Protein AF-A0A4R2N7U7-F1 (afdb_monomer)

InterPro domains:
  IPR000326 Phosphatidic acid phosphatase type 2/haloperoxidase [PF01569] (145-238)
  IPR004899 Pertactin, central region [PF03212] (525-628)
  IPR005546 Autotransporter beta-domain [PF03797] (685-901)
  IPR005546 Autotransporter beta-domain [PS51208] (665-931)
  IPR005546 Autotransporter beta-domain [SM00869] (669-920)
  IPR006315 Outer membrane autotransporter barrel domain [TIGR01414] (529-931)
  IPR011050 Pectin lyase fold/virulence factor [SSF51126] (402-629)
  IPR036709 Autotransporter beta-domain superfamily [G3DSA:2.40.128.130] (641-931)
  IPR036709 Autotransporter beta-domain superfamily [SSF103515] (636-931)
  IPR036938 Phosphatidic acid phosphatase type 2/haloperoxidase superfamily [SSF48317] (144-238)
  IPR051551 Bacterial autotransporter adhesion [PTHR35037] (349-911)

Nearest PDB structures (foldseek):
  3qq2-assembly2_B  TM=9.091E-01  e=1.862E-16  Bordetella pertussis
  3qq2-assembly1_A-2  TM=9.123E-01  e=6.201E-16  Bordetella pertussis
  3qq2-assembly2_C  TM=9.106E-01  e=7.306E-16  Bordetella pertussis
  3aeh-assembly2_B  TM=8.609E-01  e=1.325E-14  Escherichia coli
  3qrc-assembly2_B  TM=4.854E-01  e=2.015E-02  Yersinia pestis

Mean predicted aligned error: 13.62 Å

Sequence (931 aa):
MKLSTLSCALTIVLYPFSNLNADVGNIDQKVRANAATWFNQLDQNVITAYPAKGTLDAELDRQVVLTYKQNASSQRLALANNDKIQNVDHVRNEFRQSALSGLGESKISYYDFAGLTSRLEGVVNTASRAADTNQHNRLRSYDFILKDRYLRGRPYQVMDSNTGEYLPNYDEATTDSRGRKFSSYPSGHTSNGFGQAVSLALAFPERGQELFSRALQYGESRVVLGAHFPTDTIASRMARYYYMAQLLNDDEIATALSQMARTTRFPFEELCGKSLSHCLSDLPTPVFDTHQKDHFQIGYYGQLRTETPVSITPEQLPSTSPALLRLRFPYLNEAARKQILASTAYPANSLAQRGDLTKPDNNWGLINLPLAYMGPRYLFEDLQTSAIPEHKLDIAHYSKQDTWSQNITGSGKLIINHAGKLHLSGNNQFAGVEVNAGELTLSGHNHFSGDSQLNQQAVLNLSGQLHSPIKLHQQAKLNIRPSNKGMNIYAQAIDLADRTTTLNISTAAHNITELSGKGSVNLTVEDNYSPLNVDTLSGELTFNQQVDLSKKIATIINTQTANGRHRLYLDIKESGTVPEKFALTLVDTQKNGATFSLVDEQGIALSQIDVGDIGYQLKKAGQRWQLSNQLNSLEYHASGIIQALLANATTPQLLFHHTTPKLTEAGKGAIVWADTNIQQYHLHSGNIHFSLNAKHITLGSSKTWQHHSGWGTLSLQAEMNKANLTHPLGGRSQVKGYGVGIYAKYHAHSNVAIEGAMNYSYFQHHLHIKNTRGESVGQFSQPIWGTMLKLSYTHKLGNLNIRPALSTHYMNSHNKSFALSDHIKTKIQSQAVLYSGIGVNMEYVLTAGNIEIRPHLEVEKRYSLSKHPTNIISRNGLSWQGVSVAKQQGLTAGINTKIGKVLALDTTFEYAKQENTQQKKAIKLQIQYEF

Foldseek 3Di:
DDDDPDDDPPDPDDPDPVVLPPPLPVLLVVLLVCLAVLLVCCVPQFFDADDDPPDPLVVVLLVLLVCLQVPPDPVLLVVLVQLVDPPLLSLLVVLCCLLAVCQCPVPQPSVNLCVLLVSLLSSLQSSQWFQQPVPVRDIDGSQLNVQVVQLAAFQVR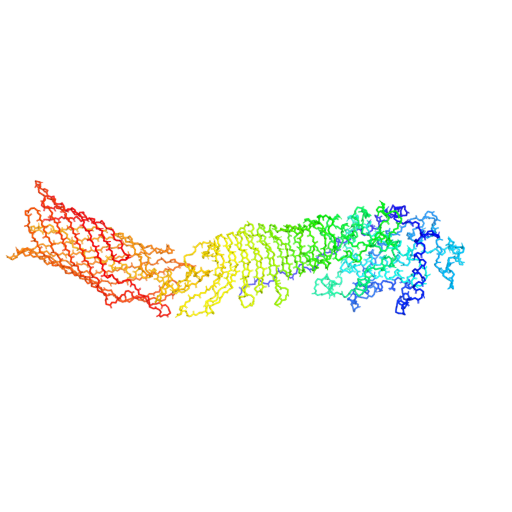QADPPPSDGDPCRRHQDADPVRHGLGQAAPPSLLSLLSSLLSSCLLRVLSSLLSVLVSLSSLVSCSSVSGHTLLNNLSSLRSSLSSSLVQLVDPVSLLSSNSSSLSSCVVSCVRPVDGSLVSSNPRDRVSSVVCVVVVVCSLQVVAFPDPDFAADDLLLADQSNLSLCCLLQQQFDSSLSSQLQRQSWGGCRGSLQADDSNRNSSNSSRGPSSNSSLPGAEDAAATETHLDGPVSSHSSCVLAEDERAYEHAYAYEYEYNYQHEYEYQHAYEYQEYEYAHHEYEYQEHYDHPYEYEYEACYEYEYQHEANHEYEYYHLYEYEDDHPDAQDEYEHEEYEDAEQNYEYEYEDDHYEYAYYYYAYEYEYDDPDDLHEAEYAEAYYEYEYEKEDEQVVLDIHEHEYAYYAEEYEYEYNYDDDDDDDDWHKHFRYAYNHDRYDYFYAYPVRHTDQFADDFQFTWGFDDDPRTTITTQDPDPPDGATFLVNQLVLQQLCVCVVVDDDDDDPDDPADQFKKKKKKKKWKWKAWDDRNHGKIKTKIKIKIKIKGKDADPFWIKMKMKMKMWMWMWMATPQGWIKIKIKIKIKMKMKTQTPQQKIKIKMKMKMKMKIWGWTAGSVGIKTWIDMKIKIKMKIKIWGWDDDPQKTKIKMKMKMKMKIQKDWTAIPVRKIKIWHIWIKMKIKIKMKMWGWDDDPQKIKIKMKMKMKMAIDIPAFTWMQTDNRDIDGHDGQGIKIKIKTWMWMGGHNFKIKIWMWMWMDGPPTMTMTMIMIMIMTTD

pLDDT: mean 87.64, std 13.29, range [25.02, 98.75]

Organism: NCBI:txid271160

Secondary structure (DSSP, 8-state):
------SSSSSSS---GGG--S-HHHHHHHHHHHHHHHHHHIIIIISPPPPPTTSHHHHHHHHHHHHHHHH--HHHHHHHHHHT---HHHHHHHHHHHHHTTTTTTTS-HHHHHHHHHHHHHHHHHHTEEEEGGGTTEEEEHHHHHHHHH-PPPHHHHB-TTT-PBPTTTT-PPBPTTS-B---SS-HHHHHHHHHHHHHHHH-GGGHHHHHHHHHHHHHHHHHTTSS-HHHHHHHHHHHHHHHHHHHHSHHHHHHHHHHHHHHHHHHHHHHSS-HHHHHHTS--HHHHHHHHTTTGGGTTT-BSSSS-----GGGS-TTGGGGGTTT-TTB-HHHHHHHHHHHPPPTTBTT--S-TTSGGGGGGG--HHHHTT--SEESS-EEB-SS--TTT-TT-TTTEEEE-S--EESPEEEE-SSSEEEE-S-BBSSEEEESSSEEEE-SEE--SS-EEE-TT-EEEE-SEEEEEEEE-TT-EEEE--SSTTPPEEEEEEEE-STT-EEEEESS-EEEEEEEESSEEEEE-SSTTPPEEEEEE-SS-EEEEEEETTTTEE--EEEEEEEEEEEEEEEEE--S---S--EEEEEEEEEEEEEEEEE-TT--EES-EEETTEEEEEEEETTEEEEE-BSSSS-BPBPHHHHHHHHHHHHHHHH-------PPP--S-EEEEEEEEEEEEEEEETTEEEEEEEEEEEEEEEEEEEETTEEEEEEEEEEEEEEEEE-TTS-EEEEEEEEEEEEEEEEETTSEEEEEEEEEEEEEEEEEEEETTEEEEEEEEEEEEEEEEEEEE-EEETTEEEEEEEEEEEEEE--EEEEBTT--EEEEPPEEEEEEEEEEEEEE-EEETTEEEEEEEEEEEEEEEEEE--EEE-TTSPEEE-----EEEEEEEEEEEEETTTEEEEEEEEEEEESSSEEEEEEEEEEEEE-

Structure (mmCIF, N/CA/C/O backbone):
data_AF-A0A4R2N7U7-F1
#
_entry.id   AF-A0A4R2N7U7-F1
#
loop_
_atom_site.group_PDB
_atom_site.id
_atom_site.type_symbol
_atom_site.label_atom_id
_atom_site.label_alt_id
_atom_site.label_comp_id
_atom_site.label_asym_id
_atom_site.label_entity_id
_atom_site.label_seq_id
_atom_site.pdbx_PDB_ins_code
_atom_site.Cartn_x
_atom_site.Cartn_y
_atom_site.Cartn_z
_atom_site.occupancy
_atom_site.B_iso_or_equiv
_atom_site.auth_seq_id
_atom_site.auth_comp_id
_atom_site.auth_asym_id
_atom_site.auth_atom_id
_atom_site.pdbx_PDB_model_num
ATOM 1 N N . MET A 1 1 ? 30.862 4.998 37.206 1.00 31.81 1 MET A N 1
ATOM 2 C CA . MET A 1 1 ? 31.965 4.063 36.899 1.00 31.81 1 MET A CA 1
ATOM 3 C C . MET A 1 1 ? 31.387 2.736 36.414 1.00 31.81 1 MET A C 1
ATOM 5 O O . MET A 1 1 ? 31.001 1.921 37.237 1.00 31.81 1 MET A O 1
ATOM 9 N N . LYS A 1 2 ? 31.256 2.573 35.091 1.00 25.83 2 LYS A N 1
ATOM 10 C CA . LYS A 1 2 ? 31.454 1.336 34.307 1.00 25.83 2 LYS A CA 1
ATOM 11 C C . LYS A 1 2 ? 31.040 1.625 32.860 1.00 25.83 2 LYS A C 1
ATOM 13 O O . LYS A 1 2 ? 29.903 1.996 32.593 1.00 25.83 2 LYS A O 1
ATOM 18 N N . LEU A 1 3 ? 32.037 1.539 31.982 1.00 25.02 3 LEU A N 1
ATOM 19 C CA . LEU A 1 3 ? 31.982 1.752 30.542 1.00 25.02 3 LEU A CA 1
ATOM 20 C C . LEU A 1 3 ? 31.054 0.730 29.867 1.00 25.02 3 LEU A C 1
ATOM 22 O O . LEU A 1 3 ? 31.186 -0.462 30.127 1.00 25.02 3 LEU A O 1
ATOM 26 N N . SER A 1 4 ? 30.195 1.181 28.951 1.00 25.05 4 SER A N 1
ATOM 27 C CA . SER A 1 4 ? 29.680 0.357 27.841 1.00 25.05 4 SER A CA 1
ATOM 28 C C . SER A 1 4 ? 29.096 1.235 26.724 1.00 25.05 4 SER A C 1
ATOM 30 O O . SER A 1 4 ? 27.933 1.143 26.359 1.00 25.05 4 SER A O 1
ATOM 32 N N . THR A 1 5 ? 29.925 2.112 26.163 1.00 29.30 5 THR A N 1
ATOM 33 C CA . THR A 1 5 ? 29.637 2.821 24.907 1.00 29.30 5 THR A CA 1
ATOM 34 C C . THR A 1 5 ? 30.939 2.929 24.122 1.00 29.30 5 THR A C 1
ATOM 36 O O . THR A 1 5 ? 31.636 3.923 24.269 1.00 29.30 5 THR A O 1
ATOM 39 N N . LEU A 1 6 ? 31.319 1.876 23.387 1.00 26.86 6 LEU A N 1
ATOM 40 C CA . LEU A 1 6 ? 32.236 1.905 22.230 1.00 26.86 6 LEU A CA 1
ATOM 41 C C . LEU A 1 6 ? 32.440 0.464 21.706 1.00 26.86 6 LEU A C 1
ATOM 43 O O . LEU A 1 6 ? 33.390 -0.215 22.078 1.00 26.86 6 LEU A O 1
ATOM 47 N N . SER A 1 7 ? 31.527 -0.044 20.872 1.00 25.86 7 SER A N 1
ATOM 48 C CA . SER A 1 7 ? 31.813 -1.211 20.011 1.00 25.86 7 SER A CA 1
ATOM 49 C C . SER A 1 7 ? 30.829 -1.316 18.835 1.00 25.86 7 SER A C 1
ATOM 51 O O . SER A 1 7 ? 30.176 -2.331 18.626 1.00 25.86 7 SER A O 1
ATOM 53 N N . CYS A 1 8 ? 30.658 -0.226 18.080 1.00 26.72 8 CYS A N 1
ATOM 54 C CA . CYS A 1 8 ? 29.903 -0.278 16.817 1.00 26.72 8 CYS A CA 1
ATOM 55 C C . CYS A 1 8 ? 30.413 0.692 15.738 1.00 26.72 8 CYS A C 1
ATOM 57 O O . CYS A 1 8 ? 29.692 1.033 14.810 1.00 26.72 8 CYS A O 1
ATOM 59 N N . ALA A 1 9 ? 31.663 1.145 15.840 1.00 28.41 9 ALA A N 1
ATOM 60 C CA . ALA A 1 9 ? 32.239 2.086 14.882 1.00 28.41 9 ALA A CA 1
ATOM 61 C C . ALA A 1 9 ? 33.706 1.752 14.591 1.00 28.41 9 ALA A C 1
ATOM 63 O O . ALA A 1 9 ? 34.569 2.597 14.772 1.00 28.41 9 ALA A O 1
ATOM 64 N N . LEU A 1 10 ? 34.001 0.502 14.212 1.00 25.23 10 LEU A N 1
ATOM 65 C CA . LEU A 1 10 ? 35.264 0.139 13.549 1.00 25.23 10 LEU A CA 1
ATOM 66 C C . LEU A 1 10 ? 35.192 -1.281 12.952 1.00 25.23 10 LEU A C 1
ATOM 68 O O . LEU A 1 10 ? 35.906 -2.193 13.357 1.00 25.23 10 LEU A O 1
ATOM 72 N N . THR A 1 11 ? 34.264 -1.517 12.022 1.00 26.97 11 THR A N 1
ATOM 73 C CA . THR A 1 11 ? 34.259 -2.756 11.207 1.00 26.97 11 THR A CA 1
ATOM 74 C C . THR A 1 11 ? 33.692 -2.527 9.801 1.00 26.97 11 THR A C 1
ATOM 76 O O . THR A 1 11 ? 33.154 -3.434 9.177 1.00 26.97 11 THR A O 1
ATOM 79 N N . ILE A 1 12 ? 33.814 -1.294 9.294 1.00 30.89 12 ILE A N 1
ATOM 80 C CA . ILE A 1 12 ? 33.508 -0.917 7.903 1.00 30.89 12 ILE A CA 1
ATOM 81 C C . ILE A 1 12 ? 34.667 -0.071 7.362 1.00 30.89 12 ILE A C 1
ATOM 83 O O . ILE A 1 12 ? 34.493 1.040 6.892 1.00 30.89 12 ILE A O 1
ATOM 87 N N . VAL A 1 13 ? 35.891 -0.568 7.503 1.00 32.69 13 VAL A N 1
ATOM 88 C CA . VAL A 1 13 ? 37.037 -0.188 6.671 1.00 32.69 13 VAL A CA 1
ATOM 89 C C . VAL A 1 13 ? 37.877 -1.460 6.621 1.00 32.69 13 VAL A C 1
ATOM 91 O O . VAL A 1 13 ? 38.205 -1.992 7.676 1.00 32.69 13 VAL A O 1
ATOM 94 N N . LEU A 1 14 ? 38.186 -1.961 5.421 1.00 28.77 14 LEU A N 1
ATOM 95 C CA . LEU A 1 14 ? 38.918 -3.214 5.156 1.00 28.77 14 LEU A CA 1
ATOM 96 C C . LEU A 1 14 ? 38.082 -4.515 5.162 1.00 28.77 14 LEU A C 1
ATOM 98 O O . LEU A 1 14 ? 38.491 -5.519 5.735 1.00 28.77 14 LEU A O 1
ATOM 102 N N . TYR A 1 15 ? 36.967 -4.556 4.422 1.00 26.72 15 TYR A N 1
ATOM 103 C CA . TYR A 1 15 ? 36.732 -5.761 3.612 1.00 26.72 15 TYR A CA 1
ATOM 104 C C . TYR A 1 15 ? 37.602 -5.611 2.364 1.00 26.72 15 TYR A C 1
ATOM 106 O O . TYR A 1 15 ? 37.543 -4.562 1.715 1.00 26.72 15 TYR A O 1
ATOM 114 N N . PRO A 1 16 ? 38.470 -6.579 2.046 1.00 32.25 16 PRO A N 1
ATOM 115 C CA . PRO A 1 16 ? 39.444 -6.367 1.006 1.00 32.25 16 PRO A CA 1
ATOM 116 C C . PRO A 1 16 ? 38.714 -6.363 -0.339 1.00 32.25 16 PRO A C 1
ATOM 118 O O . PRO A 1 16 ? 37.943 -7.268 -0.660 1.00 32.25 16 PRO A O 1
ATOM 121 N N . PHE A 1 17 ? 39.033 -5.371 -1.166 1.00 35.62 17 PHE A N 1
ATOM 122 C CA . PHE A 1 17 ? 38.780 -5.319 -2.610 1.00 35.62 17 PHE A CA 1
ATOM 123 C C . PHE A 1 17 ? 39.374 -6.527 -3.384 1.00 35.62 17 PHE A C 1
ATOM 125 O O . PHE A 1 17 ? 39.464 -6.504 -4.607 1.00 35.62 17 PHE A O 1
ATOM 132 N N . SER A 1 18 ? 39.797 -7.598 -2.705 1.00 30.34 18 SER A N 1
ATOM 133 C CA . SER A 1 18 ? 40.557 -8.714 -3.265 1.00 30.34 18 SER A CA 1
ATOM 134 C C . SER A 1 18 ? 39.705 -9.855 -3.827 1.00 30.34 18 SER A C 1
ATOM 136 O O . SER A 1 18 ? 40.266 -10.720 -4.485 1.00 30.34 18 SER A O 1
ATOM 138 N N . ASN A 1 19 ? 38.376 -9.851 -3.648 1.00 31.27 19 ASN A N 1
ATOM 139 C CA . ASN A 1 19 ? 37.465 -10.821 -4.291 1.00 31.27 19 ASN A CA 1
ATOM 140 C C . ASN A 1 19 ? 36.576 -10.206 -5.395 1.00 31.27 19 ASN A C 1
ATOM 142 O O . ASN A 1 19 ? 35.705 -10.880 -5.935 1.00 31.27 19 ASN A O 1
ATOM 146 N N . LEU A 1 20 ? 36.804 -8.938 -5.762 1.00 41.03 20 LEU A N 1
ATOM 147 C CA . LEU A 1 20 ? 36.078 -8.215 -6.824 1.00 41.03 20 LEU A CA 1
ATOM 148 C C . LEU A 1 20 ? 36.750 -8.312 -8.209 1.00 41.03 20 LEU A C 1
ATOM 150 O O . LEU A 1 20 ? 36.259 -7.741 -9.177 1.00 41.03 20 LEU A O 1
ATOM 154 N N . ASN A 1 21 ? 37.841 -9.075 -8.313 1.00 38.69 21 ASN A N 1
ATOM 155 C CA . ASN A 1 21 ? 38.512 -9.435 -9.566 1.00 38.69 21 ASN A CA 1
ATOM 156 C C . ASN A 1 21 ? 38.026 -10.789 -10.115 1.00 38.69 21 ASN A C 1
ATOM 158 O O . ASN A 1 21 ? 38.803 -11.518 -10.730 1.00 38.69 21 ASN A O 1
ATOM 162 N N . ALA A 1 22 ? 36.756 -11.144 -9.899 1.00 40.69 22 ALA A N 1
ATOM 163 C CA . ALA A 1 22 ? 36.137 -12.254 -10.615 1.00 40.69 22 ALA A CA 1
ATOM 164 C C . ALA A 1 22 ? 35.981 -11.872 -12.104 1.00 40.69 22 ALA A C 1
ATOM 166 O O . ALA A 1 22 ? 34.973 -11.338 -12.546 1.00 40.69 22 ALA A O 1
ATOM 167 N N . ASP A 1 23 ? 37.069 -12.096 -12.836 1.00 55.12 23 ASP A N 1
ATOM 168 C CA . ASP A 1 23 ? 37.128 -12.553 -14.221 1.00 55.12 23 ASP A CA 1
ATOM 169 C C . ASP A 1 23 ? 36.578 -11.648 -15.344 1.00 55.12 23 ASP A C 1
ATOM 171 O O . ASP A 1 23 ? 35.919 -12.091 -16.284 1.00 55.12 23 ASP A O 1
ATOM 175 N N . VAL A 1 24 ? 36.930 -10.356 -15.316 1.00 54.44 24 VAL A N 1
ATOM 176 C CA . VAL A 1 24 ? 36.688 -9.423 -16.444 1.00 54.44 24 VAL A CA 1
ATOM 177 C C . VAL A 1 24 ? 37.260 -9.959 -17.771 1.00 54.44 24 VAL A C 1
ATOM 179 O O . VAL A 1 24 ? 36.672 -9.731 -18.828 1.00 54.44 24 VAL A O 1
ATOM 182 N N . GLY A 1 25 ? 38.382 -10.691 -17.726 1.00 60.69 25 GLY A N 1
ATOM 183 C CA . GLY A 1 25 ? 38.989 -11.319 -18.904 1.00 60.69 25 GLY A CA 1
ATOM 184 C C . GLY A 1 25 ? 38.133 -12.443 -19.498 1.00 60.69 25 GLY A C 1
ATOM 185 O O . GLY A 1 25 ? 37.944 -12.491 -20.713 1.00 60.69 25 GLY A O 1
ATOM 186 N N . ASN A 1 26 ? 37.556 -13.298 -18.653 1.00 77.06 26 ASN A N 1
ATOM 187 C CA . ASN A 1 26 ? 36.693 -14.400 -19.079 1.00 77.06 26 ASN A CA 1
ATOM 188 C C . ASN A 1 26 ? 35.346 -13.914 -19.638 1.00 77.06 26 ASN A C 1
ATOM 190 O O . ASN A 1 26 ? 34.869 -14.447 -20.638 1.00 77.06 26 ASN A O 1
ATOM 194 N N . ILE A 1 27 ? 34.774 -12.824 -19.107 1.00 88.00 27 ILE A N 1
ATOM 195 C CA . ILE A 1 27 ? 33.543 -12.238 -19.673 1.00 88.00 27 ILE A CA 1
ATOM 196 C C . ILE A 1 27 ? 33.775 -11.656 -21.072 1.00 88.00 27 ILE A C 1
ATOM 198 O O . ILE A 1 27 ? 32.971 -11.906 -21.970 1.00 88.00 27 ILE A O 1
ATOM 202 N N . ASP A 1 28 ? 34.871 -10.923 -21.302 1.00 85.12 28 ASP A N 1
ATOM 203 C CA . ASP A 1 28 ? 35.197 -10.427 -22.648 1.00 85.12 28 ASP A CA 1
ATOM 204 C C . ASP A 1 28 ? 35.438 -11.593 -23.624 1.00 85.12 28 ASP A C 1
ATOM 206 O O . ASP A 1 28 ? 34.957 -11.554 -24.757 1.00 85.12 28 ASP A O 1
ATOM 210 N N . GLN A 1 29 ? 36.082 -12.678 -23.176 1.00 87.44 29 GLN A N 1
ATOM 211 C CA . GLN A 1 29 ? 36.236 -13.902 -23.968 1.00 87.44 29 GLN A CA 1
ATOM 212 C C . GLN A 1 29 ? 34.885 -14.556 -24.302 1.00 87.44 29 GLN A C 1
ATOM 214 O O . GLN A 1 29 ? 34.660 -14.916 -25.459 1.00 87.44 29 GLN A O 1
ATOM 219 N N . LYS A 1 30 ? 33.968 -14.667 -23.334 1.00 92.69 30 LYS A N 1
ATOM 220 C CA . LYS A 1 30 ? 32.617 -15.211 -23.543 1.00 92.69 30 LYS A CA 1
ATOM 221 C C . LYS A 1 30 ? 31.819 -14.372 -24.544 1.00 92.69 30 LYS A C 1
ATOM 223 O O . LYS A 1 30 ? 31.212 -14.909 -25.469 1.00 92.69 30 LYS A O 1
ATOM 228 N N . VAL A 1 31 ? 31.874 -13.046 -24.415 1.00 94.00 31 VAL A N 1
ATOM 229 C CA . VAL A 1 31 ? 31.233 -12.113 -25.355 1.00 94.00 31 VAL A CA 1
ATOM 230 C C . VAL A 1 31 ? 31.829 -12.272 -26.756 1.00 94.00 31 VAL A C 1
ATOM 232 O O . VAL A 1 31 ? 31.074 -12.384 -27.719 1.00 94.00 31 VAL A O 1
ATOM 235 N N . ARG A 1 32 ? 33.162 -12.362 -26.894 1.00 89.94 32 ARG A N 1
ATOM 236 C CA . ARG A 1 32 ? 33.826 -12.622 -28.189 1.00 89.94 32 ARG A CA 1
ATOM 237 C C . ARG A 1 32 ? 33.409 -13.952 -28.806 1.00 89.94 32 ARG A C 1
ATOM 239 O O . ARG A 1 32 ? 33.189 -13.997 -30.014 1.00 89.94 32 ARG A O 1
ATOM 246 N N . ALA A 1 33 ? 33.294 -15.007 -28.000 1.00 90.81 33 ALA A N 1
ATOM 247 C CA . ALA A 1 33 ? 32.882 -16.330 -28.462 1.00 90.81 33 ALA A CA 1
ATOM 248 C C . ALA A 1 33 ? 31.459 -16.317 -29.048 1.00 90.81 33 ALA A C 1
ATOM 250 O O . ALA A 1 33 ? 31.197 -16.987 -30.044 1.00 90.81 33 ALA A O 1
ATOM 251 N N . ASN A 1 34 ? 30.564 -15.499 -28.486 1.00 94.25 34 ASN A N 1
ATOM 252 C CA . ASN A 1 34 ? 29.185 -15.368 -28.960 1.00 94.25 34 ASN A CA 1
ATOM 253 C C . ASN A 1 34 ? 29.001 -14.338 -30.087 1.00 94.25 34 ASN A C 1
ATOM 255 O O . ASN A 1 34 ? 28.020 -14.411 -30.831 1.00 94.25 34 ASN A O 1
ATOM 259 N N . ALA A 1 35 ? 29.927 -13.387 -30.242 1.00 91.19 35 AL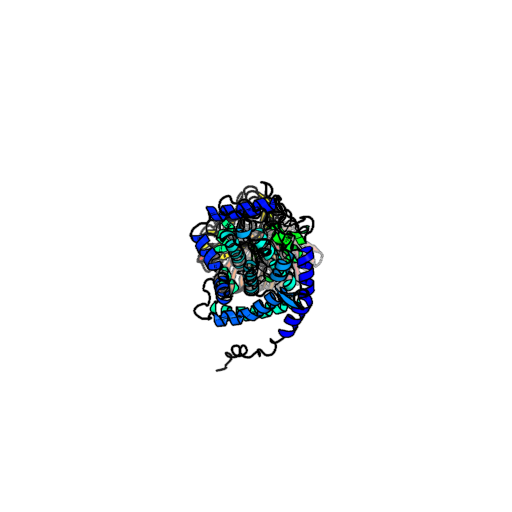A A N 1
ATOM 260 C CA . ALA A 1 35 ? 29.752 -12.228 -31.116 1.00 91.19 35 ALA A CA 1
ATOM 261 C C . ALA A 1 35 ? 29.519 -12.592 -32.596 1.00 91.19 35 ALA A C 1
ATOM 263 O O . ALA A 1 35 ? 28.709 -11.952 -33.268 1.00 91.19 35 ALA A O 1
ATOM 264 N N . ALA A 1 36 ? 30.166 -13.652 -33.096 1.00 90.06 36 ALA A N 1
ATOM 265 C CA . ALA A 1 36 ? 29.950 -14.143 -34.460 1.00 90.06 36 ALA A CA 1
ATOM 266 C C . ALA A 1 36 ? 28.521 -14.679 -34.662 1.00 90.06 36 ALA A C 1
ATOM 268 O O . ALA A 1 36 ? 27.855 -14.327 -35.635 1.00 90.06 36 ALA A O 1
ATOM 269 N N . THR A 1 37 ? 28.019 -15.476 -33.714 1.00 95.19 37 THR A N 1
ATOM 270 C CA . THR A 1 37 ? 26.649 -16.009 -33.741 1.00 95.19 37 THR A CA 1
ATOM 271 C C . THR A 1 37 ? 25.618 -14.887 -33.668 1.00 95.19 37 THR A C 1
ATOM 273 O O . THR A 1 37 ? 24.668 -14.876 -34.450 1.00 95.19 37 THR A O 1
ATOM 276 N N . TRP A 1 38 ? 25.823 -13.911 -32.779 1.00 96.88 38 TRP A N 1
ATOM 277 C CA . TRP A 1 38 ? 24.938 -12.751 -32.666 1.00 96.88 38 TRP A CA 1
ATOM 278 C C . TRP A 1 38 ? 24.929 -11.903 -33.937 1.00 96.88 38 TRP A C 1
ATOM 280 O O . TRP A 1 38 ? 23.873 -11.455 -34.370 1.00 96.88 38 TRP A O 1
ATOM 290 N N . PHE A 1 39 ? 26.082 -11.699 -34.577 1.00 96.94 39 PHE A N 1
ATOM 291 C CA . PHE A 1 39 ? 26.133 -10.995 -35.857 1.00 96.94 39 PHE A CA 1
ATOM 292 C C . PHE A 1 39 ? 25.389 -11.746 -36.967 1.00 96.94 39 PHE A C 1
ATOM 294 O O . PHE A 1 39 ? 24.611 -11.124 -37.683 1.00 96.94 39 PHE A O 1
ATOM 301 N N . ASN A 1 40 ? 25.559 -13.066 -37.079 1.00 95.31 40 ASN A N 1
ATOM 302 C CA . ASN A 1 40 ? 24.840 -13.858 -38.080 1.00 95.31 40 ASN A CA 1
ATOM 303 C C . ASN A 1 40 ? 23.317 -13.772 -37.888 1.00 95.31 40 ASN A C 1
ATOM 305 O O . ASN A 1 40 ? 22.583 -13.601 -38.857 1.00 95.31 40 ASN A O 1
ATOM 309 N N . GLN A 1 41 ? 22.838 -13.834 -36.643 1.00 96.50 41 GLN A N 1
ATOM 310 C CA . GLN A 1 41 ? 21.417 -13.651 -36.328 1.00 96.50 41 GLN A CA 1
ATOM 311 C C . GLN A 1 41 ? 20.929 -12.236 -36.658 1.00 96.50 41 GLN A C 1
ATOM 313 O O . GLN A 1 41 ? 19.863 -12.080 -37.254 1.00 96.50 41 GLN A O 1
ATOM 318 N N . LEU A 1 42 ? 21.711 -11.210 -36.306 1.00 97.38 42 LEU A N 1
ATOM 319 C CA . LEU A 1 42 ? 21.407 -9.820 -36.638 1.00 97.38 42 LEU A CA 1
ATOM 320 C C . LEU A 1 42 ? 21.245 -9.638 -38.156 1.00 97.38 42 LEU A C 1
ATOM 322 O O . LEU A 1 42 ? 20.265 -9.054 -38.611 1.00 97.38 42 LEU A O 1
ATOM 326 N N . ASP A 1 43 ? 22.214 -10.127 -38.922 1.00 94.81 43 ASP A N 1
ATOM 327 C CA . ASP A 1 43 ? 22.297 -9.974 -40.374 1.00 94.81 43 ASP A CA 1
ATOM 328 C C . ASP A 1 43 ? 21.206 -10.755 -41.125 1.00 94.81 43 ASP A C 1
ATOM 330 O O . ASP A 1 43 ? 20.721 -10.297 -42.156 1.00 94.81 43 ASP A O 1
ATOM 334 N N . GLN A 1 44 ? 20.790 -11.914 -40.607 1.00 93.00 44 GLN A N 1
ATOM 335 C CA . GLN A 1 44 ? 19.779 -12.759 -41.253 1.00 93.00 44 GLN A CA 1
ATOM 336 C C . GLN A 1 44 ? 18.340 -12.400 -40.869 1.00 93.00 44 GLN A C 1
ATOM 338 O O . GLN A 1 44 ? 17.451 -12.509 -41.714 1.00 93.00 44 GLN A O 1
ATOM 343 N N . ASN A 1 45 ? 18.101 -11.998 -39.614 1.00 94.19 45 ASN A N 1
ATOM 344 C CA . ASN A 1 45 ? 16.746 -11.943 -39.051 1.00 94.19 45 ASN A CA 1
ATOM 345 C C . ASN A 1 45 ? 16.327 -10.563 -38.530 1.00 94.19 45 ASN A C 1
ATOM 347 O O . ASN A 1 45 ? 15.131 -10.319 -38.415 1.00 94.19 45 ASN A O 1
ATOM 351 N N . VAL A 1 46 ? 17.272 -9.674 -38.201 1.00 96.50 46 VAL A N 1
ATOM 352 C CA . VAL A 1 46 ? 16.965 -8.375 -37.570 1.00 96.50 46 VAL A CA 1
ATOM 353 C C . VAL A 1 46 ? 17.102 -7.217 -38.550 1.00 96.50 46 VAL A C 1
ATOM 355 O O . VAL A 1 46 ? 16.211 -6.376 -38.660 1.00 96.50 46 VAL A O 1
ATOM 358 N N . ILE A 1 47 ? 18.233 -7.128 -39.253 1.00 96.12 47 ILE A N 1
ATOM 359 C CA . ILE A 1 47 ? 18.493 -6.045 -40.202 1.00 96.12 47 ILE A CA 1
ATOM 360 C C . ILE A 1 47 ? 18.016 -6.464 -41.584 1.00 96.12 47 ILE A C 1
ATOM 362 O O . ILE A 1 47 ? 18.617 -7.305 -42.244 1.00 96.12 47 ILE A O 1
ATOM 366 N N . THR A 1 48 ? 16.936 -5.833 -42.028 1.00 92.81 48 THR A N 1
ATOM 367 C CA . THR A 1 48 ? 16.354 -6.045 -43.355 1.00 92.81 48 THR A CA 1
ATOM 368 C C . THR A 1 48 ? 17.041 -5.182 -44.415 1.00 92.81 48 THR A C 1
ATOM 370 O O . THR A 1 48 ? 17.777 -4.249 -44.100 1.00 92.81 48 THR A O 1
ATOM 373 N N . ALA A 1 49 ? 16.793 -5.462 -45.697 1.00 90.69 49 ALA A N 1
ATOM 374 C CA . ALA A 1 49 ? 17.251 -4.585 -46.772 1.00 90.69 49 ALA A CA 1
ATOM 375 C C . ALA A 1 49 ? 16.678 -3.164 -46.612 1.00 90.69 49 ALA A C 1
ATOM 377 O O . ALA A 1 49 ? 15.559 -2.976 -46.117 1.00 90.69 49 ALA A O 1
ATOM 378 N N . TYR A 1 50 ? 17.446 -2.151 -47.021 1.00 91.88 50 TYR A N 1
ATOM 379 C CA . TYR A 1 50 ? 16.942 -0.778 -47.097 1.00 91.88 50 TYR A CA 1
ATOM 380 C C . TYR A 1 50 ? 15.800 -0.666 -48.124 1.00 91.88 50 TYR A C 1
ATOM 382 O O . TYR A 1 50 ? 15.711 -1.508 -49.021 1.00 91.88 50 TYR A O 1
ATOM 390 N N . PRO A 1 51 ? 14.915 0.342 -48.006 1.00 92.50 51 PRO A N 1
ATOM 391 C CA . PRO A 1 51 ? 13.806 0.505 -48.940 1.00 92.50 51 PRO A CA 1
ATOM 392 C C . PRO A 1 51 ? 14.279 0.615 -50.392 1.00 92.50 51 PRO A C 1
ATOM 394 O O . PRO A 1 51 ? 15.115 1.458 -50.710 1.00 92.50 51 PRO A O 1
ATOM 397 N N . ALA A 1 52 ? 13.736 -0.227 -51.272 1.00 88.69 52 ALA A N 1
ATOM 398 C CA . ALA A 1 52 ? 14.046 -0.185 -52.698 1.00 88.69 52 ALA A CA 1
ATOM 399 C C . ALA A 1 52 ? 13.389 1.033 -53.368 1.00 88.69 52 ALA A C 1
ATOM 401 O O . ALA A 1 52 ? 12.306 1.470 -52.958 1.00 88.69 52 ALA A O 1
ATOM 402 N N . LYS A 1 53 ? 14.011 1.565 -54.429 1.00 85.44 53 LYS A N 1
ATOM 403 C CA . LYS A 1 53 ? 13.460 2.690 -55.201 1.00 85.44 53 LYS A CA 1
ATOM 404 C C . LYS A 1 53 ? 12.029 2.390 -55.658 1.00 85.44 53 LYS A C 1
ATOM 406 O O . LYS A 1 53 ? 11.742 1.298 -56.138 1.00 85.44 53 LYS A O 1
ATOM 411 N N . GLY A 1 54 ? 11.136 3.369 -55.520 1.00 87.31 54 GLY A N 1
ATOM 412 C CA . GLY A 1 54 ? 9.728 3.245 -55.917 1.00 87.31 54 GLY A CA 1
ATOM 413 C C . GLY A 1 54 ? 8.825 2.552 -54.892 1.00 87.31 54 GLY A C 1
ATOM 414 O O . GLY A 1 54 ? 7.615 2.507 -55.091 1.00 87.31 54 GLY A O 1
ATOM 415 N N . THR A 1 55 ? 9.373 2.045 -53.783 1.00 93.25 55 THR A N 1
ATOM 416 C CA . THR A 1 55 ? 8.554 1.599 -52.646 1.00 93.25 55 THR A CA 1
ATOM 417 C C . THR A 1 55 ? 8.043 2.791 -51.838 1.00 93.25 55 THR A C 1
ATOM 419 O O . THR A 1 55 ? 8.683 3.844 -51.796 1.00 93.25 55 THR A O 1
ATOM 422 N N . LEU A 1 56 ? 6.916 2.609 -51.142 1.00 94.38 56 LEU A N 1
ATOM 423 C CA . LEU A 1 56 ? 6.374 3.626 -50.235 1.00 94.38 56 LEU A CA 1
ATOM 424 C C . LEU A 1 56 ? 7.400 4.039 -49.168 1.00 94.38 56 LEU A C 1
ATOM 426 O O . LEU A 1 56 ? 7.591 5.224 -48.936 1.00 94.38 56 LEU A O 1
ATOM 430 N N . ASP A 1 57 ? 8.111 3.083 -48.566 1.00 93.75 57 ASP A N 1
ATOM 431 C CA . ASP A 1 57 ? 9.116 3.373 -47.535 1.00 93.75 57 ASP A CA 1
ATOM 432 C C . ASP A 1 57 ? 10.292 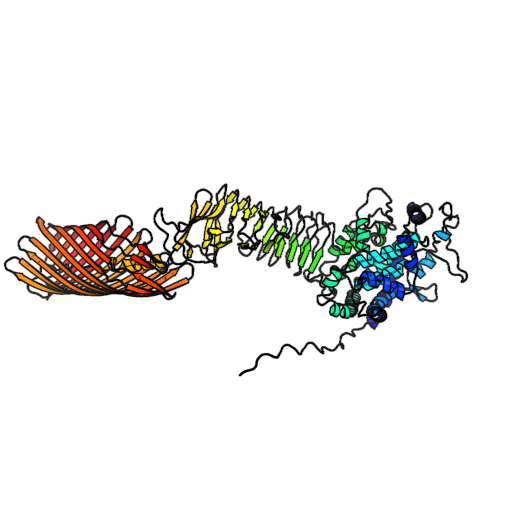4.206 -48.068 1.00 93.75 57 ASP A C 1
ATOM 434 O O . ASP A 1 57 ? 10.820 5.045 -47.340 1.00 93.75 57 ASP A O 1
ATOM 438 N N . ALA A 1 58 ? 10.694 4.007 -49.331 1.00 93.62 58 ALA A N 1
ATOM 439 C CA . ALA A 1 58 ? 11.710 4.846 -49.965 1.00 93.62 58 ALA A CA 1
ATOM 440 C C . ALA A 1 58 ? 11.191 6.274 -50.174 1.00 93.62 58 ALA A C 1
ATOM 442 O O . ALA A 1 58 ? 11.916 7.235 -49.933 1.00 93.62 58 ALA A O 1
ATOM 443 N N . GLU A 1 59 ? 9.924 6.427 -50.561 1.00 95.12 59 GLU A N 1
ATOM 444 C CA . GLU A 1 59 ? 9.315 7.750 -50.689 1.00 95.12 59 GLU A CA 1
ATOM 445 C C . GLU A 1 59 ? 9.191 8.461 -49.331 1.00 95.12 59 GLU A C 1
ATOM 447 O O . GLU A 1 59 ? 9.553 9.631 -49.224 1.00 95.12 59 GLU A O 1
ATOM 452 N N . LEU A 1 60 ? 8.796 7.753 -48.267 1.00 95.38 60 LEU A N 1
ATOM 453 C CA . LEU A 1 60 ? 8.768 8.299 -46.903 1.00 95.38 60 LEU A CA 1
ATOM 454 C C . LEU A 1 60 ? 10.172 8.720 -46.430 1.00 95.38 60 LEU A C 1
ATOM 456 O O . LEU A 1 60 ? 10.348 9.812 -45.887 1.00 95.38 60 LEU A O 1
ATOM 460 N N . ASP A 1 61 ? 11.195 7.897 -46.686 1.00 94.88 61 ASP A N 1
ATOM 461 C CA . ASP A 1 61 ? 12.601 8.237 -46.431 1.00 94.88 61 ASP A CA 1
ATOM 462 C C . ASP A 1 61 ? 13.004 9.552 -47.125 1.00 94.88 61 ASP A C 1
ATOM 464 O O . ASP A 1 61 ? 13.635 10.421 -46.514 1.00 94.88 61 ASP A O 1
ATOM 468 N N . ARG A 1 62 ? 12.643 9.695 -48.408 1.00 94.44 62 ARG A N 1
ATOM 469 C CA . ARG A 1 62 ? 12.933 10.873 -49.236 1.00 94.44 62 ARG A CA 1
ATOM 470 C C . ARG A 1 62 ? 12.259 12.123 -48.681 1.00 94.44 62 ARG A C 1
ATOM 472 O O . ARG A 1 62 ? 12.920 13.146 -48.494 1.00 94.44 62 ARG A O 1
ATOM 479 N N . GLN A 1 63 ? 10.965 12.031 -48.386 1.00 94.75 63 GLN A N 1
ATOM 480 C CA . GLN A 1 63 ? 10.152 13.145 -47.900 1.00 94.75 63 GLN A CA 1
ATOM 481 C C . GLN A 1 63 ? 10.676 13.704 -46.579 1.00 94.75 63 GLN A C 1
ATOM 483 O O . GLN A 1 63 ? 10.762 14.923 -46.419 1.00 94.75 63 GLN A O 1
ATOM 488 N N . VAL A 1 64 ? 11.107 12.843 -45.654 1.00 96.69 64 VAL A N 1
ATOM 489 C CA . VAL A 1 64 ? 11.693 13.288 -44.381 1.00 96.69 64 VAL A CA 1
ATOM 490 C C . VAL A 1 64 ? 12.992 14.068 -44.603 1.00 96.69 64 VAL A C 1
ATOM 492 O O . VAL A 1 64 ? 13.183 15.126 -44.001 1.00 96.69 64 VAL A O 1
ATOM 495 N N . VAL A 1 65 ? 13.880 13.594 -45.485 1.00 95.69 65 VAL A N 1
ATOM 496 C CA . VAL A 1 65 ? 15.133 14.306 -45.804 1.00 95.69 65 VAL A CA 1
ATOM 497 C C . VAL A 1 65 ? 14.842 15.687 -46.402 1.00 95.69 65 VAL A C 1
ATOM 499 O O . VAL A 1 65 ? 15.457 16.673 -45.991 1.00 95.69 65 VAL A O 1
ATOM 502 N N . LEU A 1 66 ? 13.890 15.779 -47.337 1.00 94.25 66 LEU A N 1
ATOM 503 C CA . LEU A 1 66 ? 13.481 17.056 -47.935 1.00 94.25 66 LEU A CA 1
ATOM 504 C C . LEU A 1 66 ? 12.864 17.998 -46.901 1.00 94.25 66 LEU A C 1
ATOM 506 O O . LEU A 1 66 ? 13.219 19.177 -46.861 1.00 94.25 66 LEU A O 1
ATOM 510 N N . THR A 1 67 ? 12.015 17.463 -46.025 1.00 94.75 67 THR A N 1
ATOM 511 C CA . THR A 1 67 ? 11.373 18.226 -44.952 1.00 94.75 67 THR A CA 1
ATOM 512 C C . THR A 1 67 ? 12.413 18.840 -44.024 1.00 94.75 67 THR A C 1
ATOM 514 O O . THR A 1 67 ? 12.366 20.041 -43.778 1.00 94.75 67 THR A O 1
ATOM 517 N N . TYR A 1 68 ? 13.404 18.077 -43.552 1.00 94.56 68 TYR A N 1
ATOM 518 C CA . TYR A 1 68 ? 14.450 18.658 -42.706 1.00 94.56 68 TYR A CA 1
ATOM 519 C C . TYR A 1 68 ? 15.329 19.663 -43.451 1.00 94.56 68 TYR A C 1
ATOM 521 O O . TYR A 1 68 ? 15.703 20.678 -42.869 1.00 94.56 68 TYR A O 1
ATOM 529 N N . LYS A 1 69 ? 15.636 19.427 -44.733 1.00 88.62 69 LYS A N 1
ATOM 530 C CA . LYS A 1 69 ? 16.418 20.376 -45.539 1.00 88.62 69 LYS A CA 1
ATOM 531 C C . LYS A 1 69 ? 15.726 21.739 -45.661 1.00 88.62 69 LYS A C 1
ATOM 533 O O . LYS A 1 69 ? 16.414 22.754 -45.710 1.00 88.62 69 LYS A O 1
ATOM 538 N N . GLN A 1 70 ? 14.395 21.758 -45.719 1.00 88.00 70 GLN A N 1
ATOM 539 C CA . GLN A 1 70 ? 13.601 22.982 -45.863 1.00 88.00 70 GLN A CA 1
ATOM 540 C C . GLN A 1 70 ? 13.233 23.618 -44.514 1.00 88.00 70 GLN A C 1
ATOM 542 O O . GLN A 1 70 ? 13.258 24.840 -44.395 1.00 88.00 70 GLN A O 1
ATOM 547 N N . ASN A 1 71 ? 12.923 22.802 -43.501 1.00 91.81 71 ASN A N 1
ATOM 548 C CA . ASN A 1 71 ? 12.197 23.246 -42.306 1.00 91.81 71 ASN A CA 1
ATOM 549 C C . ASN A 1 71 ? 12.959 23.050 -40.983 1.00 91.81 71 ASN A C 1
ATOM 551 O O . ASN A 1 71 ? 12.413 23.357 -39.922 1.00 91.81 71 ASN A O 1
ATOM 555 N N . ALA A 1 72 ? 14.195 22.532 -40.986 1.00 91.25 72 ALA A N 1
ATOM 556 C CA . ALA A 1 72 ? 14.953 22.385 -39.742 1.00 91.25 72 ALA A CA 1
ATOM 557 C C . ALA A 1 72 ? 15.239 23.754 -39.100 1.00 91.25 72 ALA A C 1
ATOM 559 O O . ALA A 1 72 ? 15.810 24.648 -39.725 1.00 91.25 72 ALA A O 1
ATOM 560 N N . SER A 1 73 ? 14.884 23.904 -37.821 1.00 93.81 73 SER A N 1
ATOM 561 C CA . SER A 1 73 ? 15.165 25.132 -37.074 1.00 93.81 73 SER A CA 1
ATOM 562 C C . SER A 1 73 ? 16.673 25.379 -36.945 1.00 93.81 73 SER A C 1
ATOM 564 O O . SER A 1 73 ? 17.479 24.443 -36.924 1.00 93.81 73 SER A O 1
ATOM 566 N N . SER A 1 74 ? 17.072 26.645 -36.794 1.00 94.12 74 SER A N 1
ATOM 567 C CA . SER A 1 74 ? 18.481 27.026 -36.606 1.00 94.12 74 SER A CA 1
ATOM 568 C C . SER A 1 74 ? 19.119 26.326 -35.401 1.00 94.12 74 SER A C 1
ATOM 570 O O . SER A 1 74 ? 20.250 25.851 -35.483 1.00 94.12 74 SER A O 1
ATOM 572 N N . GLN A 1 75 ? 18.366 26.186 -34.308 1.00 94.44 75 GLN A N 1
ATOM 573 C CA . GLN A 1 75 ? 18.774 25.453 -33.108 1.00 94.44 75 GLN A CA 1
ATOM 574 C C . GLN A 1 75 ? 18.987 23.963 -33.401 1.00 94.44 75 GLN A C 1
ATOM 576 O O . GLN A 1 75 ? 20.012 23.395 -33.019 1.00 94.44 75 GLN A O 1
ATOM 581 N N . ARG A 1 76 ? 18.059 23.327 -34.132 1.00 94.81 76 ARG A N 1
ATOM 582 C CA . ARG A 1 76 ? 18.176 21.911 -34.491 1.00 94.81 76 ARG A CA 1
ATOM 583 C C . ARG A 1 76 ? 19.367 21.656 -35.408 1.00 94.81 76 ARG A C 1
ATOM 585 O O . ARG A 1 76 ? 20.069 20.660 -35.211 1.00 94.81 76 ARG A O 1
ATOM 592 N N . LEU A 1 77 ? 19.613 22.548 -36.369 1.00 96.44 77 LEU A N 1
ATOM 593 C CA . LEU A 1 77 ? 20.754 22.483 -37.281 1.00 96.44 77 LEU A CA 1
ATOM 594 C C . LEU A 1 77 ? 22.087 22.707 -36.551 1.00 96.44 77 LEU A C 1
ATOM 596 O O . LEU A 1 77 ? 23.061 22.011 -36.838 1.00 96.44 77 LEU A O 1
ATOM 600 N N . ALA A 1 78 ? 22.145 23.631 -35.587 1.00 97.06 78 ALA A N 1
ATOM 601 C CA . ALA A 1 78 ? 23.328 23.844 -34.753 1.00 97.06 78 ALA A CA 1
ATOM 602 C C . ALA A 1 78 ? 23.679 22.583 -33.947 1.00 97.06 78 ALA A C 1
ATOM 604 O O . ALA A 1 78 ? 24.819 22.118 -34.000 1.00 97.06 78 ALA A O 1
ATOM 605 N N . LEU A 1 79 ? 22.683 21.964 -33.300 1.00 95.81 79 LEU A N 1
ATOM 606 C CA . LEU A 1 79 ? 22.864 20.681 -32.616 1.00 95.81 79 LEU A CA 1
ATOM 607 C C . LEU A 1 79 ? 23.311 19.581 -33.587 1.00 95.81 79 LEU A C 1
ATOM 609 O O . LEU A 1 79 ? 24.236 18.833 -33.288 1.00 95.81 79 LEU A O 1
ATOM 613 N N . ALA A 1 80 ? 22.703 19.502 -34.775 1.00 97.44 80 ALA A N 1
ATOM 614 C CA . ALA A 1 80 ? 23.067 18.489 -35.759 1.00 97.44 80 ALA A CA 1
ATOM 615 C C . ALA A 1 80 ? 24.525 18.626 -36.231 1.00 97.44 80 ALA A C 1
ATOM 617 O O . ALA A 1 80 ? 25.221 17.622 -36.403 1.00 97.44 80 ALA A O 1
ATOM 618 N N . ASN A 1 81 ? 25.007 19.861 -36.393 1.00 96.88 81 ASN A N 1
ATOM 619 C CA . ASN A 1 81 ? 26.405 20.145 -36.703 1.00 96.88 81 ASN A CA 1
ATOM 620 C C . ASN A 1 81 ? 27.353 19.781 -35.552 1.00 96.88 81 ASN A C 1
ATOM 622 O O . ASN A 1 81 ? 28.419 19.233 -35.826 1.00 96.88 81 ASN A O 1
ATOM 626 N N . ASN A 1 82 ? 26.969 20.012 -34.293 1.00 95.88 82 ASN A N 1
ATOM 627 C CA . ASN A 1 82 ? 27.739 19.544 -33.134 1.00 95.88 82 ASN A CA 1
ATOM 628 C C . ASN A 1 82 ? 27.813 18.004 -33.096 1.00 95.88 82 ASN A C 1
ATOM 630 O O . ASN A 1 82 ? 28.887 17.423 -32.950 1.00 95.88 82 ASN A O 1
ATOM 634 N N . ASP A 1 83 ? 26.689 17.332 -33.353 1.00 96.69 83 ASP A N 1
ATOM 635 C CA . ASP A 1 83 ? 26.575 15.866 -33.383 1.00 96.69 83 ASP A CA 1
ATOM 636 C C . ASP A 1 83 ? 27.351 15.205 -34.534 1.00 96.69 83 ASP A C 1
ATOM 638 O O . ASP A 1 83 ? 27.583 13.995 -34.534 1.00 96.69 83 ASP A O 1
ATOM 642 N N . LYS A 1 84 ? 27.785 15.978 -35.538 1.00 94.06 84 LYS A N 1
ATOM 643 C CA . LYS A 1 84 ? 28.667 15.493 -36.611 1.00 94.06 84 LYS A CA 1
ATOM 644 C C . LYS A 1 84 ? 30.062 15.123 -36.088 1.00 94.06 84 LYS A C 1
ATOM 646 O O . LYS A 1 84 ? 30.764 14.353 -36.749 1.00 94.06 84 LYS A O 1
ATOM 651 N N . ILE A 1 85 ? 30.486 15.671 -34.948 1.00 93.12 85 ILE A N 1
ATOM 652 C CA . ILE A 1 85 ? 31.798 15.403 -34.354 1.00 93.12 85 ILE A CA 1
ATOM 653 C C . ILE A 1 85 ? 31.823 13.962 -33.819 1.00 93.12 85 ILE A C 1
ATOM 655 O O . ILE A 1 85 ? 31.041 13.585 -32.953 1.00 93.12 85 ILE A O 1
ATOM 659 N N . GLN A 1 86 ? 32.747 13.150 -34.343 1.00 83.38 86 GLN A N 1
ATOM 660 C CA . GLN A 1 86 ? 32.895 11.723 -34.002 1.00 83.38 86 GLN A CA 1
ATOM 661 C C . GLN A 1 86 ? 34.027 11.433 -33.009 1.00 83.38 86 GLN A C 1
ATOM 663 O O . GLN A 1 86 ? 34.329 10.268 -32.746 1.00 83.38 86 GLN A O 1
ATOM 668 N N . ASN A 1 87 ? 34.702 12.466 -32.498 1.00 91.81 87 ASN A N 1
ATOM 669 C CA . ASN A 1 87 ? 35.733 12.280 -31.485 1.00 91.81 87 ASN A CA 1
ATOM 670 C C . ASN A 1 87 ? 35.115 11.571 -30.265 1.00 91.81 87 ASN A C 1
ATOM 672 O O . ASN A 1 87 ? 34.068 11.988 -29.775 1.00 91.81 87 ASN A O 1
ATOM 676 N N . VAL A 1 88 ? 35.745 10.484 -29.809 1.00 87.38 88 VAL A N 1
ATOM 677 C CA . VAL A 1 88 ? 35.202 9.636 -28.734 1.00 87.38 88 VAL A CA 1
ATOM 678 C C . VAL A 1 88 ? 34.979 10.441 -27.458 1.00 87.38 88 VAL A C 1
ATOM 680 O O . VAL A 1 88 ? 33.970 10.236 -26.789 1.00 87.38 88 VAL A O 1
ATOM 683 N N . ASP A 1 89 ? 35.869 11.388 -27.162 1.00 90.06 89 ASP A N 1
ATOM 684 C CA . ASP A 1 89 ? 35.761 12.211 -25.967 1.00 90.06 89 ASP A CA 1
ATOM 685 C C . ASP A 1 89 ? 34.611 13.205 -26.043 1.00 90.06 89 ASP A C 1
ATOM 687 O O . ASP A 1 89 ? 33.857 13.352 -25.082 1.00 90.06 89 ASP A O 1
ATOM 691 N N . HIS A 1 90 ? 34.414 13.809 -27.217 1.00 91.94 90 HIS A N 1
ATOM 692 C CA . HIS A 1 90 ? 33.266 14.672 -27.484 1.00 91.94 90 HIS A CA 1
ATOM 693 C C . HIS A 1 90 ? 31.946 13.924 -27.285 1.00 91.94 90 HIS A C 1
ATOM 695 O O . HIS A 1 90 ? 31.104 14.348 -26.497 1.00 91.94 90 HIS A O 1
ATOM 701 N N . VAL A 1 91 ? 31.778 12.771 -27.943 1.00 92.50 91 VAL A N 1
ATOM 702 C CA . VAL A 1 91 ? 30.529 11.996 -27.855 1.00 92.50 91 VAL A CA 1
ATOM 703 C C . VAL A 1 91 ? 30.295 11.498 -26.426 1.00 92.50 91 VAL A C 1
ATOM 705 O O . VAL A 1 91 ? 29.179 11.599 -25.920 1.00 92.50 91 VAL A O 1
ATOM 708 N N . ARG A 1 92 ? 31.335 11.007 -25.739 1.00 93.00 92 ARG A N 1
ATOM 709 C CA . ARG A 1 92 ? 31.219 10.575 -24.339 1.00 93.00 92 ARG A CA 1
ATOM 710 C C . ARG A 1 92 ? 30.793 11.730 -23.433 1.00 93.00 92 ARG A C 1
ATOM 712 O O . ARG A 1 92 ? 29.941 11.539 -22.568 1.00 93.00 92 ARG A O 1
ATOM 719 N N . ASN A 1 93 ? 31.348 12.924 -23.634 1.00 91.69 93 ASN A N 1
ATOM 720 C CA . ASN A 1 93 ? 30.989 14.101 -22.850 1.00 91.69 93 ASN A CA 1
ATOM 721 C C . ASN A 1 93 ? 29.536 14.549 -23.093 1.00 91.69 93 ASN A C 1
ATOM 723 O O . ASN A 1 93 ? 28.827 14.850 -22.139 1.00 91.69 93 ASN A O 1
ATOM 727 N N . GLU A 1 94 ? 29.057 14.521 -24.336 1.00 92.44 94 GLU A N 1
ATOM 728 C CA . GLU A 1 94 ? 27.655 14.820 -24.669 1.00 92.44 94 GLU A CA 1
ATOM 729 C C . GLU A 1 94 ? 26.679 13.872 -23.952 1.00 92.44 94 GLU A C 1
ATOM 731 O O . GLU A 1 94 ? 25.700 14.306 -23.347 1.00 92.44 94 GLU A O 1
ATOM 736 N N . PHE A 1 95 ? 26.965 12.568 -23.956 1.00 96.44 95 PHE A N 1
ATOM 737 C CA . PHE A 1 95 ? 26.124 11.582 -23.271 1.00 96.44 95 PHE A CA 1
ATOM 738 C C . PHE A 1 95 ? 26.279 11.614 -21.743 1.00 96.44 95 PHE A C 1
ATOM 740 O O . PHE A 1 95 ? 25.319 11.310 -21.034 1.00 96.44 95 PHE A O 1
ATOM 747 N N . ARG A 1 96 ? 27.435 12.047 -21.218 1.00 95.62 96 ARG A N 1
ATOM 748 C CA . ARG A 1 96 ? 27.620 12.339 -19.787 1.00 95.62 96 ARG A CA 1
ATOM 749 C C . ARG A 1 96 ? 26.631 13.406 -19.314 1.00 95.62 96 ARG A C 1
ATOM 751 O O . ARG A 1 96 ? 26.034 13.224 -18.256 1.00 95.62 96 ARG A O 1
ATOM 758 N N . GLN A 1 97 ? 26.408 14.464 -20.100 1.00 94.12 97 GLN A N 1
ATOM 759 C CA . GLN A 1 97 ? 25.423 15.502 -19.763 1.00 94.12 97 GLN A CA 1
ATOM 760 C C . GLN A 1 97 ? 24.013 14.920 -19.644 1.00 94.12 97 GLN A C 1
ATOM 762 O O . GLN A 1 97 ? 23.332 15.151 -18.648 1.00 94.12 97 GLN A O 1
ATOM 767 N N . SER A 1 98 ? 23.595 14.079 -20.592 1.00 95.31 98 SER A N 1
ATOM 768 C CA . SER A 1 98 ? 22.303 13.385 -20.507 1.00 95.31 98 SER A CA 1
ATOM 769 C C . SER A 1 98 ? 22.230 12.402 -19.331 1.00 95.31 98 SER A C 1
ATOM 771 O O . SER A 1 98 ? 21.190 12.300 -18.691 1.00 95.31 98 SER A O 1
ATOM 773 N N . ALA A 1 99 ? 23.323 11.706 -18.997 1.00 95.44 99 ALA A N 1
ATOM 774 C CA . ALA A 1 99 ? 23.365 10.761 -17.877 1.00 95.44 99 ALA A CA 1
ATOM 775 C C . ALA A 1 99 ? 23.379 11.435 -16.501 1.00 95.44 99 ALA A C 1
ATOM 777 O O . ALA A 1 99 ? 22.885 10.855 -15.541 1.00 95.44 99 ALA A O 1
ATOM 778 N N . LEU A 1 100 ? 23.959 12.629 -16.362 1.00 94.94 100 LEU A N 1
ATOM 779 C CA . LEU A 1 100 ? 24.296 13.177 -15.043 1.00 94.94 100 LEU A CA 1
ATOM 780 C C . LEU A 1 100 ? 23.881 14.635 -14.840 1.00 94.94 100 LEU A C 1
ATOM 782 O O . LEU A 1 100 ? 23.842 15.077 -13.700 1.00 94.94 100 LEU A O 1
ATOM 786 N N . SER A 1 101 ? 23.522 15.377 -15.891 1.00 93.38 101 SER A N 1
ATOM 787 C CA . SER A 1 101 ? 23.072 16.777 -15.811 1.00 93.38 101 SER A CA 1
ATOM 788 C C . SER A 1 101 ? 23.976 17.655 -14.925 1.00 93.38 101 SER A C 1
ATOM 790 O O . SER A 1 101 ? 23.490 18.401 -14.074 1.00 93.38 101 SER A O 1
ATOM 792 N N . GLY A 1 102 ? 25.299 17.522 -15.065 1.00 90.38 102 GLY A N 1
ATOM 793 C CA . GLY A 1 102 ? 26.275 18.235 -14.234 1.00 90.38 102 GLY A CA 1
ATOM 794 C C . GLY A 1 102 ? 26.685 17.540 -12.928 1.00 90.38 102 GLY A C 1
ATOM 795 O O . GLY A 1 102 ? 27.665 17.949 -12.297 1.00 90.38 102 GLY A O 1
ATOM 796 N N . LEU A 1 103 ? 25.990 16.477 -12.501 1.00 90.38 103 LEU A N 1
ATOM 797 C CA . LEU A 1 103 ? 26.295 15.767 -11.256 1.00 90.38 103 LEU A CA 1
ATOM 798 C C . LEU A 1 103 ? 27.736 15.237 -11.268 1.00 90.38 103 LEU A C 1
ATOM 800 O O . LEU A 1 103 ? 28.136 14.442 -12.119 1.00 90.38 103 LEU A O 1
ATOM 804 N N . GLY A 1 104 ? 28.520 15.688 -10.289 1.00 87.81 104 GLY A N 1
ATOM 805 C CA . GLY A 1 104 ? 29.910 15.284 -10.099 1.00 87.81 104 GLY A CA 1
ATOM 806 C C . GLY A 1 104 ? 30.925 15.932 -11.042 1.00 87.81 104 GLY A C 1
ATOM 807 O O . GLY A 1 104 ? 32.099 15.600 -10.946 1.00 87.81 104 GLY A O 1
ATOM 808 N N . GLU A 1 105 ? 30.553 16.881 -11.906 1.00 89.00 105 GLU A N 1
ATOM 809 C CA . GLU A 1 105 ? 31.509 17.545 -12.817 1.00 89.00 105 GLU A CA 1
ATOM 810 C C . GLU A 1 105 ? 32.633 18.306 -12.129 1.00 89.00 105 GLU A C 1
ATOM 812 O O . GLU A 1 105 ? 33.762 18.303 -12.612 1.00 89.00 105 GLU A O 1
ATOM 817 N N . SER A 1 106 ? 32.363 18.893 -10.965 1.00 88.31 106 SER A N 1
ATOM 818 C CA . SER A 1 106 ? 33.378 19.602 -10.184 1.00 88.31 106 SER A CA 1
ATOM 819 C C . SER A 1 106 ? 34.330 18.678 -9.414 1.00 88.31 106 SER A C 1
ATOM 821 O O . SER A 1 106 ? 35.308 19.160 -8.843 1.00 88.31 106 SER A O 1
ATOM 823 N N . LYS A 1 107 ? 34.042 17.369 -9.349 1.00 92.06 107 LYS A N 1
ATOM 824 C CA . LYS A 1 107 ? 34.763 16.395 -8.505 1.00 92.06 107 LYS A CA 1
ATOM 825 C C . LYS A 1 107 ? 35.321 15.198 -9.268 1.00 92.06 107 LYS A C 1
ATOM 827 O O . LYS A 1 107 ? 36.324 14.640 -8.846 1.00 92.06 107 LYS A O 1
ATOM 832 N N . ILE A 1 108 ? 34.693 14.819 -10.375 1.00 91.94 108 ILE A N 1
ATOM 833 C CA . ILE A 1 108 ? 35.083 13.706 -11.236 1.00 91.94 108 ILE A CA 1
ATOM 834 C C . ILE A 1 108 ? 35.446 14.306 -12.586 1.00 91.94 108 ILE A C 1
ATOM 836 O O . ILE A 1 108 ? 34.568 14.762 -13.334 1.00 91.94 108 ILE A O 1
ATOM 840 N N . SER A 1 109 ? 36.744 14.310 -12.898 1.00 92.62 109 SER A N 1
ATOM 841 C CA . SER A 1 109 ? 37.231 14.853 -14.161 1.00 92.62 109 SER A CA 1
ATOM 842 C C . SER A 1 109 ? 36.653 14.081 -15.351 1.00 92.62 109 SER A C 1
ATOM 844 O O . SER A 1 109 ? 36.085 12.991 -15.221 1.00 92.62 109 SER A O 1
ATOM 846 N N . TYR A 1 110 ? 36.776 14.646 -16.549 1.00 91.25 110 TYR A N 1
ATOM 847 C CA . TYR A 1 110 ? 36.407 13.934 -17.769 1.00 91.25 110 TYR A CA 1
ATOM 848 C C . TYR A 1 110 ? 37.155 12.592 -17.903 1.00 91.25 110 TYR A C 1
ATOM 850 O O . TYR A 1 110 ? 36.533 11.568 -18.187 1.00 91.25 110 TYR A O 1
ATOM 858 N N . TYR A 1 111 ? 38.467 12.581 -17.644 1.00 91.62 111 TYR A N 1
ATOM 859 C CA . TYR A 1 111 ? 39.300 11.385 -17.788 1.00 91.62 111 TYR A CA 1
ATOM 860 C C . TYR A 1 111 ? 38.969 10.311 -16.750 1.00 91.62 111 TYR A C 1
ATOM 862 O O . TYR A 1 111 ? 38.947 9.131 -17.095 1.00 91.62 111 TYR A O 1
ATOM 870 N N . ASP A 1 112 ? 38.632 10.704 -15.520 1.00 93.00 112 ASP A N 1
ATOM 871 C CA . ASP A 1 112 ? 38.185 9.755 -14.494 1.00 93.00 112 ASP A CA 1
ATOM 872 C C . ASP A 1 112 ? 36.851 9.120 -14.890 1.00 93.00 112 ASP A C 1
ATOM 874 O O . ASP A 1 112 ? 36.698 7.902 -14.830 1.00 93.00 112 ASP A O 1
ATOM 878 N N . PHE A 1 113 ? 35.902 9.924 -15.383 1.00 93.19 113 PHE A N 1
ATOM 879 C CA . PHE A 1 113 ? 34.630 9.413 -15.897 1.00 93.19 113 PHE A CA 1
ATOM 880 C C . PHE A 1 113 ? 34.824 8.446 -17.073 1.00 93.19 113 PHE A C 1
ATOM 882 O O . PHE A 1 113 ? 34.215 7.374 -17.106 1.00 93.19 113 PHE A O 1
ATOM 889 N N . ALA A 1 114 ? 35.700 8.792 -18.020 1.00 93.38 114 ALA A N 1
ATOM 890 C CA . ALA A 1 114 ? 36.068 7.913 -19.125 1.00 93.38 114 ALA A CA 1
ATOM 891 C C . ALA A 1 114 ? 36.699 6.603 -18.620 1.00 93.38 114 ALA A C 1
ATOM 893 O O . ALA A 1 114 ? 36.355 5.526 -19.103 1.00 93.38 114 ALA A O 1
ATOM 894 N N . GLY A 1 115 ? 37.561 6.669 -17.602 1.00 93.56 115 GLY A N 1
ATOM 895 C CA . GLY A 1 115 ? 38.131 5.494 -16.945 1.00 93.56 115 GLY A CA 1
ATOM 896 C C . GLY A 1 115 ? 37.064 4.594 -16.314 1.00 93.56 115 GLY A C 1
ATOM 897 O O . GLY A 1 115 ? 37.053 3.388 -16.568 1.00 93.56 115 GLY A O 1
ATOM 898 N N . LEU A 1 116 ? 36.125 5.180 -15.567 1.00 92.50 116 LEU A N 1
ATOM 899 C CA . LEU A 1 116 ? 35.033 4.474 -14.881 1.00 92.50 116 LEU A CA 1
ATOM 900 C C . LEU A 1 116 ? 34.068 3.764 -15.842 1.00 92.50 116 LEU A C 1
ATOM 902 O O . LEU A 1 116 ? 33.528 2.713 -15.500 1.00 92.50 116 LEU A O 1
ATOM 906 N N . THR A 1 117 ? 33.839 4.326 -17.028 1.00 93.50 117 THR A N 1
ATOM 907 C CA . THR A 1 117 ? 32.888 3.809 -18.032 1.00 93.50 117 THR A CA 1
ATOM 908 C C . THR A 1 117 ? 33.541 2.886 -19.065 1.00 93.50 117 THR A C 1
ATOM 910 O O . THR A 1 117 ? 32.866 2.029 -19.638 1.00 93.50 117 THR A O 1
ATOM 913 N N . SER A 1 118 ? 34.864 2.983 -19.248 1.00 92.44 118 SER A N 1
ATOM 914 C CA . SER A 1 118 ? 35.629 2.263 -20.278 1.00 92.44 118 SER A CA 1
ATOM 915 C C . SER A 1 118 ? 35.397 0.748 -20.323 1.00 92.44 118 SER A C 1
ATOM 917 O O . SER A 1 118 ? 35.351 0.168 -21.407 1.00 92.44 118 SER A O 1
ATOM 919 N N . ARG A 1 119 ? 35.232 0.088 -19.167 1.00 90.31 119 ARG A N 1
ATOM 920 C CA . ARG A 1 119 ? 35.014 -1.368 -19.099 1.00 90.31 119 ARG A CA 1
ATOM 921 C C . ARG A 1 119 ? 33.655 -1.772 -19.672 1.00 90.31 119 ARG A C 1
ATOM 923 O O . ARG A 1 119 ? 33.595 -2.694 -20.483 1.00 90.31 119 ARG A O 1
ATOM 930 N N . LEU A 1 120 ? 32.592 -1.054 -19.299 1.00 92.88 120 LEU A N 1
ATOM 931 C CA . LEU A 1 120 ? 31.247 -1.262 -19.845 1.00 92.88 120 LEU A CA 1
ATOM 932 C C . LEU A 1 120 ? 31.230 -0.989 -21.350 1.00 92.88 120 LEU A C 1
ATOM 934 O O . LEU A 1 120 ? 30.771 -1.827 -22.125 1.00 92.88 120 LEU A O 1
ATOM 938 N N . GLU A 1 121 ? 31.800 0.145 -21.766 1.00 94.00 121 GLU A N 1
ATOM 939 C CA . GLU A 1 121 ? 31.927 0.497 -23.182 1.00 94.00 121 GLU A CA 1
ATOM 940 C C . GLU A 1 121 ? 32.708 -0.569 -23.962 1.00 94.00 121 GLU A C 1
ATOM 942 O O . GLU A 1 121 ? 32.352 -0.894 -25.094 1.00 94.00 121 GLU A O 1
ATOM 947 N N . GLY A 1 122 ? 33.760 -1.137 -23.367 1.00 93.25 122 GLY A N 1
ATOM 948 C CA . GLY A 1 122 ? 34.556 -2.217 -23.944 1.00 93.25 122 GLY A CA 1
ATOM 949 C C . GLY A 1 122 ? 33.709 -3.442 -24.274 1.00 93.25 122 GLY A C 1
ATOM 950 O O . GLY A 1 122 ? 33.692 -3.870 -25.427 1.00 93.25 122 GLY A O 1
ATOM 951 N N . VAL A 1 123 ? 32.942 -3.949 -23.303 1.00 94.44 123 VAL A N 1
ATOM 952 C CA . VAL A 1 123 ? 32.064 -5.117 -23.490 1.00 94.44 123 VAL A CA 1
ATOM 953 C C . VAL A 1 123 ? 30.964 -4.837 -24.522 1.00 94.44 123 VAL A C 1
ATOM 955 O O . VAL A 1 123 ? 30.763 -5.635 -25.441 1.00 94.44 123 VAL A O 1
ATOM 958 N N . VAL A 1 124 ? 30.300 -3.678 -24.435 1.00 95.25 124 VAL A N 1
ATOM 959 C CA . VAL A 1 124 ? 29.264 -3.250 -25.397 1.00 95.25 124 VAL A CA 1
ATOM 960 C C . VAL A 1 124 ? 29.832 -3.143 -26.817 1.00 95.25 124 VAL A C 1
ATOM 962 O O . VAL A 1 124 ? 29.184 -3.532 -27.794 1.00 95.25 124 VAL A O 1
ATOM 965 N N . ASN A 1 125 ? 31.063 -2.649 -26.956 1.00 93.75 125 ASN A N 1
ATOM 966 C CA . ASN A 1 125 ? 31.744 -2.569 -28.241 1.00 93.75 125 ASN A CA 1
ATOM 967 C C . ASN A 1 125 ? 32.151 -3.950 -28.764 1.00 93.75 125 ASN A C 1
ATOM 969 O O . ASN A 1 125 ? 31.921 -4.212 -29.947 1.00 93.75 125 ASN A O 1
ATOM 973 N N . THR A 1 126 ? 32.707 -4.825 -27.919 1.00 94.19 126 THR A N 1
ATOM 974 C CA . THR A 1 126 ? 33.076 -6.205 -28.276 1.00 94.19 126 THR A CA 1
ATOM 975 C C . THR A 1 126 ? 31.864 -6.981 -28.795 1.00 94.19 126 THR A C 1
ATOM 977 O O . THR A 1 126 ? 31.965 -7.597 -29.853 1.00 94.19 126 THR A O 1
ATOM 980 N N . ALA A 1 127 ? 30.707 -6.880 -28.130 1.00 95.31 127 ALA A N 1
ATOM 981 C CA . ALA A 1 127 ? 29.473 -7.560 -28.538 1.00 95.31 127 ALA A CA 1
ATOM 982 C C . ALA A 1 127 ? 29.013 -7.189 -29.957 1.00 95.31 127 ALA A C 1
ATOM 984 O O . ALA A 1 127 ? 28.456 -8.013 -30.673 1.00 95.31 127 ALA A O 1
ATOM 985 N N . SER A 1 128 ? 29.274 -5.947 -30.373 1.00 95.19 128 SER A N 1
ATOM 986 C CA . SER A 1 128 ? 28.850 -5.393 -31.664 1.00 95.19 128 SER A CA 1
ATOM 987 C C . SER A 1 128 ? 29.855 -5.584 -32.808 1.00 95.19 128 SER A C 1
ATOM 989 O O . SER A 1 128 ? 29.776 -4.890 -33.829 1.00 95.19 128 SER A O 1
ATOM 991 N N . ARG A 1 129 ? 30.844 -6.468 -32.634 1.00 94.56 129 ARG A N 1
ATOM 992 C CA . ARG A 1 129 ? 31.896 -6.740 -33.617 1.00 94.56 129 ARG A CA 1
ATOM 993 C C . ARG A 1 129 ? 31.883 -8.195 -34.063 1.00 94.56 129 ARG A C 1
ATOM 995 O O . ARG A 1 129 ? 31.655 -9.082 -33.257 1.00 94.56 129 ARG A O 1
ATOM 1002 N N . ALA A 1 130 ? 32.218 -8.439 -35.323 1.00 93.00 130 ALA A N 1
ATOM 1003 C CA . ALA A 1 130 ? 32.360 -9.783 -35.873 1.00 93.00 130 ALA A CA 1
ATOM 1004 C C . ALA A 1 130 ? 33.606 -9.890 -36.757 1.00 93.00 130 ALA A C 1
ATOM 1006 O O . ALA A 1 130 ? 34.139 -8.879 -37.230 1.00 93.00 130 ALA A O 1
ATOM 1007 N N . ALA A 1 131 ? 34.112 -11.114 -36.910 1.00 88.31 131 ALA A N 1
ATOM 1008 C CA . ALA A 1 131 ? 35.204 -11.401 -37.829 1.00 88.31 131 ALA A CA 1
ATOM 1009 C C . ALA A 1 131 ? 34.681 -11.285 -39.264 1.00 88.31 131 ALA A C 1
ATOM 1011 O O . ALA A 1 131 ? 33.740 -11.977 -39.644 1.00 88.31 131 ALA A O 1
ATOM 1012 N N . ASP A 1 132 ? 35.281 -10.393 -40.044 1.00 85.88 132 ASP A N 1
ATOM 1013 C CA . ASP A 1 132 ? 34.896 -10.170 -41.431 1.00 85.88 132 ASP A CA 1
ATOM 1014 C C . ASP A 1 132 ? 35.725 -11.059 -42.363 1.00 85.88 132 ASP A C 1
ATOM 1016 O O . ASP A 1 132 ? 36.907 -10.793 -42.618 1.00 85.88 132 ASP A O 1
ATOM 1020 N N . THR A 1 133 ? 35.103 -12.117 -42.885 1.00 80.19 133 THR A N 1
ATOM 1021 C CA . THR A 1 133 ? 35.742 -13.069 -43.805 1.00 80.19 133 THR A CA 1
ATOM 1022 C C . THR A 1 133 ? 36.195 -12.412 -45.108 1.00 80.19 133 THR A C 1
ATOM 1024 O O . THR A 1 133 ? 37.162 -12.869 -45.713 1.00 80.19 133 THR A O 1
ATOM 1027 N N . ASN A 1 134 ? 35.570 -11.301 -45.511 1.00 80.12 134 ASN A N 1
ATOM 1028 C CA . ASN A 1 134 ? 35.927 -10.553 -46.718 1.00 80.12 134 ASN A CA 1
ATOM 1029 C C . ASN A 1 134 ? 37.110 -9.594 -46.495 1.00 80.12 134 ASN A C 1
ATOM 1031 O O . ASN A 1 134 ? 37.596 -8.979 -47.442 1.00 80.12 134 ASN A O 1
ATOM 1035 N N . GLN A 1 135 ? 37.581 -9.450 -45.252 1.00 81.38 135 GLN A N 1
ATOM 1036 C CA . GLN A 1 135 ? 38.691 -8.577 -44.859 1.00 81.38 135 GLN A CA 1
ATOM 1037 C C . GLN A 1 135 ? 39.711 -9.337 -43.999 1.00 81.38 135 GLN A C 1
ATOM 1039 O O . GLN A 1 135 ? 40.115 -8.868 -42.934 1.00 81.38 135 GLN A O 1
ATOM 1044 N N . HIS A 1 136 ? 40.123 -10.527 -44.446 1.00 83.75 136 HIS A N 1
ATOM 1045 C CA . HIS A 1 136 ? 41.131 -11.360 -43.772 1.00 83.75 136 HIS A CA 1
ATOM 1046 C C . HIS A 1 136 ? 40.787 -11.691 -42.306 1.00 83.75 136 HIS A C 1
ATOM 1048 O O . HIS A 1 136 ? 41.661 -11.678 -41.440 1.00 83.75 136 HIS A O 1
ATOM 1054 N N . ASN A 1 137 ? 39.509 -11.956 -42.009 1.00 83.75 137 ASN A N 1
ATOM 1055 C CA . ASN A 1 137 ? 38.995 -12.218 -40.657 1.00 83.75 137 ASN A CA 1
ATOM 1056 C C . ASN A 1 137 ? 39.258 -11.081 -39.655 1.00 83.75 137 ASN A C 1
ATOM 1058 O O . ASN A 1 137 ? 39.276 -11.295 -38.440 1.00 83.75 137 ASN A O 1
ATOM 1062 N N . ARG A 1 138 ? 39.441 -9.845 -40.138 1.00 87.44 138 ARG A N 1
ATOM 1063 C CA . ARG A 1 138 ? 39.591 -8.675 -39.274 1.00 87.44 138 ARG A CA 1
ATOM 1064 C C . ARG A 1 138 ? 38.315 -8.459 -38.465 1.00 87.44 138 ARG A C 1
ATOM 1066 O O . ARG A 1 138 ? 37.220 -8.386 -39.017 1.00 87.44 138 ARG A O 1
ATOM 1073 N N . LEU A 1 139 ? 38.468 -8.257 -37.159 1.00 88.69 139 LEU A N 1
ATOM 1074 C CA . LEU A 1 139 ? 37.359 -7.895 -36.282 1.00 88.69 139 LEU A CA 1
ATOM 1075 C C . LEU A 1 139 ? 36.888 -6.459 -36.588 1.00 88.69 139 LEU A C 1
ATOM 1077 O O . LEU A 1 139 ? 37.614 -5.491 -36.331 1.00 88.69 139 LEU A O 1
ATOM 1081 N N . ARG A 1 140 ? 35.677 -6.313 -37.131 1.00 92.50 140 ARG A N 1
ATOM 1082 C CA . ARG A 1 140 ? 35.054 -5.026 -37.496 1.00 92.50 140 ARG A CA 1
ATOM 1083 C C . ARG A 1 140 ? 33.706 -4.873 -36.797 1.00 92.50 140 ARG A C 1
ATOM 1085 O O . ARG A 1 140 ? 33.101 -5.865 -36.404 1.00 92.50 140 ARG A O 1
ATOM 1092 N N . SER A 1 141 ? 33.240 -3.637 -36.604 1.00 93.06 141 SER A N 1
ATOM 1093 C CA . SER A 1 141 ? 31.875 -3.418 -36.110 1.00 93.06 141 SER A CA 1
ATOM 1094 C C . SER A 1 141 ? 30.852 -3.849 -37.157 1.00 93.06 141 SER A C 1
ATOM 1096 O O . SER A 1 141 ? 31.107 -3.738 -38.359 1.00 93.06 141 SER A O 1
ATOM 1098 N N . TYR A 1 142 ? 29.694 -4.317 -36.691 1.00 95.56 142 TYR A N 1
ATOM 1099 C CA . TYR A 1 142 ? 28.626 -4.829 -37.550 1.00 95.56 142 TYR A CA 1
ATOM 1100 C C . TYR A 1 142 ? 28.252 -3.843 -38.669 1.00 95.56 142 TYR A C 1
ATOM 1102 O O . TYR A 1 142 ? 28.066 -4.248 -39.810 1.00 95.56 142 TYR A O 1
ATOM 1110 N N . ASP A 1 143 ? 28.204 -2.537 -38.379 1.00 93.94 143 ASP A N 1
ATOM 1111 C CA . ASP A 1 143 ? 27.775 -1.526 -39.344 1.00 93.94 143 ASP A CA 1
ATOM 1112 C C . ASP A 1 143 ? 28.747 -1.396 -40.519 1.00 93.94 143 ASP A C 1
ATOM 1114 O O . ASP A 1 143 ? 28.319 -1.116 -41.632 1.00 93.94 143 ASP A O 1
ATOM 1118 N N . PHE A 1 144 ? 30.044 -1.626 -40.300 1.00 91.12 144 PHE A N 1
ATOM 1119 C CA . PHE A 1 144 ? 31.031 -1.627 -41.374 1.00 91.12 144 PHE A CA 1
ATOM 1120 C C . PHE A 1 144 ? 30.900 -2.861 -42.268 1.00 91.12 144 PHE A C 1
ATOM 1122 O O . PHE A 1 144 ? 31.006 -2.724 -43.482 1.00 91.12 144 PHE A O 1
ATOM 1129 N N . ILE A 1 145 ? 30.632 -4.032 -41.683 1.00 92.25 145 ILE A N 1
ATOM 1130 C CA . ILE A 1 145 ? 30.424 -5.276 -42.438 1.00 92.25 145 ILE A CA 1
ATOM 1131 C C . ILE A 1 145 ? 29.143 -5.162 -43.280 1.00 92.25 145 ILE A C 1
ATOM 1133 O O . ILE A 1 145 ? 29.153 -5.423 -44.480 1.00 92.25 145 ILE A O 1
ATOM 1137 N N . LEU A 1 146 ? 28.050 -4.683 -42.678 1.00 92.62 146 LEU A N 1
ATOM 1138 C CA . LEU A 1 146 ? 26.771 -4.505 -43.370 1.00 92.62 146 LEU A CA 1
ATOM 1139 C C . LEU A 1 146 ? 26.827 -3.415 -44.445 1.00 92.62 146 LEU A C 1
ATOM 1141 O O . LEU A 1 146 ? 26.204 -3.563 -45.493 1.00 92.62 146 LEU A O 1
ATOM 1145 N N . LYS A 1 147 ? 27.596 -2.341 -44.238 1.00 89.75 147 LYS A N 1
ATOM 1146 C CA . LYS A 1 147 ? 27.788 -1.305 -45.263 1.00 89.75 147 LYS A CA 1
ATOM 1147 C C . LYS A 1 147 ? 28.400 -1.859 -46.536 1.00 89.75 147 LYS A C 1
ATOM 1149 O O . LYS A 1 147 ? 27.924 -1.487 -47.605 1.00 89.75 147 LYS A O 1
ATOM 1154 N N . ASP A 1 148 ? 29.401 -2.727 -46.410 1.00 87.06 148 ASP A N 1
ATOM 1155 C CA . ASP A 1 148 ? 30.086 -3.345 -47.547 1.00 87.06 148 ASP A CA 1
ATOM 1156 C C . ASP A 1 148 ? 29.179 -4.343 -48.289 1.00 87.06 148 ASP A C 1
ATOM 1158 O O . ASP A 1 148 ? 29.367 -4.568 -49.483 1.00 87.06 148 ASP A O 1
ATOM 1162 N N . ARG A 1 149 ? 28.156 -4.878 -47.606 1.00 86.12 149 ARG A N 1
ATOM 1163 C CA . ARG A 1 149 ? 27.101 -5.713 -48.195 1.00 86.12 149 ARG A CA 1
ATOM 1164 C C . ARG A 1 149 ? 26.024 -4.893 -48.911 1.00 86.12 149 ARG A C 1
ATOM 1166 O O . ARG A 1 149 ? 25.690 -5.198 -50.050 1.00 86.12 149 ARG A O 1
ATOM 1173 N N . TYR A 1 150 ? 25.446 -3.898 -48.238 1.00 89.12 150 TYR A N 1
ATOM 1174 C CA . TYR A 1 150 ? 24.251 -3.197 -48.722 1.00 89.12 150 TYR A CA 1
ATOM 1175 C C . TYR A 1 150 ? 24.555 -2.072 -49.712 1.00 89.12 150 TYR A C 1
ATOM 1177 O O . TYR A 1 150 ? 23.751 -1.823 -50.601 1.00 89.12 150 TYR A O 1
ATOM 1185 N N . LEU A 1 151 ? 25.697 -1.390 -49.570 1.00 88.44 151 LEU A N 1
ATOM 1186 C CA . LEU A 1 151 ? 26.179 -0.392 -50.535 1.00 88.44 151 LEU A CA 1
ATOM 1187 C C . LEU A 1 151 ? 25.174 0.717 -50.921 1.00 88.44 151 LEU A C 1
ATOM 1189 O O . LEU A 1 151 ? 25.276 1.280 -52.007 1.00 88.44 151 LEU A O 1
ATOM 1193 N N . ARG A 1 152 ? 24.245 1.076 -50.024 1.00 89.94 152 ARG A N 1
ATOM 1194 C CA . ARG A 1 152 ? 23.252 2.138 -50.255 1.00 89.94 152 ARG A CA 1
ATOM 1195 C C . ARG A 1 152 ? 23.933 3.499 -50.410 1.00 89.94 152 ARG A C 1
ATOM 1197 O O . ARG A 1 152 ? 24.692 3.896 -49.524 1.00 89.94 152 ARG A O 1
ATOM 1204 N N . GLY A 1 153 ? 23.635 4.241 -51.473 1.00 89.06 153 GLY A N 1
ATOM 1205 C CA . GLY A 1 153 ? 24.098 5.623 -51.612 1.00 89.06 153 GLY A CA 1
ATOM 1206 C C . GLY A 1 153 ? 23.440 6.569 -50.594 1.00 89.06 153 GLY A C 1
ATOM 1207 O O . GLY A 1 153 ? 22.281 6.411 -50.217 1.00 89.06 153 GLY A O 1
ATOM 1208 N N . ARG A 1 154 ? 24.186 7.565 -50.113 1.00 91.06 154 ARG A N 1
ATOM 1209 C CA . ARG A 1 154 ? 23.698 8.591 -49.174 1.00 91.06 154 ARG A CA 1
ATOM 1210 C C . ARG A 1 154 ? 22.750 9.566 -49.871 1.00 91.06 154 ARG A C 1
ATOM 1212 O O . ARG A 1 154 ? 22.924 9.788 -51.066 1.00 91.06 154 ARG A O 1
ATOM 1219 N N . PRO A 1 155 ? 21.848 10.253 -49.142 1.00 92.31 155 PRO A N 1
ATOM 1220 C CA . PRO A 1 155 ? 20.895 11.179 -49.754 1.00 92.31 155 PRO A CA 1
ATOM 1221 C C . PRO A 1 155 ? 21.544 12.205 -50.691 1.00 92.31 155 PRO A C 1
ATOM 1223 O O . PRO A 1 155 ? 21.116 12.343 -51.828 1.00 92.31 155 PRO A O 1
ATOM 1226 N N . TYR A 1 156 ? 22.649 12.841 -50.286 1.00 89.56 156 TYR A N 1
ATOM 1227 C CA . TYR A 1 156 ? 23.360 13.805 -51.142 1.00 89.56 156 TYR A CA 1
ATOM 1228 C C . TYR A 1 156 ? 24.048 13.198 -52.383 1.00 89.56 156 TYR A C 1
ATOM 1230 O O . TYR A 1 156 ? 24.500 13.948 -53.242 1.00 89.56 156 TYR A O 1
ATOM 1238 N N . GLN A 1 157 ? 24.197 11.871 -52.461 1.00 88.38 157 GLN A N 1
ATOM 1239 C CA . GLN A 1 157 ? 24.794 11.160 -53.604 1.00 88.38 157 GLN A CA 1
ATOM 1240 C C . GLN A 1 157 ? 23.738 10.689 -54.607 1.00 88.38 157 GLN A C 1
ATOM 1242 O O . GLN A 1 157 ? 24.059 10.489 -55.775 1.00 88.38 157 GLN A O 1
ATOM 1247 N N . VAL A 1 158 ? 22.508 10.464 -54.134 1.00 89.31 158 VAL A N 1
ATOM 1248 C CA . VAL A 1 158 ? 21.451 9.777 -54.892 1.00 89.31 158 VAL A CA 1
ATOM 1249 C C . VAL A 1 158 ? 20.194 10.615 -55.084 1.00 89.31 158 VAL A C 1
ATOM 1251 O O . VAL A 1 158 ? 19.267 10.168 -55.753 1.00 89.31 158 VAL A O 1
ATOM 1254 N N . MET A 1 159 ? 20.136 11.812 -54.503 1.00 90.19 159 MET A N 1
ATOM 1255 C CA . MET A 1 159 ? 19.058 12.775 -54.706 1.00 90.19 159 MET A CA 1
ATOM 1256 C C . MET A 1 159 ? 19.604 14.039 -55.353 1.00 90.19 159 MET A C 1
ATOM 1258 O O . MET A 1 159 ? 20.648 14.557 -54.950 1.00 90.19 159 MET A O 1
ATOM 1262 N N . ASP A 1 160 ? 18.867 14.560 -56.326 1.00 89.62 160 ASP A N 1
ATOM 1263 C CA . ASP A 1 160 ? 19.176 15.839 -56.945 1.00 89.62 160 ASP A CA 1
ATOM 1264 C C . ASP A 1 160 ? 19.012 16.981 -55.928 1.00 89.62 160 ASP A C 1
ATOM 1266 O O . ASP A 1 160 ? 18.023 17.069 -55.192 1.00 89.62 160 ASP A O 1
ATOM 1270 N N . SER A 1 161 ? 20.000 17.875 -55.865 1.00 84.88 161 SER A N 1
ATOM 1271 C CA . SER A 1 161 ? 20.040 18.921 -54.842 1.00 84.88 161 SER A CA 1
ATOM 1272 C C . SER A 1 161 ? 18.968 19.997 -55.018 1.00 84.88 161 SER A C 1
ATOM 1274 O O . SER A 1 161 ? 18.692 20.704 -54.046 1.00 84.88 161 SER A O 1
ATOM 1276 N N . ASN A 1 162 ? 18.385 20.135 -56.210 1.00 85.19 162 ASN A N 1
ATOM 1277 C CA . ASN A 1 162 ? 17.427 21.190 -56.538 1.00 85.19 162 ASN A CA 1
ATOM 1278 C C . ASN A 1 162 ? 15.987 20.672 -56.490 1.00 85.19 162 ASN A C 1
ATOM 1280 O O . ASN A 1 162 ? 15.130 21.287 -55.865 1.00 85.19 162 ASN A O 1
ATOM 1284 N N . THR A 1 163 ? 15.736 19.530 -57.127 1.00 87.88 163 THR A N 1
ATOM 1285 C CA . THR A 1 163 ? 14.409 18.916 -57.266 1.00 87.88 163 THR A CA 1
ATOM 1286 C C . THR A 1 163 ? 14.071 17.975 -56.115 1.00 87.88 163 THR A C 1
ATOM 1288 O O . THR A 1 163 ? 12.900 17.780 -55.812 1.00 87.88 163 THR A O 1
ATOM 1291 N N . GLY A 1 164 ? 15.078 17.394 -55.452 1.00 87.75 164 GLY A N 1
ATOM 1292 C CA . GLY A 1 164 ? 14.860 16.381 -54.423 1.00 87.75 164 GLY A CA 1
ATOM 1293 C C . GLY A 1 164 ? 14.440 15.014 -54.967 1.00 87.75 164 GLY A C 1
ATOM 1294 O O . GLY A 1 164 ? 14.094 14.130 -54.184 1.00 87.75 164 GLY A O 1
ATOM 1295 N N . GLU A 1 165 ? 14.452 14.823 -56.286 1.00 90.19 165 GLU A N 1
ATOM 1296 C CA . GLU A 1 165 ? 14.141 13.550 -56.934 1.00 90.19 165 GLU A CA 1
ATOM 1297 C C . GLU A 1 165 ? 15.329 12.585 -56.894 1.00 90.19 165 GLU A C 1
ATOM 1299 O O . GLU A 1 165 ? 16.491 12.996 -56.830 1.00 90.19 165 GLU A O 1
ATOM 1304 N N . TYR A 1 166 ? 15.043 11.281 -56.937 1.00 89.12 166 TYR A N 1
ATOM 1305 C CA . TYR A 1 166 ? 16.088 10.261 -56.976 1.00 89.12 166 TYR A CA 1
ATOM 1306 C C . TYR A 1 166 ? 16.787 10.215 -58.334 1.00 89.12 166 TYR A C 1
ATOM 1308 O O . TYR A 1 166 ? 16.163 9.948 -59.364 1.00 89.12 166 TYR A O 1
ATOM 1316 N N . LEU A 1 167 ? 18.110 10.349 -58.312 1.00 86.62 167 LEU A N 1
ATOM 1317 C CA . LEU A 1 167 ? 18.963 10.185 -59.480 1.00 86.62 167 LEU A CA 1
ATOM 1318 C C . LEU A 1 167 ? 18.896 8.735 -60.022 1.00 86.62 167 LEU A C 1
ATOM 1320 O O . LEU A 1 167 ? 18.478 7.805 -59.312 1.00 86.62 167 LEU A O 1
ATOM 1324 N N . PRO A 1 168 ? 19.282 8.501 -61.291 1.00 80.38 168 PRO A N 1
ATOM 1325 C CA . PRO A 1 168 ? 19.326 7.155 -61.868 1.00 80.38 168 PRO A CA 1
ATOM 1326 C C . PRO A 1 168 ? 20.238 6.176 -61.107 1.00 80.38 168 PRO A C 1
ATOM 1328 O O . PRO A 1 168 ? 19.934 4.992 -61.053 1.00 80.38 168 PRO A O 1
ATOM 1331 N N . ASN A 1 169 ? 21.297 6.667 -60.457 1.00 71.56 169 ASN A N 1
ATOM 1332 C CA . ASN A 1 169 ? 22.292 5.900 -59.693 1.00 71.56 169 ASN A CA 1
ATOM 1333 C C . ASN A 1 169 ? 21.893 5.647 -58.221 1.00 71.56 169 ASN A C 1
ATOM 1335 O O . ASN A 1 169 ? 22.750 5.627 -57.339 1.00 71.56 169 ASN A O 1
ATOM 1339 N N . TYR A 1 170 ? 20.597 5.485 -57.938 1.00 69.94 170 TYR A N 1
ATOM 1340 C CA . TYR A 1 170 ? 20.063 5.360 -56.573 1.00 69.94 170 TYR A CA 1
ATOM 1341 C C . TYR A 1 170 ? 20.707 4.237 -55.739 1.00 69.94 170 TYR A C 1
ATOM 1343 O O . TYR A 1 170 ? 20.946 4.413 -54.544 1.00 69.94 170 TYR A O 1
ATOM 1351 N N . ASP A 1 171 ? 21.029 3.113 -56.376 1.00 66.56 171 ASP A N 1
ATOM 1352 C CA . ASP A 1 171 ? 21.554 1.920 -55.705 1.00 66.56 171 ASP A CA 1
ATOM 1353 C C . ASP A 1 171 ? 23.094 1.902 -55.593 1.00 66.56 171 ASP A C 1
ATOM 1355 O O . ASP A 1 171 ? 23.668 0.963 -55.043 1.00 66.56 171 ASP A O 1
ATOM 1359 N N . GLU A 1 172 ? 23.795 2.928 -56.091 1.00 67.31 172 GLU A N 1
ATOM 1360 C CA . GLU A 1 172 ? 25.258 2.918 -56.188 1.00 67.31 172 GLU A CA 1
ATOM 1361 C C . GLU A 1 172 ? 25.930 3.848 -55.166 1.00 67.31 172 GLU A C 1
ATOM 1363 O O . GLU A 1 172 ? 26.050 5.061 -55.362 1.00 67.31 172 GLU A O 1
ATOM 1368 N N . ALA A 1 173 ? 26.457 3.279 -54.074 1.00 71.38 173 ALA A N 1
ATOM 1369 C CA . ALA A 1 173 ? 27.403 3.997 -53.219 1.00 71.38 173 ALA A CA 1
ATOM 1370 C C . ALA A 1 173 ? 28.672 4.375 -54.002 1.00 71.38 173 ALA A C 1
ATOM 1372 O O . ALA A 1 173 ? 29.404 3.508 -54.488 1.00 71.38 173 ALA A O 1
ATOM 1373 N N . THR A 1 174 ? 28.981 5.673 -54.054 1.00 68.38 174 THR A N 1
ATOM 1374 C CA . THR A 1 174 ? 30.197 6.163 -54.715 1.00 68.38 174 THR A CA 1
ATOM 1375 C C . THR A 1 174 ? 31.448 5.803 -53.916 1.00 68.38 174 THR A C 1
ATOM 1377 O O . THR A 1 174 ? 31.428 5.721 -52.684 1.00 68.38 174 THR A O 1
ATOM 1380 N N . THR A 1 175 ? 32.566 5.626 -54.610 1.00 67.06 175 THR A N 1
ATOM 1381 C CA . THR A 1 175 ? 33.857 5.284 -54.005 1.00 67.06 175 THR A CA 1
ATOM 1382 C C . THR A 1 175 ? 34.631 6.545 -53.605 1.00 67.06 175 THR A C 1
ATOM 1384 O O . THR A 1 175 ? 34.628 7.537 -54.331 1.00 67.06 175 THR A O 1
ATOM 1387 N N . ASP A 1 176 ? 35.284 6.531 -52.443 1.00 60.84 176 ASP A N 1
ATOM 1388 C CA . ASP A 1 176 ? 36.194 7.591 -52.007 1.00 60.84 176 ASP A CA 1
ATOM 1389 C C . ASP A 1 176 ? 37.543 7.545 -52.746 1.00 60.84 176 ASP A C 1
ATOM 1391 O O . ASP A 1 176 ? 37.865 6.581 -53.439 1.00 60.84 176 ASP A O 1
ATOM 1395 N N . SER A 1 177 ? 38.379 8.573 -52.564 1.00 56.03 177 SER A N 1
ATOM 1396 C CA . SER A 1 177 ? 39.719 8.649 -53.173 1.00 56.03 177 SER A CA 1
ATOM 1397 C C . SER A 1 177 ? 40.692 7.546 -52.721 1.00 56.03 177 SER A C 1
ATOM 1399 O O . SER A 1 177 ? 41.806 7.470 -53.230 1.00 56.03 177 SER A O 1
ATOM 1401 N N . ARG A 1 178 ? 40.290 6.690 -51.771 1.00 54.94 178 ARG A N 1
ATOM 1402 C CA . ARG A 1 178 ? 41.038 5.534 -51.255 1.00 54.94 178 ARG A CA 1
ATOM 1403 C C . ARG A 1 178 ? 40.383 4.198 -51.631 1.00 54.94 178 ARG A C 1
ATOM 1405 O O . ARG A 1 178 ? 40.752 3.175 -51.060 1.00 54.94 178 ARG A O 1
ATOM 1412 N N . GLY A 1 179 ? 39.414 4.186 -52.548 1.00 58.97 179 GLY A N 1
ATOM 1413 C CA . GLY A 1 179 ? 38.778 2.952 -53.013 1.00 58.97 179 GLY A CA 1
ATOM 1414 C C . GLY A 1 179 ? 37.651 2.417 -52.115 1.00 58.97 179 GLY A C 1
ATOM 1415 O O . GLY A 1 179 ? 37.182 1.305 -52.344 1.00 58.97 179 GLY A O 1
ATOM 1416 N N . ARG A 1 180 ? 37.186 3.166 -51.103 1.00 63.12 180 ARG A N 1
ATOM 1417 C CA . ARG A 1 180 ? 36.140 2.716 -50.159 1.00 63.12 180 ARG A CA 1
ATOM 1418 C C . ARG A 1 180 ? 34.753 3.191 -50.591 1.00 63.12 180 ARG A C 1
ATOM 1420 O O . ARG A 1 180 ? 34.562 4.384 -50.808 1.00 63.12 180 ARG A O 1
ATOM 1427 N N . LYS A 1 181 ? 33.764 2.296 -50.656 1.00 67.94 181 LYS A N 1
ATOM 1428 C CA . LYS A 1 181 ? 32.372 2.662 -50.978 1.00 67.94 181 LYS A CA 1
ATOM 1429 C C . LYS A 1 181 ? 31.723 3.438 -49.818 1.00 67.94 181 LYS A C 1
ATOM 1431 O O . LYS A 1 181 ? 31.692 2.970 -48.680 1.00 67.94 181 LYS A O 1
ATOM 1436 N N . PHE A 1 182 ? 31.188 4.630 -50.087 1.00 72.81 182 PHE A N 1
ATOM 1437 C CA . PHE A 1 182 ? 30.503 5.484 -49.109 1.00 72.81 182 PHE A CA 1
ATOM 1438 C C . PHE A 1 182 ? 29.047 5.049 -48.890 1.00 72.81 182 PHE A C 1
ATOM 1440 O O . PHE A 1 182 ? 28.114 5.761 -49.247 1.00 72.81 182 PHE A O 1
ATOM 1447 N N . SER A 1 183 ? 28.849 3.894 -48.258 1.00 86.81 183 SER A N 1
ATOM 1448 C CA . SER A 1 183 ? 27.505 3.404 -47.935 1.00 86.81 183 SER A CA 1
ATOM 1449 C C . SER A 1 183 ? 26.844 4.192 -46.788 1.00 86.81 183 SER A C 1
ATOM 1451 O O . SER A 1 183 ? 27.511 4.608 -45.824 1.00 86.81 183 SER A O 1
ATOM 1453 N N . SER A 1 184 ? 25.528 4.401 -46.882 1.00 90.38 184 SER A N 1
ATOM 1454 C CA . SER A 1 184 ? 24.696 5.032 -45.854 1.00 90.38 184 SER A CA 1
ATOM 1455 C C . SER A 1 184 ? 24.066 4.024 -44.879 1.00 90.38 184 SER A C 1
ATOM 1457 O O . SER A 1 184 ? 23.839 4.379 -43.721 1.00 90.38 184 SER A O 1
ATOM 1459 N N . TYR A 1 185 ? 23.838 2.773 -45.297 1.00 92.81 185 TYR A N 1
ATOM 1460 C CA . TYR A 1 185 ? 23.044 1.793 -44.546 1.00 92.81 185 TYR A CA 1
ATOM 1461 C C . TYR A 1 185 ? 23.903 0.672 -43.928 1.00 92.81 185 TYR A C 1
ATOM 1463 O O . TYR A 1 185 ? 24.617 -0.009 -44.667 1.00 92.81 185 TYR A O 1
ATOM 1471 N N . PRO A 1 186 ? 23.819 0.418 -42.606 1.00 95.94 186 PRO A N 1
ATOM 1472 C CA . PRO A 1 186 ? 23.178 1.239 -41.570 1.00 95.94 186 PRO A CA 1
ATOM 1473 C C . PRO A 1 186 ? 24.077 2.416 -41.115 1.00 95.94 186 PRO A C 1
ATOM 1475 O O . PRO A 1 186 ? 25.267 2.482 -41.430 1.00 95.94 186 PRO A O 1
ATOM 1478 N N . SER A 1 187 ? 23.546 3.365 -40.337 1.00 96.44 187 SER A N 1
ATOM 1479 C CA . SER A 1 187 ? 24.296 4.560 -39.912 1.00 96.44 187 SER A CA 1
ATOM 1480 C C . SER A 1 187 ? 25.312 4.299 -38.786 1.00 96.44 187 SER A C 1
ATOM 1482 O O . SER A 1 187 ? 24.995 4.248 -37.599 1.00 96.44 187 SER A O 1
ATOM 1484 N N . GLY A 1 188 ? 26.601 4.258 -39.135 1.00 94.62 188 GLY A N 1
ATOM 1485 C CA . GLY A 1 188 ? 27.681 4.081 -38.144 1.00 94.62 188 GLY A CA 1
ATOM 1486 C C . GLY A 1 188 ? 27.755 5.170 -37.059 1.00 94.62 188 GLY A C 1
ATOM 1487 O O . GLY A 1 188 ? 28.068 4.866 -35.912 1.00 94.62 188 GLY A O 1
ATOM 1488 N N . HIS A 1 189 ? 27.412 6.427 -37.381 1.00 94.56 189 HIS A N 1
ATOM 1489 C CA . HIS A 1 189 ? 27.358 7.498 -36.370 1.00 94.56 189 HIS A CA 1
ATOM 1490 C C . HIS A 1 189 ? 26.236 7.232 -35.365 1.00 94.56 189 HIS A C 1
ATOM 1492 O O . HIS A 1 189 ? 26.464 7.269 -34.160 1.00 94.56 189 HIS A O 1
ATOM 1498 N N . THR A 1 190 ? 25.041 6.892 -35.856 1.00 97.25 190 THR A N 1
ATOM 1499 C CA . THR A 1 190 ? 23.910 6.519 -35.002 1.00 97.25 190 THR A CA 1
ATOM 1500 C C . THR A 1 190 ? 24.269 5.326 -34.116 1.00 97.25 190 THR A C 1
ATOM 1502 O O . THR A 1 190 ? 24.007 5.349 -32.918 1.00 97.25 190 THR A O 1
ATOM 1505 N N . SER A 1 191 ? 24.950 4.319 -34.673 1.00 96.81 191 SER A N 1
ATOM 1506 C CA . SER A 1 191 ? 25.451 3.169 -33.914 1.00 96.81 191 SER A CA 1
ATOM 1507 C C . SER A 1 191 ? 26.387 3.567 -32.764 1.00 96.81 191 SER A C 1
ATOM 1509 O O . SER A 1 191 ? 26.314 2.954 -31.701 1.00 96.81 191 SER A O 1
ATOM 1511 N N . ASN A 1 192 ? 27.248 4.576 -32.941 1.00 95.62 192 ASN A N 1
ATOM 1512 C CA . ASN A 1 192 ? 28.116 5.086 -31.873 1.00 95.62 192 ASN A CA 1
ATOM 1513 C C . ASN A 1 192 ? 27.293 5.742 -30.749 1.00 95.62 192 ASN A C 1
ATOM 1515 O O . ASN A 1 192 ? 27.409 5.334 -29.596 1.00 95.62 192 ASN A O 1
ATOM 1519 N N . GLY A 1 193 ? 26.382 6.663 -31.090 1.00 96.88 193 GLY A N 1
ATOM 1520 C CA . GLY A 1 193 ? 25.520 7.325 -30.101 1.00 96.88 193 GLY A CA 1
ATOM 1521 C C . GLY A 1 193 ? 24.670 6.340 -29.289 1.00 96.88 193 GLY A C 1
ATOM 1522 O O . GLY A 1 193 ? 24.623 6.417 -28.065 1.00 96.88 193 GLY A O 1
ATOM 1523 N N . PHE A 1 194 ? 24.069 5.338 -29.939 1.00 98.06 194 PHE A N 1
ATOM 1524 C CA . PHE A 1 194 ? 23.350 4.278 -29.223 1.00 98.06 194 PHE A CA 1
ATOM 1525 C C . PHE A 1 194 ? 24.275 3.387 -28.380 1.00 98.06 194 PHE A C 1
ATOM 1527 O O . PHE A 1 194 ? 23.866 2.947 -27.313 1.00 98.06 194 PHE A O 1
ATOM 1534 N N . GLY A 1 195 ? 25.516 3.133 -28.809 1.00 97.06 195 GLY A N 1
ATOM 1535 C CA . GLY A 1 195 ? 26.501 2.407 -27.996 1.00 97.06 195 GLY A CA 1
ATOM 1536 C C . GLY A 1 195 ? 26.853 3.140 -26.696 1.00 97.06 195 GLY A C 1
ATOM 1537 O O . GLY A 1 195 ? 26.943 2.510 -25.640 1.00 97.06 195 GLY A O 1
ATOM 1538 N N . GLN A 1 196 ? 26.977 4.469 -26.759 1.00 97.19 196 GLN A N 1
ATOM 1539 C CA . GLN A 1 196 ? 27.174 5.323 -25.582 1.00 97.19 196 GLN A CA 1
ATOM 1540 C C . GLN A 1 196 ? 25.947 5.307 -24.665 1.00 97.19 196 GLN A C 1
ATOM 1542 O O . GLN A 1 196 ? 26.079 5.070 -23.465 1.00 97.19 196 GLN A O 1
ATOM 1547 N N . ALA A 1 197 ? 24.743 5.447 -25.230 1.00 98.19 197 ALA A N 1
ATOM 1548 C CA . ALA A 1 197 ? 23.500 5.357 -24.466 1.00 98.19 197 ALA A CA 1
ATOM 1549 C C . ALA A 1 197 ? 23.335 4.009 -23.754 1.00 98.19 197 ALA A C 1
ATOM 1551 O O . ALA A 1 197 ? 23.006 3.998 -22.575 1.00 98.19 197 ALA A O 1
ATOM 1552 N N . VAL A 1 198 ? 23.609 2.885 -24.430 1.00 98.44 198 VAL A N 1
ATOM 1553 C CA . VAL A 1 198 ? 23.570 1.546 -23.816 1.00 98.44 198 VAL A CA 1
ATOM 1554 C C . VAL A 1 198 ? 24.557 1.461 -22.654 1.00 98.44 198 VAL A C 1
ATOM 1556 O O . VAL A 1 198 ? 24.171 1.072 -21.557 1.00 98.44 198 VAL A O 1
ATOM 1559 N N . SER A 1 199 ? 25.812 1.865 -22.865 1.00 97.25 199 SER A N 1
ATOM 1560 C CA . SER A 1 199 ? 26.859 1.776 -21.837 1.00 97.25 199 SER A CA 1
ATOM 1561 C C . SER A 1 199 ? 26.492 2.575 -20.583 1.00 97.25 199 SER A C 1
ATOM 1563 O O . SER A 1 199 ? 26.599 2.068 -19.465 1.00 97.25 199 SER A O 1
ATOM 1565 N N . LEU A 1 200 ? 25.988 3.799 -20.762 1.00 97.75 200 LEU A N 1
ATOM 1566 C CA . LEU A 1 200 ? 25.562 4.641 -19.647 1.00 97.75 200 LEU A CA 1
ATOM 1567 C C . LEU A 1 200 ? 24.218 4.222 -19.055 1.00 97.75 200 LEU A C 1
ATOM 1569 O O . LEU A 1 200 ? 24.037 4.413 -17.865 1.00 97.75 200 LEU A O 1
ATOM 1573 N N . ALA A 1 201 ? 23.297 3.622 -19.812 1.00 97.69 201 ALA A N 1
ATOM 1574 C CA . ALA A 1 201 ? 22.033 3.115 -19.272 1.00 97.69 201 ALA A CA 1
ATOM 1575 C C . ALA A 1 201 ? 22.231 1.828 -18.455 1.00 97.69 201 ALA A C 1
ATOM 1577 O O . ALA A 1 201 ? 21.469 1.574 -17.526 1.00 97.69 201 ALA A O 1
ATOM 1578 N N . LEU A 1 202 ? 23.270 1.038 -18.756 1.00 97.06 202 LEU A N 1
ATOM 1579 C CA . LEU A 1 202 ? 23.710 -0.067 -17.899 1.00 97.06 202 LEU A CA 1
ATOM 1580 C C . LEU A 1 202 ? 24.291 0.447 -16.575 1.00 97.06 202 LEU A C 1
ATOM 1582 O O . LEU A 1 202 ? 24.054 -0.157 -15.535 1.00 97.06 202 LEU A O 1
ATOM 1586 N N . ALA A 1 203 ? 25.030 1.562 -16.605 1.00 96.38 203 ALA A N 1
ATOM 1587 C CA . ALA A 1 203 ? 25.575 2.198 -15.406 1.00 96.38 203 ALA A CA 1
ATOM 1588 C C . ALA A 1 203 ? 24.529 3.011 -14.629 1.00 96.38 203 ALA A C 1
ATOM 1590 O O . ALA A 1 203 ? 24.548 3.028 -13.408 1.00 96.38 203 ALA A O 1
ATOM 1591 N N . PHE A 1 204 ? 23.607 3.680 -15.308 1.00 97.12 204 PHE A N 1
ATOM 1592 C CA . PHE A 1 204 ? 22.641 4.629 -14.755 1.00 97.12 204 PHE A CA 1
ATOM 1593 C C . PHE A 1 204 ? 21.237 4.335 -15.304 1.00 97.12 204 PHE A C 1
ATOM 1595 O O . PHE A 1 204 ? 20.688 5.141 -16.060 1.00 97.12 204 PHE A O 1
ATOM 1602 N N . PRO A 1 205 ? 20.634 3.179 -14.962 1.00 96.69 205 PRO A N 1
ATOM 1603 C CA . PRO A 1 205 ? 19.322 2.799 -15.481 1.00 96.69 205 PRO A CA 1
ATOM 1604 C C . PRO A 1 205 ? 18.205 3.772 -15.073 1.00 96.69 205 PRO A C 1
ATOM 1606 O O . PRO A 1 205 ? 17.179 3.816 -15.738 1.00 96.69 205 PRO A O 1
ATOM 1609 N N . GLU A 1 206 ? 18.387 4.601 -14.043 1.00 96.25 206 GLU A N 1
ATOM 1610 C CA . GLU A 1 206 ? 17.491 5.722 -13.694 1.00 96.25 206 GLU A CA 1
ATOM 1611 C C . GLU A 1 206 ? 17.401 6.807 -14.772 1.00 96.25 206 GLU A C 1
ATOM 1613 O O . GLU A 1 206 ? 16.468 7.608 -14.779 1.00 96.25 206 GLU A O 1
ATOM 1618 N N . ARG A 1 207 ? 18.370 6.843 -15.691 1.00 97.19 207 ARG A N 1
ATOM 1619 C CA . ARG A 1 207 ? 18.494 7.858 -16.743 1.00 97.19 207 ARG A CA 1
ATOM 1620 C C . ARG A 1 207 ? 18.323 7.283 -18.143 1.00 97.19 207 ARG A C 1
ATOM 1622 O O . ARG A 1 207 ? 18.536 7.995 -19.123 1.00 97.19 207 ARG A O 1
ATOM 1629 N N . GLY A 1 208 ? 17.937 6.011 -18.269 1.00 97.25 208 GLY A N 1
ATOM 1630 C CA . GLY A 1 208 ? 17.811 5.358 -19.573 1.00 97.25 208 GLY A CA 1
ATOM 1631 C C . GLY A 1 208 ? 16.818 6.060 -20.504 1.00 97.25 208 GLY A C 1
ATOM 1632 O O . GLY A 1 208 ? 17.102 6.194 -21.693 1.00 97.25 208 GLY A O 1
ATOM 1633 N N . GLN A 1 209 ? 15.718 6.602 -19.972 1.00 97.25 209 GLN A N 1
ATOM 1634 C CA . GLN A 1 209 ? 14.741 7.376 -20.742 1.00 97.25 209 GLN A CA 1
ATOM 1635 C C . GLN A 1 209 ? 15.360 8.605 -21.422 1.00 97.25 209 GLN A C 1
ATOM 1637 O O . GLN A 1 209 ? 15.127 8.836 -22.609 1.00 97.25 209 GLN A O 1
ATOM 1642 N N . GLU A 1 210 ? 16.215 9.345 -20.714 1.00 98.25 210 GLU A N 1
ATOM 1643 C CA . GLU A 1 210 ? 16.920 10.515 -21.249 1.00 98.25 210 GLU A CA 1
ATOM 1644 C C . GLU A 1 210 ? 18.039 10.093 -22.212 1.00 98.25 210 GLU A C 1
ATOM 1646 O O . GLU A 1 210 ? 18.180 10.647 -23.301 1.00 98.25 210 GLU A O 1
ATOM 1651 N N . LEU A 1 211 ? 18.797 9.051 -21.862 1.00 98.56 211 LEU A N 1
ATOM 1652 C CA . LEU A 1 211 ? 19.916 8.550 -22.664 1.00 98.56 211 LEU A CA 1
ATOM 1653 C C . LEU A 1 211 ? 19.481 8.018 -24.031 1.00 98.56 211 LEU A C 1
ATOM 1655 O O . LEU A 1 211 ? 20.077 8.363 -25.055 1.00 98.56 211 LEU A O 1
ATOM 1659 N N . PHE A 1 212 ? 18.428 7.201 -24.079 1.00 98.69 212 PHE A N 1
ATOM 1660 C CA . PHE A 1 212 ? 17.907 6.698 -25.348 1.00 98.69 212 PHE A CA 1
ATOM 1661 C C . PHE A 1 212 ? 17.184 7.793 -26.145 1.00 98.69 212 PHE A C 1
ATOM 1663 O O . PHE A 1 212 ? 17.243 7.776 -27.375 1.00 98.69 212 PHE A O 1
ATOM 1670 N N . SER A 1 213 ? 16.592 8.791 -25.478 1.00 98.69 213 SER A N 1
ATOM 1671 C CA . SER A 1 213 ? 16.053 9.996 -26.129 1.00 98.69 213 SER A CA 1
ATOM 1672 C C . SER A 1 213 ? 17.149 10.818 -26.810 1.00 98.69 213 SER A C 1
ATOM 1674 O O . SER A 1 213 ? 17.004 11.222 -27.970 1.00 98.69 213 SER A O 1
ATOM 1676 N N . ARG A 1 214 ? 18.296 10.991 -26.142 1.00 98.38 214 ARG A N 1
ATOM 1677 C CA . ARG A 1 214 ? 19.482 11.628 -26.723 1.00 98.38 214 ARG A CA 1
ATOM 1678 C C . ARG A 1 214 ? 20.059 10.821 -27.882 1.00 98.38 214 ARG A C 1
ATOM 1680 O O . ARG A 1 214 ? 20.445 11.418 -28.884 1.00 98.38 214 ARG A O 1
ATOM 1687 N N . ALA A 1 215 ? 20.075 9.489 -27.802 1.00 98.50 215 ALA A N 1
ATOM 1688 C CA . ALA A 1 215 ? 20.534 8.629 -28.898 1.00 98.50 215 ALA A CA 1
ATOM 1689 C C . ALA A 1 215 ? 19.657 8.732 -30.153 1.00 98.50 215 ALA A C 1
ATOM 1691 O O . ALA A 1 215 ? 20.188 8.793 -31.265 1.00 98.50 215 ALA A O 1
ATOM 1692 N N . LEU A 1 216 ? 18.331 8.814 -29.985 1.00 98.56 216 LEU A N 1
ATOM 1693 C CA . LEU A 1 216 ? 17.399 9.091 -31.083 1.00 98.56 216 LEU A CA 1
ATOM 1694 C C . LEU A 1 216 ? 17.705 10.448 -31.729 1.00 98.56 216 LEU A C 1
ATOM 1696 O O . LEU A 1 216 ? 17.878 10.515 -32.944 1.00 98.56 216 LEU A O 1
ATOM 1700 N N . GLN A 1 217 ? 17.874 11.499 -30.921 1.00 97.88 217 GLN A N 1
ATOM 1701 C CA . GLN A 1 217 ? 18.219 12.845 -31.394 1.00 97.88 217 GLN A CA 1
ATOM 1702 C C . GLN A 1 217 ? 19.588 12.896 -32.097 1.00 97.88 217 GLN A C 1
ATOM 1704 O O . GLN A 1 217 ? 19.721 13.515 -33.153 1.00 97.88 217 GLN A O 1
ATOM 1709 N N . TYR A 1 218 ? 20.590 12.187 -31.568 1.00 98.19 218 TYR A N 1
ATOM 1710 C CA . TYR A 1 218 ? 21.919 12.057 -32.174 1.00 98.19 218 TYR A CA 1
ATOM 1711 C C . TYR A 1 218 ? 21.858 11.343 -33.533 1.00 98.19 218 TYR A C 1
ATOM 1713 O O . TYR A 1 218 ? 22.534 11.726 -34.489 1.00 98.19 218 TYR A O 1
ATOM 1721 N N . GLY A 1 219 ? 21.012 10.315 -33.653 1.00 97.56 219 GLY A N 1
ATOM 1722 C CA . GLY A 1 219 ? 20.752 9.639 -34.921 1.00 97.56 219 GLY A CA 1
ATOM 1723 C C . GLY A 1 219 ? 20.028 10.535 -35.926 1.00 97.56 219 GLY A C 1
ATOM 1724 O O . GLY A 1 219 ? 20.471 10.658 -37.066 1.00 97.56 219 GLY A O 1
ATOM 1725 N N . GLU A 1 220 ? 18.960 11.205 -35.496 1.00 97.62 220 GLU A N 1
ATOM 1726 C CA . GLU A 1 220 ? 18.187 12.158 -36.299 1.00 97.62 220 GLU A CA 1
ATOM 1727 C C . GLU A 1 220 ? 19.065 13.291 -36.852 1.00 97.62 220 GLU A C 1
ATOM 1729 O O . GLU A 1 220 ? 18.913 13.668 -38.013 1.00 97.62 220 GLU A O 1
ATOM 1734 N N . SER A 1 221 ? 20.073 13.749 -36.098 1.00 98.12 221 SER A N 1
ATOM 1735 C CA . SER A 1 221 ? 21.040 14.762 -36.551 1.00 98.12 221 SER A CA 1
ATOM 1736 C C . SER A 1 221 ? 21.725 14.372 -37.870 1.00 98.12 221 SER A C 1
ATOM 1738 O O . SER A 1 221 ? 22.104 15.231 -38.664 1.00 98.12 221 SER A O 1
ATOM 1740 N N . ARG A 1 222 ? 21.861 13.069 -38.155 1.00 97.06 222 ARG A N 1
ATOM 1741 C CA . ARG A 1 222 ? 22.438 12.568 -39.413 1.00 97.06 222 ARG A CA 1
ATOM 1742 C C . ARG A 1 222 ? 21.480 12.662 -40.602 1.00 97.06 222 ARG A C 1
ATOM 1744 O O . ARG A 1 222 ? 21.958 12.766 -41.732 1.00 97.06 222 ARG A O 1
ATOM 1751 N N . VAL A 1 223 ? 20.174 12.655 -40.345 1.00 97.75 223 VAL A N 1
ATOM 1752 C CA . VAL A 1 223 ? 19.124 12.879 -41.349 1.00 97.75 223 VAL A CA 1
ATOM 1753 C C . VAL A 1 223 ? 18.959 14.373 -41.610 1.00 97.75 223 VAL A C 1
ATOM 1755 O O . VAL A 1 223 ? 18.943 14.781 -42.766 1.00 97.75 223 VAL A O 1
ATOM 1758 N N . VAL A 1 224 ? 18.972 15.198 -40.555 1.00 97.19 224 VAL A N 1
ATOM 1759 C CA . VAL A 1 224 ? 18.941 16.671 -40.661 1.00 97.19 224 VAL A CA 1
ATOM 1760 C C . VAL A 1 224 ? 20.081 17.199 -41.538 1.00 97.19 224 VAL A C 1
ATOM 1762 O O . VAL A 1 224 ? 19.879 18.090 -42.354 1.00 97.19 224 VAL A O 1
ATOM 1765 N N . LEU A 1 225 ? 21.279 16.615 -41.423 1.00 95.69 225 LEU A N 1
ATOM 1766 C CA . LEU A 1 225 ? 22.436 16.973 -42.254 1.00 95.69 225 LEU A CA 1
ATOM 1767 C C . LEU A 1 225 ? 22.440 16.328 -43.655 1.00 95.69 225 LEU A C 1
ATOM 1769 O O . LEU A 1 225 ? 23.448 16.420 -44.356 1.00 95.69 225 LEU A O 1
ATOM 1773 N N . GLY A 1 226 ? 21.378 15.618 -44.050 1.00 92.81 226 GLY A N 1
ATOM 1774 C CA . GLY A 1 226 ? 21.272 14.945 -45.350 1.00 92.81 226 GLY A CA 1
ATOM 1775 C C . GLY A 1 226 ? 22.291 13.820 -45.571 1.00 92.81 226 GLY A C 1
ATOM 1776 O O . GLY A 1 226 ? 22.546 13.420 -46.706 1.00 92.81 226 GLY A O 1
ATOM 1777 N N . ALA A 1 227 ? 22.919 13.312 -44.506 1.00 93.31 227 ALA A N 1
ATOM 1778 C CA . ALA A 1 227 ? 23.983 12.315 -44.605 1.00 93.31 227 ALA A CA 1
ATOM 1779 C C . ALA A 1 227 ? 23.460 10.872 -44.629 1.00 93.31 227 ALA A C 1
ATOM 1781 O O . ALA A 1 227 ? 24.197 9.981 -45.059 1.00 93.31 227 ALA A O 1
ATOM 1782 N N . HIS A 1 228 ? 22.243 10.654 -44.129 1.00 96.25 228 HIS A N 1
ATOM 1783 C CA . HIS A 1 228 ? 21.586 9.360 -43.972 1.00 96.25 228 HIS A CA 1
ATOM 1784 C C . HIS A 1 228 ? 20.076 9.498 -44.184 1.00 96.25 228 HIS A C 1
ATOM 1786 O O . HIS A 1 228 ? 19.506 10.543 -43.872 1.00 96.25 228 HIS A O 1
ATOM 1792 N N . PHE A 1 229 ? 19.439 8.438 -44.674 1.00 96.75 229 PHE A N 1
ATOM 1793 C CA . PHE A 1 229 ? 17.983 8.319 -44.677 1.00 96.75 229 PHE A CA 1
ATOM 1794 C C . PHE A 1 229 ? 17.466 7.914 -43.283 1.00 96.75 229 PHE A C 1
ATOM 1796 O O . PHE A 1 229 ? 18.211 7.284 -42.522 1.00 96.75 229 PHE A O 1
ATOM 1803 N N . PRO A 1 230 ? 16.204 8.225 -42.936 1.00 97.94 230 PRO A N 1
ATOM 1804 C CA . PRO A 1 230 ? 15.559 7.771 -41.699 1.00 97.94 230 PRO A CA 1
ATOM 1805 C C . PRO A 1 230 ? 15.750 6.282 -41.400 1.00 97.94 230 PRO A C 1
ATOM 1807 O O . PRO A 1 230 ? 16.149 5.894 -40.302 1.00 97.94 230 PRO A O 1
ATOM 1810 N N . THR A 1 231 ? 15.543 5.420 -42.392 1.00 97.56 231 THR A N 1
ATOM 1811 C CA . THR A 1 231 ? 15.697 3.974 -42.206 1.00 97.56 231 THR A CA 1
ATOM 1812 C C . THR A 1 231 ? 17.132 3.527 -41.900 1.00 97.56 231 THR A C 1
ATOM 1814 O O . THR A 1 231 ? 17.302 2.473 -41.277 1.00 97.56 231 THR A O 1
ATOM 1817 N N . ASP A 1 232 ? 18.159 4.310 -42.261 1.00 97.75 232 ASP A N 1
ATOM 1818 C CA . ASP A 1 232 ? 19.565 4.026 -41.929 1.00 97.75 232 ASP A CA 1
ATOM 1819 C C . ASP A 1 232 ? 19.824 4.144 -40.420 1.00 97.75 232 ASP A C 1
ATOM 1821 O O . ASP A 1 232 ? 20.619 3.386 -39.855 1.00 97.75 232 ASP A O 1
ATOM 1825 N N . THR A 1 233 ? 19.178 5.110 -39.762 1.00 98.38 233 THR A N 1
ATOM 1826 C CA . THR A 1 233 ? 19.335 5.365 -38.323 1.00 98.38 233 THR A CA 1
ATOM 1827 C C . THR A 1 233 ? 18.495 4.382 -37.505 1.00 98.38 233 THR A C 1
ATOM 1829 O O . THR A 1 233 ? 18.982 3.859 -36.500 1.00 98.38 233 THR A O 1
ATOM 1832 N N . ILE A 1 234 ? 17.284 4.054 -37.979 1.00 98.56 234 ILE A N 1
ATOM 1833 C CA . ILE A 1 234 ? 16.403 3.038 -37.387 1.00 98.56 234 ILE A CA 1
ATOM 1834 C C . ILE A 1 234 ? 17.111 1.681 -37.372 1.00 98.56 234 ILE A C 1
ATOM 1836 O O . ILE A 1 234 ? 17.128 1.019 -36.338 1.00 98.56 234 ILE A O 1
ATOM 1840 N N . ALA A 1 235 ? 17.779 1.297 -38.463 1.00 98.31 235 ALA A N 1
ATOM 1841 C CA . ALA A 1 235 ? 18.541 0.049 -38.523 1.00 98.31 235 ALA A CA 1
ATOM 1842 C C . ALA A 1 235 ? 19.673 -0.009 -37.480 1.00 98.31 235 ALA A C 1
ATOM 1844 O O . ALA A 1 235 ? 19.885 -1.034 -36.834 1.00 98.31 235 ALA A O 1
ATOM 1845 N N . SER A 1 236 ? 20.376 1.102 -37.241 1.00 98.19 236 SER A N 1
ATOM 1846 C CA . SER A 1 236 ? 21.392 1.160 -36.182 1.00 98.19 236 SER A CA 1
ATOM 1847 C C . SER A 1 236 ? 20.807 1.118 -34.772 1.00 98.19 236 SER A C 1
ATOM 1849 O O . SER A 1 236 ? 21.423 0.514 -33.892 1.00 98.19 236 SER A O 1
ATOM 1851 N N . ARG A 1 237 ? 19.622 1.707 -34.549 1.00 98.38 237 ARG A N 1
ATOM 1852 C CA . ARG A 1 237 ? 18.870 1.534 -33.295 1.00 98.38 237 ARG A CA 1
ATOM 1853 C C . ARG A 1 237 ? 18.513 0.065 -33.082 1.00 98.38 237 ARG A C 1
ATOM 1855 O O . ARG A 1 237 ? 18.820 -0.470 -32.021 1.00 98.38 237 ARG A O 1
ATOM 1862 N N . MET A 1 238 ? 17.927 -0.583 -34.093 1.00 98.50 238 MET A N 1
ATOM 1863 C CA . MET A 1 238 ? 17.549 -2.002 -34.059 1.00 98.50 238 MET A CA 1
ATOM 1864 C C . MET A 1 238 ? 18.730 -2.878 -33.652 1.00 98.50 238 MET A C 1
ATOM 1866 O O . MET A 1 238 ? 18.632 -3.631 -32.689 1.00 98.50 238 MET A O 1
ATOM 1870 N N . ALA A 1 239 ? 19.875 -2.716 -34.323 1.00 98.56 239 ALA A N 1
ATOM 1871 C CA . ALA A 1 239 ? 21.069 -3.494 -34.017 1.00 98.56 239 ALA A CA 1
ATOM 1872 C C . ALA A 1 239 ? 21.589 -3.262 -32.594 1.00 98.56 239 ALA A C 1
ATOM 1874 O O . ALA A 1 239 ? 22.003 -4.204 -31.922 1.00 98.56 239 ALA A O 1
ATOM 1875 N N . ARG A 1 240 ? 21.573 -2.017 -32.103 1.00 98.19 240 ARG A N 1
ATOM 1876 C CA . ARG A 1 240 ? 22.059 -1.709 -30.750 1.00 98.19 240 ARG A CA 1
ATOM 1877 C C . ARG A 1 240 ? 21.119 -2.197 -29.653 1.00 98.19 240 ARG A C 1
ATOM 1879 O O . ARG A 1 240 ? 21.616 -2.665 -28.633 1.00 98.19 240 ARG A O 1
ATOM 1886 N N . TYR A 1 241 ? 19.806 -2.158 -29.870 1.00 98.69 241 TYR A N 1
ATOM 1887 C CA . TYR A 1 241 ? 18.844 -2.809 -28.979 1.00 98.69 241 TYR A CA 1
ATOM 1888 C C . TYR A 1 241 ? 19.009 -4.327 -28.996 1.00 98.69 241 TYR A C 1
ATOM 1890 O O . TYR A 1 241 ? 19.099 -4.927 -27.930 1.00 98.69 241 TYR A O 1
ATOM 1898 N N . TYR A 1 242 ? 19.163 -4.933 -30.174 1.00 98.75 242 TYR A N 1
ATOM 1899 C CA . TYR A 1 242 ? 19.445 -6.360 -30.292 1.00 98.75 242 TYR A CA 1
ATOM 1900 C C . TYR A 1 242 ? 20.694 -6.756 -29.487 1.00 98.75 242 TYR A C 1
ATOM 1902 O O . TYR A 1 242 ? 20.603 -7.589 -28.593 1.00 98.75 242 TYR A O 1
ATOM 1910 N N . TYR A 1 243 ? 21.846 -6.111 -29.702 1.00 98.62 243 TYR A N 1
ATOM 1911 C CA . TYR A 1 243 ? 23.070 -6.456 -28.964 1.00 98.62 243 TYR A CA 1
ATOM 1912 C C . TYR A 1 243 ? 22.961 -6.223 -27.453 1.00 98.62 243 TYR A C 1
ATOM 1914 O O . TYR A 1 243 ? 23.479 -7.025 -26.677 1.00 98.62 243 TYR A O 1
ATOM 1922 N N . MET A 1 244 ? 22.285 -5.152 -27.020 1.00 98.31 244 MET A N 1
ATOM 1923 C CA . MET A 1 244 ? 22.013 -4.926 -25.597 1.00 98.31 244 MET A CA 1
ATOM 1924 C C . MET A 1 244 ? 21.164 -6.060 -25.016 1.00 98.31 244 MET A C 1
ATOM 1926 O O . MET A 1 244 ? 21.479 -6.564 -23.941 1.00 98.31 244 MET A O 1
ATOM 1930 N N . ALA A 1 245 ? 20.122 -6.486 -25.729 1.00 98.56 245 ALA A N 1
ATOM 1931 C CA . ALA A 1 245 ? 19.290 -7.600 -25.311 1.00 98.56 245 ALA A CA 1
ATOM 1932 C C . ALA A 1 245 ? 20.092 -8.903 -25.218 1.00 98.56 245 ALA A C 1
ATOM 1934 O O . ALA A 1 245 ? 19.993 -9.579 -24.204 1.00 98.56 245 ALA A O 1
ATOM 1935 N N . GLN A 1 246 ? 20.954 -9.214 -26.193 1.00 98.12 246 GLN A N 1
ATOM 1936 C CA . GLN A 1 246 ? 21.800 -10.415 -26.142 1.00 98.12 246 GLN A CA 1
ATOM 1937 C C . GLN A 1 246 ? 22.740 -10.421 -24.927 1.00 98.12 246 GLN A C 1
ATOM 1939 O O . GLN A 1 246 ? 22.859 -11.440 -24.250 1.00 98.12 246 GLN A O 1
ATOM 1944 N N . LEU A 1 247 ? 23.366 -9.279 -24.620 1.00 97.75 247 LEU A N 1
ATOM 1945 C CA . LEU A 1 247 ? 24.209 -9.117 -23.431 1.00 97.75 247 LEU A CA 1
ATOM 1946 C C . LEU A 1 247 ? 23.423 -9.323 -22.133 1.00 97.75 247 LEU A C 1
ATOM 1948 O O . LEU A 1 247 ? 23.925 -9.937 -21.197 1.00 97.75 247 LEU A O 1
ATOM 1952 N N . LEU A 1 248 ? 22.201 -8.795 -22.077 1.00 97.62 248 LEU A N 1
ATOM 1953 C CA . LEU A 1 248 ? 21.349 -8.871 -20.898 1.00 97.62 248 LEU A CA 1
ATOM 1954 C C . LEU A 1 248 ? 20.571 -10.179 -20.791 1.00 97.62 248 LEU A C 1
ATOM 1956 O O . LEU A 1 248 ? 20.037 -10.444 -19.725 1.00 97.62 248 LEU A O 1
ATOM 1960 N N . ASN A 1 249 ? 20.484 -10.992 -21.841 1.00 96.62 249 ASN A N 1
ATOM 1961 C CA . ASN A 1 249 ? 19.787 -12.279 -21.817 1.00 96.62 249 ASN A CA 1
ATOM 1962 C C . ASN A 1 249 ? 20.656 -13.410 -21.237 1.00 96.62 249 ASN A C 1
ATOM 1964 O O . ASN A 1 249 ? 20.125 -14.415 -20.780 1.00 96.62 249 ASN A O 1
ATOM 1968 N N . ASP A 1 250 ? 21.982 -13.250 -21.231 1.00 95.62 250 ASP A N 1
ATOM 1969 C CA . ASP A 1 250 ? 22.918 -14.173 -20.580 1.00 95.62 250 ASP A CA 1
ATOM 1970 C C . ASP A 1 250 ? 23.162 -13.737 -19.126 1.00 95.62 250 ASP A C 1
ATOM 1972 O O . ASP A 1 250 ? 23.718 -12.669 -18.876 1.00 95.62 250 ASP A O 1
ATOM 1976 N N . ASP A 1 251 ? 22.749 -14.555 -18.156 1.00 94.00 251 ASP A N 1
ATOM 1977 C CA . ASP A 1 251 ? 22.794 -14.205 -16.727 1.00 94.00 251 ASP A CA 1
ATOM 1978 C C . ASP A 1 251 ? 24.205 -13.944 -16.188 1.00 94.00 251 ASP A C 1
ATOM 1980 O O . ASP A 1 251 ? 24.382 -13.125 -15.279 1.00 94.00 251 ASP A O 1
ATOM 1984 N N . GLU A 1 252 ? 25.217 -14.624 -16.729 1.00 93.50 252 GLU A N 1
ATOM 1985 C CA . GLU A 1 252 ? 26.608 -14.448 -16.312 1.00 93.50 252 GLU A CA 1
ATOM 1986 C C . GLU A 1 252 ? 27.143 -13.107 -16.820 1.00 93.50 252 GLU A C 1
ATOM 1988 O O . GLU A 1 252 ? 27.697 -12.323 -16.045 1.00 93.50 252 GLU A O 1
ATOM 1993 N N . ILE A 1 253 ? 26.887 -12.801 -18.097 1.00 95.31 253 ILE A N 1
ATOM 1994 C CA . ILE A 1 253 ? 27.249 -11.516 -18.702 1.00 95.31 253 ILE A CA 1
ATOM 1995 C C . ILE A 1 253 ? 26.484 -10.377 -18.015 1.00 95.31 253 ILE A C 1
ATOM 1997 O O . ILE A 1 253 ? 27.101 -9.394 -17.607 1.00 95.31 253 ILE A O 1
ATOM 2001 N N . ALA A 1 254 ? 25.170 -10.511 -17.819 1.00 96.00 254 ALA A N 1
ATOM 2002 C CA . ALA A 1 254 ? 24.343 -9.509 -17.149 1.00 96.00 254 ALA A CA 1
ATOM 2003 C C . ALA A 1 254 ? 24.821 -9.245 -15.712 1.00 96.00 254 ALA A C 1
ATOM 2005 O O . ALA A 1 254 ? 24.961 -8.090 -15.309 1.00 96.00 254 ALA A O 1
ATOM 2006 N N . THR A 1 255 ? 25.151 -10.298 -14.954 1.00 94.12 255 THR A N 1
ATOM 2007 C CA . THR A 1 255 ? 25.697 -10.162 -13.595 1.00 94.12 255 THR A CA 1
ATOM 2008 C C . THR A 1 255 ? 27.030 -9.413 -13.600 1.00 94.12 255 THR A C 1
ATOM 2010 O O . THR A 1 255 ? 27.223 -8.508 -12.783 1.00 94.12 255 THR A O 1
ATOM 2013 N N . ALA A 1 256 ? 27.935 -9.745 -14.524 1.00 93.31 256 ALA A N 1
ATOM 2014 C CA . ALA A 1 256 ? 29.217 -9.062 -14.657 1.00 93.31 256 ALA A CA 1
ATOM 2015 C C . ALA A 1 256 ? 29.046 -7.586 -15.052 1.00 93.31 256 ALA A C 1
ATOM 2017 O O . ALA A 1 256 ? 29.673 -6.709 -14.457 1.00 93.31 256 ALA A O 1
ATOM 2018 N N . LEU A 1 257 ? 28.141 -7.283 -15.988 1.00 95.06 257 LEU A N 1
ATOM 2019 C CA . LEU A 1 257 ? 27.796 -5.909 -16.360 1.00 95.06 257 LEU A CA 1
ATOM 2020 C C . LEU A 1 257 ? 27.238 -5.129 -15.166 1.00 95.06 257 LEU A C 1
ATOM 2022 O O . LEU A 1 257 ? 27.658 -4.000 -14.929 1.00 95.06 257 LEU A O 1
ATOM 2026 N N . SER A 1 258 ? 26.360 -5.728 -14.358 1.00 95.06 258 SER A N 1
ATOM 2027 C CA . SER A 1 258 ? 25.857 -5.096 -13.134 1.00 95.06 258 SER A CA 1
ATOM 2028 C C . SER A 1 258 ? 26.948 -4.878 -12.081 1.00 95.06 258 SER A C 1
ATOM 2030 O O . SER A 1 258 ? 26.872 -3.922 -11.313 1.00 95.06 258 SER A O 1
ATOM 2032 N N . GLN A 1 259 ? 27.975 -5.727 -12.008 1.00 92.31 259 GLN A N 1
ATOM 2033 C CA . GLN A 1 259 ? 29.138 -5.486 -11.143 1.00 92.31 259 GLN A CA 1
ATOM 2034 C C . GLN A 1 259 ? 29.985 -4.316 -11.653 1.00 92.31 259 GLN A C 1
ATOM 2036 O O . GLN A 1 259 ? 30.306 -3.421 -10.873 1.00 92.31 259 GLN A O 1
ATOM 2041 N N . MET A 1 260 ? 30.277 -4.273 -12.957 1.00 93.38 260 MET A N 1
ATOM 2042 C CA . MET A 1 260 ? 30.980 -3.146 -13.579 1.00 93.38 260 MET A CA 1
ATOM 2043 C C . MET A 1 260 ? 30.211 -1.837 -13.371 1.00 93.38 260 MET A C 1
ATOM 2045 O O . MET A 1 260 ? 30.800 -0.843 -12.957 1.00 93.38 260 MET A O 1
ATOM 2049 N N . ALA A 1 261 ? 28.889 -1.860 -13.560 1.00 95.38 261 ALA A N 1
ATOM 2050 C CA . ALA A 1 261 ? 28.007 -0.728 -13.311 1.00 95.38 261 ALA A CA 1
ATOM 2051 C C . ALA A 1 261 ? 28.081 -0.237 -11.860 1.00 95.38 261 ALA A C 1
ATOM 2053 O O . ALA A 1 261 ? 28.207 0.963 -11.641 1.00 95.38 261 ALA A O 1
ATOM 2054 N N . ARG A 1 262 ? 28.085 -1.132 -10.862 1.00 93.12 262 ARG A N 1
ATOM 2055 C CA . ARG A 1 262 ? 28.288 -0.740 -9.453 1.00 93.12 262 ARG A CA 1
ATOM 2056 C C . ARG A 1 262 ? 29.619 -0.013 -9.250 1.00 93.12 262 ARG A C 1
ATOM 2058 O O . ARG A 1 262 ? 29.644 1.019 -8.589 1.00 93.12 262 ARG A O 1
ATOM 2065 N N . THR A 1 263 ? 30.707 -0.489 -9.859 1.00 90.75 263 THR A N 1
ATOM 2066 C CA . THR A 1 263 ? 32.007 0.204 -9.803 1.00 90.75 263 THR A CA 1
ATOM 2067 C C . THR A 1 263 ? 31.955 1.580 -10.470 1.00 90.75 263 THR A C 1
ATOM 2069 O O . THR A 1 263 ? 32.477 2.540 -9.912 1.00 90.75 263 THR A O 1
ATOM 2072 N N . THR A 1 264 ? 31.300 1.703 -11.628 1.00 92.94 264 THR A N 1
ATOM 2073 C CA . THR A 1 264 ? 31.118 2.989 -12.323 1.00 92.94 264 THR A CA 1
ATOM 2074 C C . THR A 1 264 ? 30.307 3.984 -11.487 1.00 92.94 264 THR A C 1
ATOM 2076 O O . THR A 1 264 ? 30.592 5.180 -11.506 1.00 92.94 264 THR A O 1
ATOM 2079 N N . ARG A 1 265 ? 29.303 3.500 -10.748 1.00 92.81 265 ARG A N 1
ATOM 2080 C CA . ARG A 1 265 ? 28.386 4.315 -9.937 1.00 92.81 265 ARG A CA 1
ATOM 2081 C C . ARG A 1 265 ? 28.965 4.747 -8.595 1.00 92.81 265 ARG A C 1
ATOM 2083 O O . ARG A 1 265 ? 28.596 5.817 -8.123 1.00 92.81 265 ARG A O 1
ATOM 2090 N N . PHE A 1 266 ? 29.856 3.952 -7.999 1.00 90.88 266 PHE A N 1
ATOM 2091 C CA . PHE A 1 266 ? 30.344 4.150 -6.628 1.00 90.88 266 PHE A CA 1
ATOM 2092 C C . PHE A 1 266 ? 30.813 5.592 -6.323 1.00 90.88 266 PHE A C 1
ATOM 2094 O O . PHE A 1 266 ? 30.333 6.161 -5.343 1.00 90.88 266 PHE A O 1
ATOM 2101 N N . PRO A 1 267 ? 31.622 6.266 -7.170 1.00 92.25 267 PRO A N 1
ATOM 2102 C CA . PRO A 1 267 ? 32.020 7.654 -6.903 1.00 92.25 267 PRO A CA 1
ATOM 2103 C C . PRO A 1 267 ? 30.848 8.651 -6.898 1.00 92.25 267 PRO A C 1
ATOM 2105 O O . PRO A 1 267 ? 30.902 9.674 -6.224 1.00 92.25 267 PRO A O 1
ATOM 2108 N N . PHE A 1 268 ? 29.774 8.373 -7.641 1.00 92.56 268 PHE A N 1
ATOM 2109 C CA . PHE A 1 268 ? 28.572 9.212 -7.666 1.00 92.56 268 PHE A CA 1
ATOM 2110 C C . PHE A 1 268 ? 27.672 8.975 -6.449 1.00 92.56 268 PHE A C 1
ATOM 2112 O O . PHE A 1 268 ? 26.988 9.901 -6.011 1.00 92.56 268 PHE A O 1
ATOM 2119 N N . GLU A 1 269 ? 27.692 7.767 -5.879 1.00 90.06 269 GLU A N 1
ATOM 2120 C CA . GLU A 1 269 ? 27.004 7.456 -4.619 1.00 90.06 269 GLU A CA 1
ATOM 2121 C C . GLU A 1 269 ? 27.572 8.293 -3.465 1.00 90.06 269 GLU A C 1
ATOM 2123 O O . GLU A 1 269 ? 26.801 8.889 -2.712 1.00 90.06 269 GLU A O 1
ATOM 2128 N N . GLU A 1 270 ? 28.900 8.436 -3.386 1.00 87.12 270 GLU A N 1
ATOM 2129 C CA . GLU A 1 270 ? 29.564 9.266 -2.368 1.00 87.12 270 GLU A CA 1
ATOM 2130 C C . GLU A 1 270 ? 29.214 10.760 -2.490 1.00 87.12 270 GLU A C 1
ATOM 2132 O O . GLU A 1 270 ? 29.128 11.468 -1.485 1.00 87.12 270 GLU A O 1
ATOM 2137 N N . LEU A 1 271 ? 28.964 11.248 -3.710 1.00 88.12 271 LEU A N 1
ATOM 2138 C CA . LEU A 1 271 ? 28.643 12.656 -3.971 1.00 88.12 271 LEU A CA 1
ATOM 2139 C C . LEU A 1 271 ? 27.183 13.027 -3.670 1.00 88.12 271 LEU A C 1
ATOM 2141 O O . LEU A 1 271 ? 26.899 14.189 -3.384 1.00 88.12 271 LEU A O 1
ATOM 2145 N N . CYS A 1 272 ? 26.253 12.074 -3.756 1.00 84.19 272 CYS A N 1
ATOM 2146 C CA . CYS A 1 272 ? 24.813 12.340 -3.687 1.00 84.19 272 CYS A CA 1
ATOM 2147 C C . CYS A 1 272 ? 24.319 12.688 -2.265 1.00 84.19 272 CYS A C 1
ATOM 2149 O O . CYS A 1 272 ? 23.261 13.297 -2.112 1.00 84.19 272 CYS A O 1
ATOM 2151 N N . GLY A 1 273 ? 25.040 12.303 -1.201 1.00 75.81 273 GLY A N 1
ATOM 2152 C CA . GLY A 1 273 ? 24.634 12.532 0.202 1.00 75.81 273 GLY A CA 1
ATOM 2153 C C . GLY A 1 273 ? 23.324 11.834 0.633 1.00 75.81 273 GLY A C 1
ATOM 2154 O O . GLY A 1 273 ? 22.960 11.862 1.806 1.00 75.81 273 GLY A O 1
ATOM 2155 N N . LYS A 1 274 ? 22.630 11.194 -0.315 1.00 84.12 274 LYS A N 1
ATOM 2156 C CA . LYS A 1 274 ? 21.456 10.315 -0.217 1.00 84.12 274 LYS A CA 1
ATOM 2157 C C . LYS A 1 274 ? 21.701 9.097 -1.127 1.00 84.12 274 LYS A C 1
ATOM 2159 O O . LYS A 1 274 ? 22.781 8.948 -1.692 1.00 84.12 274 LYS A O 1
ATOM 2164 N N . SER A 1 275 ? 20.704 8.229 -1.323 1.00 87.50 275 SER A N 1
ATOM 2165 C CA . SER A 1 275 ? 20.802 7.167 -2.335 1.00 87.50 275 SER A CA 1
ATOM 2166 C C . SER A 1 275 ? 20.931 7.761 -3.741 1.00 87.50 275 SER A C 1
ATOM 2168 O O . SER A 1 275 ? 20.085 8.572 -4.125 1.00 87.50 275 SER A O 1
ATOM 2170 N N . LEU A 1 276 ? 21.908 7.303 -4.530 1.00 92.00 276 LEU A N 1
ATOM 2171 C CA . LEU A 1 276 ? 22.140 7.783 -5.899 1.00 92.00 276 LEU A CA 1
ATOM 2172 C C . LEU A 1 276 ? 20.881 7.724 -6.774 1.00 92.00 276 LEU A C 1
ATOM 2174 O O . LEU A 1 276 ? 20.622 8.661 -7.521 1.00 92.00 276 LEU A O 1
ATOM 2178 N N . SER A 1 277 ? 20.053 6.690 -6.625 1.00 89.62 277 SER A N 1
ATOM 2179 C CA . SER A 1 277 ? 18.795 6.552 -7.370 1.00 89.62 277 SER A CA 1
ATOM 2180 C C . SER A 1 277 ? 17.819 7.709 -7.144 1.00 89.62 277 SER A C 1
ATOM 2182 O O . SER A 1 277 ? 17.139 8.117 -8.080 1.00 89.62 277 SER A O 1
ATOM 2184 N N . HIS A 1 278 ? 17.798 8.295 -5.941 1.00 87.75 278 HIS A N 1
ATOM 2185 C CA . HIS A 1 278 ? 17.020 9.504 -5.649 1.00 87.75 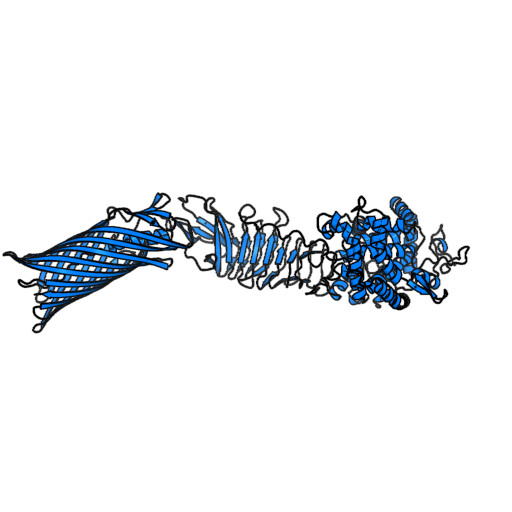278 HIS A CA 1
ATOM 2186 C C . HIS A 1 278 ? 17.611 10.715 -6.378 1.00 87.75 278 HIS A C 1
ATOM 2188 O O . HIS A 1 278 ? 16.894 11.380 -7.112 1.00 87.75 278 HIS A O 1
ATOM 2194 N N . CYS A 1 279 ? 18.928 10.944 -6.264 1.00 91.38 279 CYS A N 1
ATOM 2195 C CA . CYS A 1 279 ? 19.579 12.051 -6.972 1.00 91.38 279 CYS A CA 1
ATOM 2196 C C . CYS A 1 279 ? 19.364 11.978 -8.482 1.00 91.38 279 CYS A C 1
ATOM 2198 O O . CYS A 1 279 ? 19.040 12.990 -9.084 1.00 91.38 279 CYS A O 1
ATOM 2200 N N . LEU A 1 280 ? 19.544 10.801 -9.089 1.00 94.06 280 LEU A N 1
ATOM 2201 C CA . LEU A 1 280 ? 19.414 10.629 -10.535 1.00 94.06 280 LEU A CA 1
ATOM 2202 C C . LEU A 1 280 ? 17.970 10.785 -11.017 1.00 94.06 280 LEU A C 1
ATOM 2204 O O . LEU A 1 280 ? 17.767 11.338 -12.093 1.00 94.06 280 LEU A O 1
ATOM 2208 N N . SER A 1 281 ? 16.985 10.323 -10.242 1.00 87.38 281 SER A N 1
ATOM 2209 C CA . SER A 1 281 ? 15.567 10.460 -10.606 1.00 87.38 281 SER A CA 1
ATOM 2210 C C . SER A 1 281 ? 15.074 11.909 -10.533 1.00 87.38 281 SER A C 1
ATOM 2212 O O . SER A 1 281 ? 14.156 12.263 -11.265 1.00 87.38 281 SER A O 1
ATOM 2214 N N . ASP A 1 282 ? 15.697 12.744 -9.695 1.00 88.81 282 ASP A N 1
ATOM 2215 C CA . ASP A 1 282 ? 15.380 14.174 -9.565 1.00 88.81 282 ASP A CA 1
ATOM 2216 C C . ASP A 1 282 ? 16.040 15.045 -10.654 1.00 88.81 282 ASP A C 1
ATOM 2218 O O . ASP A 1 282 ? 15.737 16.236 -10.771 1.00 88.81 282 ASP A O 1
ATOM 2222 N N . LEU A 1 283 ? 16.966 14.490 -11.448 1.00 93.81 283 LEU A N 1
ATOM 2223 C CA . LEU A 1 283 ? 17.627 15.244 -12.513 1.00 93.81 283 LEU A CA 1
ATOM 2224 C C . LEU A 1 283 ? 16.651 15.552 -13.658 1.00 93.81 283 LEU A C 1
ATOM 2226 O O . LEU A 1 283 ? 15.853 14.691 -14.033 1.00 93.81 283 LEU A O 1
ATOM 2230 N N . PRO A 1 284 ? 16.758 16.736 -14.289 1.00 95.69 284 PRO A N 1
ATOM 2231 C CA . PRO A 1 284 ? 15.902 17.089 -15.412 1.00 95.69 284 PRO A CA 1
ATOM 2232 C C . PRO A 1 284 ? 16.118 16.138 -16.600 1.00 95.69 284 PRO A C 1
ATOM 2234 O O . PRO A 1 284 ? 17.228 15.654 -16.853 1.00 95.69 284 PRO A O 1
ATOM 2237 N N . THR A 1 285 ? 15.051 15.902 -17.363 1.00 96.38 285 THR A N 1
ATOM 2238 C CA . THR A 1 285 ? 15.042 15.036 -18.551 1.00 96.38 285 THR A CA 1
ATOM 2239 C C . THR A 1 285 ? 14.608 15.804 -19.805 1.00 96.38 285 THR A C 1
ATOM 2241 O O . THR A 1 285 ? 13.641 15.428 -20.461 1.00 96.38 285 THR A O 1
ATOM 2244 N N . PRO A 1 286 ? 15.279 16.918 -20.159 1.00 96.69 286 PRO A N 1
ATOM 2245 C CA . PRO A 1 286 ? 14.770 17.859 -21.156 1.00 96.69 286 PRO A CA 1
ATOM 2246 C C . PRO A 1 286 ? 14.634 17.253 -22.559 1.00 96.69 286 PRO A C 1
ATOM 2248 O O . PRO A 1 286 ? 13.734 17.648 -23.307 1.00 96.69 286 PRO A O 1
ATOM 2251 N N . VAL A 1 287 ? 15.502 16.306 -22.941 1.00 97.31 287 VAL A N 1
ATOM 2252 C CA . VAL A 1 287 ? 15.413 15.661 -24.259 1.00 97.31 287 VAL A CA 1
ATOM 2253 C C . VAL A 1 287 ? 14.244 14.680 -24.282 1.00 97.31 287 VAL A C 1
ATOM 2255 O O . VAL A 1 287 ? 13.462 14.687 -25.231 1.00 97.31 287 VAL A O 1
ATOM 2258 N N . PHE A 1 288 ? 14.081 13.876 -23.231 1.00 97.69 288 PHE A N 1
ATOM 2259 C CA . PHE A 1 288 ? 12.919 13.007 -23.071 1.00 97.69 288 PHE A CA 1
ATOM 2260 C C . PHE A 1 288 ? 11.610 13.804 -23.023 1.00 97.69 288 PHE A C 1
ATOM 2262 O O . PHE A 1 288 ? 10.677 13.459 -23.743 1.00 97.69 288 PHE A O 1
ATOM 2269 N N . ASP A 1 289 ? 11.548 14.891 -22.250 1.00 97.50 289 ASP A N 1
ATOM 2270 C CA . ASP A 1 289 ? 10.356 15.736 -22.104 1.00 97.50 289 ASP A CA 1
ATOM 2271 C C . ASP A 1 289 ? 9.946 16.361 -23.444 1.00 97.50 289 ASP A C 1
ATOM 2273 O O . ASP A 1 289 ? 8.759 16.482 -23.750 1.00 97.50 289 ASP A O 1
ATOM 2277 N N . THR A 1 290 ? 10.931 16.743 -24.265 1.00 96.88 290 THR A N 1
ATOM 2278 C CA . THR A 1 290 ? 10.698 17.240 -25.629 1.00 96.88 290 THR A CA 1
ATOM 2279 C C . THR A 1 290 ? 10.075 16.148 -26.493 1.00 96.88 290 THR A C 1
ATOM 2281 O O . THR A 1 290 ? 9.008 16.349 -27.068 1.00 96.88 290 THR A O 1
ATOM 2284 N N . HIS A 1 291 ? 10.670 14.953 -26.513 1.00 97.25 291 HIS A N 1
ATOM 2285 C CA . HIS A 1 291 ? 10.129 13.844 -27.302 1.00 97.25 291 HIS A CA 1
ATOM 2286 C C . HIS A 1 291 ? 8.770 13.375 -26.793 1.00 97.25 291 HIS A C 1
ATOM 2288 O O . HIS A 1 291 ? 7.940 12.957 -27.593 1.00 97.25 291 HIS A O 1
ATOM 2294 N N . GLN A 1 292 ? 8.507 13.460 -25.490 1.00 96.12 292 GLN A N 1
ATOM 2295 C CA . GLN A 1 292 ? 7.209 13.128 -24.916 1.00 96.12 292 GLN A CA 1
ATOM 2296 C C . GLN A 1 292 ? 6.114 14.085 -25.405 1.00 96.12 292 GLN A C 1
ATOM 2298 O O . GLN A 1 292 ? 5.025 13.617 -25.748 1.00 96.12 292 GLN A O 1
ATOM 2303 N N . LYS A 1 293 ? 6.402 15.394 -25.482 1.00 96.94 293 LYS A N 1
ATOM 2304 C CA . LYS A 1 293 ? 5.486 16.398 -26.055 1.00 96.94 293 LYS A CA 1
ATOM 2305 C C . LYS A 1 293 ? 5.192 16.125 -27.529 1.00 96.94 293 LYS A C 1
ATOM 2307 O O . LYS A 1 293 ? 4.043 16.233 -27.938 1.00 96.94 293 LYS A O 1
ATOM 2312 N N . ASP A 1 294 ? 6.193 15.666 -28.274 1.00 95.19 294 ASP A N 1
ATOM 2313 C CA . ASP A 1 294 ? 6.066 15.308 -29.691 1.00 95.19 294 ASP A CA 1
ATOM 2314 C C . ASP A 1 294 ? 5.641 13.840 -29.905 1.00 95.19 294 ASP A C 1
ATOM 2316 O O . ASP A 1 294 ? 5.884 13.251 -30.961 1.00 95.19 294 ASP A O 1
ATOM 2320 N N . HIS A 1 295 ? 5.030 13.204 -28.896 1.00 95.50 295 HIS A N 1
ATOM 2321 C CA . HIS A 1 295 ? 4.518 11.827 -28.949 1.00 95.50 295 HIS A CA 1
ATOM 2322 C C . HIS A 1 295 ? 5.535 10.785 -29.461 1.00 95.50 295 HIS A C 1
ATOM 2324 O O . HIS A 1 295 ? 5.182 9.809 -30.125 1.00 95.50 295 HIS A O 1
ATOM 2330 N N . PHE A 1 296 ? 6.815 10.999 -29.156 1.00 97.06 296 PHE A N 1
ATOM 2331 C CA . PHE A 1 296 ? 7.970 10.215 -29.591 1.00 97.06 296 PHE A CA 1
ATOM 2332 C C . PHE A 1 296 ? 8.036 9.981 -31.110 1.00 97.06 296 PHE A C 1
ATOM 2334 O O . PHE A 1 296 ? 8.604 8.980 -31.558 1.00 97.06 296 PHE A O 1
ATOM 2341 N N . GLN A 1 297 ? 7.510 10.913 -31.916 1.00 96.75 297 GLN A N 1
ATOM 2342 C CA . GLN A 1 297 ? 7.536 10.831 -33.381 1.00 96.75 297 GLN A CA 1
ATOM 2343 C C . GLN A 1 297 ? 8.943 10.631 -33.945 1.00 96.75 297 GLN A C 1
ATOM 2345 O O . GLN A 1 297 ? 9.096 9.919 -34.935 1.00 96.75 297 GLN A O 1
ATOM 2350 N N . ILE A 1 298 ? 9.977 11.160 -33.281 1.00 97.25 298 ILE A N 1
ATOM 2351 C CA . ILE A 1 298 ? 11.390 10.981 -33.651 1.00 97.25 298 ILE A CA 1
ATOM 2352 C C . ILE A 1 298 ? 11.792 9.510 -33.853 1.00 97.25 298 ILE A C 1
ATOM 2354 O O . ILE A 1 298 ? 12.690 9.200 -34.632 1.00 97.25 298 ILE A O 1
ATOM 2358 N N . GLY A 1 299 ? 11.112 8.573 -33.188 1.00 97.00 299 GLY A N 1
ATOM 2359 C CA . GLY A 1 299 ? 11.377 7.147 -33.327 1.00 97.00 299 GLY A CA 1
ATOM 2360 C C . GLY A 1 299 ? 11.039 6.559 -34.697 1.00 97.00 299 GLY A C 1
ATOM 2361 O O . GLY A 1 299 ? 11.630 5.551 -35.090 1.00 97.00 299 GLY A O 1
ATOM 2362 N N . TYR A 1 300 ? 10.121 7.187 -35.423 1.00 97.44 300 TYR A N 1
ATOM 2363 C CA . TYR A 1 300 ? 9.649 6.768 -36.744 1.00 97.44 300 TYR A CA 1
ATOM 2364 C C . TYR A 1 300 ? 9.520 7.954 -37.714 1.00 97.44 300 TYR A C 1
ATOM 2366 O O . TYR A 1 300 ? 8.891 7.839 -38.762 1.00 97.44 300 TYR A O 1
ATOM 2374 N N . TYR A 1 301 ? 10.126 9.091 -37.360 1.00 97.56 301 TYR A N 1
ATOM 2375 C CA . TYR A 1 301 ? 10.132 10.344 -38.116 1.00 97.56 301 TYR A CA 1
ATOM 2376 C C . TYR A 1 301 ? 8.739 10.907 -38.442 1.00 97.56 301 TYR A C 1
ATOM 2378 O O . TYR A 1 301 ? 8.554 11.575 -39.459 1.00 97.56 301 TYR A O 1
ATOM 2386 N N . GLY A 1 302 ? 7.741 10.601 -37.605 1.00 95.69 302 GLY A N 1
ATOM 2387 C CA . GLY A 1 302 ? 6.346 10.984 -37.842 1.00 95.69 302 GLY A CA 1
ATOM 2388 C C . GLY A 1 302 ? 5.696 10.300 -39.055 1.00 95.69 302 GLY A C 1
ATOM 2389 O O . GLY A 1 302 ? 4.581 10.657 -39.417 1.00 95.69 302 GLY A O 1
ATOM 2390 N N . GLN A 1 303 ? 6.362 9.324 -39.686 1.00 96.56 303 GLN A N 1
ATOM 2391 C CA . GLN A 1 303 ? 5.904 8.694 -40.926 1.00 96.56 303 GLN A CA 1
ATOM 2392 C C . GLN A 1 303 ? 5.078 7.428 -40.668 1.00 96.56 303 GLN A C 1
ATOM 2394 O O . GLN A 1 303 ? 5.582 6.437 -40.123 1.00 96.56 303 GLN A O 1
ATOM 2399 N N . LEU A 1 304 ? 3.822 7.442 -41.115 1.00 95.62 304 LEU A N 1
ATOM 2400 C CA . LEU A 1 304 ? 2.907 6.299 -41.094 1.00 95.62 304 LEU A CA 1
ATOM 2401 C C . LEU A 1 304 ? 2.557 5.864 -42.520 1.00 95.62 304 LEU A C 1
ATOM 2403 O O . LEU A 1 304 ? 2.390 6.696 -43.406 1.00 95.62 304 LEU A O 1
ATOM 2407 N N . ARG A 1 305 ? 2.398 4.554 -42.735 1.00 93.38 305 ARG A N 1
ATOM 2408 C CA . ARG A 1 305 ? 1.935 3.993 -44.018 1.00 93.38 305 ARG A CA 1
ATOM 2409 C C . ARG A 1 305 ? 0.429 4.164 -44.228 1.00 93.38 305 ARG A C 1
ATOM 2411 O O . ARG A 1 305 ? -0.039 4.116 -45.359 1.00 93.38 305 ARG A O 1
ATOM 2418 N N . THR A 1 306 ? -0.325 4.346 -43.145 1.00 91.00 306 THR A N 1
ATOM 2419 C CA . THR A 1 306 ? -1.763 4.651 -43.141 1.00 91.00 306 THR A CA 1
ATOM 2420 C C . THR A 1 306 ? -2.067 5.646 -42.021 1.00 91.00 306 THR A C 1
ATOM 2422 O O . THR A 1 306 ? -1.346 5.689 -41.029 1.00 91.00 306 THR A O 1
ATOM 2425 N N . GLU A 1 307 ? -3.130 6.444 -42.155 1.00 85.31 307 GLU A N 1
ATOM 2426 C CA . GLU A 1 307 ? -3.410 7.554 -41.224 1.00 85.31 307 GLU A CA 1
ATOM 2427 C C . GLU A 1 307 ? -3.660 7.108 -39.774 1.00 85.31 307 GLU A C 1
ATOM 2429 O O . GLU A 1 307 ? -3.322 7.825 -38.837 1.00 85.31 307 GLU A O 1
ATOM 2434 N N . THR A 1 308 ? -4.241 5.923 -39.566 1.00 90.94 308 THR A N 1
ATOM 2435 C CA . THR A 1 308 ? -4.576 5.421 -38.225 1.00 90.94 308 THR A CA 1
ATOM 2436 C C . THR A 1 308 ? -3.409 4.625 -37.631 1.00 90.94 308 THR A C 1
ATOM 2438 O O . THR A 1 308 ? -3.025 3.613 -38.220 1.00 90.94 308 THR A O 1
ATOM 2441 N N . PRO A 1 309 ? -2.851 5.014 -36.468 1.00 92.12 309 PRO A N 1
ATOM 2442 C CA . PRO A 1 309 ? -1.819 4.237 -35.785 1.00 92.12 309 PRO A CA 1
ATOM 2443 C C . PRO A 1 309 ? -2.303 2.830 -35.412 1.00 92.12 309 PRO A C 1
ATOM 2445 O O . PRO A 1 309 ? -3.380 2.669 -34.843 1.00 92.12 309 PRO A O 1
ATOM 2448 N N . VAL A 1 310 ? -1.486 1.814 -35.691 1.00 94.38 310 VAL A N 1
ATOM 2449 C CA . VAL A 1 310 ? -1.785 0.411 -35.360 1.00 94.38 310 VAL A CA 1
ATOM 2450 C C . VAL A 1 310 ? -0.950 -0.034 -34.161 1.00 94.38 310 VAL A C 1
ATOM 2452 O O . VAL A 1 310 ? 0.273 0.079 -34.187 1.00 94.38 310 VAL A O 1
ATOM 2455 N N . SER A 1 311 ? -1.590 -0.548 -33.111 1.00 94.19 311 SER A N 1
ATOM 2456 C CA . SER A 1 311 ? -0.898 -1.135 -31.956 1.00 94.19 311 SER A CA 1
ATOM 2457 C C . SER A 1 311 ? -0.358 -2.535 -32.259 1.00 94.19 311 SER A C 1
ATOM 2459 O O . SER A 1 311 ? -0.855 -3.233 -33.139 1.00 94.19 311 SER A O 1
ATOM 2461 N N . ILE A 1 312 ? 0.652 -2.943 -31.496 1.00 96.12 312 ILE A N 1
ATOM 2462 C CA . ILE A 1 312 ? 1.326 -4.242 -31.588 1.00 96.12 312 ILE A CA 1
ATOM 2463 C C . ILE A 1 312 ? 1.046 -5.046 -30.309 1.00 96.12 312 ILE A C 1
ATOM 2465 O O . ILE A 1 312 ? 0.855 -4.460 -29.242 1.00 96.12 312 ILE A O 1
ATOM 2469 N N . THR A 1 313 ? 1.036 -6.377 -30.406 1.00 96.38 313 THR A N 1
ATOM 2470 C CA . THR A 1 313 ? 0.904 -7.289 -29.257 1.00 96.38 313 THR A CA 1
ATOM 2471 C C . THR A 1 313 ? 2.257 -7.863 -28.796 1.00 96.38 313 THR A C 1
ATOM 2473 O O . THR A 1 313 ? 3.232 -7.858 -29.556 1.00 96.38 313 THR A O 1
ATOM 2476 N N . PRO A 1 314 ? 2.363 -8.388 -27.558 1.00 97.25 314 PRO A N 1
ATOM 2477 C CA . PRO A 1 314 ? 3.602 -8.989 -27.051 1.00 97.25 314 PRO A CA 1
ATOM 2478 C C . PRO A 1 314 ? 4.173 -10.119 -27.926 1.00 97.25 314 PRO A C 1
ATOM 2480 O O . PRO A 1 314 ? 5.392 -10.287 -27.997 1.00 97.25 314 PRO A O 1
ATOM 2483 N N . GLU A 1 315 ? 3.336 -10.885 -28.625 1.00 96.31 315 GLU A N 1
ATOM 2484 C CA . GLU A 1 315 ? 3.745 -12.012 -29.481 1.00 96.31 315 GLU A CA 1
ATOM 2485 C C . GLU A 1 315 ? 4.520 -11.538 -30.715 1.00 96.31 315 GLU A C 1
ATOM 2487 O O . GLU A 1 315 ? 5.407 -12.241 -31.196 1.00 96.31 315 GLU A O 1
ATOM 2492 N N . GLN A 1 316 ? 4.234 -10.324 -31.191 1.00 97.38 316 GLN A N 1
ATOM 2493 C CA . GLN A 1 316 ? 4.893 -9.722 -32.350 1.00 97.38 316 GLN A CA 1
ATOM 2494 C C . GLN A 1 316 ? 6.264 -9.122 -32.009 1.00 97.38 316 GLN A C 1
ATOM 2496 O O . GLN A 1 316 ? 6.997 -8.734 -32.915 1.00 97.38 316 GLN A O 1
ATOM 2501 N N . LEU A 1 317 ? 6.641 -9.027 -30.730 1.00 98.00 317 LEU A N 1
ATOM 2502 C CA . LEU A 1 317 ? 7.966 -8.548 -30.333 1.00 98.00 317 LEU A CA 1
ATOM 2503 C C . LEU A 1 317 ? 9.016 -9.672 -30.321 1.00 98.00 317 LEU A C 1
ATOM 2505 O O . LEU A 1 317 ? 8.687 -10.804 -29.939 1.00 98.00 317 LEU A O 1
ATOM 2509 N N . PRO A 1 318 ? 10.291 -9.364 -30.644 1.00 97.44 318 PRO A N 1
ATOM 2510 C CA . PRO A 1 318 ? 11.392 -10.325 -30.568 1.00 97.44 318 PRO A CA 1
ATOM 2511 C C . PRO A 1 318 ? 11.451 -11.025 -29.207 1.00 97.44 318 PRO A C 1
ATOM 2513 O O . PRO A 1 318 ? 11.223 -10.391 -28.170 1.00 97.44 318 PRO A O 1
ATOM 2516 N N . SER A 1 319 ? 11.788 -12.316 -29.186 1.00 96.06 319 SER A N 1
ATOM 2517 C CA . SER A 1 319 ? 11.802 -13.117 -27.952 1.00 96.06 319 SER A CA 1
ATOM 2518 C C . SER A 1 319 ? 12.810 -12.610 -26.920 1.00 96.06 319 SER A C 1
ATOM 2520 O O . SER A 1 319 ? 12.477 -12.552 -25.747 1.00 96.06 319 SER A O 1
ATOM 2522 N N . THR A 1 320 ? 13.993 -12.147 -27.337 1.00 97.12 320 THR A N 1
ATOM 2523 C CA . THR A 1 320 ? 15.016 -11.629 -26.408 1.00 97.12 320 THR A CA 1
ATOM 2524 C C . THR A 1 320 ? 14.808 -10.163 -26.018 1.00 97.12 320 THR A C 1
ATOM 2526 O O . THR A 1 320 ? 15.464 -9.672 -25.100 1.00 97.12 320 THR A O 1
ATOM 2529 N N . SER A 1 321 ? 13.872 -9.443 -26.650 1.00 98.38 321 SER A N 1
ATOM 2530 C CA . SER A 1 321 ? 13.631 -8.017 -26.370 1.00 98.38 321 SER A CA 1
ATOM 2531 C C . SER A 1 321 ? 13.321 -7.665 -24.903 1.00 98.38 321 SER A C 1
ATOM 2533 O O . SER A 1 321 ? 13.791 -6.610 -24.466 1.00 98.38 321 SER A O 1
ATOM 2535 N N . PRO A 1 322 ? 12.645 -8.504 -24.086 1.00 98.25 322 PRO A N 1
ATOM 2536 C CA . PRO A 1 322 ? 12.392 -8.196 -22.675 1.00 98.25 322 PRO A CA 1
ATOM 2537 C C . PRO A 1 322 ? 13.669 -7.999 -21.847 1.00 98.25 322 PRO A C 1
ATOM 2539 O O . PRO A 1 322 ? 13.629 -7.328 -20.812 1.00 98.25 322 PRO A O 1
ATOM 2542 N N . ALA A 1 323 ? 14.809 -8.533 -22.308 1.00 98.25 323 ALA A N 1
ATOM 2543 C CA . ALA A 1 323 ? 16.107 -8.350 -21.669 1.00 98.25 323 ALA A CA 1
ATOM 2544 C C . ALA A 1 323 ? 16.521 -6.869 -21.579 1.00 98.25 323 ALA A C 1
ATOM 2546 O O . ALA A 1 323 ? 17.171 -6.480 -20.609 1.00 98.25 323 ALA A O 1
ATOM 2547 N N . LEU A 1 324 ? 16.067 -6.021 -22.516 1.00 98.69 324 LEU A N 1
ATOM 2548 C CA . LEU A 1 324 ? 16.307 -4.568 -22.518 1.00 98.69 324 LEU A CA 1
ATOM 2549 C C . LEU A 1 324 ? 15.873 -3.876 -21.222 1.00 98.69 324 LEU A C 1
ATOM 2551 O O . LEU A 1 324 ? 16.427 -2.842 -20.856 1.00 98.69 324 LEU A O 1
ATOM 2555 N N . LEU A 1 325 ? 14.878 -4.438 -20.535 1.00 98.38 325 LEU A N 1
ATOM 2556 C CA . LEU A 1 325 ? 14.287 -3.862 -19.336 1.00 98.38 325 LEU A CA 1
ATOM 2557 C C . LEU A 1 325 ? 14.727 -4.561 -18.042 1.00 98.38 325 LEU A C 1
ATOM 2559 O O . LEU A 1 325 ? 14.257 -4.173 -16.977 1.00 98.38 325 LEU A O 1
ATOM 2563 N N . ARG A 1 326 ? 15.629 -5.556 -18.079 1.00 96.38 326 ARG A N 1
ATOM 2564 C CA . ARG A 1 326 ? 16.034 -6.320 -16.876 1.00 96.38 326 ARG A CA 1
ATOM 2565 C C . ARG A 1 326 ? 16.608 -5.447 -15.760 1.00 96.38 326 ARG A C 1
ATOM 2567 O O . ARG A 1 326 ? 16.240 -5.632 -14.607 1.00 96.38 326 ARG A O 1
ATOM 2574 N N . LEU A 1 327 ? 17.461 -4.472 -16.088 1.00 96.44 327 LEU A N 1
ATOM 2575 C CA . LEU A 1 327 ? 18.040 -3.560 -15.088 1.00 96.44 327 LEU A CA 1
ATOM 2576 C C . LEU A 1 327 ? 17.059 -2.466 -14.642 1.00 96.44 327 LEU A C 1
ATOM 2578 O O . LEU A 1 327 ? 17.223 -1.910 -13.559 1.00 96.44 327 LEU A O 1
ATOM 2582 N N . ARG A 1 328 ? 16.051 -2.145 -15.465 1.00 96.06 328 ARG A N 1
ATOM 2583 C CA . ARG A 1 328 ? 15.022 -1.145 -15.145 1.00 96.06 328 ARG A CA 1
ATOM 2584 C C . ARG A 1 328 ? 13.892 -1.738 -14.300 1.00 96.06 328 ARG A C 1
ATOM 2586 O O . ARG A 1 328 ? 13.418 -1.072 -13.390 1.00 96.06 328 ARG A O 1
ATOM 2593 N N . PHE A 1 329 ? 13.488 -2.976 -14.574 1.00 97.50 329 PHE A N 1
ATOM 2594 C CA . PHE A 1 329 ? 12.423 -3.696 -13.873 1.00 97.50 329 PHE A CA 1
ATOM 2595 C C . PHE A 1 329 ? 12.898 -5.095 -13.425 1.00 97.50 329 PHE A C 1
ATOM 2597 O O . PHE A 1 329 ? 12.390 -6.116 -13.905 1.00 97.50 329 PHE A O 1
ATOM 2604 N N . PRO A 1 330 ? 13.868 -5.175 -12.492 1.00 96.75 330 PRO A N 1
ATOM 2605 C CA . PRO A 1 330 ? 14.438 -6.446 -12.027 1.00 96.75 330 PRO A CA 1
ATOM 2606 C C . PRO A 1 330 ? 13.460 -7.277 -11.180 1.00 96.75 330 PRO A C 1
ATOM 2608 O O . PRO A 1 330 ? 13.736 -8.430 -10.861 1.00 96.75 330 PRO A O 1
ATOM 2611 N N . TYR A 1 331 ? 12.324 -6.696 -10.788 1.00 96.81 331 TYR A N 1
ATOM 2612 C CA . TYR A 1 331 ? 11.248 -7.360 -10.050 1.00 96.81 331 TYR A CA 1
ATOM 2613 C C . TYR A 1 331 ? 10.113 -7.865 -10.960 1.00 96.81 331 TYR A C 1
ATOM 2615 O O . TYR A 1 331 ? 9.158 -8.454 -10.460 1.00 96.81 331 TYR A O 1
ATOM 2623 N N . LEU A 1 332 ? 10.182 -7.643 -12.276 1.00 96.69 332 LEU A N 1
ATOM 2624 C CA . LEU A 1 332 ? 9.219 -8.172 -13.250 1.00 96.69 332 LEU A CA 1
ATOM 2625 C C . LEU A 1 332 ? 9.766 -9.430 -13.925 1.00 96.69 332 LEU A C 1
ATOM 2627 O O . LEU A 1 332 ? 10.973 -9.561 -14.096 1.00 96.69 332 LEU A O 1
ATOM 2631 N N . ASN A 1 333 ? 8.886 -10.342 -14.337 1.00 92.06 333 ASN A N 1
ATOM 2632 C CA . ASN A 1 333 ? 9.280 -11.484 -15.162 1.00 92.06 333 ASN A CA 1
ATOM 2633 C C . ASN A 1 333 ? 9.405 -11.089 -16.652 1.00 92.06 333 ASN A C 1
ATOM 2635 O O . ASN A 1 333 ? 9.131 -9.953 -17.049 1.00 92.06 333 ASN A O 1
ATOM 2639 N N . GLU A 1 334 ? 9.854 -12.027 -17.489 1.00 93.75 334 GLU A N 1
ATOM 2640 C CA . GLU A 1 334 ? 10.046 -11.796 -18.925 1.00 93.75 334 GLU A CA 1
ATOM 2641 C C . GLU A 1 334 ? 8.753 -11.369 -19.639 1.00 93.75 334 GLU A C 1
ATOM 2643 O O . GLU A 1 334 ? 8.767 -10.379 -20.372 1.00 93.75 334 GLU A O 1
ATOM 2648 N N . ALA A 1 335 ? 7.634 -12.050 -19.370 1.00 95.31 335 ALA A N 1
ATOM 2649 C CA . ALA A 1 335 ? 6.335 -11.747 -19.971 1.00 95.31 335 ALA A CA 1
ATOM 2650 C C . ALA A 1 335 ? 5.869 -10.319 -19.637 1.00 95.31 335 ALA A C 1
ATOM 2652 O O . ALA A 1 335 ? 5.538 -9.548 -20.537 1.00 95.31 335 ALA A O 1
ATOM 2653 N N . ALA A 1 336 ? 5.957 -9.916 -18.366 1.00 97.06 336 ALA A N 1
ATOM 2654 C CA . ALA A 1 336 ? 5.620 -8.569 -17.910 1.00 97.06 336 ALA A CA 1
ATOM 2655 C C . ALA A 1 336 ? 6.486 -7.494 -18.591 1.00 97.06 336 ALA A C 1
ATOM 2657 O O . ALA A 1 336 ? 5.974 -6.472 -19.051 1.00 97.06 336 ALA A O 1
ATOM 2658 N N . ARG A 1 337 ? 7.799 -7.730 -18.727 1.00 98.00 337 ARG A N 1
ATOM 2659 C CA . ARG A 1 337 ? 8.695 -6.819 -19.462 1.00 98.00 337 ARG A CA 1
ATOM 2660 C C . ARG A 1 337 ? 8.340 -6.746 -20.951 1.00 98.00 337 ARG A C 1
ATOM 2662 O O . ARG A 1 337 ? 8.363 -5.655 -21.520 1.00 98.00 337 ARG A O 1
ATOM 2669 N N . LYS A 1 338 ? 7.958 -7.864 -21.578 1.00 97.81 338 LYS A N 1
ATOM 2670 C CA . LYS A 1 338 ? 7.506 -7.898 -22.980 1.00 97.81 338 LYS A CA 1
ATOM 2671 C C . LYS A 1 338 ? 6.216 -7.103 -23.186 1.00 97.81 338 LYS A C 1
ATOM 2673 O O . LYS A 1 338 ? 6.116 -6.346 -24.149 1.00 97.81 338 LYS A O 1
ATOM 2678 N N . GLN A 1 339 ? 5.269 -7.208 -22.253 1.00 97.81 339 GLN A N 1
ATOM 2679 C CA . GLN A 1 339 ? 4.042 -6.410 -22.263 1.00 97.81 339 GLN A CA 1
ATOM 2680 C C . GLN A 1 339 ? 4.328 -4.906 -22.159 1.00 97.81 339 GLN A C 1
ATOM 2682 O O . GLN A 1 339 ? 3.734 -4.123 -22.902 1.00 97.81 339 GLN A O 1
ATOM 2687 N N . ILE A 1 340 ? 5.281 -4.483 -21.315 1.00 98.38 340 ILE A N 1
ATOM 2688 C CA . ILE A 1 340 ? 5.693 -3.070 -21.238 1.00 98.38 340 ILE A CA 1
ATOM 2689 C C . ILE A 1 340 ? 6.207 -2.588 -22.597 1.00 98.38 340 ILE A C 1
ATOM 2691 O O . ILE A 1 340 ? 5.745 -1.553 -23.086 1.00 98.38 340 ILE A O 1
ATOM 2695 N N . LEU A 1 341 ? 7.106 -3.348 -23.231 1.00 98.69 341 LEU A N 1
ATOM 2696 C CA . LEU A 1 341 ? 7.644 -3.008 -24.551 1.00 98.69 341 LEU A CA 1
ATOM 2697 C C . LEU A 1 341 ? 6.538 -2.903 -25.609 1.00 98.69 341 LEU A C 1
ATOM 2699 O O . LEU A 1 341 ? 6.536 -1.946 -26.377 1.00 98.69 341 LEU A O 1
ATOM 2703 N N . ALA A 1 342 ? 5.577 -3.832 -25.626 1.00 98.38 342 ALA A N 1
ATOM 2704 C CA . ALA A 1 342 ? 4.470 -3.807 -26.584 1.00 98.38 342 ALA A CA 1
ATOM 2705 C C . ALA A 1 342 ? 3.532 -2.617 -26.337 1.00 98.38 342 ALA A C 1
ATOM 2707 O O . ALA A 1 342 ? 3.184 -1.896 -27.268 1.00 98.38 342 ALA A O 1
ATOM 2708 N N . SER A 1 343 ? 3.187 -2.349 -25.073 1.00 97.94 343 SER A N 1
ATOM 2709 C CA . SER A 1 343 ? 2.266 -1.265 -24.699 1.00 97.94 343 SER A CA 1
ATOM 2710 C C . SER A 1 343 ? 2.818 0.139 -24.960 1.00 97.94 343 SER A C 1
ATOM 2712 O O . SER A 1 343 ? 2.065 1.112 -24.987 1.00 97.94 343 SER A O 1
ATOM 2714 N N . THR A 1 344 ? 4.136 0.257 -25.128 1.00 98.06 344 THR A N 1
ATOM 2715 C CA . THR A 1 344 ? 4.834 1.527 -25.362 1.00 98.06 344 THR A CA 1
ATOM 2716 C C . THR A 1 344 ? 5.402 1.652 -26.773 1.00 98.06 344 THR A C 1
ATOM 2718 O O . THR A 1 344 ? 5.915 2.718 -27.111 1.00 98.06 344 THR A O 1
ATOM 2721 N N . ALA A 1 345 ? 5.299 0.605 -27.596 1.00 98.38 345 ALA A N 1
ATOM 2722 C CA . ALA A 1 345 ? 5.874 0.540 -28.932 1.00 98.38 345 ALA A CA 1
ATOM 2723 C C . ALA A 1 345 ? 5.376 1.658 -29.866 1.00 98.38 345 ALA A C 1
ATOM 2725 O O . ALA A 1 345 ? 4.264 2.175 -29.740 1.00 98.38 345 ALA A O 1
ATOM 2726 N N . TYR A 1 346 ? 6.212 2.008 -30.845 1.00 98.31 346 TYR A N 1
ATOM 2727 C CA . TYR A 1 346 ? 5.798 2.829 -31.979 1.00 98.31 346 TYR A CA 1
ATOM 2728 C C . TYR A 1 346 ? 4.697 2.122 -32.786 1.00 98.31 346 TYR A C 1
ATOM 2730 O O . TYR A 1 346 ? 4.616 0.891 -32.754 1.00 98.31 346 TYR A O 1
ATOM 2738 N N . PRO A 1 347 ? 3.873 2.864 -33.549 1.00 97.69 347 PRO A N 1
ATOM 2739 C CA . PRO A 1 347 ? 2.820 2.255 -34.354 1.00 97.69 347 PRO A CA 1
ATOM 2740 C C . PRO A 1 347 ? 3.377 1.207 -35.329 1.00 97.69 347 PRO A C 1
ATOM 2742 O O . PRO A 1 347 ? 4.359 1.464 -36.027 1.00 97.69 347 PRO A O 1
ATOM 2745 N N . ALA A 1 348 ? 2.741 0.040 -35.417 1.00 97.19 348 ALA A N 1
ATOM 2746 C CA . ALA A 1 348 ? 3.159 -1.077 -36.266 1.00 97.19 348 ALA A CA 1
ATOM 2747 C C . ALA A 1 348 ? 3.125 -0.738 -37.767 1.00 97.19 348 ALA A C 1
ATOM 2749 O O . ALA A 1 348 ? 3.858 -1.319 -38.558 1.00 97.19 348 ALA A O 1
ATOM 2750 N N . ASN A 1 349 ? 2.308 0.237 -38.165 1.00 96.50 349 ASN A N 1
ATOM 2751 C CA . ASN A 1 349 ? 2.247 0.773 -39.523 1.00 96.50 349 ASN A CA 1
ATOM 2752 C C . ASN A 1 349 ? 3.205 1.957 -39.761 1.00 96.50 349 ASN A C 1
ATOM 2754 O O . ASN A 1 349 ? 3.142 2.577 -40.820 1.00 96.50 349 ASN A O 1
ATOM 2758 N N . SER A 1 350 ? 4.089 2.285 -38.814 1.00 97.25 350 SER A N 1
ATOM 2759 C CA . SER A 1 350 ? 5.078 3.362 -38.960 1.00 97.25 350 SER A CA 1
ATOM 2760 C C . SER A 1 350 ? 6.352 2.918 -39.679 1.00 97.25 350 SER A C 1
ATOM 2762 O O . SER A 1 350 ? 6.663 1.726 -39.742 1.00 97.25 350 SER A O 1
ATOM 2764 N N . LEU A 1 351 ? 7.154 3.883 -40.138 1.00 96.12 351 LEU A N 1
ATOM 2765 C CA . LEU A 1 351 ? 8.470 3.642 -40.753 1.00 96.12 351 LEU A CA 1
ATOM 2766 C C . LEU A 1 351 ? 9.461 2.894 -39.829 1.00 96.12 351 LEU A C 1
ATOM 2768 O O . LEU A 1 351 ? 10.474 2.365 -40.288 1.00 96.12 351 LEU A O 1
ATOM 2772 N N . ALA A 1 352 ? 9.175 2.821 -38.524 1.00 97.06 352 ALA A N 1
ATOM 2773 C CA . ALA A 1 352 ? 9.949 2.033 -37.570 1.00 97.06 352 ALA A CA 1
ATOM 2774 C C . ALA A 1 352 ? 9.736 0.514 -37.700 1.00 97.06 352 ALA A C 1
ATOM 2776 O O . ALA A 1 352 ? 10.624 -0.243 -37.308 1.00 97.06 352 ALA A O 1
ATOM 2777 N N . GLN A 1 353 ? 8.613 0.053 -38.257 1.00 95.88 353 GLN A N 1
ATOM 2778 C CA . GLN A 1 353 ? 8.441 -1.352 -38.631 1.00 95.88 353 GLN A CA 1
ATOM 2779 C C . GLN A 1 353 ? 9.251 -1.633 -39.897 1.00 95.88 353 GLN A C 1
ATOM 2781 O O . GLN A 1 353 ? 9.146 -0.893 -40.880 1.00 95.88 353 GLN A O 1
ATOM 2786 N N . ARG A 1 354 ? 10.067 -2.690 -39.875 1.00 93.44 354 ARG A N 1
ATOM 2787 C CA . ARG A 1 354 ? 10.972 -3.033 -40.973 1.00 93.44 354 ARG A CA 1
ATOM 2788 C C . ARG A 1 354 ? 10.794 -4.480 -41.390 1.00 93.44 354 ARG A C 1
ATOM 2790 O O . ARG A 1 354 ? 11.072 -5.364 -40.605 1.00 93.44 354 ARG A O 1
ATOM 2797 N N . GLY A 1 355 ? 10.429 -4.730 -42.643 1.00 91.00 355 GLY A N 1
ATOM 2798 C CA . GLY A 1 355 ? 10.246 -6.087 -43.163 1.00 91.00 355 GLY A CA 1
ATOM 2799 C C . GLY A 1 355 ? 8.858 -6.644 -42.862 1.00 91.00 355 GLY A C 1
ATOM 2800 O O . GLY A 1 355 ? 7.864 -5.934 -42.939 1.00 91.00 355 GLY A O 1
ATOM 2801 N N . ASP A 1 356 ? 8.781 -7.925 -42.532 1.00 92.00 356 ASP A N 1
ATOM 2802 C CA . ASP A 1 356 ? 7.524 -8.637 -42.288 1.00 92.00 356 ASP A CA 1
ATOM 2803 C C . ASP A 1 356 ? 7.120 -8.554 -40.810 1.00 92.00 356 ASP A C 1
ATOM 2805 O O . ASP A 1 356 ? 7.826 -9.095 -39.959 1.00 92.00 356 ASP A O 1
ATOM 2809 N N . LEU A 1 357 ? 5.984 -7.905 -40.520 1.00 93.00 357 LEU A N 1
ATOM 2810 C CA . LEU A 1 357 ? 5.433 -7.730 -39.168 1.00 93.00 357 LEU A CA 1
ATOM 2811 C C . LEU A 1 357 ? 5.144 -9.070 -38.473 1.00 93.00 357 LEU A C 1
ATOM 2813 O O . LEU A 1 357 ? 5.198 -9.138 -37.246 1.00 93.00 357 LEU A O 1
ATOM 2817 N N . THR A 1 358 ? 4.860 -10.132 -39.234 1.00 93.56 358 THR A N 1
ATOM 2818 C CA . THR A 1 358 ? 4.579 -11.470 -38.688 1.00 93.56 358 THR A CA 1
ATOM 2819 C C . THR A 1 358 ? 5.832 -12.184 -38.183 1.00 93.56 358 THR A C 1
ATOM 2821 O O . THR A 1 358 ? 5.719 -13.163 -37.448 1.00 93.56 358 THR A O 1
ATOM 2824 N N . LYS A 1 359 ? 7.027 -11.688 -38.530 1.00 95.62 359 LYS A N 1
ATOM 2825 C CA . LYS A 1 359 ? 8.310 -12.195 -38.035 1.00 95.62 359 LYS A CA 1
ATOM 2826 C C . LYS A 1 359 ? 8.777 -11.311 -36.877 1.00 95.62 359 LYS A C 1
ATOM 2828 O O . LYS A 1 359 ? 9.208 -10.191 -37.131 1.00 95.62 359 LYS A O 1
ATOM 2833 N N . PRO A 1 360 ? 8.753 -11.773 -35.617 1.00 96.38 360 PRO A N 1
ATOM 2834 C CA . PRO A 1 360 ? 9.025 -10.894 -34.482 1.00 96.38 360 PRO A CA 1
ATOM 2835 C C . PRO A 1 360 ? 10.390 -10.193 -34.520 1.00 96.38 360 PRO A C 1
ATOM 2837 O O . PRO A 1 360 ? 10.484 -9.024 -34.155 1.00 96.38 360 PRO A O 1
ATOM 2840 N N . ASP A 1 361 ? 11.432 -10.849 -35.041 1.00 96.56 361 ASP A N 1
ATOM 2841 C CA . ASP A 1 361 ? 12.779 -10.267 -35.173 1.00 96.56 361 ASP A CA 1
ATOM 2842 C C . ASP A 1 361 ? 12.857 -9.081 -36.151 1.00 96.56 361 ASP A C 1
ATOM 2844 O O . ASP A 1 361 ? 13.779 -8.278 -36.077 1.00 96.56 361 ASP A O 1
ATOM 2848 N N . ASN A 1 362 ? 11.859 -8.868 -37.003 1.00 95.88 362 ASN A N 1
ATOM 2849 C CA . ASN A 1 362 ? 11.773 -7.674 -37.846 1.00 95.88 362 ASN A CA 1
ATOM 2850 C C . ASN A 1 362 ? 11.287 -6.430 -37.071 1.00 95.88 362 ASN A C 1
ATOM 2852 O O . ASN A 1 362 ? 11.424 -5.290 -37.526 1.00 95.88 362 ASN A O 1
ATOM 2856 N N . ASN A 1 363 ? 10.745 -6.623 -35.865 1.00 97.56 363 ASN A N 1
ATOM 2857 C CA . ASN A 1 363 ? 10.025 -5.592 -35.122 1.00 97.56 363 ASN A CA 1
ATOM 2858 C C . ASN A 1 363 ? 10.872 -4.883 -34.050 1.00 97.56 363 ASN A C 1
ATOM 2860 O O . ASN A 1 363 ? 10.341 -4.061 -33.304 1.00 97.56 363 ASN A O 1
ATOM 2864 N N . TRP A 1 364 ? 12.198 -5.093 -33.998 1.00 98.25 364 TRP A N 1
ATOM 2865 C CA . TRP A 1 364 ? 13.100 -4.333 -33.104 1.00 98.25 364 TRP A CA 1
ATOM 2866 C C . TRP A 1 364 ? 12.982 -2.817 -33.279 1.00 98.25 364 TRP A C 1
ATOM 2868 O O . TRP A 1 364 ? 13.212 -2.056 -32.339 1.00 98.25 364 TRP A O 1
ATOM 2878 N N . GLY A 1 365 ? 12.634 -2.363 -34.486 1.00 97.38 365 GLY A N 1
ATOM 2879 C CA . GLY A 1 365 ? 12.495 -0.945 -34.780 1.00 97.38 365 GLY A CA 1
ATOM 2880 C C . GLY A 1 365 ? 11.298 -0.326 -34.062 1.00 97.38 365 GLY A C 1
ATOM 2881 O O . GLY A 1 365 ? 11.371 0.846 -33.707 1.00 97.38 365 GLY A O 1
ATOM 2882 N N . LEU A 1 366 ? 10.257 -1.106 -33.757 1.00 98.50 366 LEU A N 1
ATOM 2883 C CA . LEU A 1 366 ? 9.051 -0.642 -33.068 1.00 98.50 366 LEU A CA 1
ATOM 2884 C C . LEU A 1 366 ? 9.260 -0.380 -31.572 1.00 98.50 366 LEU A C 1
ATOM 2886 O O . LEU A 1 366 ? 8.433 0.281 -30.953 1.00 98.50 366 LEU A O 1
ATOM 2890 N N . ILE A 1 367 ? 10.360 -0.846 -30.979 1.00 98.75 367 ILE A N 1
ATOM 2891 C CA . ILE A 1 367 ? 10.621 -0.660 -29.551 1.00 98.75 367 ILE A CA 1
ATOM 2892 C C . ILE A 1 367 ? 10.902 0.819 -29.247 1.00 98.75 367 ILE A C 1
ATOM 2894 O O . ILE A 1 367 ? 11.920 1.377 -29.660 1.00 98.75 367 ILE A O 1
ATOM 2898 N N . ASN A 1 368 ? 10.023 1.436 -28.459 1.00 98.56 368 ASN A N 1
ATOM 2899 C CA . ASN A 1 368 ? 10.208 2.773 -27.898 1.00 98.56 368 ASN A CA 1
ATOM 2900 C C . ASN A 1 368 ? 10.787 2.661 -26.482 1.00 98.56 368 ASN A C 1
ATOM 2902 O O . ASN A 1 368 ? 10.086 2.799 -25.477 1.00 98.56 368 ASN A O 1
ATOM 2906 N N . LEU A 1 369 ? 12.086 2.372 -26.402 1.00 98.12 369 LEU A N 1
ATOM 2907 C CA . LEU A 1 369 ? 12.751 2.156 -25.120 1.00 98.12 369 LEU A CA 1
ATOM 2908 C C . LEU A 1 369 ? 12.685 3.373 -24.174 1.00 98.12 369 LEU A C 1
ATOM 2910 O O . LEU A 1 369 ? 12.462 3.145 -22.986 1.00 98.12 369 LEU A O 1
ATOM 2914 N N . PRO A 1 370 ? 12.799 4.640 -24.640 1.00 97.94 370 PRO A N 1
ATOM 2915 C CA . PRO A 1 370 ? 12.610 5.793 -23.763 1.00 97.94 370 PRO A CA 1
ATOM 2916 C C . PRO A 1 370 ? 11.283 5.774 -23.003 1.00 97.94 370 PRO A C 1
ATOM 2918 O O . PRO A 1 370 ? 11.266 5.966 -21.791 1.00 97.94 370 PRO A O 1
ATOM 2921 N N . LEU A 1 371 ? 10.176 5.506 -23.701 1.00 97.56 371 LEU A N 1
ATOM 2922 C CA . LEU A 1 371 ? 8.850 5.472 -23.089 1.00 97.56 371 LEU A CA 1
ATOM 2923 C C . LEU A 1 371 ? 8.644 4.224 -22.220 1.00 97.56 371 LEU A C 1
ATOM 2925 O O . LEU A 1 371 ? 8.020 4.315 -21.165 1.00 97.56 371 LEU A O 1
ATOM 2929 N N . ALA A 1 372 ? 9.208 3.079 -22.614 1.00 98.12 372 ALA A N 1
ATOM 2930 C CA . ALA A 1 372 ? 9.148 1.833 -21.846 1.00 98.12 372 ALA A CA 1
ATOM 2931 C C . ALA A 1 372 ? 9.756 1.960 -20.435 1.00 98.12 372 ALA A C 1
ATOM 2933 O O . ALA A 1 372 ? 9.285 1.317 -19.498 1.00 98.12 372 ALA A O 1
ATOM 2934 N N . TYR A 1 373 ? 10.760 2.826 -20.250 1.00 96.81 373 TYR A N 1
ATOM 2935 C CA . TYR A 1 373 ? 11.372 3.090 -18.939 1.00 96.81 373 TYR A CA 1
ATOM 2936 C C . TYR A 1 373 ? 10.411 3.739 -17.925 1.00 96.81 373 TYR A C 1
ATOM 2938 O O . TYR A 1 373 ? 10.710 3.752 -16.730 1.00 96.81 373 TYR A O 1
ATOM 2946 N N . MET A 1 374 ? 9.251 4.238 -18.366 1.00 95.38 374 MET A N 1
ATOM 2947 C CA . MET A 1 374 ? 8.232 4.834 -17.493 1.00 95.38 374 MET A CA 1
ATOM 2948 C C . MET A 1 374 ? 7.184 3.838 -16.978 1.00 95.38 374 MET A C 1
ATOM 2950 O O . MET A 1 374 ? 6.302 4.226 -16.211 1.00 95.38 374 MET A O 1
ATOM 2954 N N . GLY A 1 375 ? 7.281 2.565 -17.371 1.00 96.19 375 GLY A N 1
ATOM 2955 C CA . GLY A 1 375 ? 6.324 1.512 -17.024 1.00 96.19 375 GLY A CA 1
ATOM 2956 C C . GLY A 1 375 ? 5.324 1.233 -18.155 1.00 96.19 375 GLY A C 1
ATOM 2957 O O . GLY A 1 375 ? 5.468 1.779 -19.249 1.00 96.19 375 GLY A O 1
ATOM 2958 N N . PRO A 1 376 ? 4.325 0.364 -17.937 1.00 97.31 376 PRO A N 1
ATOM 2959 C CA . PRO A 1 376 ? 3.333 0.006 -18.953 1.00 97.31 376 PRO A CA 1
ATOM 2960 C C . PRO A 1 376 ? 2.357 1.156 -19.257 1.00 97.31 376 PRO A C 1
ATOM 2962 O O . PRO A 1 376 ? 2.140 2.033 -18.427 1.00 97.31 376 PRO A O 1
ATOM 2965 N N . ARG A 1 377 ? 1.711 1.113 -20.430 1.00 96.75 377 ARG A N 1
ATOM 2966 C CA . ARG A 1 377 ? 0.508 1.924 -20.758 1.00 96.75 377 ARG A CA 1
ATOM 2967 C C . ARG A 1 377 ? -0.756 1.084 -20.923 1.00 96.75 377 ARG A C 1
ATOM 2969 O O . ARG A 1 377 ? -1.870 1.604 -20.866 1.00 96.75 377 ARG A O 1
ATOM 2976 N N . TYR A 1 378 ? -0.571 -0.208 -21.163 1.00 97.75 378 TYR A N 1
ATOM 2977 C CA . TYR A 1 378 ? -1.629 -1.163 -21.439 1.00 97.75 378 TYR A CA 1
ATOM 2978 C C . TYR A 1 378 ? -1.260 -2.522 -20.838 1.00 97.75 378 TYR A C 1
ATOM 2980 O O . TYR A 1 378 ? -0.137 -2.984 -21.043 1.00 97.75 378 TYR A O 1
ATOM 2988 N N . LEU A 1 379 ? -2.184 -3.148 -20.109 1.00 97.62 379 LEU A N 1
ATOM 2989 C CA . LEU A 1 379 ? -2.061 -4.521 -19.613 1.00 97.62 379 LEU A CA 1
ATOM 2990 C C . LEU A 1 379 ? -2.860 -5.447 -20.535 1.00 97.62 379 LEU A C 1
ATOM 2992 O O . LEU A 1 379 ? -4.093 -5.449 -20.496 1.00 97.62 379 LEU A O 1
ATOM 2996 N N . PHE A 1 380 ? -2.155 -6.190 -21.391 1.00 96.69 380 PHE A N 1
ATOM 2997 C CA . PHE A 1 380 ? -2.769 -7.120 -22.349 1.00 96.69 380 PHE A CA 1
ATOM 2998 C C . PHE A 1 380 ? -3.375 -8.331 -21.635 1.00 96.69 380 PHE A C 1
ATOM 3000 O O . PHE A 1 380 ? -4.471 -8.780 -21.961 1.00 96.69 380 PHE A O 1
ATOM 3007 N N . GLU A 1 381 ? -2.672 -8.799 -20.614 1.00 96.19 381 GLU A N 1
ATOM 3008 C CA . GLU A 1 381 ? -3.023 -9.898 -19.722 1.00 96.19 381 GLU A CA 1
ATOM 3009 C C . GLU A 1 381 ? -2.555 -9.531 -18.305 1.00 96.19 381 GLU A C 1
ATOM 3011 O O . GLU A 1 381 ? -2.026 -8.436 -18.082 1.00 96.19 381 GLU A O 1
ATOM 3016 N N . ASP A 1 382 ? -2.740 -10.426 -17.338 1.00 97.25 382 ASP A N 1
ATOM 3017 C CA . ASP A 1 382 ? -2.279 -10.185 -15.972 1.00 97.25 382 ASP A CA 1
ATOM 3018 C C . ASP A 1 382 ? -0.760 -9.964 -15.935 1.00 97.25 382 ASP A C 1
ATOM 3020 O O . ASP A 1 382 ? 0.042 -10.828 -16.297 1.00 97.25 382 ASP A O 1
ATOM 3024 N N . LEU A 1 383 ? -0.353 -8.787 -15.466 1.00 96.94 383 LEU A N 1
ATOM 3025 C CA . LEU A 1 383 ? 1.042 -8.414 -15.298 1.00 96.94 383 LEU A CA 1
ATOM 3026 C C . LEU A 1 383 ? 1.458 -8.720 -13.865 1.00 96.94 383 LEU A C 1
ATOM 3028 O O . LEU A 1 383 ? 0.932 -8.139 -12.915 1.00 96.94 383 LEU A O 1
ATOM 3032 N N . GLN A 1 384 ? 2.434 -9.613 -13.708 1.00 95.38 384 GLN A N 1
ATOM 3033 C CA . GLN A 1 384 ? 2.856 -10.101 -12.397 1.00 95.38 384 GLN A CA 1
ATOM 3034 C C . GLN A 1 384 ? 4.304 -9.723 -12.075 1.00 95.38 384 GLN A C 1
ATOM 3036 O O . GLN A 1 384 ? 5.202 -9.854 -12.912 1.00 95.38 384 GLN A O 1
ATOM 3041 N N . THR A 1 385 ? 4.554 -9.310 -10.831 1.00 95.44 385 THR A N 1
ATOM 3042 C CA . THR A 1 385 ? 5.920 -9.182 -10.309 1.00 95.44 385 THR A CA 1
ATOM 3043 C C . THR A 1 385 ? 6.439 -10.547 -9.850 1.00 95.44 385 THR A C 1
ATOM 3045 O O . THR A 1 385 ? 5.693 -11.345 -9.278 1.00 95.44 385 THR A O 1
ATOM 3048 N N . SER A 1 386 ? 7.733 -10.801 -10.017 1.00 92.62 386 SER A N 1
ATOM 3049 C CA . SER A 1 386 ? 8.416 -11.981 -9.483 1.00 92.62 386 SER A CA 1
ATOM 3050 C C . SER A 1 386 ? 8.451 -11.936 -7.955 1.00 92.62 386 SER A C 1
ATOM 3052 O O . SER A 1 386 ? 8.797 -10.906 -7.386 1.00 92.62 386 SER A O 1
ATOM 3054 N N . ALA A 1 387 ? 8.148 -13.048 -7.277 1.00 90.25 387 ALA A N 1
ATOM 3055 C CA . ALA A 1 387 ? 8.223 -13.119 -5.811 1.00 90.25 387 ALA A CA 1
ATOM 3056 C C . ALA A 1 387 ? 9.651 -12.891 -5.279 1.00 90.25 387 ALA A C 1
ATOM 3058 O O . ALA A 1 387 ? 9.841 -12.302 -4.217 1.00 90.25 387 ALA A O 1
ATOM 3059 N N . ILE A 1 388 ? 10.656 -13.327 -6.047 1.00 90.50 388 ILE A N 1
ATOM 3060 C CA . ILE A 1 388 ? 12.078 -13.098 -5.779 1.00 90.50 388 ILE A CA 1
ATOM 3061 C C . ILE A 1 388 ? 12.633 -12.224 -6.911 1.00 90.50 388 ILE A C 1
ATOM 3063 O O . ILE A 1 388 ? 12.791 -12.717 -8.031 1.00 90.50 388 ILE A O 1
ATOM 3067 N N . PRO A 1 389 ? 12.905 -10.934 -6.656 1.00 92.38 389 PRO A N 1
ATOM 3068 C CA . PRO A 1 389 ? 13.535 -10.052 -7.631 1.00 92.38 389 PRO A CA 1
ATOM 3069 C C . PRO A 1 389 ? 14.957 -10.491 -8.008 1.00 92.38 389 PRO A C 1
ATOM 3071 O O . PRO A 1 389 ? 15.672 -11.126 -7.229 1.00 92.38 389 PRO A O 1
ATOM 3074 N N . GLU A 1 390 ? 15.421 -10.069 -9.183 1.00 93.19 390 GLU A N 1
ATOM 3075 C CA . GLU A 1 390 ? 16.781 -10.305 -9.675 1.00 93.19 390 GLU A CA 1
ATOM 3076 C C . GLU A 1 390 ? 17.806 -9.397 -8.952 1.00 93.19 390 GLU A C 1
ATOM 3078 O O . GLU A 1 390 ? 18.409 -8.503 -9.544 1.00 93.19 390 GLU A O 1
ATOM 3083 N N . HIS A 1 391 ? 18.032 -9.606 -7.648 1.00 90.31 391 HIS A N 1
ATOM 3084 C CA . HIS A 1 391 ? 18.846 -8.717 -6.795 1.00 90.31 391 HIS A CA 1
ATOM 3085 C C . HIS A 1 391 ? 20.274 -8.456 -7.310 1.00 90.31 391 HIS A C 1
ATOM 3087 O O . HIS A 1 391 ? 20.849 -7.397 -7.054 1.00 90.31 391 HIS A O 1
ATOM 3093 N N . LYS A 1 392 ? 20.861 -9.401 -8.056 1.00 91.50 392 LYS A N 1
ATOM 3094 C CA . LYS A 1 392 ? 22.182 -9.221 -8.684 1.00 91.50 392 LYS A CA 1
ATOM 3095 C C . LYS A 1 392 ? 22.173 -8.142 -9.768 1.00 91.50 392 LYS A C 1
ATOM 3097 O O . LYS A 1 392 ? 23.205 -7.490 -9.944 1.00 91.50 392 LYS A O 1
ATOM 3102 N N . LEU A 1 393 ? 21.037 -7.920 -10.426 1.00 94.44 393 LEU A N 1
ATOM 3103 C CA . LEU A 1 393 ? 20.862 -6.919 -11.480 1.00 94.44 393 LEU A CA 1
ATOM 3104 C C . LEU A 1 393 ? 20.244 -5.610 -10.972 1.00 94.44 393 LEU A C 1
ATOM 3106 O O . LEU A 1 393 ? 20.377 -4.581 -11.629 1.00 94.44 393 LEU A O 1
ATOM 3110 N N . ASP A 1 394 ? 19.622 -5.622 -9.789 1.00 95.00 394 ASP A N 1
ATOM 3111 C CA . ASP A 1 394 ? 18.999 -4.441 -9.185 1.00 95.00 394 ASP A CA 1
ATOM 3112 C C . ASP A 1 394 ? 20.019 -3.467 -8.562 1.00 95.00 394 ASP A C 1
ATOM 3114 O O . ASP A 1 394 ? 20.148 -3.329 -7.343 1.00 95.00 394 ASP A O 1
ATOM 3118 N N . ILE A 1 395 ? 20.784 -2.797 -9.424 1.00 93.50 395 ILE A N 1
ATOM 3119 C CA . ILE A 1 395 ? 21.804 -1.804 -9.048 1.00 93.50 395 ILE A CA 1
ATOM 3120 C C . ILE A 1 395 ? 21.218 -0.440 -8.647 1.00 93.50 395 ILE A C 1
ATOM 3122 O O . ILE A 1 395 ? 21.933 0.386 -8.088 1.00 93.50 395 ILE A O 1
ATOM 3126 N N . ALA A 1 396 ? 19.939 -0.206 -8.951 1.00 93.69 396 ALA A N 1
ATOM 3127 C CA . ALA A 1 396 ? 19.219 1.047 -8.712 1.00 93.69 396 ALA A CA 1
ATOM 3128 C C . ALA A 1 396 ? 18.107 0.910 -7.656 1.00 93.69 396 ALA A C 1
ATOM 3130 O O . ALA A 1 396 ? 17.337 1.836 -7.429 1.00 93.69 396 ALA A O 1
ATOM 3131 N N . HIS A 1 397 ? 18.025 -0.246 -6.991 1.00 93.94 397 HIS A N 1
ATOM 3132 C CA . HIS A 1 397 ? 17.056 -0.531 -5.931 1.00 93.94 397 HIS A CA 1
ATOM 3133 C C . HIS A 1 397 ? 15.579 -0.410 -6.347 1.00 93.94 397 HIS A C 1
ATOM 3135 O O . HIS A 1 397 ? 14.717 -0.170 -5.499 1.00 93.94 397 HIS A O 1
ATOM 3141 N N . TYR A 1 398 ? 15.267 -0.662 -7.619 1.00 95.50 398 TYR A N 1
ATOM 3142 C CA . TYR A 1 398 ? 13.899 -0.668 -8.135 1.00 95.50 398 TYR A CA 1
ATOM 3143 C C . TYR A 1 398 ? 13.025 -1.735 -7.471 1.00 95.50 398 TYR A C 1
ATOM 3145 O O . TYR A 1 398 ? 11.828 -1.532 -7.307 1.00 95.50 398 TYR A O 1
ATOM 3153 N N . SER A 1 399 ? 13.603 -2.860 -7.030 1.00 94.94 399 SER A N 1
ATOM 3154 C CA . SER A 1 399 ? 12.849 -3.874 -6.274 1.00 94.94 399 SER A CA 1
ATOM 3155 C C . SER A 1 399 ? 12.476 -3.430 -4.856 1.00 94.94 399 SER A C 1
ATOM 3157 O O . SER A 1 399 ? 11.651 -4.076 -4.214 1.00 94.94 399 SER A O 1
ATOM 3159 N N . LYS A 1 400 ? 13.079 -2.344 -4.350 1.00 94.88 400 LYS A N 1
ATOM 3160 C CA . LYS A 1 400 ? 12.705 -1.729 -3.070 1.00 94.88 400 LYS A CA 1
ATOM 3161 C C . LYS A 1 400 ? 11.664 -0.638 -3.265 1.00 94.88 400 LYS A C 1
ATOM 3163 O O . LYS A 1 400 ? 10.721 -0.575 -2.480 1.00 94.88 400 LYS A O 1
ATOM 3168 N N . GLN A 1 401 ? 11.850 0.221 -4.264 1.00 95.19 401 GLN A N 1
ATOM 3169 C CA . GLN A 1 401 ? 10.930 1.306 -4.572 1.00 95.19 401 GLN A CA 1
ATOM 3170 C C . GLN A 1 401 ? 10.977 1.658 -6.060 1.00 95.19 401 GLN A C 1
ATOM 3172 O O . GLN A 1 401 ? 12.049 1.921 -6.598 1.00 95.19 401 GLN A O 1
ATOM 3177 N N . ASP A 1 402 ? 9.811 1.730 -6.694 1.00 95.94 402 ASP A N 1
ATOM 3178 C CA . ASP A 1 402 ? 9.666 2.165 -8.082 1.00 95.94 402 ASP A CA 1
ATOM 3179 C C . ASP A 1 402 ? 8.383 2.981 -8.281 1.00 95.94 402 ASP A C 1
ATOM 3181 O O . ASP A 1 402 ? 7.424 2.871 -7.511 1.00 95.94 402 ASP A O 1
ATOM 3185 N N . THR A 1 403 ? 8.368 3.790 -9.337 1.00 95.44 403 THR A N 1
ATOM 3186 C CA . THR A 1 403 ? 7.226 4.602 -9.750 1.00 95.44 403 THR A CA 1
ATOM 3187 C C . THR A 1 403 ? 6.921 4.358 -11.222 1.00 95.44 403 THR A C 1
ATOM 3189 O O . THR A 1 403 ? 7.787 4.525 -12.082 1.00 95.44 403 THR A O 1
ATOM 3192 N N . TRP A 1 404 ? 5.667 4.026 -11.521 1.00 96.62 404 TRP A N 1
ATOM 3193 C CA . TRP A 1 404 ? 5.116 4.049 -12.873 1.00 96.62 404 TRP A CA 1
ATOM 3194 C C . TRP A 1 404 ? 4.269 5.307 -13.031 1.00 96.62 404 TRP A C 1
ATOM 3196 O O . TRP A 1 404 ? 3.269 5.502 -12.336 1.00 96.62 404 TRP A O 1
ATOM 3206 N N . SER A 1 405 ? 4.702 6.178 -13.938 1.00 90.25 405 SER A N 1
ATOM 3207 C CA . SER A 1 405 ? 4.133 7.517 -14.112 1.00 90.25 405 SER A CA 1
ATOM 3208 C C . SER A 1 405 ? 3.110 7.620 -15.239 1.00 90.25 405 SER A C 1
ATOM 3210 O O . SER A 1 405 ? 2.502 8.671 -15.430 1.00 90.25 405 SER A O 1
ATOM 3212 N N . GLN A 1 406 ? 2.917 6.546 -16.002 1.00 94.00 406 GLN A N 1
ATOM 3213 C CA . GLN A 1 406 ? 1.997 6.538 -17.133 1.00 94.00 406 GLN A CA 1
ATOM 3214 C C . GLN A 1 406 ? 0.559 6.250 -16.701 1.00 94.00 406 GLN A C 1
ATOM 3216 O O . GLN A 1 406 ? 0.312 5.586 -15.697 1.00 94.00 406 GLN A O 1
ATOM 3221 N N . ASN A 1 407 ? -0.395 6.712 -17.511 1.00 97.06 407 ASN A N 1
ATOM 3222 C CA . ASN A 1 407 ? -1.772 6.236 -17.442 1.00 97.06 407 ASN A CA 1
ATOM 3223 C C . ASN A 1 407 ? -1.814 4.797 -17.963 1.00 97.06 407 ASN A C 1
ATOM 3225 O O . ASN A 1 407 ? -1.394 4.549 -19.098 1.00 97.06 407 ASN A O 1
ATOM 3229 N N . ILE A 1 408 ? -2.320 3.870 -17.152 1.00 98.19 408 ILE A N 1
ATOM 3230 C CA . ILE A 1 408 ? -2.373 2.446 -17.492 1.00 98.19 408 ILE A CA 1
ATOM 3231 C C . ILE A 1 408 ? -3.813 2.064 -17.809 1.00 98.19 408 ILE A C 1
ATOM 3233 O O . ILE A 1 408 ? -4.716 2.323 -17.021 1.00 98.19 408 ILE A O 1
ATOM 3237 N N . THR A 1 409 ? -4.030 1.414 -18.944 1.00 98.06 409 THR A N 1
ATOM 3238 C CA . THR A 1 409 ? -5.334 0.872 -19.353 1.00 98.06 409 THR A CA 1
ATOM 3239 C C . THR A 1 409 ? -5.240 -0.640 -19.585 1.00 98.06 409 THR A C 1
ATOM 3241 O O . THR A 1 409 ? -4.153 -1.204 -19.480 1.00 98.06 409 THR A O 1
ATOM 3244 N N . GLY A 1 410 ? -6.345 -1.323 -19.882 1.00 97.00 410 GLY A N 1
ATOM 3245 C CA . GLY A 1 410 ? -6.314 -2.691 -20.419 1.00 97.00 410 GLY A CA 1
ATOM 3246 C C . GLY A 1 410 ? -7.184 -3.702 -19.681 1.00 97.00 410 GLY A C 1
ATOM 3247 O O . GLY A 1 410 ? -7.930 -3.364 -18.769 1.00 97.00 410 GLY A O 1
ATOM 3248 N N . SER A 1 411 ? -7.121 -4.954 -20.119 1.00 96.06 411 SER A N 1
ATOM 3249 C CA . SER A 1 411 ? -7.944 -6.052 -19.594 1.00 96.06 411 SER A CA 1
ATOM 3250 C C . SER A 1 411 ? -7.254 -6.884 -18.517 1.00 96.06 411 SER A C 1
ATOM 3252 O O . SER A 1 411 ? -7.917 -7.690 -17.874 1.00 96.06 411 SER A O 1
ATOM 3254 N N . GLY A 1 412 ? -5.944 -6.718 -18.326 1.00 96.75 412 GLY A N 1
ATOM 3255 C CA . GLY A 1 412 ? -5.174 -7.443 -17.316 1.00 96.75 412 GLY A CA 1
ATOM 3256 C C . GLY A 1 412 ? -5.219 -6.822 -15.921 1.00 96.75 412 GLY A C 1
ATOM 3257 O O . GLY A 1 412 ? -5.440 -5.614 -15.765 1.00 96.75 412 GLY A O 1
ATOM 3258 N N . LYS A 1 413 ? -4.975 -7.645 -14.898 1.00 97.50 413 LYS A N 1
ATOM 3259 C CA . LYS A 1 413 ? -4.700 -7.210 -13.524 1.00 97.50 413 LYS A CA 1
ATOM 3260 C C . LYS A 1 413 ? -3.217 -6.920 -13.306 1.00 97.50 413 LYS A C 1
ATOM 3262 O O . LYS A 1 413 ? -2.353 -7.460 -13.990 1.00 97.50 413 LYS A O 1
ATOM 3267 N N . LEU A 1 414 ? -2.915 -6.107 -12.297 1.00 97.94 414 LEU A N 1
ATOM 3268 C CA . LEU A 1 414 ? -1.562 -5.965 -11.757 1.00 97.94 414 LEU A CA 1
ATOM 3269 C C . LEU A 1 414 ? -1.427 -6.814 -10.490 1.00 97.94 414 LEU A C 1
ATOM 3271 O O . LEU A 1 414 ? -2.082 -6.521 -9.491 1.00 97.94 414 LEU A O 1
ATOM 3275 N N . ILE A 1 415 ? -0.557 -7.823 -10.519 1.00 97.50 415 ILE A N 1
ATOM 3276 C CA . ILE A 1 415 ? -0.328 -8.751 -9.406 1.00 97.50 415 ILE A CA 1
ATOM 3277 C C . ILE A 1 415 ? 1.061 -8.510 -8.803 1.00 97.50 415 ILE A C 1
ATOM 3279 O O . ILE A 1 415 ? 2.088 -8.698 -9.460 1.00 97.50 415 ILE A O 1
ATOM 3283 N N . ILE A 1 416 ? 1.107 -8.101 -7.537 1.00 97.25 416 ILE A N 1
ATOM 3284 C CA . ILE A 1 416 ? 2.336 -7.753 -6.818 1.00 97.25 416 ILE A CA 1
ATOM 3285 C C . ILE A 1 416 ? 2.661 -8.845 -5.802 1.00 97.25 416 ILE A C 1
ATOM 3287 O O . ILE A 1 416 ? 1.979 -9.004 -4.795 1.00 97.25 416 ILE A O 1
ATOM 3291 N N . ASN A 1 417 ? 3.745 -9.572 -6.057 1.00 95.94 417 ASN A N 1
ATOM 3292 C CA . ASN A 1 417 ? 4.216 -10.694 -5.241 1.00 95.94 417 ASN A CA 1
ATOM 3293 C C . ASN A 1 417 ? 5.531 -10.415 -4.494 1.00 95.94 417 ASN A C 1
ATOM 3295 O O . ASN A 1 417 ? 6.003 -11.279 -3.760 1.00 95.94 417 ASN A O 1
ATOM 3299 N N . HIS A 1 418 ? 6.155 -9.252 -4.692 1.00 93.25 418 HIS A N 1
ATOM 3300 C CA . HIS A 1 418 ? 7.425 -8.896 -4.051 1.00 93.25 418 HIS A CA 1
ATOM 3301 C C . HIS A 1 418 ? 7.210 -7.920 -2.887 1.00 93.25 418 HIS A C 1
ATOM 3303 O O . HIS A 1 418 ? 6.248 -7.164 -2.868 1.00 93.25 418 HIS A O 1
ATOM 3309 N N . ALA A 1 419 ? 8.134 -7.891 -1.927 1.00 93.88 419 ALA A N 1
ATOM 3310 C CA . ALA A 1 419 ? 8.016 -7.079 -0.709 1.00 93.88 419 ALA A CA 1
ATOM 3311 C C . ALA A 1 419 ? 8.344 -5.575 -0.884 1.00 93.88 419 ALA A C 1
ATOM 3313 O O . ALA A 1 419 ? 8.469 -4.856 0.107 1.00 93.88 419 ALA A O 1
ATOM 3314 N N . GLY A 1 420 ? 8.543 -5.113 -2.120 1.00 95.88 420 GLY A N 1
ATOM 3315 C CA . GLY A 1 420 ? 8.926 -3.737 -2.444 1.00 95.88 420 GLY A CA 1
ATOM 3316 C C . GLY A 1 420 ? 7.756 -2.759 -2.429 1.00 95.88 420 GLY A C 1
ATOM 3317 O O . GLY A 1 420 ? 6.625 -3.112 -2.095 1.00 95.88 420 GLY A O 1
ATOM 3318 N N . LYS A 1 421 ? 8.040 -1.507 -2.794 1.00 97.38 421 LYS A N 1
ATOM 3319 C CA . LYS A 1 421 ? 7.053 -0.431 -2.907 1.00 97.38 421 LYS A CA 1
ATOM 3320 C C . LYS A 1 421 ? 6.864 -0.045 -4.367 1.00 97.38 421 LYS A C 1
ATOM 3322 O O . LYS A 1 421 ? 7.813 0.401 -5.006 1.00 97.38 421 LYS A O 1
ATOM 3327 N N . LEU A 1 422 ? 5.642 -0.144 -4.872 1.00 97.75 422 LEU A N 1
ATOM 3328 C CA . LEU A 1 422 ? 5.292 0.329 -6.207 1.00 97.75 422 LEU A CA 1
ATOM 3329 C C . LEU A 1 422 ? 4.338 1.516 -6.111 1.00 97.75 422 LEU A C 1
ATOM 3331 O O . LEU A 1 422 ? 3.309 1.452 -5.438 1.00 97.75 422 LEU A O 1
ATOM 3335 N N . HIS A 1 423 ? 4.667 2.605 -6.794 1.00 97.31 423 HIS A N 1
ATOM 3336 C CA . HIS A 1 423 ? 3.817 3.781 -6.895 1.00 97.31 423 HIS A CA 1
ATOM 3337 C C . HIS A 1 423 ? 3.232 3.922 -8.302 1.00 97.31 423 HIS A C 1
ATOM 3339 O O . HIS A 1 423 ? 3.980 4.044 -9.266 1.00 97.31 423 HIS A O 1
ATOM 3345 N N . LEU A 1 424 ? 1.902 3.948 -8.422 1.00 97.31 424 LEU A N 1
ATOM 3346 C CA . LEU A 1 424 ? 1.209 4.312 -9.657 1.00 97.31 424 LEU A CA 1
ATOM 3347 C C . LEU A 1 424 ? 0.693 5.745 -9.532 1.00 97.31 424 LEU A C 1
ATOM 3349 O O . LEU A 1 424 ? -0.221 6.010 -8.740 1.00 97.31 424 LEU A O 1
ATOM 3353 N N . SER A 1 425 ? 1.281 6.659 -10.305 1.00 93.81 425 SER A N 1
ATOM 3354 C CA . SER A 1 425 ? 0.906 8.078 -10.267 1.00 93.81 425 SER A CA 1
ATOM 3355 C C . SER A 1 425 ? -0.007 8.535 -11.402 1.00 93.81 425 SER A C 1
ATOM 3357 O O . SER A 1 425 ? -0.613 9.600 -11.295 1.00 93.81 425 SER A O 1
ATOM 3359 N N . GLY A 1 426 ? -0.152 7.732 -12.458 1.00 93.56 426 GLY A N 1
ATOM 3360 C CA . GLY A 1 426 ? -1.081 8.005 -13.553 1.00 93.56 426 GLY A CA 1
ATOM 3361 C C . GLY A 1 426 ? -2.548 7.730 -13.211 1.00 93.56 426 GLY A C 1
ATOM 3362 O O . GLY A 1 426 ? -2.885 7.188 -12.156 1.00 93.56 426 GLY A O 1
ATOM 3363 N N . ASN A 1 427 ? -3.429 8.082 -14.147 1.00 95.69 427 ASN A N 1
ATOM 3364 C CA . ASN A 1 427 ? -4.845 7.723 -14.121 1.00 95.69 427 ASN A CA 1
ATOM 3365 C C . ASN A 1 427 ? -5.032 6.339 -14.747 1.00 95.69 427 ASN A C 1
ATOM 3367 O O . ASN A 1 427 ? -4.658 6.122 -15.901 1.00 95.69 427 ASN A O 1
ATOM 3371 N N . ASN A 1 428 ? -5.611 5.413 -13.990 1.00 97.50 428 ASN A N 1
ATOM 3372 C CA . ASN A 1 428 ? -5.572 3.990 -14.293 1.00 97.50 428 ASN A CA 1
ATOM 3373 C C . ASN A 1 428 ? -6.967 3.422 -14.570 1.00 97.50 428 ASN A C 1
ATOM 3375 O O . ASN A 1 428 ? -7.893 3.645 -13.791 1.00 97.50 428 ASN A O 1
ATOM 3379 N N . GLN A 1 429 ? -7.096 2.667 -15.662 1.00 97.56 429 GLN A N 1
ATOM 3380 C CA . GLN A 1 429 ? -8.322 2.017 -16.130 1.00 97.56 429 GLN A CA 1
ATOM 3381 C C . GLN A 1 429 ? -8.049 0.589 -16.640 1.00 97.56 429 GLN A C 1
ATOM 3383 O O . GLN A 1 429 ? -8.176 0.307 -17.833 1.00 97.56 429 GLN A O 1
ATOM 3388 N N . PHE A 1 430 ? -7.606 -0.301 -15.749 1.00 97.50 430 PHE A N 1
ATOM 3389 C CA . PHE A 1 430 ? -7.338 -1.719 -16.047 1.00 97.50 430 PHE A CA 1
ATOM 3390 C C . PHE A 1 430 ? -8.151 -2.667 -15.147 1.00 97.50 430 PHE A C 1
ATOM 3392 O O . PHE A 1 430 ? -8.987 -2.198 -14.385 1.00 97.50 430 PHE A O 1
ATOM 3399 N N . ALA A 1 431 ? -7.967 -3.989 -15.200 1.00 97.56 431 ALA A N 1
ATOM 3400 C CA . ALA A 1 431 ? -8.901 -4.913 -14.538 1.00 97.56 431 ALA A CA 1
ATOM 3401 C C . ALA A 1 431 ? -8.883 -4.916 -13.001 1.00 97.56 431 ALA A C 1
ATOM 3403 O O . ALA A 1 431 ? -9.838 -5.389 -12.392 1.00 97.56 431 ALA A O 1
ATOM 3404 N N . GLY A 1 432 ? -7.839 -4.396 -12.360 1.00 97.44 432 GLY A N 1
ATOM 3405 C CA . GLY A 1 432 ? -7.731 -4.335 -10.900 1.00 97.44 432 GLY A CA 1
ATOM 3406 C C . GLY A 1 432 ? -6.359 -4.749 -10.392 1.00 97.44 432 GLY A C 1
ATOM 3407 O O . GLY A 1 432 ? -5.499 -5.187 -11.156 1.00 97.44 432 GLY A O 1
ATOM 3408 N N . VAL A 1 433 ? -6.146 -4.591 -9.089 1.00 98.19 433 VAL A N 1
ATOM 3409 C CA . VAL A 1 433 ? -4.865 -4.890 -8.437 1.00 98.19 433 VAL A CA 1
ATOM 3410 C C . VAL A 1 433 ? -5.005 -6.065 -7.476 1.00 98.19 433 VAL A C 1
ATOM 3412 O O . VAL A 1 433 ? -5.984 -6.152 -6.741 1.00 98.19 433 VAL A O 1
ATOM 3415 N N . GLU A 1 434 ? -4.015 -6.948 -7.452 1.00 98.19 434 GLU A N 1
ATOM 3416 C CA . GLU A 1 434 ? -3.860 -7.995 -6.443 1.00 98.19 434 GLU A CA 1
ATOM 3417 C C . GLU A 1 434 ? -2.503 -7.814 -5.763 1.00 98.19 434 GLU A C 1
ATOM 3419 O O . GLU A 1 434 ? -1.456 -7.958 -6.393 1.00 98.19 434 GLU A O 1
ATOM 3424 N N . VAL A 1 435 ? -2.500 -7.454 -4.482 1.00 98.25 435 VAL A N 1
ATOM 3425 C CA . VAL A 1 435 ? -1.261 -7.223 -3.729 1.00 98.25 435 VAL A CA 1
ATOM 3426 C C . VAL A 1 435 ? -1.093 -8.343 -2.716 1.00 98.25 435 VAL A C 1
ATOM 3428 O O . VAL A 1 435 ? -1.792 -8.388 -1.705 1.00 98.25 435 VAL A O 1
ATOM 3431 N N . ASN A 1 436 ? -0.162 -9.247 -3.003 1.00 97.06 436 ASN A N 1
ATOM 3432 C CA . ASN A 1 436 ? 0.156 -10.407 -2.173 1.00 97.06 436 ASN A CA 1
ATOM 3433 C C . ASN A 1 436 ? 1.294 -10.123 -1.187 1.00 97.06 436 ASN A C 1
ATOM 3435 O O . ASN A 1 436 ? 1.354 -10.734 -0.122 1.00 97.06 436 ASN A O 1
ATOM 3439 N N . ALA A 1 437 ? 2.181 -9.187 -1.525 1.00 94.19 437 ALA A N 1
ATOM 3440 C CA . ALA A 1 437 ? 3.256 -8.714 -0.663 1.00 94.19 437 ALA A CA 1
ATOM 3441 C C . ALA A 1 437 ? 3.624 -7.261 -0.996 1.00 94.19 437 ALA A C 1
ATOM 3443 O O . ALA A 1 437 ? 3.317 -6.764 -2.078 1.00 94.19 437 ALA A O 1
ATOM 3444 N N . GLY A 1 438 ? 4.310 -6.599 -0.062 1.00 95.69 438 GLY A N 1
ATOM 3445 C CA . GLY A 1 438 ? 4.838 -5.252 -0.266 1.00 95.69 438 GLY A CA 1
ATOM 3446 C C . GLY A 1 438 ? 3.792 -4.149 -0.134 1.00 95.69 438 GLY A C 1
ATOM 3447 O O . GLY A 1 438 ? 2.760 -4.307 0.526 1.00 95.69 438 GLY A O 1
ATOM 3448 N N . GLU A 1 439 ? 4.099 -3.001 -0.734 1.00 98.06 439 GLU A N 1
ATOM 3449 C CA . GLU A 1 439 ? 3.264 -1.806 -0.679 1.00 98.06 439 GLU A CA 1
ATOM 3450 C C . GLU A 1 439 ? 2.908 -1.304 -2.084 1.00 98.06 439 GLU A C 1
ATOM 3452 O O . GLU A 1 439 ? 3.782 -1.113 -2.929 1.00 98.06 439 GLU A O 1
ATOM 3457 N N . LEU A 1 440 ? 1.631 -1.002 -2.312 1.00 98.38 440 LEU A N 1
ATOM 3458 C CA . LEU A 1 440 ? 1.149 -0.323 -3.514 1.00 98.38 440 LEU A CA 1
ATOM 3459 C C . LEU A 1 440 ? 0.638 1.066 -3.146 1.00 98.38 440 LEU A C 1
ATOM 3461 O O . LEU A 1 440 ? -0.162 1.208 -2.229 1.00 98.38 440 LEU A O 1
ATOM 3465 N N . THR A 1 441 ? 1.059 2.102 -3.864 1.00 97.56 441 THR A N 1
ATOM 3466 C CA . THR A 1 441 ? 0.553 3.465 -3.668 1.00 97.56 441 THR A CA 1
ATOM 3467 C C . THR A 1 441 ? -0.167 3.955 -4.915 1.00 97.56 441 THR A C 1
ATOM 3469 O O . THR A 1 441 ? 0.454 4.035 -5.973 1.00 97.56 441 THR A O 1
ATOM 3472 N N . LEU A 1 442 ? -1.434 4.346 -4.776 1.00 96.19 442 LEU A N 1
ATOM 3473 C CA . LEU A 1 442 ? -2.282 4.871 -5.849 1.00 96.19 442 LEU A CA 1
ATOM 3474 C C . LEU A 1 442 ? -2.575 6.364 -5.614 1.00 96.19 442 LEU A C 1
ATOM 3476 O O . LEU A 1 442 ? -3.326 6.696 -4.692 1.00 96.19 442 LEU A O 1
ATOM 3480 N N . SER A 1 443 ? -2.008 7.262 -6.432 1.00 93.19 443 SER A N 1
ATOM 3481 C CA . SER A 1 443 ? -2.232 8.721 -6.300 1.00 93.19 443 SER A CA 1
ATOM 3482 C C . SER A 1 443 ? -3.105 9.354 -7.384 1.00 93.19 443 SER A C 1
ATOM 3484 O O . SER A 1 443 ? -3.647 10.431 -7.148 1.00 93.19 443 SER A O 1
ATOM 3486 N N . GLY A 1 444 ? -3.272 8.709 -8.542 1.00 91.69 444 GLY A N 1
ATOM 3487 C CA . GLY A 1 444 ? -4.147 9.196 -9.613 1.00 91.69 444 GLY A CA 1
ATOM 3488 C C . GLY A 1 444 ? -5.625 8.825 -9.434 1.00 91.69 444 GLY A C 1
ATOM 3489 O O . GLY A 1 444 ? -6.075 8.414 -8.360 1.00 91.69 444 GLY A O 1
ATOM 3490 N N . HIS A 1 445 ? -6.393 8.947 -10.517 1.00 93.12 445 HIS A N 1
ATOM 3491 C CA . HIS A 1 445 ? -7.767 8.450 -10.600 1.00 93.12 445 HIS A CA 1
ATOM 3492 C C . HIS A 1 445 ? -7.760 6.988 -11.044 1.00 93.12 445 HIS A C 1
ATOM 3494 O O . HIS A 1 445 ? -7.330 6.687 -12.155 1.00 93.12 445 HIS A O 1
ATOM 3500 N N . ASN A 1 446 ? -8.245 6.084 -10.197 1.00 95.25 446 ASN A N 1
ATOM 3501 C CA . ASN A 1 446 ? -8.236 4.648 -10.467 1.00 95.25 446 ASN A CA 1
ATOM 3502 C C . ASN A 1 446 ? -9.670 4.159 -10.667 1.00 95.25 446 ASN A C 1
ATOM 3504 O O . ASN A 1 446 ? -10.489 4.272 -9.757 1.00 95.25 446 ASN A O 1
ATOM 3508 N N . HIS A 1 447 ? -9.966 3.640 -11.854 1.00 95.50 447 HIS A N 1
ATOM 3509 C CA . HIS A 1 447 ? -11.255 3.068 -12.225 1.00 95.50 447 HIS A CA 1
ATOM 3510 C C . HIS A 1 447 ? -11.018 1.702 -12.861 1.00 95.50 447 HIS A C 1
ATOM 3512 O O . HIS A 1 447 ? -10.840 1.571 -14.068 1.00 95.50 447 HIS A O 1
ATOM 3518 N N . PHE A 1 448 ? -10.955 0.685 -12.020 1.00 96.56 448 PHE A N 1
ATOM 3519 C CA . PHE A 1 448 ? -10.755 -0.686 -12.438 1.00 96.56 448 PHE A CA 1
ATOM 3520 C C . PHE A 1 448 ? -12.052 -1.351 -12.900 1.00 96.56 448 PHE A C 1
ATOM 3522 O O . PHE A 1 448 ? -13.105 -1.158 -12.289 1.00 96.56 448 PHE A O 1
ATOM 3529 N N . SER A 1 449 ? -11.969 -2.157 -13.959 1.00 95.56 449 SER A N 1
ATOM 3530 C CA . SER A 1 449 ? -13.124 -2.875 -14.518 1.00 95.56 449 SER A CA 1
ATOM 3531 C C . SER A 1 449 ? -13.502 -4.145 -13.744 1.00 95.56 449 SER A C 1
ATOM 3533 O O . SER A 1 449 ? -14.556 -4.720 -14.007 1.00 95.56 449 SER A O 1
ATOM 3535 N N . GLY A 1 450 ? -12.675 -4.574 -12.787 1.00 91.75 450 GLY A N 1
ATOM 3536 C CA . GLY A 1 450 ? -12.914 -5.734 -11.931 1.00 91.75 450 GLY A CA 1
ATOM 3537 C C . GLY A 1 450 ? -12.414 -5.544 -10.496 1.00 91.75 450 GLY A C 1
ATOM 3538 O O . GLY A 1 450 ? -11.947 -4.472 -10.101 1.00 91.75 450 GLY A O 1
ATOM 3539 N N . ASP A 1 451 ? -12.533 -6.612 -9.705 1.00 88.62 451 ASP A N 1
ATOM 3540 C CA . ASP A 1 451 ? -12.248 -6.582 -8.269 1.00 88.62 451 ASP A CA 1
ATOM 3541 C C . ASP A 1 451 ? -10.749 -6.508 -7.960 1.00 88.62 451 ASP A C 1
ATOM 3543 O O . ASP A 1 451 ? -9.933 -7.255 -8.523 1.00 88.62 451 ASP A O 1
ATOM 3547 N N . SER A 1 452 ? -10.418 -5.663 -6.979 1.00 97.56 452 SER A N 1
ATOM 3548 C CA . SER A 1 452 ? -9.080 -5.551 -6.394 1.00 97.56 452 SER A CA 1
ATOM 3549 C C . SER A 1 452 ? -8.987 -6.238 -5.031 1.00 97.56 452 SER A C 1
ATOM 3551 O O . SER A 1 452 ? -9.957 -6.268 -4.270 1.00 97.56 452 SER A O 1
ATOM 3553 N N . GLN A 1 453 ? -7.816 -6.782 -4.699 1.00 97.81 453 GLN A N 1
ATOM 3554 C CA . GLN A 1 453 ? -7.595 -7.542 -3.468 1.00 97.81 453 GLN A CA 1
ATOM 3555 C C . GLN A 1 453 ? -6.236 -7.233 -2.829 1.00 97.81 453 GLN A C 1
ATOM 3557 O O . GLN A 1 453 ? -5.231 -7.080 -3.521 1.00 97.81 453 GLN A O 1
ATOM 3562 N N . LEU A 1 454 ? -6.204 -7.168 -1.497 1.00 98.25 454 LEU A N 1
ATOM 3563 C CA . LEU A 1 454 ? -4.984 -7.122 -0.688 1.00 98.25 454 LEU A CA 1
ATOM 3564 C C . LEU A 1 454 ? -4.939 -8.361 0.199 1.00 98.25 454 LEU A C 1
ATOM 3566 O O . LEU A 1 454 ? -5.902 -8.635 0.915 1.00 98.25 454 LEU A O 1
ATOM 3570 N N . ASN A 1 455 ? -3.818 -9.069 0.188 1.00 97.31 455 ASN A N 1
ATOM 3571 C CA . ASN A 1 455 ? -3.640 -10.325 0.899 1.00 97.31 455 ASN A CA 1
ATOM 3572 C C . ASN A 1 455 ? -2.471 -10.241 1.879 1.00 97.31 455 ASN A C 1
ATOM 3574 O O . ASN A 1 455 ? -1.533 -9.469 1.687 1.00 97.31 455 ASN A O 1
ATOM 3578 N N . GLN A 1 456 ? -2.496 -11.094 2.904 1.00 94.19 456 GLN A N 1
ATOM 3579 C CA . GLN A 1 456 ? -1.414 -11.192 3.884 1.00 94.19 456 GLN A CA 1
ATOM 3580 C C . GLN A 1 456 ? -1.061 -9.804 4.461 1.00 94.19 456 GLN A C 1
ATOM 3582 O O . GLN A 1 456 ? -1.917 -8.957 4.680 1.00 94.19 456 GLN A O 1
ATOM 3587 N N . GLN A 1 457 ? 0.218 -9.513 4.670 1.00 94.75 457 GLN A N 1
ATOM 3588 C CA . GLN A 1 457 ? 0.670 -8.236 5.225 1.00 94.75 457 GLN A CA 1
ATOM 3589 C C . GLN A 1 457 ? 0.764 -7.107 4.184 1.00 94.75 457 GLN A C 1
ATOM 3591 O O . GLN A 1 457 ? 1.430 -6.104 4.446 1.00 94.75 457 GLN A O 1
ATOM 3596 N N . ALA A 1 458 ? 0.129 -7.254 3.014 1.00 97.50 458 ALA A N 1
ATOM 3597 C CA . ALA A 1 458 ? 0.141 -6.237 1.972 1.00 97.50 458 ALA A CA 1
ATOM 3598 C C . ALA A 1 458 ? -0.449 -4.908 2.456 1.00 97.50 458 ALA A C 1
ATOM 3600 O O . ALA A 1 458 ? -1.420 -4.858 3.221 1.00 97.50 458 ALA A O 1
ATOM 3601 N N . VAL A 1 459 ? 0.131 -3.818 1.960 1.00 98.25 459 VAL A N 1
ATOM 3602 C CA . VAL A 1 459 ? -0.315 -2.460 2.266 1.00 98.25 459 VAL A CA 1
ATOM 3603 C C . VAL A 1 459 ? -0.689 -1.743 0.978 1.00 98.25 459 VAL A C 1
ATOM 3605 O O . VAL A 1 459 ? 0.111 -1.673 0.049 1.00 98.25 459 VAL A O 1
ATOM 3608 N N . LEU A 1 460 ? -1.876 -1.145 0.934 1.00 97.94 460 LEU A N 1
ATOM 3609 C CA . LEU A 1 460 ? -2.226 -0.175 -0.099 1.00 97.94 460 LEU A CA 1
ATOM 3610 C C . LEU A 1 460 ? -2.327 1.218 0.510 1.00 97.94 460 LEU A C 1
ATOM 3612 O O . LEU A 1 460 ? -3.061 1.430 1.470 1.00 97.94 460 LEU A O 1
ATOM 3616 N N . ASN A 1 461 ? -1.609 2.175 -0.064 1.00 96.19 461 ASN A N 1
ATOM 3617 C CA . ASN A 1 461 ? -1.711 3.590 0.260 1.00 96.19 461 ASN A CA 1
ATOM 3618 C C . ASN A 1 461 ? -2.525 4.286 -0.835 1.00 96.19 461 ASN A C 1
ATOM 3620 O O . ASN A 1 461 ? -2.060 4.457 -1.961 1.00 96.19 461 ASN A O 1
ATOM 3624 N N . LEU A 1 462 ? -3.747 4.689 -0.510 1.00 93.75 462 LEU A N 1
ATOM 3625 C CA . LEU A 1 462 ? -4.607 5.460 -1.391 1.00 93.75 462 LEU A CA 1
ATOM 3626 C C . LEU A 1 462 ? -4.456 6.942 -1.057 1.00 93.75 462 LEU A C 1
ATOM 3628 O O . LEU A 1 462 ? -4.864 7.389 0.019 1.00 93.75 462 LEU A O 1
ATOM 3632 N N . SER A 1 463 ? -3.877 7.690 -1.993 1.00 89.94 463 SER A N 1
ATOM 3633 C CA . SER A 1 463 ? -3.805 9.149 -1.926 1.00 89.94 463 SER A CA 1
ATOM 3634 C C . SER A 1 463 ? -4.578 9.858 -3.028 1.00 89.94 463 SER A C 1
ATOM 3636 O O . SER A 1 463 ? -4.783 11.058 -2.900 1.00 89.94 463 SER A O 1
ATOM 3638 N N . GLY A 1 464 ? -5.034 9.134 -4.056 1.00 89.38 464 GLY A N 1
ATOM 3639 C CA . GLY A 1 464 ? -5.939 9.603 -5.111 1.00 89.38 464 GLY A CA 1
ATOM 3640 C C . GLY A 1 464 ? -7.378 9.106 -4.939 1.00 89.38 464 GLY A C 1
ATOM 3641 O O . GLY A 1 464 ? -7.883 9.030 -3.823 1.00 89.38 464 GLY A O 1
ATOM 3642 N N . GLN A 1 465 ? -8.044 8.750 -6.043 1.00 90.44 465 GLN A N 1
ATOM 3643 C CA . GLN A 1 465 ? -9.414 8.208 -6.043 1.00 90.44 465 GLN A CA 1
ATOM 3644 C C . GLN A 1 465 ? -9.436 6.730 -6.445 1.00 90.44 465 GLN A C 1
ATOM 3646 O O . GLN A 1 465 ? -8.673 6.322 -7.322 1.00 90.44 465 GLN A O 1
ATOM 3651 N N . LEU A 1 466 ? -10.347 5.952 -5.855 1.00 93.50 466 LEU A N 1
ATOM 3652 C CA . LEU A 1 466 ? -10.594 4.549 -6.185 1.00 93.50 466 LEU A CA 1
ATOM 3653 C C . LEU A 1 466 ? -12.087 4.321 -6.471 1.00 93.50 466 LEU A C 1
ATOM 3655 O O . LEU A 1 466 ? -12.906 4.186 -5.567 1.00 93.50 466 LEU A O 1
ATOM 3659 N N . HIS A 1 467 ? -12.443 4.257 -7.750 1.00 92.50 467 HIS A N 1
ATOM 3660 C CA . HIS A 1 467 ? -13.815 4.081 -8.246 1.00 92.50 467 HIS A CA 1
ATOM 3661 C C . HIS A 1 467 ? -14.208 2.614 -8.442 1.00 92.50 467 HIS A C 1
ATOM 3663 O O . HIS A 1 467 ? -15.089 2.328 -9.248 1.00 92.50 467 HIS A O 1
ATOM 3669 N N . SER A 1 468 ? -13.538 1.705 -7.733 1.00 93.00 468 SER A N 1
ATOM 3670 C CA . SER A 1 468 ? -13.715 0.257 -7.870 1.00 93.00 468 SER A CA 1
ATOM 3671 C C . SER A 1 468 ? -13.668 -0.436 -6.511 1.00 93.00 468 SER A C 1
ATOM 3673 O O . SER A 1 468 ? -13.044 0.098 -5.584 1.00 93.00 468 SER A O 1
ATOM 3675 N N . PRO A 1 469 ? -14.279 -1.623 -6.364 1.00 95.44 469 PRO A N 1
ATOM 3676 C CA . PRO A 1 469 ? -14.253 -2.363 -5.112 1.00 95.44 469 PRO A CA 1
ATOM 3677 C C . PRO A 1 469 ? -12.852 -2.870 -4.761 1.00 95.44 469 PRO A C 1
ATOM 3679 O O . PRO A 1 469 ? -12.081 -3.292 -5.631 1.00 95.44 469 PRO A O 1
ATOM 3682 N N . ILE A 1 470 ? -12.547 -2.888 -3.464 1.00 97.38 470 ILE A N 1
ATOM 3683 C CA . ILE A 1 470 ? -11.345 -3.514 -2.921 1.00 97.38 470 ILE A CA 1
ATOM 3684 C C . ILE A 1 470 ? -11.660 -4.370 -1.698 1.00 97.38 470 ILE A C 1
ATOM 3686 O O . ILE A 1 470 ? -12.378 -3.959 -0.783 1.00 97.38 470 ILE A O 1
ATOM 3690 N N . LYS A 1 471 ? -11.075 -5.566 -1.668 1.00 98.19 471 LYS A N 1
ATOM 3691 C CA . LYS A 1 471 ? -11.211 -6.516 -0.567 1.00 98.19 471 LYS A CA 1
ATOM 3692 C C . LYS A 1 471 ? -9.879 -6.760 0.128 1.00 98.19 471 LYS A C 1
ATOM 3694 O O . LYS A 1 471 ? -8.857 -6.950 -0.519 1.00 98.19 471 LYS A O 1
ATOM 3699 N N . LEU A 1 472 ? -9.887 -6.748 1.454 1.00 98.44 472 LEU A N 1
ATOM 3700 C CA . LEU A 1 472 ? -8.709 -6.963 2.287 1.00 98.44 472 LEU A CA 1
ATOM 3701 C C . LEU A 1 472 ? -8.805 -8.316 2.983 1.00 98.44 472 LEU A C 1
ATOM 3703 O O . LEU A 1 472 ? -9.845 -8.635 3.553 1.00 98.44 472 LEU A O 1
ATOM 3707 N N . HIS A 1 473 ? -7.706 -9.062 3.006 1.00 97.50 473 HIS A N 1
ATOM 3708 C CA . HIS A 1 473 ? -7.581 -10.375 3.632 1.00 97.50 473 HIS A CA 1
ATOM 3709 C C . HIS A 1 473 ? -6.334 -10.449 4.525 1.00 97.50 473 HIS A C 1
ATOM 3711 O O . HIS A 1 473 ? -5.284 -9.923 4.177 1.00 97.50 473 HIS A O 1
ATOM 3717 N N . GLN A 1 474 ? -6.419 -11.166 5.648 1.00 94.06 474 GLN A N 1
ATOM 3718 C CA . GLN A 1 474 ? -5.285 -11.668 6.438 1.00 94.06 474 GLN A CA 1
ATOM 3719 C C . GLN A 1 474 ? -4.209 -10.632 6.817 1.00 94.06 474 GLN A C 1
ATOM 3721 O O . GLN A 1 474 ? -3.089 -10.722 6.350 1.00 94.06 474 GLN A O 1
ATOM 3726 N N . GLN A 1 475 ? -4.466 -9.719 7.750 1.00 96.19 475 GLN A N 1
ATOM 3727 C CA . GLN A 1 475 ? -3.536 -8.654 8.181 1.00 96.19 475 GLN A CA 1
ATOM 3728 C C . GLN A 1 475 ? -3.291 -7.538 7.154 1.00 96.19 475 GLN A C 1
ATOM 3730 O O . GLN A 1 475 ? -2.530 -6.612 7.458 1.00 96.19 475 GLN A O 1
ATOM 3735 N N . ALA A 1 476 ? -3.963 -7.568 5.998 1.00 98.19 476 ALA A N 1
ATOM 3736 C CA . ALA A 1 476 ? -3.815 -6.537 4.981 1.00 98.19 476 ALA A CA 1
ATOM 3737 C C . ALA A 1 476 ? -4.276 -5.174 5.496 1.00 98.19 476 ALA A C 1
ATOM 3739 O O . ALA A 1 476 ? -5.194 -5.065 6.324 1.00 98.19 476 ALA A O 1
ATOM 3740 N N . LYS A 1 477 ? -3.631 -4.122 4.986 1.00 98.12 477 LYS A N 1
ATOM 3741 C CA . LYS A 1 477 ? -3.871 -2.743 5.413 1.00 98.12 477 LYS A CA 1
ATOM 3742 C C . LYS A 1 477 ? -4.179 -1.840 4.230 1.00 98.12 477 LYS A C 1
ATOM 3744 O O . LYS A 1 477 ? -3.425 -1.800 3.264 1.00 98.12 477 LYS A O 1
ATOM 3749 N N . LEU A 1 478 ? -5.243 -1.057 4.349 1.00 97.56 478 LEU A N 1
ATOM 3750 C CA . LEU A 1 478 ? -5.550 0.042 3.440 1.00 97.56 478 LEU A CA 1
ATOM 3751 C C . LEU A 1 478 ? -5.378 1.349 4.205 1.00 97.56 478 LEU A C 1
ATOM 3753 O O . LEU A 1 478 ? -6.032 1.568 5.220 1.00 97.56 478 LEU A O 1
ATOM 3757 N N . ASN A 1 479 ? -4.491 2.210 3.727 1.00 95.12 479 ASN A N 1
ATOM 3758 C CA . ASN A 1 479 ? -4.253 3.536 4.273 1.00 95.12 479 ASN A CA 1
ATOM 3759 C C . ASN A 1 479 ? -4.853 4.566 3.320 1.00 95.12 479 ASN A C 1
ATOM 3761 O O . ASN A 1 479 ? -4.402 4.686 2.186 1.00 95.12 479 ASN A O 1
ATOM 3765 N N . ILE A 1 480 ? -5.838 5.326 3.783 1.00 91.44 480 ILE A N 1
ATOM 3766 C CA . ILE A 1 480 ? -6.443 6.431 3.044 1.00 91.44 480 ILE A CA 1
ATOM 3767 C C . ILE A 1 480 ? -5.889 7.732 3.6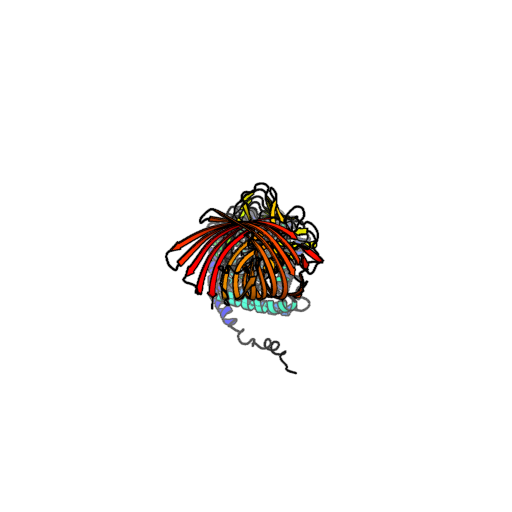16 1.00 91.44 480 ILE A C 1
ATOM 3769 O O . ILE A 1 480 ? -6.176 8.088 4.764 1.00 91.44 480 ILE A O 1
ATOM 3773 N N . ARG A 1 481 ? -5.061 8.418 2.823 1.00 85.44 481 ARG A N 1
ATOM 3774 C CA . ARG A 1 481 ? -4.420 9.683 3.201 1.00 85.44 481 ARG A CA 1
ATOM 3775 C C . ARG A 1 481 ? -4.394 10.635 2.006 1.00 85.44 481 ARG A C 1
ATOM 3777 O O . ARG A 1 481 ? -3.718 10.327 1.028 1.00 85.44 481 ARG A O 1
ATOM 3784 N N . PRO A 1 482 ? -5.083 11.784 2.058 1.00 75.62 482 PRO A N 1
ATOM 3785 C CA . PRO A 1 482 ? -5.104 12.730 0.947 1.00 75.62 482 PRO A CA 1
ATOM 3786 C C . PRO A 1 482 ? -3.700 13.271 0.682 1.00 75.62 482 PRO A C 1
ATOM 3788 O O . PRO A 1 482 ? -2.961 13.588 1.613 1.00 75.62 482 PRO A O 1
ATOM 3791 N N . SER A 1 483 ? -3.337 13.403 -0.594 1.00 70.38 483 SER A N 1
ATOM 3792 C CA . SER A 1 483 ? -2.059 14.008 -0.987 1.00 70.38 483 SER A CA 1
ATOM 3793 C C . SER A 1 483 ? -1.977 15.500 -0.640 1.00 70.38 483 SER A C 1
ATOM 3795 O O . SER A 1 483 ? -0.888 15.999 -0.378 1.00 70.38 483 SER A O 1
ATOM 3797 N N . ASN A 1 484 ? -3.121 16.198 -0.588 1.00 68.88 484 ASN A N 1
ATOM 3798 C CA . ASN A 1 484 ? -3.232 17.626 -0.286 1.00 68.88 484 ASN A CA 1
ATOM 3799 C C . ASN A 1 484 ? -4.390 17.912 0.683 1.00 68.88 484 ASN A C 1
ATOM 3801 O O . ASN A 1 484 ? -5.453 17.289 0.605 1.00 68.88 484 ASN A O 1
ATOM 3805 N N . LYS A 1 485 ? -4.221 18.909 1.566 1.00 63.41 485 LYS A N 1
ATOM 3806 C CA . LYS A 1 485 ? -5.295 19.377 2.460 1.00 63.41 485 LYS A CA 1
ATOM 3807 C C . LYS A 1 485 ? -6.508 19.835 1.636 1.00 63.41 485 LYS A C 1
ATOM 3809 O O . LYS A 1 485 ? -6.368 20.664 0.745 1.00 63.41 485 LYS A O 1
ATOM 3814 N N . GLY A 1 486 ? -7.691 19.305 1.954 1.00 60.06 486 GLY A N 1
ATOM 3815 C CA . GLY A 1 486 ? -8.955 19.648 1.285 1.00 60.06 486 GLY A CA 1
ATOM 3816 C C . GLY A 1 486 ? -9.316 18.787 0.069 1.00 60.06 486 GLY A C 1
ATOM 3817 O O . GLY A 1 486 ? -10.387 18.984 -0.498 1.00 60.06 486 GLY A O 1
ATOM 3818 N N . MET A 1 487 ? -8.474 17.826 -0.326 1.00 67.38 487 MET A N 1
ATOM 3819 C CA . MET A 1 487 ? -8.830 16.879 -1.381 1.00 67.38 487 MET A CA 1
ATOM 3820 C C . MET A 1 487 ? -9.737 15.773 -0.836 1.00 67.38 487 MET A C 1
ATOM 3822 O O . MET A 1 487 ? -9.368 15.081 0.113 1.00 67.38 487 MET A O 1
ATOM 3826 N N . ASN A 1 488 ? -10.895 15.588 -1.471 1.00 71.06 488 ASN A N 1
ATOM 3827 C CA . ASN A 1 488 ? -11.799 14.496 -1.133 1.00 71.06 488 ASN A CA 1
ATOM 3828 C C . ASN A 1 488 ? -11.312 13.190 -1.761 1.00 71.06 488 ASN A C 1
ATOM 3830 O O . ASN A 1 488 ? -11.217 13.099 -2.989 1.00 71.06 488 ASN A O 1
ATOM 3834 N N . ILE A 1 489 ? -11.057 12.174 -0.936 1.00 80.69 489 ILE A N 1
ATOM 3835 C CA . ILE A 1 489 ? -10.837 10.817 -1.442 1.00 80.69 489 ILE A CA 1
ATOM 3836 C C . ILE A 1 489 ? -12.189 10.123 -1.588 1.00 80.69 489 ILE A C 1
ATOM 3838 O O . ILE A 1 489 ? -13.012 10.109 -0.668 1.00 80.69 489 ILE A O 1
ATOM 3842 N N . TYR A 1 490 ? -12.394 9.541 -2.767 1.00 85.19 490 TYR A N 1
ATOM 3843 C CA . TYR A 1 490 ? -13.510 8.653 -3.055 1.00 85.19 490 TYR A CA 1
ATOM 3844 C C . TYR A 1 490 ? -13.019 7.207 -3.075 1.00 85.19 490 TYR A C 1
ATOM 3846 O O . TYR A 1 490 ? -12.023 6.908 -3.740 1.00 85.19 490 TYR A O 1
ATOM 3854 N N . ALA A 1 491 ? -13.729 6.331 -2.367 1.00 87.69 491 ALA A N 1
ATOM 3855 C CA . ALA A 1 491 ? -13.575 4.887 -2.462 1.00 87.69 491 ALA A CA 1
ATOM 3856 C C . ALA A 1 491 ? -14.954 4.254 -2.682 1.00 87.69 491 ALA A C 1
ATOM 3858 O O . ALA A 1 491 ? -15.865 4.483 -1.888 1.00 87.69 491 ALA A O 1
ATOM 3859 N N . GLN A 1 492 ? -15.121 3.462 -3.742 1.00 91.19 492 GLN A N 1
ATOM 3860 C CA . GLN A 1 492 ? -16.422 2.863 -4.045 1.00 91.19 492 GLN A CA 1
ATOM 3861 C C . GLN A 1 492 ? -16.842 1.855 -2.966 1.00 91.19 492 GLN A C 1
ATOM 3863 O O . GLN A 1 492 ? -17.788 2.103 -2.227 1.00 91.19 492 GLN A O 1
ATOM 3868 N N . ALA A 1 493 ? -16.139 0.731 -2.842 1.00 94.88 493 ALA A N 1
ATOM 3869 C CA . ALA A 1 493 ? -16.490 -0.313 -1.883 1.00 94.88 493 ALA A CA 1
ATOM 3870 C C . ALA A 1 493 ? -15.236 -0.893 -1.225 1.00 94.88 493 ALA A C 1
ATOM 3872 O O . ALA A 1 493 ? -14.273 -1.229 -1.911 1.00 94.88 493 ALA A O 1
ATOM 38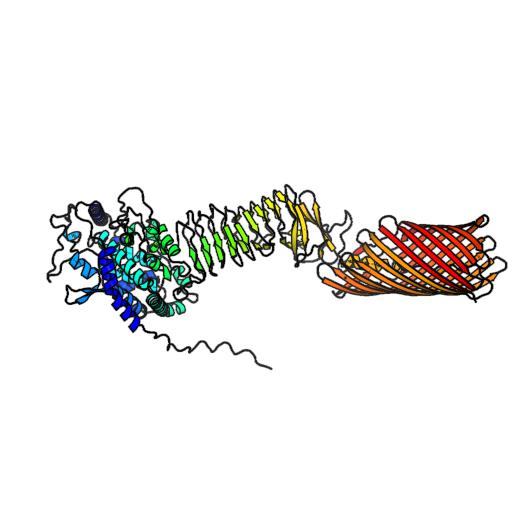73 N N . ILE A 1 494 ? -15.251 -1.009 0.103 1.00 97.44 494 ILE A N 1
ATOM 3874 C CA . ILE A 1 494 ? -14.167 -1.587 0.904 1.00 97.44 494 ILE A CA 1
ATOM 3875 C C . ILE A 1 494 ? -14.739 -2.728 1.754 1.00 97.44 494 ILE A C 1
ATOM 3877 O O . ILE A 1 494 ? -15.597 -2.503 2.611 1.00 97.44 494 ILE A O 1
ATOM 3881 N N . ASP A 1 495 ? -14.241 -3.948 1.545 1.00 98.06 495 ASP A N 1
ATOM 3882 C CA . ASP A 1 495 ? -14.578 -5.135 2.345 1.00 98.06 495 ASP A CA 1
ATOM 3883 C C . ASP A 1 495 ? -13.372 -5.584 3.182 1.00 98.06 495 ASP A C 1
ATOM 3885 O O . ASP A 1 495 ? -12.342 -6.010 2.658 1.00 98.06 495 ASP A O 1
ATOM 3889 N N . LEU A 1 496 ? -13.505 -5.489 4.504 1.00 98.38 496 LEU A N 1
ATOM 3890 C CA . LEU A 1 496 ? -12.532 -5.975 5.478 1.00 98.38 496 LEU A CA 1
ATOM 3891 C C . LEU A 1 496 ? -12.842 -7.434 5.844 1.00 98.38 496 LEU A C 1
ATOM 3893 O O . LEU A 1 496 ? -13.539 -7.691 6.829 1.00 98.38 496 LEU A O 1
ATOM 3897 N N . ALA A 1 497 ? -12.337 -8.399 5.070 1.00 97.06 497 ALA A N 1
ATOM 3898 C CA . ALA A 1 497 ? -12.838 -9.780 5.079 1.00 97.06 497 ALA A CA 1
ATOM 3899 C C . ALA A 1 497 ? -12.743 -10.490 6.446 1.00 97.06 497 ALA A C 1
ATOM 3901 O O . ALA A 1 497 ? -13.552 -11.371 6.757 1.00 97.06 497 ALA A O 1
ATOM 3902 N N . ASP A 1 498 ? -11.777 -10.110 7.287 1.00 95.94 498 ASP A N 1
ATOM 3903 C CA . ASP A 1 498 ? -11.565 -10.692 8.611 1.00 95.94 498 ASP A CA 1
ATOM 3904 C C . ASP A 1 498 ? -11.079 -9.667 9.653 1.00 95.94 498 ASP A C 1
ATOM 3906 O O . ASP A 1 498 ? -10.701 -8.541 9.333 1.00 95.94 498 ASP A O 1
ATOM 3910 N N . ARG A 1 499 ? -11.082 -10.071 10.932 1.00 95.19 499 ARG A N 1
ATOM 3911 C CA . ARG A 1 499 ? -10.768 -9.204 12.086 1.00 95.19 499 ARG A CA 1
ATOM 3912 C C . ARG A 1 499 ? -9.318 -8.710 12.144 1.00 95.19 499 ARG A C 1
ATOM 3914 O O . ARG A 1 499 ? -9.028 -7.838 12.955 1.00 95.19 499 ARG A O 1
ATOM 3921 N N . THR A 1 500 ? -8.415 -9.282 11.351 1.00 96.25 500 THR A N 1
ATOM 3922 C CA . THR A 1 500 ? -6.997 -8.891 11.326 1.00 96.25 500 THR A CA 1
ATOM 3923 C C . THR A 1 500 ? -6.713 -7.791 10.306 1.00 96.25 500 THR A C 1
ATOM 3925 O O . THR A 1 500 ? -5.682 -7.128 10.388 1.00 96.25 500 THR A O 1
ATOM 3928 N N . THR A 1 501 ? -7.633 -7.564 9.368 1.00 98.25 501 THR A N 1
ATOM 3929 C CA . THR A 1 501 ? -7.522 -6.502 8.364 1.00 98.25 501 THR A CA 1
ATOM 3930 C C . THR A 1 501 ? -7.763 -5.127 8.976 1.00 98.25 501 THR A C 1
ATOM 3932 O O . THR A 1 501 ? -8.524 -4.975 9.938 1.00 98.25 501 THR A O 1
ATOM 3935 N N . THR A 1 502 ? -7.083 -4.115 8.439 1.00 97.81 502 THR A N 1
ATOM 3936 C CA . THR A 1 502 ? -7.132 -2.753 8.981 1.00 97.81 502 THR A CA 1
ATOM 3937 C C . THR A 1 502 ? -7.337 -1.714 7.885 1.00 97.81 502 THR A C 1
ATOM 3939 O O . THR A 1 502 ? -6.593 -1.671 6.908 1.00 97.81 502 THR A O 1
ATOM 3942 N N . LEU A 1 503 ? -8.293 -0.817 8.094 1.00 97.00 503 LEU A N 1
ATOM 3943 C CA . LEU A 1 503 ? -8.465 0.412 7.330 1.00 97.00 503 LEU A CA 1
ATOM 3944 C C . LEU A 1 503 ? -7.991 1.593 8.181 1.00 97.00 503 LEU A C 1
ATOM 3946 O O . LEU A 1 503 ? -8.584 1.877 9.216 1.00 97.00 503 LEU A O 1
ATOM 3950 N N . ASN A 1 504 ? -6.935 2.285 7.765 1.00 94.12 504 ASN A N 1
ATOM 3951 C CA . ASN A 1 504 ? -6.451 3.499 8.418 1.00 94.12 504 ASN A CA 1
ATOM 3952 C C . ASN A 1 504 ? -6.891 4.723 7.619 1.00 94.12 504 ASN A C 1
ATOM 3954 O O . ASN A 1 504 ? -6.616 4.810 6.425 1.00 94.12 504 ASN A O 1
ATOM 3958 N N . ILE A 1 505 ? -7.524 5.686 8.280 1.00 88.50 505 ILE A N 1
ATOM 3959 C CA . ILE A 1 505 ? -8.016 6.914 7.654 1.00 88.50 505 ILE A CA 1
ATOM 3960 C C . ILE A 1 505 ? -7.452 8.105 8.430 1.00 88.50 505 ILE A C 1
ATOM 3962 O O . ILE A 1 505 ? -7.690 8.214 9.637 1.00 88.50 505 ILE A O 1
ATOM 3966 N N . SER A 1 506 ? -6.713 8.996 7.758 1.00 79.56 506 SER A N 1
ATOM 3967 C CA . SER A 1 506 ? -6.380 10.312 8.321 1.00 79.56 506 SER A CA 1
ATOM 3968 C C . SER A 1 506 ? -7.425 11.343 7.889 1.00 79.56 506 SER A C 1
ATOM 3970 O O . SER A 1 506 ? -7.832 11.399 6.729 1.00 79.56 506 SER A O 1
ATOM 3972 N N . THR A 1 507 ? -7.965 12.096 8.846 1.00 61.88 507 THR A N 1
ATOM 3973 C CA . THR A 1 507 ? -9.229 12.839 8.710 1.00 61.88 507 THR A CA 1
ATOM 3974 C C . THR A 1 507 ? -9.137 14.097 7.827 1.00 61.88 507 THR A C 1
ATOM 3976 O O . THR A 1 507 ? -9.038 15.213 8.337 1.00 61.88 507 THR A O 1
ATOM 3979 N N . ALA A 1 508 ? -9.269 13.927 6.509 1.00 55.28 508 ALA A N 1
ATOM 3980 C CA . ALA A 1 508 ? -9.871 14.905 5.593 1.00 55.28 508 ALA A CA 1
ATOM 3981 C C . ALA A 1 508 ? -11.244 14.384 5.128 1.00 55.28 508 ALA A C 1
ATOM 3983 O O . ALA A 1 508 ? -11.628 13.277 5.488 1.00 55.28 508 ALA A O 1
ATOM 3984 N N . ALA A 1 509 ? -12.024 15.173 4.393 1.00 58.25 509 ALA A N 1
ATOM 3985 C CA . ALA A 1 509 ? -13.332 14.729 3.917 1.00 58.25 509 ALA A CA 1
ATOM 3986 C C . ALA A 1 509 ? -13.186 13.523 2.966 1.00 58.25 509 ALA A C 1
ATOM 3988 O O . ALA A 1 509 ? -12.568 13.613 1.912 1.00 58.25 509 ALA A O 1
ATOM 3989 N N . HIS A 1 510 ? -13.762 12.386 3.353 1.00 69.81 510 HIS A N 1
ATOM 3990 C CA . HIS A 1 510 ? -13.757 11.145 2.575 1.00 69.81 510 HIS A CA 1
ATOM 3991 C C . HIS A 1 510 ? -15.190 10.721 2.305 1.00 69.81 510 HIS A C 1
ATOM 3993 O O . HIS A 1 510 ? -16.041 10.871 3.183 1.00 69.81 510 HIS A O 1
ATOM 3999 N N . ASN A 1 511 ? -15.433 10.159 1.124 1.00 81.69 511 ASN A N 1
ATOM 4000 C CA . ASN A 1 511 ? -16.698 9.518 0.792 1.00 81.69 511 ASN A CA 1
ATOM 4001 C C . ASN A 1 511 ? -16.422 8.065 0.417 1.00 81.69 511 ASN A C 1
ATOM 4003 O O . ASN A 1 511 ? -15.789 7.788 -0.604 1.00 81.69 511 ASN A O 1
ATOM 4007 N N . ILE A 1 512 ? -16.891 7.154 1.266 1.00 91.56 512 ILE A N 1
ATOM 4008 C CA . ILE A 1 512 ? -16.892 5.720 0.989 1.00 91.56 512 ILE A CA 1
ATOM 4009 C C . ILE A 1 512 ? -18.327 5.332 0.636 1.00 91.56 512 ILE A C 1
ATOM 4011 O O . ILE A 1 512 ? -19.225 5.555 1.445 1.00 91.56 512 ILE A O 1
ATOM 4015 N N . THR A 1 513 ? -18.580 4.760 -0.540 1.00 94.56 513 THR A N 1
ATOM 4016 C CA . THR A 1 513 ? -19.956 4.348 -0.872 1.00 94.56 513 THR A CA 1
ATOM 4017 C C . THR A 1 513 ? -20.359 3.109 -0.066 1.00 94.56 513 THR A C 1
ATOM 4019 O O . THR A 1 513 ? -21.419 3.097 0.554 1.00 94.56 513 THR A O 1
ATOM 4022 N N . GLU A 1 514 ? -19.496 2.099 0.039 1.00 96.31 514 GLU A N 1
ATOM 4023 C CA . GLU A 1 514 ? -19.758 0.905 0.849 1.00 96.31 514 GLU A CA 1
ATOM 4024 C C . GLU A 1 514 ? -18.566 0.539 1.737 1.00 96.31 514 GLU A C 1
ATOM 4026 O O . GLU A 1 514 ? -17.440 0.387 1.266 1.00 96.31 514 GLU A O 1
ATOM 4031 N N . LEU A 1 515 ? -18.816 0.356 3.035 1.00 97.44 515 LEU A N 1
ATOM 4032 C CA . LEU A 1 515 ? -17.838 -0.165 3.988 1.00 97.44 515 LEU A CA 1
ATOM 4033 C C . LEU A 1 515 ? -18.420 -1.388 4.693 1.00 97.44 515 LEU A C 1
ATOM 4035 O O . LEU A 1 515 ? -19.470 -1.311 5.338 1.00 97.44 515 LEU A O 1
ATOM 4039 N N . SER A 1 516 ? -17.741 -2.525 4.574 1.00 97.88 516 SER A N 1
ATOM 4040 C CA . SER A 1 516 ? -18.250 -3.810 5.052 1.00 97.88 516 SER A CA 1
ATOM 4041 C C . SER A 1 516 ? -17.167 -4.698 5.668 1.00 97.88 516 SER A C 1
ATOM 4043 O O . SER A 1 516 ? -15.978 -4.375 5.643 1.00 97.88 516 SER A O 1
ATOM 4045 N N . GLY A 1 517 ? -17.589 -5.818 6.259 1.00 97.75 517 GLY A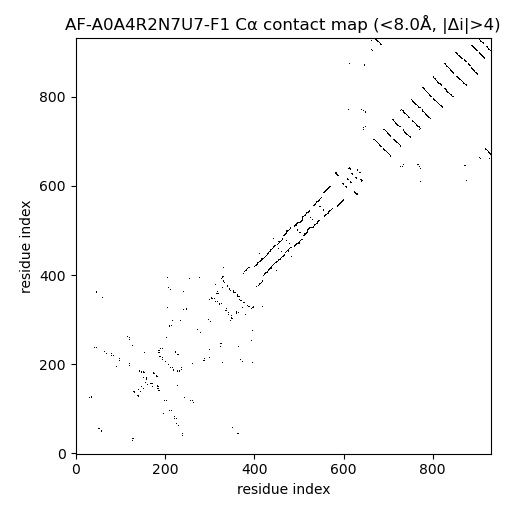 N 1
ATOM 4046 C CA . GLY A 1 517 ? -16.688 -6.859 6.752 1.00 97.75 517 GLY A CA 1
ATOM 4047 C C . GLY A 1 517 ? -16.591 -6.924 8.277 1.00 97.75 517 GLY A C 1
ATOM 4048 O O . GLY A 1 517 ? -17.566 -6.687 8.988 1.00 97.75 517 GLY A O 1
ATOM 4049 N N . LYS A 1 518 ? -15.431 -7.331 8.800 1.00 97.00 518 LYS A N 1
ATOM 4050 C CA . LYS A 1 518 ? -15.192 -7.655 10.223 1.00 97.00 518 LYS A CA 1
ATOM 4051 C C . LYS A 1 518 ? -13.925 -7.017 10.809 1.00 97.00 518 LYS A C 1
ATOM 4053 O O . LYS A 1 518 ? -13.654 -7.223 11.992 1.00 97.00 518 LYS A O 1
ATOM 4058 N N . GLY A 1 519 ? -13.137 -6.319 9.992 1.00 97.25 519 GLY A N 1
ATOM 4059 C CA . GLY A 1 519 ? -11.864 -5.715 10.388 1.00 97.25 519 GLY A CA 1
ATOM 4060 C C . GLY A 1 519 ? -11.985 -4.467 11.261 1.00 97.25 519 GLY A C 1
ATOM 4061 O O . GLY A 1 519 ? -13.065 -4.096 11.736 1.00 97.25 519 GLY A O 1
ATOM 4062 N N . SER A 1 520 ? -10.838 -3.825 11.462 1.00 96.75 520 SER A N 1
ATOM 4063 C CA . SER A 1 520 ? -10.708 -2.609 12.266 1.00 96.75 520 SER A CA 1
ATOM 4064 C C . SER A 1 520 ? -10.591 -1.370 11.383 1.00 96.75 520 SER A C 1
ATOM 4066 O O . SER A 1 520 ? -9.872 -1.374 10.386 1.00 96.75 520 SER A O 1
ATOM 4068 N N . VAL A 1 521 ? -11.264 -0.293 11.773 1.00 96.31 521 VAL A N 1
ATOM 4069 C CA . VAL A 1 521 ? -11.230 1.013 11.114 1.00 96.31 521 VAL A CA 1
ATOM 4070 C C . VAL A 1 521 ? -10.620 2.019 12.085 1.00 96.31 521 VAL A C 1
ATOM 4072 O O . VAL A 1 521 ? -11.236 2.383 13.086 1.00 96.31 521 VAL A O 1
ATOM 4075 N N . ASN A 1 522 ? -9.402 2.462 11.796 1.00 93.69 522 ASN A N 1
ATOM 4076 C CA . ASN A 1 522 ? -8.640 3.392 12.617 1.00 93.69 522 ASN A CA 1
ATOM 4077 C C . ASN A 1 522 ? -8.819 4.817 12.102 1.00 93.69 522 ASN A C 1
ATOM 4079 O O . ASN A 1 522 ? -8.366 5.147 11.003 1.00 93.69 522 ASN A O 1
ATOM 4083 N N . LEU A 1 523 ? -9.443 5.670 12.913 1.00 89.19 523 LEU A N 1
ATOM 4084 C CA . LEU A 1 523 ? -9.668 7.075 12.586 1.00 89.19 523 LEU A CA 1
ATOM 4085 C C . LEU A 1 523 ? -8.624 7.927 13.308 1.00 89.19 523 LEU A C 1
ATOM 4087 O O . LEU A 1 523 ? -8.701 8.127 14.520 1.00 89.19 523 LEU A O 1
ATOM 4091 N N . THR A 1 524 ? -7.633 8.414 12.561 1.00 79.19 524 THR A N 1
ATOM 4092 C CA . THR A 1 524 ? -6.522 9.201 13.116 1.00 79.19 524 THR A CA 1
ATOM 4093 C C . THR A 1 524 ? -6.802 10.687 12.932 1.00 79.19 524 THR A C 1
ATOM 4095 O O . THR A 1 524 ? -7.037 11.138 11.810 1.00 79.19 524 THR A O 1
ATOM 4098 N N . VAL A 1 525 ? -6.767 11.453 14.024 1.00 71.31 525 VAL A N 1
ATOM 4099 C CA . VAL A 1 525 ? -7.025 12.898 14.006 1.00 71.31 525 VAL A CA 1
ATOM 4100 C C . VAL A 1 525 ? -5.720 13.635 13.713 1.00 71.31 525 VAL A C 1
ATOM 4102 O O . VAL A 1 525 ? -4.910 13.843 14.612 1.00 71.31 525 VAL A O 1
ATOM 4105 N N . GLU A 1 526 ? -5.505 14.013 12.453 1.00 65.50 526 GLU A N 1
ATOM 4106 C CA . GLU A 1 526 ? -4.350 14.842 12.062 1.00 65.50 526 GLU A CA 1
ATOM 4107 C C . GLU A 1 526 ? -4.687 16.343 12.112 1.00 65.50 526 GLU A C 1
ATOM 4109 O O . GLU A 1 526 ? -3.854 17.119 12.559 1.00 65.50 526 GLU A O 1
ATOM 4114 N N . ASP A 1 527 ? -5.922 16.742 11.771 1.00 57.78 527 ASP A N 1
ATOM 4115 C CA . ASP A 1 527 ? -6.459 18.103 11.931 1.00 57.78 527 ASP A CA 1
ATOM 4116 C C . ASP A 1 527 ? -8.010 18.043 12.070 1.00 57.78 527 ASP A C 1
ATOM 4118 O O . ASP A 1 527 ? -8.693 17.452 11.236 1.00 57.78 527 ASP A O 1
ATOM 4122 N N . ASN A 1 528 ? -8.591 18.666 13.108 1.00 64.31 528 ASN A N 1
ATOM 4123 C CA . ASN A 1 528 ? -10.032 18.996 13.248 1.00 64.31 528 ASN A CA 1
ATOM 4124 C C . ASN A 1 528 ? -11.113 17.885 13.370 1.00 64.31 528 ASN A C 1
ATOM 4126 O O . ASN A 1 528 ? -12.288 18.207 13.209 1.00 64.31 528 ASN A O 1
ATOM 4130 N N . TYR A 1 529 ? -10.800 16.630 13.726 1.00 75.75 529 TYR A N 1
ATOM 4131 C CA . TYR A 1 529 ? -11.824 15.579 13.975 1.00 75.75 529 TYR A CA 1
ATOM 4132 C C . TYR A 1 529 ? -12.853 15.416 12.825 1.00 75.75 529 TYR A C 1
ATOM 4134 O O . TYR A 1 529 ? -14.043 15.195 13.066 1.00 75.75 529 TYR A O 1
ATOM 4142 N N . SER A 1 530 ? -12.419 15.570 11.565 1.00 79.12 530 SER A N 1
ATOM 4143 C CA . SER A 1 530 ? -13.316 15.534 10.396 1.00 79.12 530 SER A CA 1
ATOM 4144 C C . SER A 1 530 ? -14.117 14.225 10.332 1.00 79.12 530 SER A C 1
ATOM 4146 O O . SER A 1 530 ? -13.528 13.168 10.564 1.00 79.12 530 SER A O 1
ATOM 4148 N N . PRO A 1 531 ? -15.421 14.258 9.995 1.00 84.75 531 PRO A N 1
ATOM 4149 C CA . PRO A 1 531 ? -16.265 13.067 10.002 1.00 84.75 531 PRO A CA 1
ATOM 4150 C C . PRO A 1 531 ? -15.862 12.052 8.926 1.00 84.75 531 PRO A C 1
ATOM 4152 O O . PRO A 1 531 ? -15.395 12.418 7.847 1.00 84.75 531 PRO A O 1
ATOM 4155 N N . LEU A 1 532 ? -16.120 10.773 9.204 1.00 89.31 532 LEU A N 1
ATOM 4156 C CA . LEU A 1 532 ? -16.104 9.706 8.207 1.00 89.31 532 LEU A CA 1
ATOM 4157 C C . LEU A 1 532 ? -17.499 9.604 7.578 1.00 89.31 532 LEU A C 1
ATOM 4159 O O . LEU A 1 532 ? -18.449 9.288 8.291 1.00 89.31 532 LEU A O 1
ATOM 4163 N N . ASN A 1 533 ? -17.626 9.816 6.266 1.00 90.25 533 ASN A N 1
ATOM 4164 C CA . ASN A 1 533 ? -18.895 9.620 5.559 1.00 90.25 533 ASN A CA 1
ATOM 4165 C C . ASN A 1 533 ? -18.889 8.283 4.806 1.00 90.25 533 ASN A C 1
ATOM 4167 O O . ASN A 1 533 ? -18.012 8.031 3.976 1.00 90.25 533 ASN A O 1
ATOM 4171 N N . VAL A 1 534 ? -19.878 7.438 5.106 1.00 93.06 534 VAL A N 1
ATOM 4172 C CA . VAL A 1 534 ? -20.081 6.124 4.484 1.00 93.06 534 VAL A CA 1
ATOM 4173 C C . VAL A 1 534 ? -21.528 5.990 4.023 1.00 93.06 534 VAL A C 1
ATOM 4175 O O . VAL A 1 534 ? -22.417 5.980 4.869 1.00 93.06 534 VAL A O 1
ATOM 4178 N N . ASP A 1 535 ? -21.819 5.816 2.736 1.00 94.62 535 ASP A N 1
ATOM 4179 C CA . ASP A 1 535 ? -23.225 5.701 2.311 1.00 94.62 535 ASP A CA 1
ATOM 4180 C C . ASP A 1 535 ? -23.883 4.443 2.903 1.00 94.62 535 ASP A C 1
ATOM 4182 O O . ASP A 1 535 ? -24.884 4.550 3.620 1.00 94.62 535 ASP A O 1
ATOM 4186 N N . THR A 1 536 ? -23.266 3.275 2.709 1.00 95.81 536 THR A N 1
ATOM 4187 C CA . THR A 1 536 ? -23.728 1.990 3.251 1.00 95.81 536 THR A CA 1
ATOM 4188 C C . THR A 1 536 ? -22.679 1.340 4.148 1.00 95.81 536 THR A C 1
ATOM 4190 O O . THR A 1 536 ? -21.577 1.009 3.716 1.00 95.81 536 THR A O 1
ATOM 4193 N N . LEU A 1 537 ? -23.045 1.099 5.405 1.00 96.94 537 LEU A N 1
ATOM 4194 C CA . LEU A 1 537 ? -22.230 0.421 6.407 1.00 96.94 537 LEU A CA 1
ATOM 4195 C C . LEU A 1 537 ? -22.816 -0.964 6.731 1.00 96.94 537 LEU A C 1
ATOM 4197 O O . LEU A 1 537 ? -23.999 -1.075 7.065 1.00 96.94 537 LEU A O 1
ATOM 4201 N N . SER A 1 538 ? -22.003 -2.024 6.669 1.00 97.25 538 SER A N 1
ATOM 4202 C CA . SER A 1 538 ? -22.455 -3.382 7.010 1.00 97.25 538 SER A CA 1
ATOM 4203 C C . SER A 1 538 ? -21.422 -4.252 7.743 1.00 97.25 538 SER A C 1
ATOM 4205 O O . SER A 1 538 ? -20.226 -3.970 7.741 1.00 97.25 538 SER A O 1
ATOM 4207 N N . GLY A 1 539 ? -21.871 -5.329 8.398 1.00 96.88 539 GLY A N 1
ATOM 4208 C CA . GLY A 1 539 ? -20.994 -6.359 8.979 1.00 96.88 539 GLY A CA 1
ATOM 4209 C C . GLY A 1 539 ? -20.758 -6.245 10.492 1.00 96.88 539 GLY A C 1
ATOM 4210 O O . GLY A 1 539 ? -21.683 -5.976 11.256 1.00 96.88 539 GLY A O 1
ATOM 4211 N N . GLU A 1 540 ? -19.529 -6.525 10.936 1.00 97.19 540 GLU A N 1
ATOM 4212 C CA . GLU A 1 540 ? -19.101 -6.563 12.348 1.00 97.19 540 GLU A CA 1
ATOM 4213 C C . GLU A 1 540 ? -17.802 -5.776 12.616 1.00 97.19 540 GLU A C 1
ATOM 4215 O O . GLU A 1 540 ? -16.907 -6.221 13.342 1.00 97.19 540 GLU A O 1
ATOM 4220 N N . LEU A 1 541 ? -17.690 -4.603 11.992 1.00 97.81 541 LEU A N 1
ATOM 4221 C CA . LEU A 1 541 ? -16.514 -3.731 12.077 1.00 97.81 541 LEU A CA 1
ATOM 4222 C C . LEU A 1 541 ? -16.258 -3.176 13.485 1.00 97.81 541 LEU A C 1
ATOM 4224 O O . LEU A 1 541 ? -17.200 -2.869 14.223 1.00 97.81 541 LEU A O 1
ATOM 4228 N N . THR A 1 542 ? -14.981 -2.990 13.821 1.00 97.44 542 THR A N 1
ATOM 4229 C CA . THR A 1 542 ? -14.543 -2.243 15.011 1.00 97.44 542 THR A CA 1
ATOM 4230 C C . THR A 1 542 ? -14.017 -0.877 14.593 1.00 97.44 542 THR A C 1
ATOM 4232 O O . THR A 1 542 ? -13.072 -0.803 13.817 1.00 97.44 542 THR A O 1
ATOM 4235 N N . PHE A 1 543 ? -14.585 0.202 15.122 1.00 96.19 543 PHE A N 1
ATOM 4236 C CA . PHE A 1 543 ? -14.102 1.560 14.893 1.00 96.19 543 PHE A CA 1
ATOM 4237 C C . PHE A 1 543 ? -13.277 2.035 16.083 1.00 96.19 543 PHE A C 1
ATOM 4239 O O . PHE A 1 543 ? -13.770 2.048 17.210 1.00 96.19 543 PHE A O 1
ATOM 4246 N N . ASN A 1 544 ? -12.051 2.463 15.807 1.00 94.19 544 ASN A N 1
ATOM 4247 C CA . ASN A 1 544 ? -11.140 3.034 16.786 1.00 94.19 544 ASN A CA 1
ATOM 4248 C C . ASN A 1 544 ? -11.183 4.558 16.624 1.00 94.19 544 ASN A C 1
ATOM 4250 O O . ASN A 1 544 ? -10.657 5.102 15.649 1.00 94.19 544 ASN A O 1
ATOM 4254 N N . GLN A 1 545 ? -11.875 5.230 17.546 1.00 90.44 545 GLN A N 1
ATOM 4255 C CA . GLN A 1 545 ? -12.150 6.666 17.493 1.00 90.44 545 GLN A CA 1
ATOM 4256 C C . GLN A 1 545 ? -11.408 7.391 18.613 1.00 90.44 545 GLN A C 1
ATOM 4258 O O . GLN A 1 545 ? -11.487 6.991 19.771 1.00 90.44 545 GLN A O 1
ATOM 4263 N N . GLN A 1 546 ? -10.756 8.503 18.287 1.00 87.88 546 GLN A N 1
ATOM 4264 C CA . GLN A 1 546 ? -10.263 9.430 19.302 1.00 87.88 546 GLN A CA 1
ATOM 4265 C C . GLN A 1 546 ? -11.394 10.346 19.778 1.00 87.88 546 GLN A C 1
ATOM 4267 O O . GLN A 1 546 ? -12.183 10.853 18.973 1.00 87.88 546 GLN A O 1
ATOM 4272 N N . VAL A 1 547 ? -11.463 10.567 21.090 1.00 87.94 547 VAL A N 1
ATOM 4273 C CA . VAL A 1 547 ? -12.484 11.389 21.749 1.00 87.94 547 VAL A CA 1
ATOM 4274 C C . VAL A 1 547 ? -11.813 12.366 22.709 1.00 87.94 547 VAL A C 1
ATOM 4276 O O . VAL A 1 547 ? -11.081 11.959 23.609 1.00 87.94 547 VAL A O 1
ATOM 4279 N N . ASP A 1 548 ? -12.113 13.657 22.574 1.00 86.62 548 ASP A N 1
ATOM 4280 C CA . ASP A 1 548 ? -11.725 14.684 23.544 1.00 86.62 548 ASP A CA 1
ATOM 4281 C C . ASP A 1 548 ? -12.972 15.140 24.309 1.00 86.62 548 ASP A C 1
ATOM 4283 O O . ASP A 1 548 ? -13.800 15.924 23.828 1.00 86.62 548 ASP A O 1
ATOM 4287 N N . LEU A 1 549 ? -13.115 14.602 25.524 1.00 81.88 549 LEU A N 1
ATOM 4288 C CA . LEU A 1 549 ? -14.269 14.864 26.385 1.00 81.88 549 LEU A CA 1
ATOM 4289 C C . LEU A 1 549 ? -14.343 16.326 26.832 1.00 81.88 549 LEU A C 1
ATOM 4291 O O . LEU A 1 549 ? -15.444 16.845 27.009 1.00 81.88 549 LEU A O 1
ATOM 4295 N N . SER A 1 550 ? -13.200 17.002 26.984 1.00 77.88 550 SER A N 1
ATOM 4296 C CA . SER A 1 550 ? -13.153 18.399 27.434 1.00 77.88 550 SER A CA 1
ATOM 4297 C C . SER A 1 550 ? -13.730 19.353 26.394 1.00 77.88 550 SER A C 1
ATOM 4299 O O . SER A 1 550 ? -14.434 20.305 26.728 1.00 77.88 550 SER A O 1
ATOM 4301 N N . LYS A 1 551 ? -13.487 19.046 25.117 1.00 81.25 551 LYS A N 1
ATOM 4302 C CA . LYS A 1 551 ? -13.985 19.807 23.970 1.00 81.25 551 LYS A CA 1
ATOM 4303 C C . LYS A 1 551 ? -15.331 19.306 23.461 1.00 81.25 551 LYS A C 1
ATOM 4305 O O . LYS A 1 551 ? -15.887 19.919 22.555 1.00 81.25 551 LYS A O 1
ATOM 4310 N N . LYS A 1 552 ? -15.851 18.207 24.024 1.00 83.81 552 LYS A N 1
ATOM 4311 C CA . LYS A 1 552 ? -17.069 17.524 23.560 1.00 83.81 552 LYS A CA 1
ATOM 4312 C C . LYS A 1 552 ? -16.989 17.226 22.051 1.00 83.81 552 LYS A C 1
ATOM 4314 O O . LYS A 1 552 ? -17.934 17.501 21.319 1.00 83.81 552 LYS A O 1
ATOM 4319 N N . ILE A 1 553 ? -15.851 16.695 21.589 1.00 86.06 553 ILE A N 1
ATOM 4320 C CA . ILE A 1 553 ? -15.594 16.425 20.166 1.00 86.06 553 ILE A CA 1
ATOM 4321 C C . ILE A 1 553 ? -15.047 15.010 19.947 1.00 86.06 553 ILE A C 1
ATOM 4323 O O . ILE A 1 553 ? -14.283 14.481 20.756 1.00 86.06 553 ILE A O 1
ATOM 4327 N N . ALA A 1 554 ? -15.467 14.401 18.844 1.00 88.38 554 ALA A N 1
ATOM 4328 C CA . ALA A 1 554 ? -14.996 13.120 18.338 1.00 88.38 554 ALA A CA 1
ATOM 4329 C C . ALA A 1 554 ? -15.174 13.093 16.816 1.00 88.38 554 ALA A C 1
ATOM 4331 O O . ALA A 1 554 ? -15.977 13.850 16.266 1.00 88.38 554 ALA A O 1
ATOM 4332 N N . THR A 1 555 ? -14.465 12.188 16.149 1.00 87.94 555 THR A N 1
ATOM 4333 C CA . THR A 1 555 ? -14.678 11.912 14.727 1.00 87.94 555 THR A CA 1
ATOM 4334 C C . THR A 1 555 ? -16.003 11.172 14.555 1.00 87.94 555 THR A C 1
ATOM 4336 O O . THR A 1 555 ? -16.110 10.013 14.953 1.00 87.94 555 THR A O 1
ATOM 4339 N N . ILE A 1 556 ? -17.010 11.824 13.973 1.00 89.81 556 ILE A N 1
ATOM 4340 C CA . ILE A 1 556 ? -18.345 11.236 13.786 1.00 89.81 556 ILE A CA 1
ATOM 4341 C C . ILE A 1 556 ? -18.337 10.291 12.580 1.00 89.81 556 ILE A C 1
ATOM 4343 O O . ILE A 1 556 ? -17.815 10.638 11.522 1.00 89.81 556 ILE A O 1
ATOM 4347 N N . ILE A 1 557 ? -18.947 9.114 12.726 1.00 92.88 557 ILE A N 1
ATOM 4348 C CA . ILE A 1 557 ? -19.248 8.213 11.607 1.00 92.88 557 ILE A CA 1
ATOM 4349 C C . ILE A 1 557 ? -20.650 8.550 11.094 1.00 92.88 557 ILE A C 1
ATOM 4351 O O . ILE A 1 557 ? -21.643 8.257 11.759 1.00 92.88 557 ILE A O 1
ATOM 4355 N N . ASN A 1 558 ? -20.731 9.174 9.925 1.00 92.75 558 ASN A N 1
ATOM 4356 C CA . ASN A 1 558 ? -21.984 9.489 9.252 1.00 92.75 558 ASN A CA 1
ATOM 4357 C C . ASN A 1 558 ? -22.308 8.398 8.241 1.00 92.75 558 ASN A C 1
ATOM 4359 O O . ASN A 1 558 ? -21.474 8.075 7.394 1.00 92.75 558 ASN A O 1
ATOM 4363 N N . THR A 1 559 ? -23.527 7.869 8.282 1.00 93.19 559 THR A N 1
ATOM 4364 C CA . THR A 1 559 ? -23.964 6.897 7.284 1.00 93.19 559 THR A CA 1
ATOM 4365 C C . THR A 1 559 ? -25.426 7.013 6.893 1.00 93.19 559 THR A C 1
ATOM 4367 O O . THR A 1 559 ? -26.284 7.354 7.711 1.00 93.19 559 THR A O 1
ATOM 4370 N N . GLN A 1 560 ? -25.721 6.751 5.617 1.00 92.62 560 GLN A N 1
ATOM 4371 C CA . GLN A 1 560 ? -27.096 6.760 5.126 1.00 92.62 560 GLN A CA 1
ATOM 4372 C C . GLN A 1 560 ? -27.825 5.484 5.554 1.00 92.62 560 GLN A C 1
ATOM 4374 O O . GLN A 1 560 ? -28.930 5.563 6.087 1.00 92.62 560 GLN A O 1
ATOM 4379 N N . THR A 1 561 ? -27.203 4.317 5.375 1.00 93.75 561 THR A N 1
ATOM 4380 C CA . THR A 1 561 ? -27.772 3.017 5.751 1.00 93.75 561 THR A CA 1
ATOM 4381 C C . THR A 1 561 ? -26.758 2.195 6.533 1.00 93.75 561 THR A C 1
ATOM 4383 O O . THR A 1 561 ? -25.674 1.921 6.036 1.00 93.75 561 THR A O 1
ATOM 4386 N N . ALA A 1 562 ? -27.128 1.737 7.730 1.00 94.88 562 ALA A N 1
ATOM 4387 C CA . ALA A 1 562 ? -26.278 0.876 8.552 1.00 94.88 562 ALA A CA 1
ATOM 4388 C C . ALA A 1 562 ? -26.983 -0.437 8.915 1.00 94.88 562 ALA A C 1
ATOM 4390 O O . ALA A 1 562 ? -28.117 -0.400 9.396 1.00 94.88 562 ALA A O 1
ATOM 4391 N N . ASN A 1 563 ? -26.301 -1.577 8.758 1.00 95.56 563 ASN A N 1
ATOM 4392 C CA . ASN A 1 563 ? -26.773 -2.909 9.162 1.00 95.56 563 ASN A CA 1
ATOM 4393 C C . ASN A 1 563 ? -25.668 -3.721 9.858 1.00 95.56 563 ASN A C 1
ATOM 4395 O O . ASN A 1 563 ? -24.504 -3.626 9.501 1.00 95.56 563 ASN A O 1
ATOM 4399 N N . GLY A 1 564 ? -26.023 -4.600 10.797 1.00 95.88 564 GLY A N 1
ATOM 4400 C CA . GLY A 1 564 ? -25.055 -5.483 11.465 1.00 95.88 564 GLY A CA 1
ATOM 4401 C C . GLY A 1 564 ? -24.668 -5.035 12.878 1.00 95.88 564 GLY A C 1
ATOM 4402 O O . GLY A 1 564 ? -25.389 -4.272 13.523 1.00 95.88 564 GLY A O 1
ATOM 4403 N N . ARG A 1 565 ? -23.568 -5.581 13.408 1.00 96.00 565 ARG A N 1
ATOM 4404 C CA . ARG A 1 565 ? -23.172 -5.445 14.822 1.00 96.00 565 ARG A CA 1
ATOM 4405 C C . ARG A 1 565 ? -21.765 -4.875 14.942 1.00 96.00 565 ARG A C 1
ATOM 4407 O O . ARG A 1 565 ? -20.788 -5.617 14.958 1.00 96.00 565 ARG A O 1
ATOM 4414 N N . HIS A 1 566 ? -21.672 -3.560 15.056 1.00 97.19 566 HIS A N 1
ATOM 4415 C CA . HIS A 1 566 ? -20.405 -2.842 15.102 1.00 97.19 566 HIS A CA 1
ATOM 4416 C C . HIS A 1 566 ? -19.929 -2.591 16.532 1.00 97.19 566 HIS A C 1
ATOM 4418 O O . HIS A 1 566 ? -20.710 -2.545 17.486 1.00 97.19 566 HIS A O 1
ATOM 4424 N N . ARG A 1 567 ? -18.620 -2.402 16.677 1.00 97.31 567 ARG A N 1
ATOM 4425 C CA . ARG A 1 567 ? -17.952 -2.138 17.953 1.00 97.31 567 ARG A CA 1
ATOM 4426 C C . ARG A 1 567 ? -17.254 -0.785 17.902 1.00 97.31 567 ARG A C 1
ATOM 4428 O O . ARG A 1 567 ? -16.720 -0.417 16.861 1.00 97.31 567 ARG A O 1
ATOM 4435 N N . LEU A 1 568 ? -17.264 -0.059 19.013 1.00 97.06 568 LEU A N 1
ATOM 4436 C CA . LEU A 1 568 ? -16.600 1.232 19.167 1.00 97.06 568 LEU A CA 1
ATOM 4437 C C . LEU A 1 568 ? -15.553 1.118 20.277 1.00 97.06 568 LEU A C 1
ATOM 4439 O O . LEU A 1 568 ? -15.907 0.909 21.439 1.00 97.06 568 LEU A O 1
ATOM 4443 N N . TYR A 1 569 ? -14.284 1.262 19.915 1.00 94.56 569 TYR A N 1
ATOM 4444 C CA . TYR A 1 569 ? -13.196 1.500 20.854 1.00 94.56 569 TYR A CA 1
ATOM 4445 C C . TYR A 1 569 ? -12.914 3.001 20.885 1.00 94.56 569 TYR A C 1
ATOM 4447 O O . TYR A 1 569 ? -12.724 3.624 19.837 1.00 94.56 569 TYR A O 1
ATOM 4455 N N . LEU A 1 570 ? -12.915 3.586 22.082 1.00 92.00 570 LEU A N 1
ATOM 4456 C CA . LEU A 1 570 ? -12.744 5.024 22.265 1.00 92.00 570 LEU A CA 1
ATOM 4457 C C . LEU A 1 570 ? -11.411 5.306 22.953 1.00 92.00 570 LEU A C 1
ATOM 4459 O O . LEU A 1 570 ? -11.240 4.998 24.132 1.00 92.00 570 LEU A O 1
ATOM 4463 N N . ASP A 1 571 ? -10.498 5.939 22.225 1.00 88.56 571 ASP A N 1
ATOM 4464 C CA . ASP A 1 571 ? -9.271 6.503 22.774 1.00 88.56 571 ASP A CA 1
ATOM 4465 C C . ASP A 1 571 ? -9.586 7.882 23.372 1.00 88.56 571 ASP A C 1
ATOM 4467 O O . ASP A 1 571 ? -9.767 8.875 22.660 1.00 88.56 571 ASP A O 1
ATOM 4471 N N . ILE A 1 572 ? -9.767 7.919 24.694 1.00 85.06 572 ILE A N 1
ATOM 4472 C CA . ILE A 1 572 ? -10.230 9.104 25.418 1.00 85.06 572 ILE A CA 1
ATOM 4473 C C . ILE A 1 572 ? -9.039 9.947 25.868 1.00 85.06 572 ILE A C 1
ATOM 4475 O O . ILE A 1 572 ? -8.299 9.567 26.776 1.00 85.06 572 ILE A O 1
ATOM 4479 N N . LYS A 1 573 ? -8.930 11.159 25.322 1.00 81.12 573 LYS A N 1
ATOM 4480 C CA . LYS A 1 573 ? -8.000 12.178 25.807 1.00 81.12 573 LYS A CA 1
ATOM 4481 C C . LYS A 1 573 ? -8.584 12.895 27.025 1.00 81.12 573 LYS A C 1
ATOM 4483 O O . LYS A 1 573 ? -9.656 13.499 26.961 1.00 81.12 573 LYS A O 1
ATOM 4488 N N . GLU A 1 574 ? -7.865 12.842 28.143 1.00 68.69 574 GLU A N 1
ATOM 4489 C CA . GLU A 1 574 ? -8.271 13.467 29.403 1.00 68.69 574 GLU A CA 1
ATOM 4490 C C . GLU A 1 574 ? -7.739 14.891 29.552 1.00 68.69 574 GLU A C 1
ATOM 4492 O O . GLU A 1 574 ? -6.530 15.122 29.536 1.00 68.69 574 GLU A O 1
ATOM 4497 N N . SER A 1 575 ? -8.633 15.842 29.823 1.00 50.91 575 SER A N 1
ATOM 4498 C CA . SER A 1 575 ? -8.249 17.081 30.497 1.00 50.91 575 SER A CA 1
ATOM 4499 C C . SER A 1 575 ? -9.361 17.569 31.425 1.00 50.91 575 SER A C 1
ATOM 4501 O O . SER A 1 575 ? -10.359 18.126 30.975 1.00 50.91 575 SER A O 1
ATOM 4503 N N . GLY A 1 576 ? -9.155 17.411 32.732 1.00 54.97 576 GLY A N 1
ATOM 4504 C CA . GLY A 1 576 ? -9.845 18.208 33.749 1.00 54.97 576 GLY A CA 1
ATOM 4505 C C . GLY A 1 576 ? -11.322 17.893 34.017 1.00 54.97 576 GLY A C 1
ATOM 4506 O O . GLY A 1 576 ? -11.917 16.970 33.469 1.00 54.97 576 GLY A O 1
ATOM 4507 N N . THR A 1 577 ? -11.877 18.645 34.972 1.00 54.31 577 THR A N 1
ATOM 4508 C CA . THR A 1 577 ? -13.163 18.406 35.644 1.00 54.31 577 THR A CA 1
ATOM 4509 C C . THR A 1 577 ? -14.343 18.374 34.682 1.00 54.31 577 THR A C 1
ATOM 4511 O O . THR A 1 577 ? -14.559 19.335 33.948 1.00 54.31 577 THR A O 1
ATOM 4514 N N . VAL A 1 578 ? -15.172 17.331 34.772 1.00 61.19 578 VAL A N 1
ATOM 4515 C CA . VAL A 1 578 ? -16.450 17.249 34.050 1.00 61.19 578 VAL A CA 1
ATOM 4516 C C . VAL A 1 578 ? -17.615 17.404 35.031 1.00 61.19 578 VAL A C 1
ATOM 4518 O O . VAL A 1 578 ? -17.905 16.457 35.761 1.00 61.19 578 VAL A O 1
ATOM 4521 N N . PRO A 1 579 ? -18.299 18.565 35.060 1.00 54.59 579 PRO A N 1
ATOM 4522 C CA . PRO A 1 579 ? -19.540 18.701 35.813 1.00 54.59 579 PRO A CA 1
ATOM 4523 C C . PRO A 1 579 ? -20.689 19.312 34.989 1.00 54.59 579 PRO A C 1
ATOM 4525 O O . PRO A 1 579 ? -21.542 19.995 35.547 1.00 54.59 579 PRO A O 1
ATOM 4528 N N . GLU A 1 580 ? -20.747 19.060 33.676 1.00 63.88 580 GLU A N 1
ATOM 4529 C CA . GLU A 1 580 ? -21.937 19.352 32.868 1.00 63.88 580 GLU A CA 1
ATOM 4530 C C . GLU A 1 580 ? -22.525 18.088 32.232 1.00 63.88 580 GLU A C 1
ATOM 4532 O O . GLU A 1 580 ? -21.833 17.113 31.922 1.00 63.88 580 GLU A O 1
ATOM 4537 N N . LYS A 1 581 ? -23.838 18.137 31.999 1.00 67.38 581 LYS A N 1
ATOM 4538 C CA . LYS A 1 581 ? -24.584 17.187 31.173 1.00 67.38 581 LYS A CA 1
ATOM 4539 C C . LYS A 1 581 ? -23.885 16.998 29.819 1.00 67.38 581 LYS A C 1
ATOM 4541 O O . LYS A 1 581 ? -23.742 17.947 29.050 1.00 67.38 581 LYS A O 1
ATOM 4546 N N . PHE A 1 582 ? -23.475 15.765 29.533 1.00 74.69 582 PHE A N 1
ATOM 4547 C CA . PHE A 1 582 ? -22.701 15.397 28.351 1.00 74.69 582 PHE A CA 1
ATOM 4548 C C . PHE A 1 582 ? -23.497 14.424 27.475 1.00 74.69 582 PHE A C 1
ATOM 4550 O O . PHE A 1 582 ? -23.999 13.399 27.947 1.00 74.69 582 PHE A O 1
ATOM 4557 N N . ALA A 1 583 ? -23.598 14.754 26.191 1.00 84.38 583 ALA A N 1
ATOM 4558 C CA . ALA A 1 583 ? -24.063 13.866 25.136 1.00 84.38 583 ALA A CA 1
ATOM 4559 C C . ALA A 1 583 ? -23.255 14.187 23.873 1.00 84.38 583 ALA A C 1
ATOM 4561 O O . ALA A 1 583 ? -23.352 15.294 23.347 1.00 84.38 583 ALA A O 1
ATOM 4562 N N . LEU A 1 584 ? -22.440 13.237 23.417 1.00 90.00 584 LEU A N 1
ATOM 4563 C CA . LEU A 1 584 ? -21.589 13.377 22.237 1.00 90.00 584 LEU A CA 1
ATOM 4564 C C . LEU A 1 584 ? -21.963 12.318 21.208 1.00 90.00 584 LEU A C 1
ATOM 4566 O O . LEU A 1 584 ? -21.874 11.125 21.489 1.00 90.00 584 LEU A O 1
ATOM 4570 N N . THR A 1 585 ? -22.384 12.743 20.020 1.00 92.81 585 THR A N 1
ATOM 4571 C CA . THR A 1 585 ? -22.663 11.829 18.907 1.00 92.81 585 THR A CA 1
ATOM 4572 C C . THR A 1 585 ? -21.364 11.206 18.407 1.00 92.81 585 THR A C 1
ATOM 4574 O O . THR A 1 585 ? -20.430 11.925 18.070 1.00 92.81 585 THR A O 1
ATOM 4577 N N . LEU A 1 586 ? -21.322 9.875 18.346 1.00 94.38 586 LEU A N 1
ATOM 4578 C CA . LEU A 1 586 ? -20.204 9.107 17.783 1.00 94.38 586 LEU A CA 1
ATOM 4579 C C . LEU A 1 586 ? -20.549 8.530 16.408 1.00 94.38 586 LEU A C 1
ATOM 4581 O O . LEU A 1 586 ? -19.675 8.384 15.554 1.00 94.38 586 LEU A O 1
ATOM 4585 N N . VAL A 1 587 ? -21.832 8.219 16.201 1.00 94.94 587 VAL A N 1
ATOM 4586 C CA . VAL A 1 587 ? -22.372 7.680 14.949 1.00 94.94 587 VAL A CA 1
ATOM 4587 C C . VAL A 1 587 ? -23.719 8.340 14.657 1.00 94.94 587 VAL A C 1
ATOM 4589 O O . VAL A 1 587 ? -24.579 8.397 15.542 1.00 94.94 587 VAL A O 1
ATOM 4592 N N . ASP A 1 588 ? -23.917 8.800 13.425 1.00 93.56 588 ASP A N 1
ATOM 4593 C CA . ASP A 1 588 ? -25.192 9.300 12.902 1.00 93.56 588 ASP A CA 1
ATOM 4594 C C . ASP A 1 588 ? -25.640 8.421 11.721 1.00 93.56 588 ASP A C 1
ATOM 4596 O O . ASP A 1 588 ? -24.891 8.231 10.764 1.00 93.56 588 ASP A O 1
ATOM 4600 N N . THR A 1 589 ? -26.839 7.835 11.806 1.00 89.69 589 THR A N 1
ATOM 4601 C CA . THR A 1 589 ? -27.345 6.838 10.842 1.00 89.69 589 THR A CA 1
ATOM 4602 C C . THR A 1 589 ? -28.710 7.254 10.286 1.00 89.69 589 THR A C 1
ATOM 4604 O O . THR A 1 589 ? -29.686 7.240 11.023 1.00 89.69 589 THR A O 1
ATOM 4607 N N . GLN A 1 590 ? -28.860 7.584 9.000 1.00 86.12 590 GLN A N 1
ATOM 4608 C CA . GLN A 1 590 ? -30.172 8.043 8.496 1.00 86.12 590 GLN A CA 1
ATOM 4609 C C . GLN A 1 590 ? -31.239 6.929 8.501 1.00 86.12 590 GLN A C 1
ATOM 4611 O O . GLN A 1 590 ? -32.378 7.159 8.917 1.00 86.12 590 GLN A O 1
ATOM 4616 N N . LYS A 1 591 ? -30.867 5.711 8.088 1.00 83.12 591 LYS A N 1
ATOM 4617 C CA . LYS A 1 591 ? -31.656 4.470 8.161 1.00 83.12 591 LYS A CA 1
ATOM 4618 C C . LYS A 1 591 ? -30.869 3.424 8.947 1.00 83.12 591 LYS A C 1
ATOM 4620 O O . LYS A 1 591 ? -29.749 3.073 8.581 1.00 83.12 591 LYS A O 1
ATOM 4625 N N . ASN A 1 592 ? -31.449 2.925 10.036 1.00 74.94 592 ASN A N 1
ATOM 4626 C CA . ASN A 1 592 ? -30.682 2.215 11.057 1.00 74.94 592 ASN A CA 1
ATOM 4627 C C . ASN A 1 592 ? -31.228 0.814 11.369 1.00 74.94 592 ASN A C 1
ATOM 4629 O O . ASN A 1 592 ? -32.179 0.678 12.142 1.00 74.94 592 ASN A O 1
ATOM 4633 N N . GLY A 1 593 ? -30.573 -0.210 10.816 1.00 84.69 593 GLY A N 1
ATOM 4634 C CA . GLY A 1 593 ? -30.692 -1.622 11.197 1.00 84.69 593 GLY A CA 1
ATOM 4635 C C . GLY A 1 593 ? -29.468 -2.155 11.959 1.00 84.69 593 GLY A C 1
ATOM 4636 O O . GLY A 1 593 ? -29.364 -3.359 12.188 1.00 84.69 593 GLY A O 1
ATOM 4637 N N . ALA A 1 594 ? -28.528 -1.287 12.345 1.00 93.25 594 ALA A N 1
ATOM 4638 C CA . ALA A 1 594 ? -27.293 -1.665 13.022 1.00 93.25 594 ALA A CA 1
ATOM 4639 C C . ALA A 1 594 ? -27.357 -1.473 14.544 1.00 93.25 594 ALA A C 1
ATOM 4641 O O . ALA A 1 594 ? -28.068 -0.616 15.078 1.00 93.25 594 ALA A O 1
ATOM 4642 N N . THR A 1 595 ? -26.532 -2.239 15.256 1.00 94.75 595 THR A N 1
ATOM 4643 C CA . THR A 1 595 ? -26.251 -2.044 16.683 1.00 94.75 595 THR A CA 1
ATOM 4644 C C . THR A 1 595 ? -24.790 -1.686 16.892 1.00 94.75 595 THR A C 1
ATOM 4646 O O . THR A 1 595 ? -23.924 -2.283 16.254 1.00 94.75 595 THR A O 1
ATOM 4649 N N . PHE A 1 596 ? -24.522 -0.776 17.826 1.00 96.00 596 PHE A N 1
ATOM 4650 C CA . PHE A 1 596 ? -23.169 -0.396 18.223 1.00 96.00 596 PHE A CA 1
ATOM 4651 C C . PHE A 1 596 ? -22.964 -0.702 19.707 1.00 96.00 596 PHE A C 1
ATOM 4653 O O . PHE A 1 596 ? -23.857 -0.458 20.520 1.00 96.00 596 PHE A O 1
ATOM 4660 N N . SER A 1 597 ? -21.795 -1.233 20.061 1.00 96.00 597 SER A N 1
ATOM 4661 C CA . SER A 1 597 ? -21.407 -1.519 21.448 1.00 96.00 597 SER A CA 1
ATOM 4662 C C . SER A 1 597 ? -20.011 -0.989 21.754 1.00 96.00 597 SER A C 1
ATOM 4664 O O . SER A 1 597 ? -19.127 -1.068 20.902 1.00 96.00 597 SER A O 1
ATOM 4666 N N . LEU A 1 598 ? -19.795 -0.508 22.977 1.00 95.12 598 LEU A N 1
ATOM 4667 C CA . LEU A 1 598 ? -18.465 -0.120 23.448 1.00 95.12 598 LEU A CA 1
ATOM 4668 C C . LEU A 1 598 ? -17.608 -1.361 23.694 1.00 95.12 598 LEU A C 1
ATOM 4670 O O . LEU A 1 598 ? -18.125 -2.386 24.146 1.00 95.12 598 LEU A O 1
ATOM 4674 N N . VAL A 1 599 ? -16.311 -1.259 23.420 1.00 93.31 599 VAL A N 1
ATOM 4675 C CA . VAL A 1 599 ? -15.327 -2.298 23.736 1.00 93.31 599 VAL A CA 1
ATOM 4676 C C . VAL A 1 599 ? -14.048 -1.718 24.333 1.00 93.31 599 VAL A C 1
ATOM 4678 O O . VAL A 1 599 ? -13.744 -0.546 24.115 1.00 93.31 599 VAL A O 1
ATOM 4681 N N . ASP A 1 600 ? -13.312 -2.535 25.087 1.00 87.38 600 ASP A N 1
ATOM 4682 C CA . ASP A 1 600 ? -11.946 -2.221 25.519 1.00 87.38 600 ASP A CA 1
ATOM 4683 C C . ASP A 1 600 ? -10.911 -2.489 24.410 1.00 87.38 600 ASP A C 1
ATOM 4685 O O . ASP A 1 600 ? -11.253 -2.877 23.289 1.00 87.38 600 ASP A O 1
ATOM 4689 N N . GLU A 1 601 ? -9.631 -2.274 24.723 1.00 84.44 601 GLU A N 1
ATOM 4690 C CA . GLU A 1 601 ? -8.508 -2.490 23.800 1.00 84.44 601 GLU A CA 1
ATOM 4691 C C . GLU A 1 601 ? -8.397 -3.959 23.348 1.00 84.44 601 GLU A C 1
ATOM 4693 O O . GLU A 1 601 ? -7.928 -4.253 22.249 1.00 84.44 601 GLU A O 1
ATOM 4698 N N . GLN A 1 602 ? -8.885 -4.899 24.162 1.00 84.75 602 GLN A N 1
ATOM 4699 C CA . GLN A 1 602 ? -8.915 -6.330 23.861 1.00 84.75 602 GLN A CA 1
ATOM 4700 C C . GLN A 1 602 ? -10.191 -6.742 23.099 1.00 84.75 602 GLN A C 1
ATOM 4702 O O . GLN A 1 602 ? -10.350 -7.908 22.725 1.00 84.75 602 GLN A O 1
ATOM 4707 N N . GLY A 1 603 ? -11.099 -5.800 22.825 1.00 85.00 603 GLY A N 1
ATOM 4708 C CA . GLY A 1 603 ? -12.347 -6.029 22.105 1.00 85.00 603 GLY A CA 1
ATOM 4709 C C . GLY A 1 603 ? -13.468 -6.639 22.955 1.00 85.00 603 GLY A C 1
ATOM 4710 O O . GLY A 1 603 ? -14.446 -7.136 22.385 1.00 85.00 603 GLY A O 1
ATOM 4711 N N . ILE A 1 604 ? -13.341 -6.623 24.284 1.00 86.56 604 ILE A N 1
ATOM 4712 C CA . ILE A 1 604 ? -14.347 -7.108 25.234 1.00 86.56 604 ILE A CA 1
ATOM 4713 C C . ILE A 1 604 ? -15.436 -6.049 25.387 1.00 86.56 604 ILE A C 1
ATOM 4715 O O . ILE A 1 604 ? -15.152 -4.865 25.533 1.00 86.56 604 ILE A O 1
ATOM 4719 N N . ALA A 1 605 ? -16.700 -6.476 25.359 1.00 89.62 605 ALA A N 1
ATOM 4720 C CA . ALA A 1 605 ? -17.844 -5.581 25.482 1.00 89.62 605 ALA A CA 1
ATOM 4721 C C . ALA A 1 605 ? -17.865 -4.837 26.828 1.00 89.62 605 ALA A C 1
ATOM 4723 O O . ALA A 1 605 ? -17.768 -5.447 27.894 1.00 89.62 605 ALA A O 1
ATOM 4724 N N . LEU A 1 606 ? -18.080 -3.525 26.761 1.00 87.69 606 LEU A N 1
ATOM 4725 C CA . LEU A 1 606 ? -18.200 -2.633 27.907 1.00 87.69 606 LEU A CA 1
ATOM 4726 C C . LEU A 1 606 ? -19.639 -2.127 28.044 1.00 87.69 606 LEU A C 1
ATOM 4728 O O . LEU A 1 606 ? -20.263 -1.697 27.074 1.00 87.69 606 LEU A O 1
ATOM 4732 N N . SER A 1 607 ? -20.165 -2.136 29.270 1.00 85.00 607 SER A N 1
ATOM 4733 C CA . SER A 1 607 ? -21.461 -1.517 29.585 1.00 85.00 607 SER A CA 1
ATOM 4734 C C . SER A 1 607 ? -21.367 0.006 29.716 1.00 85.00 607 SER A C 1
ATOM 4736 O O . SER A 1 607 ? -22.353 0.708 29.495 1.00 85.00 607 SER A O 1
ATOM 4738 N N . GLN A 1 608 ? -20.188 0.515 30.073 1.00 86.56 608 GLN A N 1
ATOM 4739 C CA . GLN A 1 608 ? -19.863 1.932 30.197 1.00 86.56 608 GLN A CA 1
ATOM 4740 C C . GLN A 1 608 ? -18.350 2.133 30.068 1.00 86.56 608 GLN A C 1
ATOM 4742 O O . GLN A 1 608 ? -17.603 1.160 30.107 1.00 86.56 608 GLN A O 1
ATOM 4747 N N . ILE A 1 609 ? -17.905 3.383 29.966 1.00 86.94 609 ILE A N 1
ATOM 4748 C CA . ILE A 1 609 ? -16.505 3.790 30.106 1.00 86.94 609 ILE A CA 1
ATOM 4749 C C . ILE A 1 609 ? -16.380 4.688 31.334 1.00 86.94 609 ILE A C 1
ATOM 4751 O O . ILE A 1 609 ? -17.089 5.687 31.446 1.00 86.94 609 ILE A O 1
ATOM 4755 N N . ASP A 1 610 ? -15.482 4.342 32.251 1.00 82.44 610 ASP A N 1
ATOM 4756 C CA . ASP A 1 610 ? -15.242 5.102 33.473 1.00 82.44 610 ASP A CA 1
ATOM 4757 C C . ASP A 1 610 ? -14.153 6.162 33.246 1.00 82.44 610 ASP A C 1
ATOM 4759 O O . ASP A 1 610 ? -13.026 5.841 32.859 1.00 82.44 610 ASP A O 1
ATOM 4763 N N . VAL A 1 611 ? -14.472 7.429 33.531 1.00 79.62 611 VAL A N 1
ATOM 4764 C CA . VAL A 1 611 ? -13.508 8.541 33.556 1.00 79.62 611 VAL A CA 1
ATOM 4765 C C . VAL A 1 611 ? -13.640 9.270 34.890 1.00 79.62 611 VAL A C 1
ATOM 4767 O O . VAL A 1 611 ? -14.577 10.037 35.129 1.00 79.62 611 VAL A O 1
ATOM 4770 N N . GLY A 1 612 ? -12.698 8.995 35.792 1.00 78.00 612 GLY A N 1
ATOM 4771 C CA . GLY A 1 612 ? -12.761 9.459 37.176 1.00 78.00 612 GLY A CA 1
ATOM 4772 C C . GLY A 1 612 ? -14.000 8.923 37.903 1.00 78.00 612 GLY A C 1
ATOM 4773 O O . GLY A 1 612 ? -14.220 7.714 37.994 1.00 78.00 612 GLY A O 1
ATOM 4774 N N . ASP A 1 613 ? -14.818 9.833 38.426 1.00 79.06 613 ASP A N 1
ATOM 4775 C CA . ASP A 1 613 ? -16.013 9.492 39.209 1.00 79.06 613 ASP A CA 1
ATOM 4776 C C . ASP A 1 613 ? -17.251 9.207 38.335 1.00 79.06 613 ASP A C 1
ATOM 4778 O O . ASP A 1 613 ? -18.277 8.752 38.841 1.00 79.06 613 ASP A O 1
ATOM 4782 N N . ILE A 1 614 ? -17.172 9.473 37.027 1.00 81.00 614 ILE A N 1
ATOM 4783 C CA . ILE A 1 614 ? -18.313 9.453 36.105 1.00 81.00 614 ILE A CA 1
ATOM 4784 C C . ILE A 1 614 ? -18.190 8.276 35.133 1.00 81.00 614 ILE A C 1
ATOM 4786 O O . ILE A 1 614 ? -17.132 8.049 34.545 1.00 81.00 614 ILE A O 1
ATOM 4790 N N . GLY A 1 615 ? -19.291 7.548 34.950 1.00 84.56 615 GLY A N 1
ATOM 4791 C CA . GLY A 1 615 ? -19.453 6.537 33.909 1.00 84.56 615 GLY A CA 1
ATOM 4792 C C . GLY A 1 615 ? -20.141 7.121 32.673 1.00 84.56 615 GLY A C 1
ATOM 4793 O O . GLY A 1 615 ? -21.098 7.888 32.785 1.00 84.56 615 GLY A O 1
ATOM 4794 N N . TYR A 1 616 ? -19.673 6.743 31.487 1.00 87.94 616 TYR A N 1
ATOM 4795 C CA . TYR A 1 616 ? -20.240 7.140 30.200 1.00 87.94 616 TYR A CA 1
ATOM 4796 C C . TYR A 1 616 ? -20.814 5.922 29.489 1.00 87.94 616 TYR A C 1
ATOM 4798 O O . TYR A 1 616 ? -20.110 4.943 29.262 1.00 87.94 616 TYR A O 1
ATOM 4806 N N . GLN A 1 617 ? -22.084 5.982 29.111 1.00 90.25 617 GLN A N 1
ATOM 4807 C CA . GLN A 1 617 ? -22.773 4.903 28.410 1.00 90.25 617 GLN A CA 1
ATOM 4808 C C . GLN A 1 617 ? -23.081 5.299 26.974 1.00 90.25 617 GLN A C 1
ATOM 4810 O O . GLN A 1 617 ? -23.360 6.463 26.680 1.00 90.25 617 GLN A O 1
ATOM 4815 N N . LEU A 1 618 ? -23.077 4.309 26.087 1.00 93.12 618 LEU A N 1
ATOM 4816 C CA . LEU A 1 618 ? -23.553 4.484 24.726 1.00 93.12 618 LEU A CA 1
ATOM 4817 C C . LEU A 1 618 ? -25.081 4.356 24.708 1.00 93.12 618 LEU A C 1
ATOM 4819 O O . LEU A 1 618 ? -25.629 3.319 25.081 1.00 93.12 618 LEU A O 1
ATOM 4823 N N . LYS A 1 619 ? -25.774 5.411 24.281 1.00 91.44 619 LYS A N 1
ATOM 4824 C CA . LYS A 1 619 ? -27.238 5.468 24.189 1.00 91.44 619 LYS A CA 1
ATOM 4825 C C . LYS A 1 619 ? -27.669 5.749 22.757 1.00 91.44 619 LYS A C 1
ATOM 4827 O O . LYS A 1 619 ? -27.044 6.540 22.054 1.00 91.44 619 LYS A O 1
ATOM 4832 N N . LYS A 1 620 ? -28.767 5.123 22.336 1.00 90.12 620 LYS A N 1
ATOM 4833 C CA . LYS A 1 620 ? -29.413 5.416 21.054 1.00 90.12 620 LYS A CA 1
ATOM 4834 C C . LYS A 1 620 ? -30.448 6.526 21.254 1.00 90.12 620 LYS A C 1
ATOM 4836 O O . LYS A 1 620 ? -31.399 6.347 22.010 1.00 90.12 620 LYS A O 1
ATOM 4841 N N . ALA A 1 621 ? -30.259 7.658 20.585 1.00 87.94 621 ALA A N 1
ATOM 4842 C CA . ALA A 1 621 ? -31.157 8.810 20.598 1.00 87.94 621 ALA A CA 1
ATOM 4843 C C . ALA A 1 621 ? -31.692 9.041 19.178 1.00 87.94 621 ALA A C 1
ATOM 4845 O O . ALA A 1 621 ? -31.041 9.666 18.338 1.00 87.94 621 ALA A O 1
ATOM 4846 N N . GLY A 1 622 ? -32.865 8.470 18.887 1.00 87.44 622 GLY A N 1
ATOM 4847 C CA . GLY A 1 622 ? -33.394 8.396 17.526 1.00 87.44 622 GLY A CA 1
ATOM 4848 C C . GLY A 1 622 ? -32.433 7.634 16.609 1.00 87.44 622 GLY A C 1
ATOM 4849 O O . GLY A 1 622 ? -32.209 6.437 16.783 1.00 87.44 622 GLY A O 1
ATOM 4850 N N . GLN A 1 623 ? -31.843 8.364 15.668 1.00 87.69 623 GLN A N 1
ATOM 4851 C CA . GLN A 1 623 ? -30.920 7.864 14.651 1.00 87.69 623 GLN A CA 1
ATOM 4852 C C . GLN A 1 623 ? -29.433 7.995 15.005 1.00 87.69 623 GLN A C 1
ATOM 4854 O O . GLN A 1 623 ? -28.570 7.564 14.240 1.00 87.69 623 GLN A O 1
ATOM 4859 N N . ARG A 1 624 ? -29.124 8.541 16.184 1.00 92.19 624 ARG A N 1
ATOM 4860 C CA . ARG A 1 624 ? -27.755 8.780 16.647 1.00 92.19 624 ARG A CA 1
ATOM 4861 C C . ARG A 1 624 ? -27.373 7.834 17.771 1.00 92.19 624 ARG A C 1
ATOM 4863 O O . ARG A 1 624 ? -28.170 7.587 18.676 1.00 92.19 624 ARG A O 1
ATOM 4870 N N . TRP A 1 625 ? -26.130 7.372 17.753 1.00 94.56 625 TRP A N 1
ATOM 4871 C CA . TRP A 1 625 ? -25.496 6.725 18.898 1.00 94.56 625 TRP A CA 1
ATOM 4872 C C . TRP A 1 625 ? -24.616 7.744 19.611 1.00 94.56 625 TRP A C 1
ATOM 4874 O O . TRP A 1 625 ? -23.699 8.319 19.019 1.00 94.56 625 TRP A O 1
ATOM 4884 N N . GLN A 1 626 ? -24.935 8.000 20.875 1.00 93.75 626 GLN A N 1
ATOM 4885 C CA . GLN A 1 626 ? -24.336 9.063 21.667 1.00 93.75 626 GLN A CA 1
ATOM 4886 C C . GLN A 1 626 ? -23.669 8.503 22.915 1.00 93.75 626 GLN A C 1
ATOM 4888 O O . GLN A 1 626 ? -24.254 7.695 23.634 1.00 93.75 626 GLN A O 1
ATOM 4893 N N . LEU A 1 627 ? -22.461 8.975 23.199 1.00 92.56 627 LEU A N 1
ATOM 4894 C CA . LEU A 1 627 ? -21.810 8.776 24.482 1.00 92.56 627 LEU A CA 1
ATOM 4895 C C . LEU A 1 627 ? -22.389 9.780 25.483 1.00 92.56 627 LEU A C 1
ATOM 4897 O O . LEU A 1 627 ? -22.320 10.988 25.252 1.00 92.56 627 LEU A O 1
ATOM 4901 N N . SER A 1 628 ? -22.969 9.302 26.584 1.00 89.56 628 SER A N 1
ATOM 4902 C CA . SER A 1 628 ? -23.614 10.156 27.584 1.00 89.56 628 SER A CA 1
ATOM 4903 C C . SER A 1 628 ? -23.258 9.772 29.015 1.00 89.56 628 SER A C 1
ATOM 4905 O O . SER A 1 628 ? -23.177 8.593 29.349 1.00 89.56 628 SER A O 1
ATOM 4907 N N . ASN A 1 629 ? -23.110 10.782 29.874 1.00 86.38 629 ASN A N 1
ATOM 4908 C CA . ASN A 1 629 ? -22.922 10.619 31.317 1.00 86.38 629 ASN A CA 1
ATOM 4909 C C . ASN A 1 629 ? -24.223 10.748 32.132 1.00 86.38 629 ASN A C 1
ATOM 4911 O O . ASN A 1 629 ? -24.178 10.735 33.360 1.00 86.38 629 ASN A O 1
ATOM 4915 N N . GLN A 1 630 ? -25.379 10.919 31.485 1.00 82.00 630 GLN A N 1
ATOM 4916 C CA . GLN A 1 630 ? -26.646 11.187 32.170 1.00 82.00 630 GLN A CA 1
ATOM 4917 C C . GLN A 1 630 ? -27.353 9.895 32.560 1.00 82.00 630 GLN A C 1
ATOM 4919 O O . GLN A 1 630 ? -27.680 9.105 31.675 1.00 82.00 630 GLN A O 1
ATOM 4924 N N . LEU A 1 631 ? -27.661 9.711 33.844 1.00 74.62 631 LEU A N 1
ATOM 4925 C CA . LEU A 1 631 ? -28.527 8.628 34.320 1.00 74.62 631 LEU A CA 1
ATOM 4926 C C . LEU A 1 631 ? -30.003 8.974 34.093 1.00 74.62 631 LEU A C 1
ATOM 4928 O O . LEU A 1 631 ? -30.754 8.176 33.534 1.00 74.62 631 LEU A O 1
ATOM 4932 N N . ASN A 1 632 ? -30.398 10.185 34.485 1.00 71.19 632 ASN A N 1
ATOM 4933 C CA . ASN A 1 632 ? -31.725 10.759 34.268 1.00 71.19 632 ASN A CA 1
ATOM 4934 C C . ASN A 1 632 ? -31.615 12.294 34.140 1.00 71.19 632 ASN A C 1
ATOM 4936 O O . ASN A 1 632 ? -30.520 12.839 33.994 1.00 71.19 632 ASN A O 1
ATOM 4940 N N . SER A 1 633 ? -32.741 13.012 34.170 1.00 62.06 633 SER A N 1
ATOM 4941 C CA . SER A 1 633 ? -32.754 14.474 34.027 1.00 62.06 633 SER A CA 1
ATOM 4942 C C . SER A 1 633 ? -32.022 15.223 35.150 1.00 62.06 633 SER A C 1
ATOM 4944 O O . SER A 1 633 ? -31.702 16.398 34.956 1.00 62.06 633 SER A O 1
ATOM 4946 N N . LEU A 1 634 ? -31.738 14.582 36.287 1.00 62.47 634 LEU A N 1
ATOM 4947 C CA . LEU A 1 634 ? -31.168 15.197 37.490 1.00 62.47 634 LEU A CA 1
ATOM 4948 C C . LEU A 1 634 ? -29.837 14.563 37.940 1.00 62.47 634 LEU A C 1
ATOM 4950 O O . LEU A 1 634 ? -29.093 15.208 38.673 1.00 62.47 634 LEU A O 1
ATOM 4954 N N . GLU A 1 635 ? -29.512 13.344 37.498 1.00 73.19 635 GLU A N 1
ATOM 4955 C CA . GLU A 1 635 ? -28.381 12.556 38.010 1.00 73.19 635 GLU A CA 1
ATOM 4956 C C . GLU A 1 635 ? -27.410 12.082 36.915 1.00 73.19 635 GLU A C 1
ATOM 4958 O O . GLU A 1 635 ? -27.796 11.813 35.773 1.00 73.19 635 GLU A O 1
ATOM 4963 N N . TYR A 1 636 ? -26.141 11.915 37.300 1.00 77.06 636 TYR A N 1
ATOM 4964 C CA . TYR A 1 636 ? -25.081 11.332 36.474 1.00 77.06 636 TYR A CA 1
ATOM 4965 C C . TYR A 1 636 ? -24.966 9.818 36.689 1.00 77.06 636 TYR A C 1
ATOM 4967 O O . TYR A 1 636 ? -25.278 9.316 37.771 1.00 77.06 636 TYR A O 1
ATOM 4975 N N . HIS A 1 637 ? -24.466 9.096 35.686 1.00 82.25 637 HIS A N 1
ATOM 4976 C CA . HIS A 1 637 ? -24.024 7.713 35.851 1.00 82.25 637 HIS A CA 1
ATOM 4977 C C . HIS A 1 637 ? -22.716 7.677 36.653 1.00 82.25 637 HIS A C 1
ATOM 4979 O O . HIS A 1 637 ? -21.721 8.301 36.282 1.00 82.25 637 HIS A O 1
ATOM 4985 N N . ALA A 1 638 ? -22.715 6.938 37.758 1.00 82.56 638 ALA A N 1
ATOM 4986 C CA . ALA A 1 638 ? -21.540 6.715 38.590 1.00 82.56 638 ALA A CA 1
ATOM 4987 C C . ALA A 1 638 ? -20.552 5.750 37.918 1.00 82.56 638 ALA A C 1
ATOM 4989 O O . ALA A 1 638 ? -20.964 4.728 37.359 1.00 82.56 638 ALA A O 1
ATOM 4990 N N . SER A 1 639 ? -19.249 6.020 38.033 1.00 83.12 639 SER A N 1
ATOM 4991 C CA . SER A 1 639 ? -18.220 5.055 37.625 1.00 83.12 639 SER A CA 1
ATOM 4992 C C . SER A 1 639 ? -18.266 3.785 38.480 1.00 83.12 639 SER A C 1
ATOM 4994 O O . SER A 1 639 ? -18.811 3.786 39.590 1.00 83.12 639 SER A O 1
ATOM 4996 N N . GLY A 1 640 ? -17.658 2.691 38.010 1.00 82.25 640 GLY A N 1
ATOM 4997 C CA . GLY A 1 640 ? -17.608 1.432 38.760 1.00 82.25 640 GLY A CA 1
ATOM 4998 C C . GLY A 1 640 ? -17.021 1.574 40.169 1.00 82.25 640 GLY A C 1
ATOM 4999 O O . GLY A 1 640 ? -17.463 0.899 41.102 1.00 82.25 640 GLY A O 1
ATOM 5000 N N . ILE A 1 641 ? -16.085 2.514 40.348 1.00 83.31 641 ILE A N 1
ATOM 5001 C CA . ILE A 1 641 ? -15.512 2.867 41.653 1.00 83.31 641 ILE A CA 1
ATOM 5002 C C . ILE A 1 641 ? -16.584 3.429 42.584 1.00 83.31 641 ILE A C 1
ATOM 5004 O O . ILE A 1 641 ? -16.759 2.928 43.696 1.00 83.31 641 ILE A O 1
ATOM 5008 N N . ILE A 1 642 ? -17.327 4.441 42.137 1.00 83.81 642 ILE A N 1
ATOM 5009 C CA . ILE A 1 642 ? -18.365 5.078 42.950 1.00 83.81 642 ILE A CA 1
ATOM 5010 C C . ILE A 1 642 ? -19.487 4.087 43.282 1.00 83.81 642 ILE A C 1
ATOM 5012 O O . ILE A 1 642 ? -19.912 4.022 44.437 1.00 83.81 642 ILE A O 1
ATOM 5016 N N . GLN A 1 643 ? -19.910 3.257 42.323 1.00 84.94 643 GLN A N 1
ATOM 5017 C CA . GLN A 1 643 ? -20.930 2.228 42.560 1.00 84.94 643 GLN A CA 1
ATOM 5018 C C . GLN A 1 643 ? -20.493 1.235 43.655 1.00 84.94 643 GLN A C 1
ATOM 5020 O O . GLN A 1 643 ? -21.256 0.945 44.581 1.00 84.94 643 GLN A O 1
ATOM 5025 N N . ALA A 1 644 ? -19.243 0.757 43.606 1.00 86.31 644 ALA A N 1
ATOM 5026 C CA . ALA A 1 644 ? -18.699 -0.164 44.605 1.00 86.31 644 ALA A CA 1
ATOM 5027 C C . ALA A 1 644 ? -18.538 0.486 45.990 1.00 86.31 644 ALA A C 1
ATOM 5029 O O . ALA A 1 644 ? -18.780 -0.157 47.020 1.00 86.31 644 ALA A O 1
ATOM 5030 N N . LEU A 1 645 ? -18.141 1.760 46.033 1.00 85.56 645 LEU A N 1
ATOM 5031 C CA . LEU A 1 645 ? -18.024 2.528 47.269 1.00 85.56 645 LEU A CA 1
ATOM 5032 C C . LEU A 1 645 ? -19.392 2.739 47.931 1.00 85.56 645 LEU A C 1
ATOM 5034 O O . LEU A 1 645 ? -19.522 2.501 49.133 1.00 85.56 645 LEU A O 1
ATOM 5038 N N . LEU A 1 646 ? -20.418 3.107 47.155 1.00 82.88 646 LEU A N 1
ATOM 5039 C CA . LEU A 1 646 ? -21.792 3.239 47.646 1.00 82.88 646 LEU A CA 1
ATOM 5040 C C . LEU A 1 646 ? -22.316 1.905 48.195 1.00 82.88 646 LEU A C 1
ATOM 5042 O O . LEU A 1 646 ? -22.827 1.865 49.313 1.00 82.88 646 LEU A O 1
ATOM 5046 N N . ALA A 1 647 ? -22.104 0.799 47.473 1.00 84.81 647 ALA A N 1
ATOM 5047 C CA . ALA A 1 647 ? -22.496 -0.538 47.922 1.00 84.81 647 ALA A CA 1
ATOM 5048 C C . ALA A 1 647 ? -21.878 -0.908 49.285 1.00 84.81 647 ALA A C 1
ATOM 5050 O O . ALA A 1 647 ? -22.569 -1.363 50.203 1.00 84.81 647 ALA A O 1
ATOM 5051 N N . ASN A 1 648 ? -20.575 -0.662 49.456 1.00 86.50 648 ASN A N 1
ATOM 5052 C CA . ASN A 1 648 ? -19.884 -0.938 50.716 1.00 86.50 648 ASN A CA 1
ATOM 5053 C C . ASN A 1 648 ? -20.323 -0.006 51.846 1.00 86.50 648 ASN A C 1
ATOM 5055 O O . ASN A 1 648 ? -20.425 -0.460 52.981 1.00 86.50 648 ASN A O 1
ATOM 5059 N N . ALA A 1 649 ? -20.618 1.261 51.552 1.00 81.12 649 ALA A N 1
ATOM 5060 C CA . ALA A 1 649 ? -21.097 2.219 52.542 1.00 81.12 649 ALA A CA 1
ATOM 5061 C C . ALA A 1 649 ? -22.546 1.942 52.999 1.00 81.12 649 ALA A C 1
ATOM 5063 O O . ALA A 1 649 ? -22.906 2.310 54.117 1.00 81.12 649 ALA A O 1
ATOM 5064 N N . THR A 1 650 ? -23.366 1.280 52.175 1.00 79.69 650 THR A N 1
ATOM 5065 C CA . THR A 1 650 ? -24.724 0.826 52.535 1.00 79.69 650 THR A CA 1
ATOM 5066 C C . THR A 1 650 ? -24.723 -0.533 53.246 1.00 79.69 650 THR A C 1
ATOM 5068 O O . THR A 1 650 ? -25.620 -0.815 54.036 1.00 79.69 650 THR A O 1
ATOM 5071 N N . THR A 1 651 ? -23.708 -1.374 53.019 1.00 83.25 651 THR A N 1
ATOM 5072 C CA . THR A 1 651 ? -23.652 -2.750 53.554 1.00 83.25 651 THR A CA 1
ATOM 5073 C C . THR A 1 651 ? -23.885 -2.847 55.061 1.00 83.25 651 THR A C 1
ATOM 5075 O O . THR A 1 651 ? -24.680 -3.696 55.465 1.00 83.25 651 THR A O 1
ATOM 5078 N N . PRO A 1 652 ? -23.267 -2.013 55.919 1.00 80.38 652 PRO A N 1
ATOM 5079 C CA . PRO A 1 652 ? -23.463 -2.158 57.349 1.00 80.38 652 PRO A CA 1
ATOM 5080 C C . PRO A 1 652 ? -24.912 -1.934 57.777 1.00 80.38 652 PRO A C 1
ATOM 5082 O O . PRO A 1 652 ? -25.352 -2.599 58.697 1.00 80.38 652 PRO A O 1
ATOM 5085 N N . GLN A 1 653 ? -25.691 -1.097 57.081 1.00 76.31 653 GLN A N 1
ATOM 5086 C CA . GLN A 1 653 ? -27.126 -0.934 57.360 1.00 76.31 653 GLN A CA 1
ATOM 5087 C C . GLN A 1 653 ? -27.927 -2.218 57.110 1.00 76.31 653 GLN A C 1
ATOM 5089 O O . GLN A 1 653 ? -28.935 -2.455 57.765 1.00 76.31 653 GLN A O 1
ATOM 5094 N N . LEU A 1 654 ? -27.480 -3.048 56.164 1.00 78.56 654 LEU A N 1
ATOM 5095 C CA . LEU A 1 654 ? -28.118 -4.324 55.836 1.00 78.56 654 LEU A CA 1
ATOM 5096 C C . LEU A 1 654 ? -27.683 -5.455 56.771 1.00 78.56 654 LEU A C 1
ATOM 5098 O O . LEU A 1 654 ? -28.451 -6.387 57.002 1.00 78.56 654 LEU A O 1
ATOM 5102 N N . LEU A 1 655 ? -26.450 -5.384 57.282 1.00 77.44 655 LEU A N 1
ATOM 5103 C CA . LEU A 1 655 ? -25.897 -6.363 58.221 1.00 77.44 655 LEU A CA 1
ATOM 5104 C C . LEU A 1 655 ? -26.256 -6.060 59.674 1.00 77.44 655 LEU A C 1
ATOM 5106 O O . LEU A 1 655 ? -26.314 -6.976 60.488 1.00 77.44 655 LEU A O 1
ATOM 5110 N N . PHE A 1 656 ? -26.462 -4.787 60.010 1.00 71.75 656 PHE A N 1
ATOM 5111 C CA . PHE A 1 656 ? -26.746 -4.355 61.366 1.00 71.75 656 PHE A CA 1
ATOM 5112 C C . PHE A 1 656 ? -28.166 -4.775 61.747 1.00 71.75 656 PHE A C 1
ATOM 5114 O O . PHE A 1 656 ? -29.156 -4.123 61.416 1.00 71.75 656 PHE A O 1
ATOM 5121 N N . HIS A 1 657 ? -28.252 -5.916 62.422 1.00 68.25 657 HIS A N 1
ATOM 5122 C CA . HIS A 1 657 ? -29.493 -6.511 62.880 1.00 68.25 657 HIS A CA 1
ATOM 5123 C C . HIS A 1 657 ? -29.481 -6.618 64.404 1.00 68.25 657 HIS A C 1
ATOM 5125 O O . HIS A 1 657 ? -28.482 -6.993 65.012 1.00 68.25 657 HIS A O 1
ATOM 5131 N N . HIS A 1 658 ? -30.612 -6.308 65.030 1.00 66.44 658 HIS A N 1
ATOM 5132 C CA . HIS A 1 658 ? -30.805 -6.595 66.444 1.00 66.44 658 HIS A CA 1
ATOM 5133 C C . HIS A 1 658 ? -31.316 -8.024 66.575 1.00 66.44 658 HIS A C 1
ATOM 5135 O O . HIS A 1 658 ? -32.489 -8.280 66.310 1.00 66.44 658 HIS A O 1
ATOM 5141 N N . THR A 1 659 ? -30.446 -8.957 66.966 1.00 66.50 659 THR A N 1
ATOM 5142 C CA . THR A 1 659 ? -30.882 -10.315 67.298 1.00 66.50 659 THR A CA 1
ATOM 5143 C C . THR A 1 659 ? -31.820 -10.247 68.496 1.00 66.50 659 THR A C 1
ATOM 5145 O O . THR A 1 659 ? -31.394 -9.959 69.612 1.00 66.50 659 THR A O 1
ATOM 5148 N N . THR A 1 660 ? -33.106 -10.493 68.261 1.00 77.75 660 THR A N 1
ATOM 5149 C CA . THR A 1 660 ? -34.083 -10.747 69.317 1.00 77.75 660 THR A CA 1
ATOM 5150 C C . THR A 1 660 ? -34.111 -12.251 69.569 1.00 77.75 660 THR A C 1
ATOM 5152 O O . THR A 1 660 ? -34.542 -13.017 68.697 1.00 77.75 660 THR A O 1
ATOM 5155 N N . PRO A 1 661 ? -33.580 -12.730 70.704 1.00 76.69 661 PRO A N 1
ATOM 5156 C CA . PRO A 1 661 ? -33.599 -14.153 70.975 1.00 76.69 661 PRO A CA 1
ATOM 5157 C C . PRO A 1 661 ? -35.041 -14.607 71.219 1.00 76.69 661 PRO A C 1
ATOM 5159 O O . PRO A 1 661 ? -35.769 -14.004 72.014 1.00 76.69 661 PRO A O 1
ATOM 5162 N N . LYS A 1 662 ? -35.464 -15.683 70.547 1.00 75.31 662 LYS A N 1
ATOM 5163 C CA . LYS A 1 662 ? -36.765 -16.313 70.785 1.00 75.31 662 LYS A CA 1
ATOM 5164 C C . LYS A 1 662 ? -36.678 -17.238 71.983 1.00 75.31 662 LYS A C 1
ATOM 5166 O O . LYS A 1 662 ? -36.677 -18.460 71.870 1.00 75.31 662 LYS A O 1
ATOM 5171 N N . LEU A 1 663 ? -36.578 -16.603 73.139 1.00 71.81 663 LEU A N 1
ATOM 5172 C CA . LEU A 1 663 ? -36.538 -17.295 74.410 1.00 71.81 663 LEU A CA 1
ATOM 5173 C C . LEU A 1 663 ? -37.931 -17.839 74.706 1.00 71.81 663 LEU A C 1
ATOM 5175 O O . LEU A 1 663 ? -38.914 -17.092 74.723 1.00 71.81 663 LEU A O 1
ATOM 5179 N N . THR A 1 664 ? -38.017 -19.149 74.907 1.00 63.06 664 THR A N 1
ATOM 5180 C CA . THR A 1 664 ? -39.241 -19.768 75.420 1.00 63.06 664 THR A CA 1
ATOM 5181 C C . THR A 1 664 ? -39.498 -19.261 76.833 1.00 63.06 664 THR A C 1
ATOM 5183 O O . THR A 1 664 ? -38.547 -19.023 77.574 1.00 63.06 664 THR A O 1
ATOM 5186 N N . GLU A 1 665 ? -40.764 -19.129 77.222 1.00 62.34 665 GLU A N 1
ATOM 5187 C CA . GLU A 1 665 ? -41.138 -18.813 78.603 1.00 62.34 665 GLU A CA 1
ATOM 5188 C C . GLU A 1 665 ? -40.449 -19.822 79.541 1.00 62.34 665 GLU A C 1
ATOM 5190 O O . GLU A 1 665 ? -40.584 -21.043 79.374 1.00 62.34 665 GLU A O 1
ATOM 5195 N N . ALA A 1 666 ? -39.593 -19.304 80.421 1.00 52.91 666 ALA A N 1
ATOM 5196 C CA . ALA A 1 666 ? -38.573 -20.077 81.117 1.00 52.91 666 ALA A CA 1
ATOM 5197 C C . ALA A 1 666 ? -38.684 -19.891 82.627 1.00 52.91 666 ALA A C 1
ATOM 5199 O O . ALA A 1 666 ? -39.101 -18.841 83.130 1.00 52.91 666 ALA A O 1
ATOM 5200 N N . GLY A 1 667 ? -38.322 -20.954 83.339 1.00 60.00 667 GLY A N 1
ATOM 5201 C CA . GLY A 1 667 ? -38.288 -20.993 84.790 1.00 60.00 667 GLY A CA 1
ATOM 5202 C C . GLY A 1 667 ? -37.175 -20.107 85.351 1.00 60.00 667 GLY A C 1
ATOM 5203 O O . GLY A 1 667 ? -36.696 -19.169 84.718 1.00 60.00 667 GLY A O 1
ATOM 5204 N N . LYS A 1 668 ? -36.744 -20.390 86.583 1.00 59.31 668 LYS A N 1
ATOM 5205 C CA . LYS A 1 668 ? -35.729 -19.596 87.306 1.00 59.31 668 LYS A CA 1
ATOM 5206 C C . LYS A 1 668 ? -34.277 -19.797 86.792 1.00 59.31 668 LYS A C 1
ATOM 5208 O O . LYS A 1 668 ? -33.348 -19.446 87.516 1.00 59.31 668 LYS A O 1
ATOM 5213 N N . GLY A 1 669 ? -34.078 -20.389 85.609 1.00 67.88 669 GLY A N 1
ATOM 5214 C CA . GLY A 1 669 ? -32.782 -20.856 85.093 1.00 67.88 669 GLY A CA 1
ATOM 5215 C C . GLY A 1 669 ? -32.003 -19.842 84.243 1.00 67.88 669 GLY A C 1
ATOM 5216 O O . GLY A 1 669 ? -32.532 -18.826 83.787 1.00 67.88 669 GLY A O 1
ATOM 5217 N N . ALA A 1 670 ? -30.715 -20.124 84.026 1.00 82.88 670 ALA A N 1
ATOM 5218 C CA . ALA A 1 670 ? -29.876 -19.401 83.066 1.00 82.88 670 ALA A CA 1
ATOM 5219 C C . ALA A 1 670 ? -30.022 -20.032 81.672 1.00 82.88 670 ALA A C 1
ATOM 5221 O O . ALA A 1 670 ? -30.102 -21.250 81.559 1.00 82.88 670 ALA A O 1
ATOM 5222 N N . ILE A 1 671 ? -30.025 -19.227 80.607 1.00 88.25 671 ILE A N 1
ATOM 5223 C CA . ILE A 1 671 ? -30.178 -19.716 79.227 1.00 88.25 671 ILE A CA 1
ATOM 5224 C C . ILE A 1 671 ? -28.950 -19.332 78.415 1.00 88.25 671 ILE A C 1
ATOM 5226 O O . ILE A 1 671 ? -28.585 -18.157 78.359 1.00 88.25 671 ILE A O 1
ATOM 5230 N N . VAL A 1 672 ? -28.349 -20.294 77.725 1.00 91.88 672 VAL A N 1
ATOM 5231 C CA . VAL A 1 672 ? -27.367 -20.028 76.666 1.00 91.88 672 VAL A CA 1
ATOM 5232 C C . VAL A 1 672 ? -27.997 -20.300 75.315 1.00 91.88 672 VAL A C 1
ATOM 5234 O O . VAL A 1 672 ? -28.759 -21.251 75.153 1.00 91.88 672 VAL A O 1
ATOM 5237 N N . TRP A 1 673 ? -27.705 -19.455 74.335 1.00 91.75 673 TRP A N 1
ATOM 5238 C CA . TRP A 1 673 ? -28.259 -19.601 72.998 1.00 91.75 673 TRP A CA 1
ATOM 5239 C C . TRP A 1 673 ? -27.254 -19.202 71.926 1.00 91.75 673 TRP A C 1
ATOM 5241 O O . TRP A 1 673 ? -26.376 -18.362 72.133 1.00 91.75 673 TRP A O 1
ATOM 5251 N N . ALA A 1 674 ? -27.405 -19.820 70.762 1.00 93.50 674 ALA A N 1
ATOM 5252 C CA . ALA A 1 674 ? -26.655 -19.513 69.562 1.00 93.50 674 ALA A CA 1
ATOM 5253 C C . ALA A 1 674 ? -27.628 -19.324 68.402 1.00 93.50 674 ALA A C 1
ATOM 5255 O O . ALA A 1 674 ? -28.594 -20.071 68.262 1.00 93.50 674 ALA A O 1
ATOM 5256 N N . ASP A 1 675 ? -27.365 -18.323 67.577 1.00 91.50 675 ASP A N 1
ATOM 5257 C CA . ASP A 1 675 ? -28.151 -17.984 66.402 1.00 91.50 675 ASP A CA 1
ATOM 5258 C C . ASP A 1 675 ? -27.241 -17.902 65.181 1.00 91.50 675 ASP A C 1
ATOM 5260 O O . ASP A 1 675 ? -26.149 -17.333 65.250 1.00 91.50 675 ASP A O 1
ATOM 5264 N N . THR A 1 676 ? -27.685 -18.446 64.052 1.00 92.38 676 THR A N 1
ATOM 5265 C CA . THR A 1 676 ? -27.051 -18.191 62.763 1.00 92.38 676 THR A CA 1
ATOM 5266 C C . THR A 1 676 ? -28.075 -17.747 61.738 1.00 92.38 676 THR A C 1
ATOM 5268 O O . THR A 1 676 ? -29.144 -18.337 61.611 1.00 92.38 676 THR A O 1
ATOM 5271 N N . ASN A 1 677 ? -27.722 -16.713 60.981 1.00 90.00 677 ASN A N 1
ATOM 5272 C CA . ASN A 1 677 ? -28.575 -16.119 59.968 1.00 90.00 677 ASN A CA 1
ATOM 5273 C C . ASN A 1 677 ? -27.798 -15.981 58.656 1.00 90.00 677 ASN A C 1
ATOM 5275 O O . ASN A 1 677 ? -26.756 -15.320 58.600 1.00 90.00 677 ASN A O 1
ATOM 5279 N N . ILE A 1 678 ? -28.289 -16.630 57.602 1.00 91.69 678 ILE A N 1
ATOM 5280 C CA . ILE A 1 678 ? -27.722 -16.564 56.255 1.00 91.69 678 ILE A CA 1
ATOM 5281 C C . ILE A 1 678 ? -28.665 -15.731 55.401 1.00 91.69 678 ILE A C 1
ATOM 5283 O O . ILE A 1 678 ? -29.840 -16.065 55.269 1.00 91.69 678 ILE A O 1
ATOM 5287 N N . GLN A 1 679 ? -28.143 -14.657 54.814 1.00 88.62 679 GLN A N 1
ATOM 5288 C CA . GLN A 1 679 ? -28.930 -13.670 54.085 1.00 88.62 679 GLN A CA 1
ATOM 5289 C C . GLN A 1 679 ? -28.370 -13.456 52.682 1.00 88.62 679 GLN A C 1
ATOM 5291 O O . GLN A 1 679 ? -27.159 -13.324 52.495 1.00 88.62 679 GLN A O 1
ATOM 5296 N N . GLN A 1 680 ? -29.268 -13.349 51.709 1.00 90.38 680 GLN A N 1
ATOM 5297 C CA . GLN A 1 680 ? -28.956 -12.950 50.344 1.00 90.38 680 GLN A CA 1
ATOM 5298 C C . GLN A 1 680 ? -29.752 -11.697 49.986 1.00 90.38 680 GLN A C 1
ATOM 5300 O O . GLN A 1 680 ? -30.974 -11.655 50.165 1.00 90.38 680 GLN A O 1
ATOM 5305 N N . TYR A 1 681 ? -29.052 -10.697 49.451 1.00 85.31 681 TYR A N 1
ATOM 5306 C CA . TYR A 1 681 ? -29.646 -9.476 48.923 1.00 85.31 681 TYR A CA 1
ATOM 5307 C C . TYR A 1 681 ? -29.244 -9.251 47.471 1.00 85.31 681 TYR A C 1
ATOM 5309 O O . TYR A 1 681 ? -28.076 -9.394 47.105 1.00 85.31 681 TYR A O 1
ATOM 5317 N N . HIS A 1 682 ? -30.212 -8.807 46.678 1.00 84.94 682 HIS A N 1
ATOM 5318 C CA . HIS A 1 682 ? -29.978 -8.188 45.379 1.00 84.94 682 HIS A CA 1
ATOM 5319 C C . HIS A 1 682 ? -30.529 -6.770 45.427 1.00 84.94 682 HIS A C 1
ATOM 5321 O O . HIS A 1 682 ? -31.722 -6.593 45.699 1.00 84.94 682 HIS A O 1
ATOM 5327 N N . LEU A 1 683 ? -29.656 -5.785 45.203 1.00 77.31 683 LEU A N 1
ATOM 5328 C CA . LEU A 1 683 ? -30.013 -4.374 45.240 1.00 77.31 683 LEU A CA 1
ATOM 5329 C C . LEU A 1 683 ? -29.734 -3.715 43.888 1.00 77.31 683 LEU A C 1
ATOM 5331 O O . LEU A 1 683 ? -28.634 -3.844 43.351 1.00 77.31 683 LEU A O 1
ATOM 5335 N N . HIS A 1 684 ? -30.740 -3.032 43.340 1.00 76.75 684 HIS A N 1
ATOM 5336 C CA . HIS A 1 684 ? -30.654 -2.326 42.060 1.00 76.75 684 HIS A CA 1
ATOM 5337 C C . HIS A 1 684 ? -31.432 -1.006 42.146 1.00 76.75 684 HIS A C 1
ATOM 5339 O O . HIS A 1 684 ? -32.648 -1.010 42.001 1.00 76.75 684 HIS A O 1
ATOM 5345 N N . SER A 1 685 ? -30.744 0.106 42.424 1.00 72.75 685 SER A N 1
ATOM 5346 C CA . SER A 1 685 ? -31.338 1.427 42.677 1.00 72.75 685 SER A CA 1
ATOM 5347 C C . SER A 1 685 ? -30.430 2.566 42.225 1.00 72.75 685 SER A C 1
ATOM 5349 O O . SER A 1 685 ? -29.406 2.803 42.864 1.00 72.75 685 SER A O 1
ATOM 5351 N N . GLY A 1 686 ? -30.826 3.349 41.219 1.00 73.75 686 GLY A N 1
ATOM 5352 C CA . GLY A 1 686 ? -30.055 4.527 40.797 1.00 73.75 686 GLY A CA 1
ATOM 5353 C C . GLY A 1 686 ? -28.610 4.159 40.447 1.00 73.75 686 GLY A C 1
ATOM 5354 O O . GLY A 1 686 ? -28.398 3.356 39.555 1.00 73.75 686 GLY A O 1
ATOM 5355 N N . ASN A 1 687 ? -27.632 4.699 41.180 1.00 77.75 687 ASN A N 1
ATOM 5356 C CA . ASN A 1 687 ? -26.202 4.378 41.042 1.00 77.75 687 ASN A CA 1
ATOM 5357 C C . ASN A 1 687 ? -25.712 3.234 41.959 1.00 77.75 687 ASN A C 1
ATOM 5359 O O . ASN A 1 687 ? -24.508 3.045 42.128 1.00 77.75 687 ASN A O 1
ATOM 5363 N N . ILE A 1 688 ? -26.613 2.485 42.598 1.00 75.62 688 ILE A N 1
ATOM 5364 C CA . ILE A 1 688 ? -26.263 1.400 43.520 1.00 75.62 688 ILE A CA 1
ATOM 5365 C C . ILE A 1 688 ? -26.774 0.077 42.975 1.00 75.62 688 ILE A C 1
ATOM 5367 O O . ILE A 1 688 ? -27.974 -0.205 42.974 1.00 75.62 688 ILE A O 1
ATOM 5371 N N . HIS A 1 689 ? -25.829 -0.769 42.583 1.00 79.81 689 HIS A N 1
ATOM 5372 C CA . HIS A 1 689 ? -26.102 -2.102 42.075 1.00 79.81 689 HIS A CA 1
ATOM 5373 C C . HIS A 1 689 ? -25.111 -3.089 42.683 1.00 79.81 689 HIS A C 1
ATOM 5375 O O . HIS A 1 689 ? -23.913 -2.983 42.441 1.00 79.81 689 HIS A O 1
ATOM 5381 N N . PHE A 1 690 ? -25.584 -4.045 43.481 1.00 86.38 690 PHE A N 1
ATOM 5382 C CA . PHE A 1 690 ? -24.732 -5.119 43.995 1.00 86.38 690 PHE A CA 1
ATOM 5383 C C . PHE A 1 690 ? -25.547 -6.322 44.463 1.00 86.38 690 PHE A C 1
ATOM 5385 O O . PHE A 1 690 ? -26.741 -6.234 44.760 1.00 86.38 690 PHE A O 1
ATOM 5392 N N . SER A 1 691 ? -24.862 -7.458 44.554 1.00 89.94 691 SER A N 1
ATOM 5393 C CA . SER A 1 691 ? -25.365 -8.645 45.248 1.00 89.94 691 SER A CA 1
ATOM 5394 C C . SER A 1 691 ? -24.554 -8.877 46.518 1.00 89.94 691 SER A C 1
ATOM 5396 O O . SER A 1 691 ? -23.327 -8.775 46.488 1.00 89.94 691 SER A O 1
ATOM 5398 N N . LEU A 1 692 ? -25.228 -9.190 47.623 1.00 89.94 692 LEU A N 1
ATOM 5399 C CA . LEU A 1 692 ? -24.626 -9.405 48.940 1.00 89.94 692 LEU A CA 1
ATOM 5400 C C . LEU A 1 692 ? -25.025 -10.781 49.462 1.00 89.94 692 LEU A C 1
ATOM 5402 O O . LEU A 1 692 ? -26.212 -11.078 49.572 1.00 89.94 692 LEU A O 1
ATOM 5406 N N . ASN A 1 693 ? -24.032 -11.579 49.844 1.00 93.06 693 ASN A N 1
ATOM 5407 C CA . ASN A 1 693 ? -24.234 -12.809 50.603 1.00 93.06 693 ASN A CA 1
ATOM 5408 C C . ASN A 1 693 ? -23.616 -12.629 51.983 1.00 93.06 693 ASN A C 1
ATOM 5410 O O . ASN A 1 693 ? -22.408 -12.403 52.087 1.00 93.06 693 ASN A O 1
ATOM 5414 N N . ALA A 1 694 ? -24.434 -12.722 53.023 1.00 91.88 694 ALA A N 1
ATOM 5415 C CA . ALA A 1 694 ? -24.037 -12.469 54.396 1.00 91.88 694 ALA A CA 1
ATOM 5416 C C . ALA A 1 694 ? -24.315 -13.671 55.297 1.00 91.88 694 ALA A C 1
ATOM 5418 O O . ALA A 1 694 ? -25.316 -14.368 55.146 1.00 91.88 694 ALA A O 1
ATOM 5419 N N . LYS A 1 695 ? -23.422 -13.883 56.260 1.00 92.75 695 LYS A N 1
ATOM 5420 C CA . LYS A 1 695 ? -23.582 -14.814 57.369 1.00 92.75 695 LYS A CA 1
ATOM 5421 C C . LYS A 1 695 ? -23.370 -14.056 58.670 1.00 92.75 695 LYS A C 1
ATOM 5423 O O . LYS A 1 695 ? -22.331 -13.419 58.854 1.00 92.75 695 LYS A O 1
ATOM 5428 N N . HIS A 1 696 ? -24.335 -14.176 59.564 1.00 91.44 696 HIS A N 1
ATOM 5429 C CA . HIS A 1 696 ? -24.293 -13.645 60.917 1.00 91.44 696 HIS A CA 1
ATOM 5430 C C . HIS A 1 696 ? -24.367 -14.802 61.907 1.00 91.44 696 HIS A C 1
ATOM 5432 O O . HIS A 1 696 ? -25.067 -15.792 61.675 1.00 91.44 696 HIS A O 1
ATOM 5438 N N . ILE A 1 697 ? -23.571 -14.709 62.963 1.00 92.50 697 ILE A N 1
ATOM 5439 C CA . ILE A 1 697 ? -23.573 -15.636 64.089 1.00 92.50 697 ILE A CA 1
ATOM 5440 C C . ILE A 1 697 ? -23.676 -14.786 65.346 1.00 92.50 697 ILE A C 1
ATOM 5442 O O . ILE A 1 697 ? -22.854 -13.892 65.540 1.00 92.50 697 ILE A O 1
ATOM 5446 N N . THR A 1 698 ? -24.653 -15.080 66.196 1.00 92.38 698 THR A N 1
ATOM 5447 C CA . THR A 1 698 ? -24.785 -14.459 67.515 1.00 92.38 698 THR A CA 1
ATOM 5448 C C . THR A 1 698 ? -24.706 -15.537 68.585 1.00 92.38 698 THR A C 1
ATOM 5450 O O . THR A 1 698 ? -25.337 -16.583 68.461 1.00 92.38 698 THR A O 1
ATOM 5453 N N . LEU A 1 699 ? -23.945 -15.278 69.640 1.00 94.19 699 LEU A N 1
ATOM 5454 C CA . LEU A 1 699 ? -23.910 -16.092 70.849 1.00 94.19 699 LEU A CA 1
ATOM 5455 C C . LEU A 1 699 ? -24.400 -15.234 72.005 1.00 94.19 699 LEU A C 1
ATOM 5457 O O . LEU A 1 699 ? -23.971 -14.088 72.140 1.00 94.19 699 LEU A O 1
ATOM 5461 N N . GLY A 1 700 ? -25.276 -15.778 72.841 1.00 93.06 700 GLY A N 1
ATOM 5462 C CA . GLY A 1 700 ? -25.819 -15.037 73.965 1.00 93.06 700 GLY A CA 1
ATOM 5463 C C . GLY A 1 700 ? -26.007 -15.878 75.213 1.00 93.06 700 GLY A C 1
ATOM 5464 O O . GLY A 1 700 ? -26.211 -17.090 75.169 1.00 93.06 700 GLY A O 1
ATOM 5465 N N . SER A 1 701 ? -25.954 -15.188 76.346 1.00 92.69 701 SER A N 1
ATOM 5466 C CA . SER A 1 701 ? -26.331 -15.716 77.653 1.00 92.69 701 SER A CA 1
ATOM 5467 C C . SER A 1 701 ? -27.428 -14.833 78.223 1.00 92.69 701 SER A C 1
ATOM 5469 O O . SER A 1 701 ? -27.377 -13.611 78.085 1.00 92.69 701 SER A O 1
ATOM 5471 N N . SER A 1 702 ? -28.449 -15.445 78.806 1.00 91.56 702 SER A N 1
ATOM 5472 C CA . SER A 1 702 ? -29.645 -14.758 79.281 1.00 91.56 702 SER A CA 1
ATOM 5473 C C . SER A 1 702 ? -29.992 -15.202 80.690 1.00 91.56 702 SER A C 1
ATOM 5475 O O . SER A 1 702 ? -29.871 -16.379 81.026 1.00 91.56 702 SER A O 1
ATOM 5477 N N . LYS A 1 703 ? -30.464 -14.260 81.503 1.00 88.62 703 LYS A N 1
ATOM 5478 C CA . LYS A 1 703 ? -30.998 -14.516 82.838 1.00 88.62 703 LYS A CA 1
ATOM 5479 C C . LYS A 1 703 ? -32.437 -14.038 82.905 1.00 88.62 703 LYS A C 1
ATOM 5481 O O . LYS A 1 703 ? -32.730 -12.907 82.512 1.00 88.62 703 LYS A O 1
ATOM 5486 N N . THR A 1 704 ? -33.315 -14.889 83.415 1.00 85.94 704 THR A N 1
ATOM 5487 C CA . THR A 1 704 ? -34.719 -14.560 83.647 1.00 85.94 704 THR A CA 1
ATOM 5488 C C . THR A 1 704 ? -34.938 -14.113 85.091 1.00 85.94 704 THR A C 1
ATOM 5490 O O . THR A 1 704 ? -34.207 -14.496 86.009 1.00 85.94 704 THR A O 1
ATOM 5493 N N . TRP A 1 705 ? -35.945 -13.273 85.312 1.00 85.62 705 TRP A N 1
ATOM 5494 C CA . TRP A 1 705 ? -36.434 -12.944 86.648 1.00 85.62 705 TRP A CA 1
ATOM 5495 C C . TRP A 1 705 ? -37.956 -12.883 86.660 1.00 85.62 705 TRP A C 1
ATOM 5497 O O . TRP A 1 705 ? -38.600 -12.612 85.648 1.00 85.62 705 TRP A O 1
ATOM 5507 N N . GLN A 1 706 ? -38.519 -13.123 87.837 1.00 84.19 706 GLN A N 1
ATOM 5508 C CA . GLN A 1 706 ? -39.950 -13.045 88.105 1.00 84.19 706 GLN A CA 1
ATOM 5509 C C . GLN A 1 706 ? -40.218 -11.836 89.007 1.00 84.19 706 GLN A C 1
ATOM 5511 O O . GLN A 1 706 ? -39.427 -11.533 89.900 1.00 84.19 706 GLN A O 1
ATOM 5516 N N . HIS A 1 707 ? -41.327 -11.148 88.771 1.00 82.12 707 HIS A N 1
ATOM 5517 C CA . HIS A 1 707 ? -41.808 -10.000 89.534 1.00 82.12 707 HIS A CA 1
ATOM 5518 C C . HIS A 1 707 ? -43.313 -10.163 89.791 1.00 82.12 707 HIS A C 1
ATOM 5520 O O . HIS A 1 707 ? -44.002 -10.864 89.054 1.00 82.12 707 HIS A O 1
ATOM 5526 N N . HIS A 1 708 ? -43.871 -9.487 90.798 1.00 82.25 708 HIS A N 1
ATOM 5527 C CA . HIS A 1 708 ? -45.301 -9.619 91.122 1.00 82.25 708 HIS A CA 1
ATOM 5528 C C . HIS A 1 708 ? -46.235 -9.212 89.957 1.00 82.25 708 HIS A C 1
ATOM 5530 O O . HIS A 1 708 ? -47.384 -9.639 89.891 1.00 82.25 708 HIS A O 1
ATOM 5536 N N . SER A 1 709 ? -45.749 -8.394 89.019 1.00 85.75 709 SER A N 1
ATOM 5537 C CA . SER A 1 709 ? -46.501 -7.878 87.865 1.00 85.75 709 SER A CA 1
ATOM 5538 C C . SER A 1 709 ? -46.115 -8.498 86.512 1.00 85.75 709 SER A C 1
ATOM 5540 O O . SER A 1 709 ? -46.693 -8.114 85.494 1.00 85.75 709 SER A O 1
ATOM 5542 N N . GLY A 1 710 ? -45.174 -9.448 86.474 1.00 87.38 710 GLY A N 1
ATOM 5543 C CA . GLY A 1 710 ? -44.756 -10.122 85.241 1.00 87.38 710 GLY A CA 1
ATOM 5544 C C . GLY A 1 710 ? -43.376 -10.763 85.348 1.00 87.38 710 GLY A C 1
ATOM 5545 O O . GLY A 1 710 ? -42.823 -10.893 86.436 1.00 87.38 710 GLY A O 1
ATOM 5546 N N . TRP A 1 711 ? -42.772 -11.095 84.214 1.00 88.19 711 TRP A N 1
ATOM 5547 C CA . TRP A 1 711 ? -41.426 -11.662 84.149 1.00 88.19 711 TRP A CA 1
ATOM 5548 C C . TRP A 1 711 ? -40.551 -10.903 83.161 1.00 88.19 711 TRP A C 1
ATOM 5550 O O . TRP A 1 711 ? -41.042 -10.214 82.269 1.00 88.19 711 TRP A O 1
ATOM 5560 N N . GLY A 1 712 ? -39.236 -11.005 83.320 1.00 88.50 712 GLY A N 1
ATOM 5561 C CA . GLY A 1 712 ? -38.301 -10.370 82.406 1.00 88.50 712 GLY A CA 1
ATOM 5562 C C . GLY A 1 712 ? -37.082 -11.216 82.100 1.00 88.50 712 GLY A C 1
ATOM 5563 O O . GLY A 1 712 ? -36.829 -12.250 82.720 1.00 88.50 712 GLY A O 1
ATOM 5564 N N . THR A 1 713 ? -36.350 -10.796 81.080 1.00 89.38 713 THR A N 1
ATOM 5565 C CA . THR A 1 713 ? -35.118 -11.427 80.628 1.00 89.38 713 THR A CA 1
ATOM 5566 C C . THR A 1 713 ? -34.104 -10.374 80.234 1.00 89.38 713 THR A C 1
ATOM 5568 O O . THR A 1 713 ? -34.457 -9.372 79.618 1.00 89.38 713 THR A O 1
ATOM 5571 N N . LEU A 1 714 ? -32.847 -10.610 80.595 1.00 91.62 714 LEU A N 1
ATOM 5572 C CA . LEU A 1 714 ? -31.707 -9.763 80.277 1.00 91.62 714 LEU A CA 1
ATOM 5573 C C . LEU A 1 714 ? -30.648 -10.661 79.663 1.00 91.62 714 LEU A C 1
ATOM 5575 O O . LEU A 1 714 ? -30.295 -11.686 80.249 1.00 91.62 714 LEU A O 1
ATOM 5579 N N . SER A 1 715 ? -30.150 -10.262 78.502 1.00 91.62 715 SER A N 1
ATOM 5580 C CA . SER A 1 715 ? -29.193 -11.021 77.717 1.00 91.62 715 SER A CA 1
ATOM 5581 C C . SER A 1 715 ? -27.968 -10.181 77.395 1.00 91.62 715 SER A C 1
ATOM 5583 O O . SER A 1 715 ? -28.081 -9.026 76.981 1.00 91.62 715 SER A O 1
ATOM 5585 N N . LEU A 1 716 ? -26.801 -10.801 77.538 1.00 94.62 716 LEU A N 1
ATOM 5586 C CA . LEU A 1 716 ? -25.541 -10.335 76.969 1.00 94.62 716 LEU A CA 1
ATOM 5587 C C . LEU A 1 716 ? -25.274 -11.138 75.701 1.00 94.62 716 LEU A C 1
ATOM 5589 O O . LEU A 1 716 ? -25.387 -12.366 75.727 1.00 94.62 716 LEU A O 1
ATOM 5593 N N . GLN A 1 717 ? -24.917 -10.460 74.611 1.00 93.00 717 GLN A N 1
ATOM 5594 C CA . GLN A 1 717 ? -24.675 -11.097 73.319 1.00 93.00 717 GLN A CA 1
ATOM 5595 C C . GLN A 1 717 ? -23.387 -10.610 72.654 1.00 93.00 717 GLN A C 1
ATOM 5597 O O . GLN A 1 717 ? -23.012 -9.444 72.769 1.00 93.00 717 GLN A O 1
ATOM 5602 N N . ALA A 1 718 ? -22.731 -11.517 71.939 1.00 94.25 718 ALA A N 1
ATOM 5603 C CA . ALA A 1 718 ? -21.599 -11.248 71.066 1.00 94.25 718 ALA A CA 1
ATOM 5604 C C . ALA A 1 718 ? -21.939 -11.709 69.647 1.00 94.25 718 ALA A C 1
ATOM 5606 O O . ALA A 1 718 ? -22.570 -12.752 69.461 1.00 94.25 718 ALA A O 1
ATOM 5607 N N . GLU A 1 719 ? -21.518 -10.944 68.645 1.00 91.56 719 GLU A N 1
ATOM 5608 C CA . GLU A 1 719 ? -21.873 -11.190 67.251 1.00 91.56 719 GLU A CA 1
ATOM 5609 C C . GLU A 1 719 ? -20.673 -11.159 66.305 1.00 91.56 719 GLU A C 1
ATOM 5611 O O . GLU A 1 719 ? -19.733 -10.377 66.461 1.00 91.56 719 GLU A O 1
ATOM 5616 N N . MET A 1 720 ? -20.743 -12.007 65.282 1.00 93.50 720 MET A N 1
ATOM 5617 C CA . MET A 1 720 ? -19.805 -12.068 64.171 1.00 93.50 720 MET A CA 1
ATOM 5618 C C . MET A 1 720 ? -20.564 -11.984 62.852 1.00 93.50 720 MET A C 1
ATOM 5620 O O . MET A 1 720 ? -21.505 -12.736 62.602 1.00 93.50 720 MET A O 1
ATOM 5624 N N . ASN A 1 721 ? -20.101 -11.103 61.974 1.00 91.00 721 ASN A N 1
ATOM 5625 C CA . ASN A 1 721 ? -20.661 -10.859 60.655 1.00 91.00 721 ASN A CA 1
ATOM 5626 C C . ASN A 1 721 ? -19.605 -11.119 59.586 1.00 91.00 721 ASN A C 1
ATOM 5628 O O . ASN A 1 721 ? -18.471 -10.650 59.688 1.00 91.00 721 ASN A O 1
ATOM 5632 N N . LYS A 1 722 ? -19.984 -11.809 58.514 1.00 94.19 722 LYS A N 1
ATOM 5633 C CA . LYS A 1 722 ? -19.177 -11.909 57.298 1.00 94.19 722 LYS A CA 1
ATOM 5634 C C . LYS A 1 722 ? -20.073 -11.738 56.092 1.00 94.19 722 LYS A C 1
ATOM 5636 O O . LYS A 1 722 ? -21.022 -12.498 55.927 1.00 94.19 722 LYS A O 1
ATOM 5641 N N . ALA A 1 723 ? -19.739 -10.796 55.224 1.00 93.19 723 ALA A N 1
ATOM 5642 C CA . ALA A 1 723 ? -20.466 -10.582 53.991 1.00 93.19 723 ALA A CA 1
ATOM 5643 C C . ALA A 1 723 ? -19.531 -10.417 52.798 1.00 93.19 723 ALA A C 1
ATOM 5645 O O . ALA A 1 723 ? -18.470 -9.804 52.902 1.00 93.19 723 ALA A O 1
ATOM 5646 N N . ASN A 1 724 ? -19.939 -10.974 51.663 1.00 95.31 724 ASN A N 1
ATOM 5647 C CA . ASN A 1 724 ? -19.250 -10.830 50.390 1.00 95.31 724 ASN A CA 1
ATOM 5648 C C . ASN A 1 724 ? -20.162 -10.074 49.423 1.00 95.31 724 ASN A C 1
ATOM 5650 O O . ASN A 1 724 ? -21.326 -10.445 49.247 1.00 95.31 724 ASN A O 1
ATOM 5654 N N . LEU A 1 725 ? -19.616 -9.037 48.799 1.00 92.94 725 LEU A N 1
ATOM 5655 C CA . LEU A 1 725 ? -20.276 -8.205 47.805 1.00 92.94 725 LEU A CA 1
ATOM 5656 C C . LEU A 1 725 ? -19.759 -8.540 46.416 1.00 92.94 725 LEU A C 1
ATOM 5658 O O . LEU A 1 725 ? -18.559 -8.720 46.236 1.00 92.94 725 LEU A O 1
ATOM 5662 N N . THR A 1 726 ? -20.651 -8.556 45.432 1.00 91.94 726 THR A N 1
ATOM 5663 C CA . THR A 1 726 ? -20.291 -8.590 44.009 1.00 91.94 726 THR A CA 1
ATOM 5664 C C . THR A 1 726 ? -20.803 -7.327 43.327 1.00 91.94 726 THR A C 1
ATOM 5666 O O . THR A 1 726 ? -22.003 -7.043 43.388 1.00 91.94 726 THR A O 1
ATOM 5669 N N . HIS A 1 727 ? -19.887 -6.591 42.694 1.00 87.62 727 HIS A N 1
ATOM 5670 C CA . HIS A 1 727 ? -20.140 -5.331 41.986 1.00 87.62 727 HIS A CA 1
ATOM 5671 C C . HIS A 1 727 ? -20.463 -5.576 40.499 1.00 87.62 727 HIS A C 1
ATOM 5673 O O . HIS A 1 727 ? -20.090 -6.626 39.970 1.00 87.62 727 HIS A O 1
ATOM 5679 N N . PRO A 1 728 ? -21.091 -4.624 39.782 1.00 77.06 728 PRO A N 1
ATOM 5680 C CA . PRO A 1 728 ? -21.557 -4.822 38.401 1.00 77.06 728 PRO A CA 1
ATOM 5681 C C . PRO A 1 728 ? -20.440 -5.078 37.386 1.00 77.06 728 PRO A C 1
ATOM 5683 O O . PRO A 1 728 ? -20.640 -5.823 36.435 1.00 77.06 728 PRO A O 1
ATOM 5686 N N . LEU A 1 729 ? -19.249 -4.515 37.619 1.00 78.06 729 LEU A N 1
ATOM 5687 C CA . LEU A 1 729 ? -18.051 -4.740 36.799 1.00 78.06 729 LEU A CA 1
ATOM 5688 C C . LEU A 1 729 ? -17.210 -5.941 37.284 1.00 78.06 729 LEU A C 1
ATOM 5690 O O . LEU A 1 729 ? -16.046 -6.089 36.926 1.00 78.06 729 LEU A O 1
ATOM 5694 N N . GLY A 1 730 ? -17.774 -6.800 38.141 1.00 82.75 730 GLY A N 1
ATOM 5695 C CA . GLY A 1 730 ? -17.161 -8.060 38.575 1.00 82.75 730 GLY A CA 1
ATOM 5696 C C . GLY A 1 730 ? -16.206 -7.972 39.772 1.00 82.75 730 GLY A C 1
ATOM 5697 O O . GLY A 1 730 ? -15.709 -9.007 40.218 1.00 82.75 730 GLY A O 1
ATOM 5698 N N . GLY A 1 731 ? -15.952 -6.779 40.321 1.00 86.94 731 GLY A N 1
ATOM 5699 C CA . GLY A 1 731 ? -15.188 -6.618 41.567 1.00 86.94 731 GLY A CA 1
ATOM 5700 C C . GLY A 1 731 ? -15.879 -7.277 42.767 1.00 86.94 731 GLY A C 1
ATOM 5701 O O . GLY A 1 731 ? -17.111 -7.367 42.805 1.00 86.94 731 GLY A O 1
ATOM 5702 N N . ARG A 1 732 ? -15.101 -7.742 43.754 1.00 93.75 732 ARG A N 1
ATOM 5703 C CA . ARG A 1 732 ? -15.625 -8.457 44.930 1.00 93.75 732 ARG A CA 1
ATOM 5704 C C . ARG A 1 732 ? -15.098 -7.897 46.247 1.00 93.75 732 ARG A C 1
ATOM 5706 O O . ARG A 1 732 ? -13.986 -8.210 46.654 1.00 93.75 732 ARG A O 1
ATOM 5713 N N . SER A 1 733 ? -15.921 -7.141 46.969 1.00 95.00 733 SER A N 1
ATOM 5714 C CA . SER A 1 733 ? -15.560 -6.657 48.311 1.00 95.00 733 SER A CA 1
ATOM 5715 C C . SER A 1 733 ? -15.975 -7.634 49.412 1.00 95.00 733 SER A C 1
ATOM 5717 O O . SER A 1 733 ? -16.913 -8.416 49.258 1.00 95.00 733 SER A O 1
ATOM 5719 N N . GLN A 1 734 ? -15.312 -7.550 50.561 1.00 95.19 734 GLN A N 1
ATOM 5720 C CA . GLN A 1 734 ? -15.647 -8.310 51.761 1.00 95.19 734 GLN A CA 1
ATOM 5721 C C . GLN A 1 734 ? -15.821 -7.380 52.959 1.00 95.19 734 GLN A C 1
ATOM 5723 O O . GLN A 1 734 ? -15.032 -6.462 53.163 1.00 95.19 734 GLN A O 1
ATOM 5728 N N . VAL A 1 735 ? -16.823 -7.663 53.787 1.00 94.00 735 VAL A N 1
ATOM 5729 C CA . VAL A 1 735 ? -17.073 -6.965 55.049 1.00 94.00 735 VAL A CA 1
ATOM 5730 C C . VAL A 1 735 ? -17.064 -7.980 56.186 1.00 94.00 735 VAL A C 1
ATOM 5732 O O . VAL A 1 735 ? -17.744 -9.006 56.112 1.00 94.00 735 VAL A O 1
ATOM 5735 N N . LYS A 1 736 ? -16.283 -7.714 57.233 1.00 94.19 736 LYS A N 1
ATOM 5736 C CA . LYS A 1 736 ? -16.246 -8.503 58.472 1.00 94.19 736 LYS A CA 1
ATOM 5737 C C . LYS A 1 736 ? -16.660 -7.613 59.630 1.00 94.19 736 LYS A C 1
ATOM 5739 O O . LYS A 1 736 ? -16.137 -6.515 59.747 1.00 94.19 736 LYS A O 1
ATOM 5744 N N . GLY A 1 737 ? -17.581 -8.063 60.468 1.00 91.81 737 GLY A N 1
ATOM 5745 C CA . GLY A 1 737 ? -18.045 -7.304 61.626 1.00 91.81 737 GLY A CA 1
ATOM 5746 C C . GLY A 1 737 ? -17.924 -8.105 62.910 1.00 91.81 737 GLY A C 1
ATOM 5747 O O . GLY A 1 737 ? -18.152 -9.313 62.897 1.00 91.81 737 GLY A O 1
ATOM 5748 N N . TYR A 1 738 ? -17.602 -7.423 64.003 1.00 92.56 738 TYR A N 1
ATOM 5749 C CA . TYR A 1 738 ? -17.594 -7.986 65.351 1.00 92.56 738 TYR A CA 1
ATOM 5750 C C . TYR A 1 738 ? -18.308 -7.025 66.284 1.00 92.56 738 TYR A C 1
ATOM 5752 O O . TYR A 1 738 ? -18.015 -5.829 66.256 1.00 92.56 738 TYR A O 1
ATOM 5760 N N . GLY A 1 739 ? -19.214 -7.530 67.109 1.00 92.25 739 GLY A N 1
ATOM 5761 C CA . GLY A 1 739 ? -20.005 -6.677 67.979 1.00 92.25 739 GLY A CA 1
ATOM 5762 C C . GLY A 1 739 ? -20.360 -7.316 69.302 1.00 92.25 739 GLY A C 1
ATOM 5763 O O . GLY A 1 739 ? -20.233 -8.524 69.501 1.00 92.25 739 GLY A O 1
ATOM 5764 N N . VAL A 1 740 ? -20.816 -6.459 70.203 1.00 94.00 740 VAL A N 1
ATOM 5765 C CA . VAL A 1 740 ? -21.376 -6.818 71.500 1.00 94.00 740 VAL A CA 1
ATOM 5766 C C . VAL A 1 740 ? -22.696 -6.087 71.680 1.00 94.00 740 VAL A C 1
ATOM 5768 O O . VAL A 1 740 ? -22.884 -4.975 71.180 1.00 94.00 740 VAL A O 1
ATOM 5771 N N . GLY A 1 741 ? -23.623 -6.708 72.392 1.00 92.69 741 GLY A N 1
ATOM 5772 C CA . GLY A 1 741 ? -24.938 -6.142 72.610 1.00 92.69 741 GLY A CA 1
ATOM 5773 C C . GLY A 1 741 ? -25.556 -6.551 73.931 1.00 92.69 741 GLY A C 1
ATOM 5774 O O . GLY A 1 741 ? -25.162 -7.533 74.565 1.00 92.69 741 GLY A O 1
ATOM 5775 N N . ILE A 1 742 ? -26.564 -5.780 74.307 1.00 93.38 742 ILE A N 1
ATOM 5776 C CA . ILE A 1 742 ? -27.468 -6.066 75.411 1.00 93.38 742 ILE A CA 1
ATOM 5777 C C . ILE A 1 742 ? -28.887 -6.160 74.865 1.00 93.38 742 ILE A C 1
ATOM 5779 O O . ILE A 1 742 ? -29.279 -5.393 73.983 1.00 93.38 742 ILE A O 1
ATOM 5783 N N . TYR A 1 743 ? -29.661 -7.092 75.400 1.00 93.25 743 TYR A N 1
ATOM 5784 C CA . TYR A 1 743 ? -31.074 -7.245 75.080 1.00 93.25 743 TYR A CA 1
ATOM 5785 C C . TYR A 1 743 ? -31.870 -7.428 76.365 1.00 93.25 743 TYR A C 1
ATOM 5787 O O . TYR A 1 743 ? -31.444 -8.149 77.263 1.00 93.25 743 TYR A O 1
ATOM 5795 N N . ALA A 1 744 ? -33.023 -6.780 76.455 1.00 92.62 744 ALA A N 1
ATOM 5796 C CA . ALA A 1 744 ? -33.929 -6.901 77.580 1.00 92.62 744 ALA A CA 1
ATOM 5797 C C . ALA A 1 744 ? -35.364 -7.078 77.090 1.00 92.62 744 ALA A C 1
ATOM 5799 O O . ALA A 1 744 ? -35.808 -6.397 76.167 1.00 92.62 744 ALA A O 1
ATOM 5800 N N . LYS A 1 745 ? -36.108 -7.964 77.744 1.00 92.25 745 LYS A N 1
ATOM 5801 C CA . LYS A 1 745 ? -37.537 -8.175 77.516 1.00 92.25 745 LYS A CA 1
ATOM 5802 C C . LYS A 1 745 ? -38.260 -8.173 78.846 1.00 92.25 745 LYS A C 1
ATOM 5804 O O . LYS A 1 745 ? -37.808 -8.821 79.782 1.00 92.25 745 LYS A O 1
ATOM 5809 N N . TYR A 1 746 ? -39.388 -7.488 78.922 1.00 91.56 746 TYR A N 1
ATOM 5810 C CA . TYR A 1 746 ? -40.293 -7.555 80.060 1.00 91.56 746 TYR A CA 1
ATOM 5811 C C . TYR A 1 746 ? -41.698 -7.884 79.565 1.00 91.56 746 TYR A C 1
ATOM 5813 O O . TYR A 1 746 ? -42.222 -7.208 78.680 1.00 91.56 746 TYR A O 1
ATOM 5821 N N . HIS A 1 747 ? -42.284 -8.941 80.116 1.00 89.69 747 HIS A N 1
ATOM 5822 C CA . HIS A 1 747 ? -43.616 -9.434 79.803 1.00 89.69 747 HIS A CA 1
ATOM 5823 C C . HIS A 1 747 ? -44.510 -9.271 81.034 1.00 89.69 747 HIS A C 1
ATOM 5825 O O . HIS A 1 747 ? -44.318 -9.933 82.054 1.00 89.69 747 HIS A O 1
ATOM 5831 N N . ALA A 1 748 ? -45.480 -8.368 80.950 1.00 90.12 748 ALA A N 1
ATOM 5832 C CA . ALA A 1 748 ? -46.433 -8.123 82.020 1.00 90.12 748 ALA A CA 1
ATOM 5833 C C . ALA A 1 748 ? -47.532 -9.196 82.030 1.00 90.12 748 ALA A C 1
ATOM 5835 O O . ALA A 1 748 ? -47.945 -9.686 80.978 1.00 90.12 748 ALA A O 1
ATOM 5836 N N . HIS A 1 749 ? -48.102 -9.485 83.204 1.00 86.06 749 HIS A N 1
ATOM 5837 C CA . HIS A 1 749 ? -49.272 -10.373 83.318 1.00 86.06 749 HIS A CA 1
ATOM 5838 C C . HIS A 1 749 ? -50.502 -9.871 82.530 1.00 86.06 749 HIS A C 1
ATOM 5840 O O . HIS A 1 749 ? -51.406 -10.647 82.237 1.00 86.06 749 HIS A O 1
ATOM 5846 N N . SER A 1 750 ? -50.527 -8.593 82.132 1.00 87.38 750 SER A N 1
ATOM 5847 C CA . SER A 1 750 ? -51.530 -8.006 81.231 1.00 87.38 750 SER A CA 1
ATOM 5848 C C . SER A 1 750 ? -51.366 -8.405 79.753 1.00 87.38 750 SER A C 1
ATOM 5850 O O . SER A 1 750 ? -52.059 -7.859 78.896 1.00 87.38 750 SER A O 1
ATOM 5852 N N . ASN A 1 751 ? -50.463 -9.343 79.436 1.00 88.88 751 ASN A N 1
ATOM 5853 C CA . ASN A 1 751 ? -50.076 -9.782 78.088 1.00 88.88 751 ASN A CA 1
ATOM 5854 C C . ASN A 1 751 ? -49.378 -8.712 77.224 1.00 88.88 751 ASN A C 1
ATOM 5856 O O . ASN A 1 751 ? -49.182 -8.920 76.022 1.00 88.88 751 ASN A O 1
ATOM 5860 N N . VAL A 1 752 ? -48.981 -7.581 77.813 1.00 92.56 752 VAL A N 1
ATOM 5861 C CA . VAL A 1 752 ? -48.141 -6.565 77.162 1.00 92.56 752 VAL A CA 1
ATOM 5862 C C . VAL A 1 752 ? -46.672 -6.949 77.320 1.00 92.56 752 VAL A C 1
ATOM 5864 O O . VAL A 1 752 ? -46.238 -7.304 78.415 1.00 92.56 752 VAL A O 1
ATOM 5867 N N . ALA A 1 753 ? -45.891 -6.840 76.247 1.00 91.62 753 ALA A N 1
ATOM 5868 C CA . ALA A 1 753 ? -44.448 -7.027 76.284 1.00 91.62 753 ALA A CA 1
ATOM 5869 C C . ALA A 1 753 ? -43.706 -5.822 75.705 1.00 91.62 753 ALA A C 1
ATOM 5871 O O . ALA A 1 753 ? -44.064 -5.317 74.638 1.00 91.62 753 ALA A O 1
ATOM 5872 N N . ILE A 1 754 ? -42.641 -5.418 76.392 1.00 93.81 754 ILE A N 1
ATOM 5873 C CA . ILE A 1 754 ? -41.672 -4.431 75.922 1.00 93.81 754 ILE A CA 1
ATOM 5874 C C . ILE A 1 754 ? -40.313 -5.108 75.753 1.00 93.81 754 ILE A C 1
ATOM 5876 O O . ILE A 1 754 ? -39.843 -5.828 76.635 1.00 93.81 754 ILE A O 1
ATOM 5880 N N . GLU A 1 755 ? -39.699 -4.900 74.599 1.00 93.19 755 GLU A N 1
ATOM 5881 C CA . GLU A 1 755 ? -38.398 -5.444 74.227 1.00 93.19 755 GLU A CA 1
ATOM 5882 C C . GLU A 1 755 ? -37.473 -4.295 73.835 1.00 93.19 755 GLU A C 1
ATOM 5884 O O . GLU A 1 755 ? -37.868 -3.399 73.090 1.00 93.19 755 GLU A O 1
ATOM 5889 N N . GLY A 1 756 ? -36.238 -4.329 74.321 1.00 93.50 756 GLY A N 1
ATOM 5890 C CA . GLY A 1 756 ? -35.207 -3.346 74.028 1.00 93.50 756 GLY A CA 1
ATOM 5891 C C . GLY A 1 756 ? -33.887 -4.024 73.689 1.00 93.50 756 GLY A C 1
ATOM 5892 O O . GLY A 1 756 ? -33.524 -5.019 74.312 1.00 93.50 756 GLY A O 1
ATOM 5893 N N . ALA A 1 757 ? -33.152 -3.487 72.719 1.00 92.56 757 ALA A N 1
ATOM 5894 C CA . ALA A 1 757 ? -31.795 -3.935 72.416 1.00 92.56 757 ALA A CA 1
ATOM 5895 C C . ALA A 1 757 ? -30.869 -2.745 72.179 1.00 92.56 757 ALA A C 1
ATOM 5897 O O . ALA A 1 757 ? -31.298 -1.725 71.641 1.00 92.56 757 ALA A O 1
ATOM 5898 N N . MET A 1 758 ? -29.593 -2.897 72.519 1.00 93.06 758 MET A N 1
ATOM 5899 C CA . MET A 1 758 ? -28.534 -1.964 72.147 1.00 93.06 758 MET A CA 1
ATOM 5900 C C . MET A 1 758 ? -27.302 -2.753 71.723 1.00 93.06 758 MET A C 1
ATOM 5902 O O . MET A 1 758 ? -26.818 -3.588 72.482 1.00 93.06 758 MET A O 1
ATOM 5906 N N . ASN A 1 759 ? -26.795 -2.475 70.523 1.00 91.06 759 ASN A N 1
ATOM 5907 C CA . ASN A 1 759 ? -25.642 -3.164 69.946 1.00 91.06 759 ASN A CA 1
ATOM 5908 C C . ASN A 1 759 ? -24.558 -2.150 69.567 1.00 91.06 759 ASN A C 1
ATOM 5910 O O . ASN A 1 759 ? -24.869 -1.068 69.062 1.00 91.06 759 ASN A O 1
ATOM 5914 N N . TYR A 1 760 ? -23.297 -2.528 69.764 1.00 92.12 760 TYR A N 1
ATOM 5915 C CA . TYR A 1 760 ? -22.113 -1.836 69.263 1.00 92.12 760 TYR A CA 1
ATOM 5916 C C . TYR A 1 760 ? -21.278 -2.816 68.438 1.00 92.12 760 TYR A C 1
ATOM 5918 O O . TYR A 1 760 ? -20.875 -3.866 68.935 1.00 92.12 760 TYR A O 1
ATOM 5926 N N . SER A 1 761 ? -21.013 -2.468 67.183 1.00 91.25 761 SER A N 1
ATOM 5927 C CA . SER A 1 761 ? -20.420 -3.353 66.185 1.00 91.25 761 SER A CA 1
ATOM 5928 C C . SER A 1 761 ? -19.335 -2.619 65.393 1.00 91.25 761 SER A C 1
ATOM 5930 O O . SER A 1 761 ? -19.508 -1.471 64.985 1.00 91.25 761 SER A O 1
ATOM 5932 N N . TYR A 1 762 ? -18.199 -3.270 65.165 1.00 91.44 762 TYR A N 1
ATOM 5933 C CA . TYR A 1 762 ? -17.065 -2.744 64.409 1.00 91.44 762 TYR A CA 1
ATOM 5934 C C . TYR A 1 762 ? -16.919 -3.503 63.091 1.00 91.44 762 TYR A C 1
ATOM 5936 O O . TYR A 1 762 ? -16.613 -4.696 63.095 1.00 91.44 762 TYR A O 1
ATOM 5944 N N . PHE A 1 763 ? -17.118 -2.812 61.965 1.00 91.69 763 PHE A N 1
ATOM 5945 C CA . PHE A 1 763 ? -17.033 -3.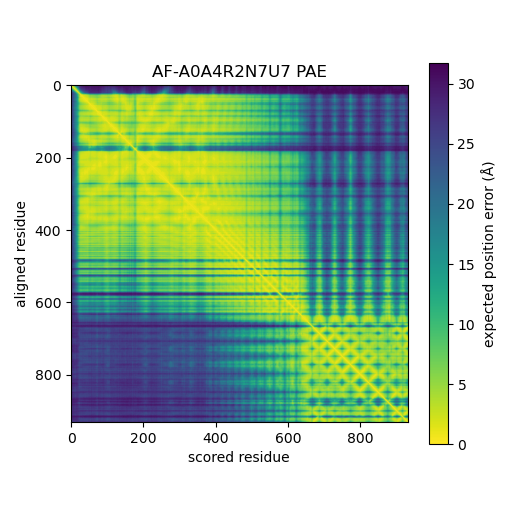399 60.627 1.00 91.69 763 PHE A CA 1
ATOM 5946 C C . PHE A 1 763 ? -15.720 -3.030 59.938 1.00 91.69 763 PHE A C 1
ATOM 5948 O O . PHE A 1 763 ? -15.386 -1.855 59.815 1.00 91.69 763 PHE A O 1
ATOM 5955 N N . GLN A 1 764 ? -14.995 -4.039 59.463 1.00 93.69 764 GLN A N 1
ATOM 5956 C CA . GLN A 1 764 ? -13.817 -3.946 58.607 1.00 93.69 764 GLN A CA 1
ATOM 5957 C C . GLN A 1 764 ? -14.219 -4.234 57.160 1.00 93.69 764 GLN A C 1
ATOM 5959 O O . GLN A 1 764 ? -14.769 -5.295 56.854 1.00 93.69 764 GLN A O 1
ATOM 5964 N N . HIS A 1 765 ? -13.919 -3.300 56.268 1.00 93.06 765 HIS A N 1
ATOM 5965 C CA . HIS A 1 765 ? -14.209 -3.378 54.845 1.00 93.06 765 HIS A CA 1
ATOM 5966 C C . HIS A 1 765 ? -12.919 -3.610 54.066 1.00 93.06 765 HIS A C 1
ATOM 5968 O O . HIS A 1 765 ? -11.970 -2.836 54.175 1.00 93.06 765 HIS A O 1
ATOM 5974 N N . HIS A 1 766 ? -12.917 -4.647 53.237 1.00 94.88 766 HIS A N 1
ATOM 5975 C CA . HIS A 1 766 ? -11.883 -4.934 52.254 1.00 94.88 766 HIS A CA 1
ATOM 5976 C C . HIS A 1 766 ? -12.480 -4.737 50.862 1.00 94.88 766 HIS A C 1
ATOM 5978 O O . HIS A 1 766 ? -13.361 -5.484 50.434 1.00 94.88 766 HIS A O 1
ATOM 5984 N N . LEU A 1 767 ? -12.031 -3.697 50.169 1.00 92.19 767 LEU A N 1
ATOM 5985 C CA . LEU A 1 767 ? -12.512 -3.310 48.853 1.00 92.19 767 LEU A CA 1
ATOM 5986 C C . LEU A 1 767 ? -11.625 -3.930 47.777 1.00 92.19 767 LEU A C 1
ATOM 5988 O O . LEU A 1 767 ? -10.413 -3.723 47.787 1.00 92.19 767 LEU A O 1
ATOM 5992 N N . HIS A 1 768 ? -12.245 -4.634 46.833 1.00 93.00 768 HIS A N 1
ATOM 5993 C CA . HIS A 1 768 ? -11.625 -5.019 45.568 1.00 93.00 768 HIS A CA 1
ATOM 5994 C C . HIS A 1 768 ? -12.583 -4.626 44.450 1.00 93.00 768 HIS A C 1
ATOM 5996 O O . HIS A 1 768 ? -13.687 -5.162 44.318 1.00 93.00 768 HIS A O 1
ATOM 6002 N N . ILE A 1 769 ? -12.192 -3.588 43.727 1.00 88.50 769 ILE A N 1
ATOM 6003 C CA . ILE A 1 769 ? -13.026 -2.865 42.778 1.00 88.50 769 ILE A CA 1
ATOM 6004 C C . ILE A 1 769 ? -12.429 -3.080 41.394 1.00 88.50 769 ILE A C 1
ATOM 6006 O O . ILE A 1 769 ? -11.226 -2.922 41.211 1.00 88.50 769 ILE A O 1
ATOM 6010 N N . LYS A 1 770 ? -13.281 -3.404 40.423 1.00 84.94 770 LYS A N 1
ATOM 6011 C CA . LYS A 1 770 ? -12.920 -3.428 39.005 1.00 84.94 770 LYS A CA 1
ATOM 6012 C C . LYS A 1 770 ? -13.586 -2.249 38.307 1.00 84.94 770 LYS A C 1
ATOM 6014 O O . LYS A 1 770 ? -14.753 -1.966 38.582 1.00 84.94 770 LYS A O 1
ATOM 6019 N N . ASN A 1 771 ? -12.845 -1.579 37.437 1.00 77.12 771 ASN A N 1
ATOM 6020 C CA . ASN A 1 771 ? -13.316 -0.506 36.567 1.00 77.12 771 ASN A CA 1
ATOM 6021 C C . ASN A 1 771 ? -12.812 -0.750 35.133 1.00 77.12 771 ASN A C 1
ATOM 6023 O O . ASN A 1 771 ? -12.082 -1.706 34.876 1.00 77.12 771 ASN A O 1
ATOM 6027 N N . THR A 1 772 ? -13.193 0.107 34.189 1.00 74.50 772 THR A N 1
ATOM 6028 C CA . THR A 1 772 ? -12.854 -0.066 32.761 1.00 74.50 772 THR A CA 1
ATOM 6029 C C . THR A 1 772 ? -11.388 0.236 32.424 1.00 74.50 772 THR A C 1
ATOM 6031 O O . THR A 1 772 ? -11.013 0.196 31.260 1.00 74.50 772 THR A O 1
ATOM 6034 N N . ARG A 1 773 ? -10.568 0.595 33.417 1.00 70.38 773 ARG A N 1
ATOM 6035 C CA . ARG A 1 773 ? -9.151 0.973 33.292 1.00 70.38 773 ARG A CA 1
ATOM 6036 C C . ARG A 1 773 ? -8.230 0.168 34.216 1.00 70.38 773 ARG A C 1
ATOM 6038 O O . ARG A 1 773 ? -7.039 0.458 34.286 1.00 70.38 773 ARG A O 1
ATOM 6045 N N . GLY A 1 774 ? -8.763 -0.816 34.943 1.00 77.75 774 GLY A N 1
ATOM 6046 C CA . GLY A 1 774 ? -8.002 -1.658 35.861 1.00 77.75 774 GLY A CA 1
ATOM 6047 C C . GLY A 1 774 ? -8.729 -1.974 37.168 1.00 77.75 774 GLY A C 1
ATOM 6048 O O . GLY A 1 774 ? -9.960 -1.994 37.250 1.00 77.75 774 GLY A O 1
ATOM 6049 N N . GLU A 1 775 ? -7.942 -2.253 38.207 1.00 85.56 775 GLU A N 1
ATOM 6050 C CA . GLU A 1 775 ? -8.432 -2.639 39.530 1.00 85.56 775 GLU A CA 1
ATOM 6051 C C . GLU A 1 775 ? -7.956 -1.658 40.608 1.00 85.56 775 GLU A C 1
ATOM 6053 O O . GLU A 1 775 ? -6.814 -1.199 40.586 1.00 85.56 775 GLU A O 1
ATOM 6058 N N . SER A 1 776 ? -8.821 -1.386 41.587 1.00 86.31 776 SER A N 1
ATOM 6059 C CA . SER A 1 776 ? -8.506 -0.561 42.757 1.00 86.31 776 SER A CA 1
ATOM 6060 C C . SER A 1 776 ? -8.818 -1.331 44.038 1.00 86.31 776 SER A C 1
ATOM 6062 O O . SER A 1 776 ? -9.870 -1.967 44.169 1.00 86.31 776 SER A O 1
ATOM 6064 N N . VAL A 1 777 ? -7.918 -1.257 45.016 1.00 90.94 777 VAL A N 1
ATOM 6065 C CA . VAL A 1 777 ? -8.094 -1.867 46.338 1.00 90.94 777 VAL A CA 1
ATOM 6066 C C . VAL A 1 777 ? -8.090 -0.817 47.432 1.00 90.94 777 VAL A C 1
ATOM 6068 O O . VAL A 1 777 ? -7.469 0.236 47.310 1.00 90.94 777 VAL A O 1
ATOM 6071 N N . GLY A 1 778 ? -8.781 -1.101 48.528 1.00 89.12 778 GLY A N 1
ATOM 6072 C CA . GLY A 1 778 ? -8.816 -0.210 49.681 1.00 89.12 778 GLY A CA 1
ATOM 6073 C C . GLY A 1 778 ? -9.336 -0.904 50.921 1.00 89.12 778 GLY A C 1
ATOM 6074 O O . GLY A 1 778 ? -9.970 -1.955 50.843 1.00 89.12 778 GLY A O 1
ATOM 6075 N N . GLN A 1 779 ? -9.062 -0.319 52.081 1.00 91.69 779 GLN A N 1
ATOM 6076 C CA . GLN A 1 779 ? -9.564 -0.830 53.349 1.00 91.69 779 GLN A CA 1
ATOM 6077 C C . GLN A 1 779 ? -9.984 0.316 54.256 1.00 91.69 779 GLN A C 1
ATOM 6079 O O . GLN A 1 779 ? -9.326 1.355 54.316 1.00 91.69 779 GLN A O 1
ATOM 6084 N N . PHE A 1 780 ? -11.080 0.119 54.976 1.00 90.50 780 PHE A N 1
ATOM 6085 C CA . PHE A 1 780 ? -11.496 1.028 56.033 1.00 90.50 780 PHE A CA 1
ATOM 6086 C C . PHE A 1 780 ? -12.280 0.274 57.096 1.00 90.50 780 PHE A C 1
ATOM 6088 O O . PHE A 1 780 ? -12.794 -0.816 56.854 1.00 90.50 780 PHE A O 1
ATOM 6095 N N . SER A 1 781 ? -12.406 0.890 58.265 1.00 89.81 781 SER A N 1
ATOM 6096 C CA . SER A 1 781 ? -13.237 0.358 59.335 1.00 89.81 781 SER A CA 1
ATOM 6097 C C . SER A 1 781 ? -14.165 1.422 59.889 1.00 89.81 781 SER A C 1
ATOM 6099 O O . SER A 1 781 ? -13.780 2.596 59.965 1.00 89.81 781 SER A O 1
ATOM 6101 N N . GLN A 1 782 ? -15.358 1.001 60.299 1.00 87.56 782 GLN A N 1
ATOM 6102 C CA . GLN A 1 782 ? -16.409 1.883 60.786 1.00 87.56 782 GLN A CA 1
ATOM 6103 C C . GLN A 1 782 ? -17.103 1.273 62.017 1.00 87.56 782 GLN A C 1
ATOM 6105 O O . GLN A 1 782 ? -17.622 0.157 61.931 1.00 87.56 782 GLN A O 1
ATOM 6110 N N . PRO A 1 783 ? -17.119 1.979 63.164 1.00 88.81 783 PRO A N 1
ATOM 6111 C CA . PRO A 1 783 ? -17.944 1.600 64.300 1.00 88.81 783 PRO A CA 1
ATOM 6112 C C . PRO A 1 783 ? -19.393 2.035 64.071 1.00 88.81 783 PRO A C 1
ATOM 6114 O O . PRO A 1 783 ? -19.662 3.140 63.583 1.00 88.81 783 PRO A O 1
ATOM 6117 N N . ILE A 1 784 ? -20.316 1.164 64.454 1.00 89.00 784 ILE A N 1
ATOM 6118 C CA . ILE A 1 784 ? -21.756 1.369 64.355 1.00 89.00 784 ILE A CA 1
ATOM 6119 C C . ILE A 1 784 ? -22.374 0.999 65.683 1.00 89.00 784 ILE A C 1
ATOM 6121 O O . ILE A 1 784 ? -22.064 -0.041 66.260 1.00 89.00 784 ILE A O 1
ATOM 6125 N N . TRP A 1 785 ? -23.278 1.842 66.146 1.00 89.38 785 TRP A N 1
ATOM 6126 C CA . TRP A 1 785 ? -24.139 1.505 67.259 1.00 89.38 785 TRP A CA 1
ATOM 6127 C C . TRP A 1 785 ? -25.586 1.688 66.848 1.00 89.38 785 TRP A C 1
ATOM 6129 O O . TRP A 1 785 ? -25.911 2.438 65.923 1.00 89.38 785 TRP A O 1
ATOM 6139 N N . GLY A 1 786 ? -26.463 0.999 67.551 1.00 89.94 786 GLY A N 1
ATOM 6140 C CA . GLY A 1 786 ? -27.881 1.126 67.310 1.00 89.94 786 GLY A CA 1
ATOM 6141 C C . GLY A 1 786 ? -28.697 0.549 68.435 1.00 89.94 786 GLY A C 1
ATOM 6142 O O . GLY A 1 786 ? -28.184 -0.145 69.319 1.00 89.94 786 GLY A O 1
ATOM 6143 N N . THR A 1 787 ? -29.974 0.877 68.394 1.00 92.12 787 THR A N 1
ATOM 6144 C CA . THR A 1 787 ? -30.948 0.533 69.411 1.00 92.12 787 THR A CA 1
ATOM 6145 C C . THR A 1 787 ? -32.234 0.048 68.768 1.00 92.12 787 THR A C 1
ATOM 6147 O O . THR A 1 787 ? -32.617 0.478 67.681 1.00 92.12 787 THR A O 1
ATOM 6150 N N . MET A 1 788 ? -32.923 -0.842 69.465 1.00 93.44 788 MET A N 1
ATOM 6151 C CA . MET A 1 788 ? -34.258 -1.298 69.114 1.00 93.44 788 MET A CA 1
ATOM 6152 C C . MET A 1 788 ? -35.175 -1.108 70.310 1.00 93.44 788 MET A C 1
ATOM 6154 O O . MET A 1 788 ? -34.781 -1.405 71.437 1.00 93.44 788 MET A O 1
ATOM 6158 N N . LEU A 1 789 ? -36.412 -0.714 70.039 1.00 94.38 789 LEU A N 1
ATOM 6159 C CA . LEU A 1 789 ? -37.526 -0.823 70.965 1.00 94.38 789 LEU A CA 1
ATOM 6160 C C . LEU A 1 789 ? -38.709 -1.491 70.251 1.00 94.38 789 LEU A C 1
ATOM 6162 O O . LEU A 1 789 ? -39.084 -1.071 69.159 1.00 94.38 789 LEU A O 1
ATOM 6166 N N . LYS A 1 790 ? -39.303 -2.527 70.845 1.00 93.50 790 LYS A N 1
ATOM 6167 C CA . LYS A 1 790 ? -40.495 -3.212 70.326 1.00 93.50 790 LYS A CA 1
ATOM 6168 C C . LYS A 1 790 ? -41.539 -3.329 71.432 1.00 93.50 790 LYS A C 1
ATOM 6170 O O . LYS A 1 790 ? -41.249 -3.794 72.529 1.00 93.50 790 LYS A O 1
ATOM 6175 N N . LEU A 1 791 ? -42.757 -2.902 71.130 1.00 95.38 791 LEU A N 1
ATOM 6176 C CA . LEU A 1 791 ? -43.933 -3.027 71.980 1.00 95.38 791 LEU A CA 1
ATOM 6177 C C . LEU A 1 791 ? -44.885 -4.027 71.331 1.00 95.38 791 LEU A C 1
ATOM 6179 O O . LEU A 1 791 ? -45.159 -3.926 70.137 1.00 95.38 791 LEU A O 1
ATOM 6183 N N . SER A 1 792 ? -45.399 -4.984 72.096 1.00 94.00 792 SER A N 1
ATOM 6184 C CA . SER A 1 792 ? -46.360 -5.967 71.590 1.00 94.00 792 SER A CA 1
ATOM 6185 C C . SER A 1 792 ? -47.419 -6.320 72.625 1.00 94.00 792 SER A C 1
ATOM 6187 O O . SER A 1 792 ? -47.205 -6.175 73.828 1.00 94.00 792 SER A O 1
ATOM 6189 N N . TYR A 1 793 ? -48.569 -6.789 72.151 1.00 94.38 793 TYR A N 1
ATOM 6190 C CA . TYR A 1 793 ? -49.665 -7.265 72.990 1.00 94.38 793 TYR A CA 1
ATOM 6191 C C . TYR A 1 793 ? -50.091 -8.652 72.520 1.00 94.38 793 TYR A C 1
ATOM 6193 O O . TYR A 1 793 ? -50.327 -8.834 71.332 1.00 94.38 793 TYR A O 1
ATOM 6201 N N . THR A 1 794 ? -50.175 -9.632 73.420 1.00 93.19 794 THR A N 1
ATOM 6202 C CA . THR A 1 794 ? -50.577 -11.003 73.069 1.00 93.19 794 THR A CA 1
ATOM 6203 C C . THR A 1 794 ? -52.057 -11.227 73.354 1.00 93.19 794 THR A C 1
ATOM 6205 O O . THR A 1 794 ? -52.479 -11.241 74.507 1.00 93.19 794 THR A O 1
ATOM 6208 N N . HIS A 1 795 ? -52.835 -11.481 72.307 1.00 93.75 795 HIS A N 1
ATOM 6209 C CA . HIS A 1 795 ? -54.211 -11.947 72.411 1.00 93.75 795 HIS A CA 1
ATOM 6210 C C . HIS A 1 795 ? -54.257 -13.469 72.218 1.00 93.75 795 HIS A C 1
ATOM 6212 O O . HIS A 1 795 ? -53.803 -13.977 71.191 1.00 93.75 795 HIS A O 1
ATOM 6218 N N . LYS A 1 796 ? -54.765 -14.202 73.216 1.00 90.25 796 LYS A N 1
ATOM 6219 C CA . LYS A 1 796 ? -54.831 -15.673 73.210 1.00 90.25 796 LYS A CA 1
ATOM 6220 C C . LYS A 1 796 ? -56.224 -16.139 72.765 1.00 90.25 796 LYS A C 1
ATOM 6222 O O . LYS A 1 796 ? -57.213 -15.780 73.395 1.00 90.25 796 LYS A O 1
ATOM 6227 N N . LEU A 1 797 ? -56.291 -16.957 71.716 1.00 91.44 797 LEU A N 1
ATOM 6228 C CA . LEU A 1 797 ? -57.501 -17.567 71.150 1.00 91.44 797 LEU A CA 1
ATOM 6229 C C . LEU A 1 797 ? -57.328 -19.093 71.110 1.00 91.44 797 LEU A C 1
ATOM 6231 O O . LEU A 1 797 ? -56.900 -19.667 70.107 1.00 91.44 797 LEU A O 1
ATOM 6235 N N . GLY A 1 798 ? -57.616 -19.761 72.229 1.00 90.25 798 GLY A N 1
ATOM 6236 C CA . GLY A 1 798 ? -57.315 -21.186 72.390 1.00 90.25 798 GLY A CA 1
ATOM 6237 C C . GLY A 1 798 ? -55.813 -21.445 72.243 1.00 90.25 798 GLY A C 1
ATOM 6238 O O . GLY A 1 798 ? -55.014 -20.882 72.987 1.00 90.25 798 GLY A O 1
ATOM 6239 N N . ASN A 1 799 ? -55.437 -22.254 71.251 1.00 91.25 799 ASN A N 1
ATOM 6240 C CA . ASN A 1 799 ? -54.038 -22.553 70.927 1.00 91.25 799 ASN A CA 1
ATOM 6241 C C . ASN A 1 799 ? -53.378 -21.511 70.004 1.00 91.25 799 ASN A C 1
ATOM 6243 O O . ASN A 1 799 ? -52.187 -21.624 69.727 1.00 91.25 799 ASN A O 1
ATOM 6247 N N . LEU A 1 800 ? -54.117 -20.511 69.512 1.00 93.00 800 LEU A N 1
ATOM 6248 C CA . LEU A 1 800 ? -53.595 -19.457 68.641 1.00 93.00 800 LEU A CA 1
ATOM 6249 C C . LEU A 1 800 ? -53.268 -18.192 69.445 1.00 93.00 800 LEU A C 1
ATOM 6251 O O . LEU A 1 800 ? -54.140 -17.596 70.070 1.00 93.00 800 LEU A O 1
ATOM 6255 N N . ASN A 1 801 ? -52.027 -17.728 69.363 1.00 92.81 801 ASN A N 1
ATOM 6256 C CA . ASN A 1 801 ? -51.583 -16.442 69.888 1.00 92.81 801 ASN A CA 1
ATOM 6257 C C . ASN A 1 801 ? -51.464 -15.439 68.739 1.00 92.81 801 ASN A C 1
ATOM 6259 O O . ASN A 1 801 ? -50.704 -15.668 67.800 1.00 92.81 801 ASN A O 1
ATOM 6263 N N . ILE A 1 802 ? -52.164 -14.309 68.830 1.00 95.12 802 ILE A N 1
ATOM 6264 C CA . ILE A 1 802 ? -52.035 -13.188 67.891 1.00 95.12 802 ILE A CA 1
ATOM 6265 C C . ILE A 1 802 ? -51.343 -12.032 68.611 1.00 95.12 802 ILE A C 1
ATOM 6267 O O . ILE A 1 802 ? -51.780 -11.601 69.678 1.00 95.12 802 ILE A O 1
ATOM 6271 N N . ARG A 1 803 ? -50.250 -11.532 68.035 1.00 93.94 803 ARG A N 1
ATOM 6272 C CA . ARG A 1 803 ? -49.365 -10.528 68.628 1.00 93.94 803 ARG A CA 1
ATOM 6273 C C . ARG A 1 803 ? -49.153 -9.346 67.680 1.00 93.94 803 ARG A C 1
ATOM 6275 O O . ARG A 1 803 ? -48.168 -9.343 66.936 1.00 93.94 803 ARG A O 1
ATOM 6282 N N . PRO A 1 804 ? -50.050 -8.343 67.661 1.00 95.44 804 PRO A N 1
ATOM 6283 C CA . PRO A 1 804 ? -49.723 -7.049 67.075 1.00 95.44 804 PRO A CA 1
ATOM 6284 C C . PRO A 1 804 ? -48.502 -6.437 67.773 1.00 95.44 804 PRO A C 1
ATOM 6286 O O . PRO A 1 804 ? -48.360 -6.518 68.998 1.00 95.44 804 PRO A O 1
ATOM 6289 N N . ALA A 1 805 ? -47.623 -5.822 66.986 1.00 93.69 805 ALA A N 1
ATOM 6290 C CA . ALA A 1 805 ? -46.397 -5.207 67.459 1.00 93.69 805 ALA A CA 1
ATOM 6291 C C . ALA A 1 805 ? -46.082 -3.898 66.725 1.00 93.69 805 ALA A C 1
ATOM 6293 O O . ALA A 1 805 ? -46.289 -3.768 65.517 1.00 93.69 805 ALA A O 1
ATOM 6294 N N . LEU A 1 806 ? -45.522 -2.955 67.479 1.00 95.06 806 LEU A N 1
ATOM 6295 C CA . LEU A 1 806 ? -44.912 -1.722 6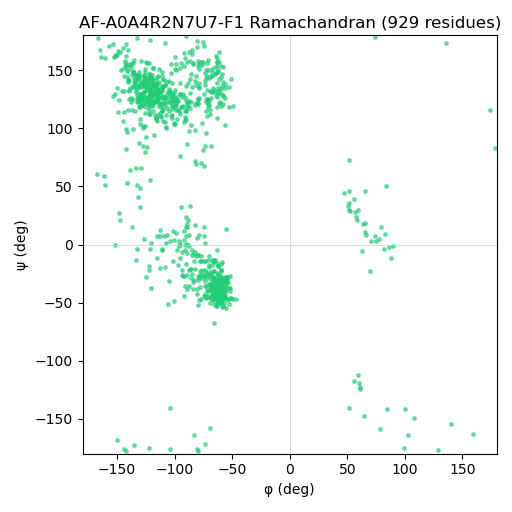7.001 1.00 95.06 806 LEU A CA 1
ATOM 6296 C C . LEU A 1 806 ? -43.416 -1.788 67.321 1.00 95.06 806 LEU A C 1
ATOM 6298 O O . LEU A 1 806 ? -43.043 -2.017 68.470 1.00 95.06 806 LEU A O 1
ATOM 6302 N N . SER A 1 807 ? -42.562 -1.598 66.324 1.00 90.88 807 SER A N 1
ATOM 6303 C CA . SER A 1 807 ? -41.106 -1.642 66.460 1.00 90.88 807 SER A CA 1
ATOM 6304 C C . SER A 1 807 ? -40.483 -0.328 66.008 1.00 90.88 807 SER A C 1
ATOM 6306 O O . SER A 1 807 ? -40.960 0.328 65.082 1.00 90.88 807 SER A O 1
ATOM 6308 N N . THR A 1 808 ? -39.390 0.065 66.650 1.00 91.38 808 THR A N 1
ATOM 6309 C CA . THR A 1 808 ? -38.522 1.131 66.172 1.00 91.38 808 THR A CA 1
ATOM 6310 C C . THR A 1 808 ? -37.062 0.729 66.319 1.00 91.38 808 THR A C 1
ATOM 6312 O O . THR A 1 808 ? -36.662 0.157 67.333 1.00 91.38 808 THR A O 1
ATOM 6315 N N . HIS A 1 809 ? -36.272 0.992 65.283 1.00 88.69 809 HIS A N 1
ATOM 6316 C CA . HIS A 1 809 ? -34.851 0.683 65.227 1.00 88.69 809 HIS A CA 1
ATOM 6317 C C . HIS A 1 809 ? -34.083 1.928 64.814 1.00 88.69 809 HIS A C 1
ATOM 6319 O O . HIS A 1 809 ? -34.358 2.502 63.763 1.00 88.69 809 HIS A O 1
ATOM 6325 N N . TYR A 1 810 ? -33.096 2.320 65.603 1.00 88.94 810 TYR A N 1
ATOM 6326 C CA . TYR A 1 810 ? -32.205 3.421 65.291 1.00 88.94 810 TYR A CA 1
ATOM 6327 C C . TYR A 1 810 ? -30.789 2.899 65.094 1.00 88.94 810 TYR A C 1
ATOM 6329 O O . TYR A 1 810 ? -30.310 2.073 65.867 1.00 88.94 810 TYR A O 1
ATOM 6337 N N . MET A 1 811 ? -30.098 3.407 64.081 1.00 87.25 811 MET A N 1
ATOM 6338 C CA . MET A 1 811 ? -28.685 3.124 63.868 1.00 87.25 811 MET A CA 1
ATOM 6339 C C . MET A 1 811 ? -27.913 4.391 63.533 1.00 87.25 811 MET A C 1
ATOM 6341 O O . MET A 1 811 ? -28.430 5.297 62.872 1.00 87.25 811 MET A O 1
ATOM 6345 N N . ASN A 1 812 ? -26.651 4.428 63.952 1.00 86.81 812 ASN A N 1
ATOM 6346 C CA . ASN A 1 812 ? -25.746 5.524 63.660 1.00 86.81 812 ASN A CA 1
ATOM 6347 C C . ASN A 1 812 ? -24.345 5.012 63.307 1.00 86.81 812 ASN A C 1
ATOM 6349 O O . ASN A 1 812 ? -23.791 4.144 63.987 1.00 86.81 812 ASN A O 1
ATOM 6353 N N . SER A 1 813 ? -23.769 5.578 62.249 1.00 84.69 813 SER A N 1
ATOM 6354 C CA . SER A 1 813 ? -22.399 5.324 61.818 1.00 84.69 813 SER A CA 1
ATOM 6355 C C . SER A 1 813 ? -21.611 6.630 61.685 1.00 84.69 813 SER A C 1
ATOM 6357 O O . SER A 1 813 ? -22.125 7.654 61.229 1.00 84.69 813 SER A O 1
ATOM 6359 N N . HIS A 1 814 ? -20.335 6.602 62.080 1.00 82.69 814 HIS A N 1
ATOM 6360 C CA . HIS A 1 814 ? -19.453 7.775 62.035 1.00 82.69 814 HIS A CA 1
ATOM 6361 C C . HIS A 1 814 ? -18.900 8.026 60.629 1.00 82.69 814 HIS A C 1
ATOM 6363 O O . HIS A 1 814 ? -18.816 7.108 59.816 1.00 82.69 814 HIS A O 1
ATOM 6369 N N . ASN A 1 815 ? -18.477 9.258 60.339 1.00 81.94 815 ASN A N 1
ATOM 6370 C CA . ASN A 1 815 ? -17.805 9.557 59.075 1.00 81.94 815 ASN A CA 1
ATOM 6371 C C . ASN A 1 815 ? -16.453 8.820 58.965 1.00 81.94 815 ASN A C 1
ATOM 6373 O O . ASN A 1 815 ? -15.810 8.493 59.965 1.00 81.94 815 ASN A O 1
ATOM 6377 N N . LYS A 1 816 ? -16.011 8.542 57.737 1.00 86.00 816 LYS A N 1
ATOM 6378 C CA . LYS A 1 816 ? -14.713 7.909 57.499 1.00 86.00 816 LYS A CA 1
ATOM 6379 C C . LYS A 1 816 ? -14.051 8.444 56.243 1.00 86.00 816 LYS A C 1
ATOM 6381 O O . LYS A 1 816 ? -14.669 8.479 55.184 1.00 86.00 816 LYS A O 1
ATOM 6386 N N . SER A 1 817 ? -12.777 8.799 56.364 1.00 85.06 817 SER A N 1
ATOM 6387 C CA . SER A 1 817 ? -11.909 9.106 55.229 1.00 85.06 817 SER A CA 1
ATOM 6388 C C . SER A 1 817 ? -10.887 7.989 55.052 1.00 85.06 817 SER A C 1
ATOM 6390 O O . SER A 1 817 ? -10.332 7.499 56.038 1.00 85.06 817 SER A O 1
ATOM 6392 N N . PHE A 1 818 ? -10.642 7.588 53.811 1.00 85.88 818 PHE A N 1
ATOM 6393 C CA . PHE A 1 818 ? -9.613 6.616 53.445 1.00 85.88 818 PHE A CA 1
ATOM 6394 C C . PHE A 1 818 ? -9.151 6.865 52.004 1.00 85.88 818 PHE A C 1
ATOM 6396 O O . PHE A 1 818 ? -9.709 7.715 51.305 1.00 85.88 818 PHE A O 1
ATOM 6403 N N . ALA A 1 819 ? -8.110 6.154 51.581 1.00 83.38 819 ALA A N 1
ATOM 6404 C CA . ALA A 1 819 ? -7.606 6.203 50.217 1.00 83.38 819 ALA A CA 1
ATOM 6405 C C . ALA A 1 819 ? -7.641 4.813 49.576 1.00 83.38 819 ALA A C 1
ATOM 6407 O O . ALA A 1 819 ? -7.449 3.803 50.257 1.00 83.38 819 ALA A O 1
ATOM 6408 N N . LEU A 1 820 ? -7.887 4.786 48.272 1.00 83.81 820 LEU A N 1
ATOM 6409 C CA . LEU A 1 820 ? -7.713 3.609 47.425 1.00 83.81 820 LEU A CA 1
ATOM 6410 C C . LEU A 1 820 ? -6.265 3.535 46.897 1.00 83.81 820 LEU A C 1
ATOM 6412 O O . LEU A 1 820 ? -5.508 4.506 46.985 1.00 83.81 820 LEU A O 1
ATOM 6416 N N . SER A 1 821 ? -5.873 2.381 46.352 1.00 82.38 821 SER A N 1
ATOM 6417 C CA . SER A 1 821 ? -4.534 2.116 45.795 1.00 82.38 821 SER A CA 1
ATOM 6418 C C . SER A 1 821 ? -4.128 3.043 44.645 1.00 82.38 821 SER A C 1
ATOM 6420 O O . SER A 1 821 ? -2.945 3.225 44.397 1.00 82.38 821 SER A O 1
ATOM 6422 N N . ASP A 1 822 ? -5.097 3.657 43.974 1.00 70.06 822 ASP A N 1
ATOM 6423 C CA . ASP A 1 822 ? -4.946 4.670 42.919 1.00 70.06 822 ASP A CA 1
ATOM 6424 C C . ASP A 1 822 ? -4.889 6.114 43.476 1.00 70.06 822 ASP A C 1
ATOM 6426 O O . ASP A 1 822 ? -5.111 7.104 42.766 1.00 70.06 822 ASP A O 1
ATOM 6430 N N . HIS A 1 823 ? -4.609 6.247 44.778 1.00 66.75 823 HIS A N 1
ATOM 6431 C CA . HIS A 1 823 ? -4.548 7.496 45.538 1.00 66.75 823 HIS A CA 1
ATOM 6432 C C . HIS A 1 823 ? -5.852 8.311 45.517 1.00 66.75 823 HIS A C 1
ATOM 6434 O O . HIS A 1 823 ? -5.838 9.534 45.714 1.00 66.75 823 HIS A O 1
ATOM 6440 N N . ILE A 1 824 ? -7.006 7.702 45.227 1.00 70.69 824 ILE A N 1
ATOM 6441 C CA . ILE A 1 824 ? -8.297 8.396 45.315 1.00 70.69 824 ILE A CA 1
ATOM 6442 C C . ILE A 1 824 ? -8.640 8.576 46.794 1.00 70.69 824 ILE A C 1
ATOM 6444 O O . ILE A 1 824 ? -8.830 7.601 47.517 1.00 70.69 824 ILE A O 1
ATOM 6448 N N . LYS A 1 825 ? -8.699 9.833 47.254 1.00 77.12 825 LYS A N 1
ATOM 6449 C CA . LYS A 1 825 ? -9.191 10.178 48.592 1.00 77.12 825 LYS A CA 1
ATOM 6450 C C . LYS A 1 825 ? -10.713 10.142 48.577 1.00 77.12 825 LYS A C 1
ATOM 6452 O O . LYS A 1 825 ? -11.341 10.834 47.777 1.00 77.12 825 LYS A O 1
ATOM 6457 N N . THR A 1 826 ? -11.290 9.382 49.493 1.00 77.75 826 THR A N 1
ATOM 6458 C CA . THR A 1 826 ? -12.736 9.190 49.592 1.00 77.75 826 THR A CA 1
ATOM 6459 C C . THR A 1 826 ? -13.196 9.498 51.006 1.00 77.75 826 THR A C 1
ATOM 6461 O O . THR A 1 826 ? -12.544 9.106 51.977 1.00 77.75 826 THR A O 1
ATOM 6464 N N . LYS A 1 827 ? -14.341 10.178 51.127 1.00 83.00 827 LYS A N 1
ATOM 6465 C CA . LYS A 1 827 ? -15.011 10.417 52.407 1.00 83.00 827 LYS A CA 1
ATOM 6466 C C . LYS A 1 827 ? -16.420 9.833 52.387 1.00 83.00 827 LYS A C 1
ATOM 6468 O O . LYS A 1 827 ? -17.258 10.275 51.606 1.00 83.00 827 LYS A O 1
ATOM 6473 N N . ILE A 1 828 ? -16.680 8.887 53.285 1.00 81.94 828 ILE A N 1
ATOM 6474 C CA . ILE A 1 828 ? -18.016 8.386 53.617 1.00 81.94 828 ILE A CA 1
ATOM 6475 C C . ILE A 1 828 ? -18.567 9.261 54.747 1.00 81.94 828 ILE A C 1
ATOM 6477 O O . ILE A 1 828 ? -17.935 9.400 55.799 1.00 81.94 828 ILE A O 1
ATOM 6481 N N . GLN A 1 829 ? -19.722 9.889 54.534 1.00 78.81 829 GLN A N 1
ATOM 6482 C CA . GLN A 1 829 ? -20.387 10.683 55.569 1.00 78.81 829 GLN A CA 1
ATOM 6483 C C . GLN A 1 829 ? -21.072 9.801 56.623 1.00 78.81 829 GLN A C 1
ATOM 6485 O O . GLN A 1 829 ? -21.393 8.639 56.372 1.00 78.81 829 GLN A O 1
ATOM 6490 N N . SER A 1 830 ? -21.288 10.368 57.813 1.00 77.75 830 SER A N 1
ATOM 6491 C CA . SER A 1 830 ? -22.041 9.719 58.889 1.00 77.75 830 SER A CA 1
ATOM 6492 C C . SER A 1 830 ? -23.479 9.446 58.464 1.00 77.75 830 SER A C 1
ATOM 6494 O O . SER A 1 830 ? -24.095 10.288 57.810 1.00 77.75 830 SER A O 1
ATOM 6496 N N . GLN A 1 831 ? -24.026 8.308 58.877 1.00 76.56 831 GLN A N 1
ATOM 6497 C CA . GLN A 1 831 ? -25.396 7.913 58.557 1.00 76.56 831 GLN A CA 1
ATOM 6498 C C . GLN A 1 831 ? -26.188 7.776 59.853 1.00 76.56 831 GLN A C 1
ATOM 6500 O O . GLN A 1 831 ? -25.689 7.216 60.827 1.00 76.56 831 GLN A O 1
ATOM 6505 N N . ALA A 1 832 ? -27.423 8.269 59.856 1.00 83.38 832 ALA A N 1
ATOM 6506 C CA . ALA A 1 832 ? -28.364 8.089 60.954 1.00 83.38 832 ALA A CA 1
ATOM 6507 C C . ALA A 1 832 ? -29.719 7.698 60.368 1.00 83.38 832 ALA A C 1
ATOM 6509 O O . ALA A 1 832 ? -30.329 8.486 59.635 1.00 83.38 832 ALA A O 1
ATOM 6510 N N . VAL A 1 833 ? -30.157 6.476 60.668 1.00 80.88 833 VAL A N 1
ATOM 6511 C CA . VAL A 1 833 ? -31.369 5.889 60.088 1.00 80.88 833 VAL A CA 1
ATOM 6512 C C . VAL A 1 833 ? -32.283 5.405 61.203 1.00 80.88 833 VAL A C 1
ATOM 6514 O O . VAL A 1 833 ? -31.841 4.710 62.117 1.00 80.88 833 VAL A O 1
ATOM 6517 N N . LEU A 1 834 ? -33.555 5.783 61.109 1.00 85.88 834 LEU A N 1
ATOM 6518 C CA . LEU A 1 834 ? -34.635 5.338 61.976 1.00 85.88 834 LEU A CA 1
ATOM 6519 C C . LEU A 1 834 ? -35.621 4.513 61.143 1.00 85.88 834 LEU A C 1
ATOM 6521 O O . LEU A 1 834 ? -36.173 5.004 60.159 1.00 85.88 834 LEU A O 1
ATOM 6525 N N . TYR A 1 835 ? -35.851 3.270 61.543 1.00 85.19 835 TYR A N 1
ATOM 6526 C CA . TYR A 1 835 ? -36.896 2.412 61.000 1.00 85.19 835 TYR A CA 1
ATOM 6527 C C . TYR A 1 835 ? -38.042 2.315 61.999 1.00 85.19 835 TYR A C 1
ATOM 6529 O O . TYR A 1 835 ? -37.800 2.053 63.174 1.00 85.19 835 TYR A O 1
ATOM 6537 N N . SER A 1 836 ? -39.278 2.456 61.531 1.00 87.44 836 SER A N 1
ATOM 6538 C CA . SER A 1 836 ? -40.477 2.210 62.342 1.00 87.44 836 SER A CA 1
ATOM 6539 C C . SER A 1 836 ? -41.358 1.169 61.666 1.00 87.44 836 SER A C 1
ATOM 6541 O O . SER A 1 836 ? -41.706 1.319 60.495 1.00 87.44 836 SER A O 1
ATOM 6543 N N . GLY A 1 837 ? -41.691 0.098 62.379 1.00 89.38 837 GLY A N 1
ATOM 6544 C CA . GLY A 1 837 ? -42.428 -1.047 61.863 1.00 89.38 837 GLY A CA 1
ATOM 6545 C C . GLY A 1 837 ? -43.739 -1.279 62.592 1.00 89.38 837 GLY A C 1
ATOM 6546 O O . GLY A 1 837 ? -43.821 -1.124 63.806 1.00 89.38 837 GLY A O 1
ATOM 6547 N N . ILE A 1 838 ? -44.762 -1.683 61.846 1.00 92.12 838 ILE A N 1
ATOM 6548 C CA . ILE A 1 838 ? -45.983 -2.271 62.396 1.00 92.12 838 ILE A CA 1
ATOM 6549 C C . ILE A 1 838 ? -46.122 -3.683 61.842 1.00 92.12 838 ILE A C 1
ATOM 6551 O O . ILE A 1 838 ? -45.983 -3.901 60.635 1.00 92.12 838 ILE A O 1
ATOM 6555 N N . GLY A 1 839 ? -46.376 -4.649 62.715 1.00 93.12 839 GLY A N 1
ATOM 6556 C CA . GLY A 1 839 ? -46.498 -6.042 62.318 1.00 93.12 839 GLY A CA 1
ATOM 6557 C C . GLY A 1 839 ? -47.455 -6.828 63.192 1.00 93.12 839 GLY A C 1
ATOM 6558 O O . GLY A 1 839 ? -47.865 -6.379 64.259 1.00 93.12 839 GLY A O 1
ATOM 6559 N N . VAL A 1 840 ? -47.818 -8.012 62.717 1.00 93.81 840 VAL A N 1
ATOM 6560 C CA . VAL A 1 840 ? -48.633 -8.979 63.452 1.00 93.81 840 VAL A CA 1
ATOM 6561 C C . VAL A 1 840 ? -47.947 -10.333 63.356 1.00 93.81 840 VAL A C 1
ATOM 6563 O O . VAL A 1 840 ? -47.689 -10.823 62.258 1.00 93.81 840 VAL A O 1
ATOM 6566 N N . ASN A 1 841 ? -47.654 -10.929 64.510 1.00 92.75 841 ASN A N 1
ATOM 6567 C CA . ASN A 1 841 ? -47.155 -12.294 64.630 1.00 92.75 841 ASN A CA 1
ATOM 6568 C C . ASN A 1 841 ? -48.299 -13.215 65.075 1.00 92.75 841 ASN A C 1
ATOM 6570 O O . ASN A 1 841 ? -49.009 -12.914 66.030 1.00 92.75 841 ASN A O 1
ATOM 6574 N N . MET A 1 842 ? -48.492 -14.321 64.370 1.00 93.94 842 MET A N 1
ATOM 6575 C CA . MET A 1 842 ? -49.470 -15.359 64.676 1.00 93.94 842 MET A CA 1
ATOM 6576 C C . MET A 1 842 ? -48.707 -16.639 64.995 1.00 93.94 842 MET A C 1
ATOM 6578 O O . MET A 1 842 ? -47.893 -17.074 64.187 1.00 93.94 842 MET A O 1
ATOM 6582 N N . GLU A 1 843 ? -48.956 -17.239 66.150 1.00 93.12 843 GLU A N 1
ATOM 6583 C CA . GLU A 1 843 ? -48.255 -18.432 66.631 1.00 93.12 843 GLU A CA 1
ATOM 6584 C C . GLU A 1 843 ? -49.276 -19.453 67.124 1.00 93.12 843 GLU A C 1
ATOM 6586 O O . GLU A 1 843 ? -50.074 -19.143 68.005 1.00 93.12 843 GLU A O 1
ATOM 6591 N N . TYR A 1 844 ? -49.252 -20.665 66.577 1.00 92.56 844 TYR A N 1
ATOM 6592 C CA . TYR A 1 844 ? -50.141 -21.743 67.008 1.00 92.56 844 TYR A CA 1
ATOM 6593 C C . TYR A 1 844 ? -49.370 -22.739 67.872 1.00 92.56 844 TYR A C 1
ATOM 6595 O O . TYR A 1 844 ? -48.303 -23.186 67.471 1.00 92.56 844 TYR A O 1
ATOM 6603 N N . VAL A 1 845 ? -49.879 -23.080 69.053 1.00 90.12 845 VAL A N 1
ATOM 6604 C CA . VAL A 1 845 ? -49.190 -23.938 70.026 1.00 90.12 845 VAL A CA 1
ATOM 6605 C C . VAL A 1 845 ? -49.722 -25.367 69.938 1.00 90.12 845 VAL A C 1
ATOM 6607 O O . VAL A 1 845 ? -50.909 -25.614 70.142 1.00 90.12 845 VAL A O 1
ATOM 6610 N N . LEU A 1 846 ? -48.834 -26.316 69.649 1.00 90.75 846 LEU A N 1
ATOM 6611 C CA . LEU A 1 846 ? -49.105 -27.752 69.627 1.00 90.75 846 LEU A CA 1
ATOM 6612 C C . LEU A 1 846 ? -48.296 -28.431 70.730 1.00 90.75 846 LEU A C 1
ATOM 6614 O O . LEU A 1 846 ? -47.075 -28.292 70.768 1.00 90.75 846 LEU A O 1
ATOM 6618 N N . THR A 1 847 ? -48.949 -29.207 71.590 1.00 87.00 847 THR A N 1
ATOM 6619 C CA . THR A 1 847 ? -48.282 -29.936 72.677 1.00 87.00 847 THR A CA 1
ATOM 6620 C C . THR A 1 847 ? -48.507 -31.436 72.510 1.00 87.00 847 THR A C 1
ATOM 6622 O O . THR A 1 847 ? -49.649 -31.886 72.444 1.00 87.00 847 THR A O 1
ATOM 6625 N N . ALA A 1 848 ? -47.422 -32.212 72.450 1.00 82.75 848 ALA A N 1
ATOM 6626 C CA . ALA A 1 848 ? -47.441 -33.670 72.353 1.00 82.75 848 ALA A CA 1
ATOM 6627 C C . ALA A 1 848 ? -46.394 -34.271 73.308 1.00 82.75 848 ALA A C 1
ATOM 6629 O O . ALA A 1 848 ? -45.196 -34.304 73.018 1.00 82.75 848 ALA A O 1
ATOM 6630 N N . GLY A 1 849 ? -46.841 -34.733 74.480 1.00 85.31 849 GLY A N 1
ATOM 6631 C CA . GLY A 1 849 ? -45.952 -35.226 75.535 1.00 85.31 849 GLY A CA 1
ATOM 6632 C C . GLY A 1 849 ? -44.987 -34.140 76.025 1.00 85.31 849 GLY A C 1
ATOM 6633 O O . GLY A 1 849 ? -45.415 -33.062 76.425 1.00 85.31 849 GLY A O 1
ATOM 6634 N N . ASN A 1 850 ? -43.681 -34.419 75.967 1.00 84.81 850 ASN A N 1
ATOM 6635 C CA . ASN A 1 850 ? -42.619 -33.480 76.353 1.00 84.81 850 ASN A CA 1
ATOM 6636 C C . ASN A 1 850 ? -42.170 -32.553 75.209 1.00 84.81 850 ASN A C 1
ATOM 6638 O O . ASN A 1 850 ? -41.157 -31.870 75.354 1.00 84.81 850 ASN A O 1
ATOM 6642 N N . ILE A 1 851 ? -42.856 -32.561 74.065 1.00 87.06 851 ILE A N 1
ATOM 6643 C CA . ILE A 1 851 ? -42.505 -31.742 72.904 1.00 87.06 851 ILE A CA 1
ATOM 6644 C C . ILE A 1 851 ? -43.598 -30.700 72.683 1.00 87.06 851 ILE A C 1
ATOM 6646 O O . ILE A 1 851 ? -44.788 -31.016 72.645 1.00 87.06 851 ILE A O 1
ATOM 6650 N N . GLU A 1 852 ? -43.180 -29.453 72.507 1.00 88.19 852 GLU A N 1
ATOM 6651 C CA . GLU A 1 852 ? -44.053 -28.339 72.160 1.00 88.19 852 GLU A CA 1
ATOM 6652 C C . GLU A 1 852 ? -43.585 -27.726 70.839 1.00 88.19 852 GLU A C 1
ATOM 6654 O O . GLU A 1 852 ? -42.431 -27.324 70.707 1.00 88.19 852 GLU A O 1
ATOM 6659 N N . ILE A 1 853 ? -44.472 -27.676 69.848 1.00 90.31 853 ILE A N 1
ATOM 6660 C CA . ILE A 1 853 ? -44.192 -27.159 68.507 1.00 90.31 853 ILE A CA 1
ATOM 6661 C C . ILE A 1 853 ? -45.045 -25.909 68.287 1.00 90.31 853 ILE A C 1
ATOM 6663 O O . ILE A 1 853 ? -46.259 -25.921 68.474 1.00 90.31 853 ILE A O 1
ATOM 6667 N N . ARG A 1 854 ? -44.400 -24.823 67.870 1.00 90.75 854 ARG A N 1
ATOM 6668 C CA . ARG A 1 854 ? -44.974 -23.493 67.661 1.00 90.75 854 ARG A CA 1
ATOM 6669 C C . ARG A 1 854 ? -44.674 -22.996 66.243 1.00 90.75 854 ARG A C 1
ATOM 6671 O O . ARG A 1 854 ? -43.725 -22.223 66.045 1.00 90.75 854 ARG A O 1
ATOM 6678 N N . PRO A 1 855 ? -45.423 -23.448 65.219 1.00 93.31 855 PRO A N 1
ATOM 6679 C CA . PRO A 1 855 ? -45.425 -22.772 63.930 1.00 93.31 855 PRO A CA 1
ATOM 6680 C C . PRO A 1 855 ? -45.880 -21.320 64.104 1.00 93.31 855 PRO A C 1
ATOM 6682 O O . PRO A 1 855 ? -46.848 -21.037 64.816 1.00 93.31 855 PRO A O 1
ATOM 6685 N N . HIS A 1 856 ? -45.185 -20.397 63.448 1.00 91.81 856 HIS A N 1
ATOM 6686 C CA . HIS A 1 856 ? -45.512 -18.980 63.493 1.00 91.81 856 HIS A CA 1
ATOM 6687 C C . HIS A 1 856 ? -45.351 -18.300 62.135 1.00 91.81 856 HIS A C 1
ATOM 6689 O O . HIS A 1 856 ? -44.513 -18.673 61.311 1.00 91.81 856 HIS A O 1
ATOM 6695 N N . LEU A 1 857 ? -46.162 -17.266 61.939 1.00 94.44 857 LEU A N 1
ATOM 6696 C CA . LEU A 1 857 ? -46.182 -16.403 60.770 1.00 94.44 857 LEU A CA 1
ATOM 6697 C C . LEU A 1 857 ? -46.184 -14.947 61.236 1.00 94.44 857 LEU A C 1
ATOM 6699 O O . LEU A 1 857 ? -47.051 -14.543 62.004 1.00 94.44 857 LEU A O 1
ATOM 6703 N N . GLU A 1 858 ? -45.232 -14.149 60.773 1.00 91.12 858 GLU A N 1
ATOM 6704 C CA . GLU A 1 858 ? -45.153 -12.716 61.047 1.00 91.12 858 GLU A CA 1
ATOM 6705 C C . GLU A 1 858 ? -45.204 -11.941 59.737 1.00 91.12 858 GLU A C 1
ATOM 6707 O O . GLU A 1 858 ? -44.470 -12.227 58.790 1.00 91.12 858 GLU A O 1
ATOM 6712 N N . VAL A 1 859 ? -46.090 -10.951 59.691 1.00 92.50 859 VAL A N 1
ATOM 6713 C CA . VAL A 1 859 ? -46.168 -9.977 58.604 1.00 92.50 859 VAL A CA 1
ATOM 6714 C C . VAL A 1 859 ? -45.819 -8.623 59.189 1.00 92.50 859 VAL A C 1
ATOM 6716 O O . VAL A 1 859 ? -46.427 -8.205 60.174 1.00 92.50 859 VAL A O 1
ATOM 6719 N N . GLU A 1 860 ? -44.861 -7.928 58.587 1.00 88.81 860 GLU A N 1
ATOM 6720 C CA . GLU A 1 860 ? -44.417 -6.618 59.060 1.00 88.81 860 GLU A CA 1
ATOM 6721 C C . GLU A 1 860 ? -44.275 -5.635 57.901 1.00 88.81 860 GLU A C 1
ATOM 6723 O O . GLU A 1 860 ? -43.768 -5.960 56.824 1.00 88.81 860 GLU A O 1
ATOM 6728 N N . LYS A 1 861 ? -44.692 -4.393 58.138 1.00 88.38 861 LYS A N 1
ATOM 6729 C CA . LYS A 1 861 ? -44.455 -3.264 57.244 1.00 88.38 861 LYS A CA 1
ATOM 6730 C C . LYS A 1 861 ? -43.617 -2.218 57.968 1.00 88.38 861 LYS A C 1
ATOM 6732 O O . LYS A 1 861 ? -44.026 -1.723 59.014 1.00 88.38 861 LYS A O 1
ATOM 6737 N N . ARG A 1 862 ? -42.462 -1.869 57.398 1.00 85.31 862 ARG A N 1
ATOM 6738 C CA . ARG A 1 862 ? -41.499 -0.909 57.959 1.00 85.31 862 ARG A CA 1
ATOM 6739 C C . ARG A 1 862 ? -41.374 0.347 57.104 1.00 85.31 862 ARG A C 1
ATOM 6741 O O . ARG A 1 862 ? -41.405 0.273 55.874 1.00 85.31 862 ARG A O 1
ATOM 6748 N N . TYR A 1 863 ? -41.177 1.482 57.766 1.00 83.75 863 TYR A N 1
ATOM 6749 C CA . TYR A 1 863 ? -40.970 2.795 57.162 1.00 83.75 863 TYR A CA 1
ATOM 6750 C C . TYR A 1 863 ? -39.605 3.381 57.547 1.00 83.75 863 TYR A C 1
ATOM 6752 O O . TYR A 1 863 ? -39.214 3.370 58.714 1.00 83.75 863 TYR A O 1
ATOM 6760 N N . SER A 1 864 ? -38.913 3.859 56.515 1.00 75.50 864 SER A N 1
ATOM 6761 C CA . SER A 1 864 ? -37.682 4.650 56.462 1.00 75.50 864 SER A CA 1
ATOM 6762 C C . SER A 1 864 ? -37.755 6.104 56.900 1.00 75.50 864 SER A C 1
ATOM 6764 O O . SER A 1 864 ? -38.409 6.865 56.193 1.00 75.50 864 SER A O 1
ATOM 6766 N N . LEU A 1 865 ? -37.042 6.556 57.936 1.00 73.81 865 LEU A N 1
ATOM 6767 C CA . LEU A 1 865 ? -36.631 7.962 58.033 1.00 73.81 865 LEU A CA 1
ATOM 6768 C C . LEU A 1 865 ? -35.106 8.062 58.151 1.00 73.81 865 LEU A C 1
ATOM 6770 O O . LEU A 1 865 ? -34.512 7.634 59.138 1.00 73.81 865 LEU A O 1
ATOM 6774 N N . SER A 1 866 ? -34.465 8.663 57.147 1.00 65.62 866 SER A N 1
ATOM 6775 C CA . SER A 1 866 ? -33.021 8.918 57.137 1.00 65.62 866 SER A CA 1
ATOM 6776 C C . SER A 1 866 ? -32.754 10.419 57.141 1.00 65.62 866 SER A C 1
ATOM 6778 O O . SER A 1 866 ? -33.233 11.138 56.266 1.00 65.62 866 SER A O 1
ATOM 6780 N N . LYS A 1 867 ? -31.992 10.900 58.133 1.00 55.91 867 LYS A N 1
ATOM 6781 C CA . LYS A 1 867 ? -31.624 12.324 58.264 1.00 55.91 867 LYS A CA 1
ATOM 6782 C C . LYS A 1 867 ? -30.376 12.673 57.436 1.00 55.91 867 LYS A C 1
ATOM 6784 O O . LYS A 1 867 ? -30.182 13.830 57.076 1.00 55.91 867 LYS A O 1
ATOM 6789 N N . HIS A 1 868 ? -29.570 11.660 57.101 1.00 59.38 868 HIS A N 1
ATOM 6790 C CA . HIS A 1 868 ? -28.391 11.749 56.237 1.00 59.38 868 HIS A CA 1
ATOM 6791 C C . HIS A 1 868 ? -28.300 10.478 55.369 1.00 59.38 868 HIS A C 1
ATOM 6793 O O . HIS A 1 868 ? -27.847 9.445 55.877 1.00 59.38 868 HIS A O 1
ATOM 6799 N N . PRO A 1 869 ? -28.737 10.498 54.090 1.00 57.97 869 PRO A N 1
ATOM 6800 C CA . PRO A 1 869 ? -28.490 9.379 53.184 1.00 57.97 869 PRO A CA 1
ATOM 6801 C C . PRO A 1 869 ? -26.979 9.160 53.036 1.00 57.97 869 PRO A C 1
ATOM 6803 O O . PRO A 1 869 ? -26.182 10.075 53.245 1.00 57.97 869 PRO A O 1
ATOM 6806 N N . THR A 1 870 ? -26.570 7.931 52.720 1.00 63.28 870 THR A N 1
ATOM 6807 C CA . THR A 1 870 ? -25.158 7.580 52.533 1.00 63.28 870 THR A CA 1
ATOM 6808 C C . THR A 1 870 ? -24.528 8.476 51.471 1.00 63.28 870 THR A C 1
ATOM 6810 O O . THR A 1 870 ? -24.739 8.253 50.290 1.00 63.28 870 THR A O 1
ATOM 6813 N N . ASN A 1 871 ? -23.747 9.474 51.875 1.00 66.00 871 ASN A N 1
ATOM 6814 C CA . ASN A 1 871 ? -23.099 10.384 50.938 1.00 66.00 871 ASN A CA 1
ATOM 6815 C C . ASN A 1 871 ? -21.619 10.053 50.811 1.00 66.00 871 ASN A C 1
ATOM 6817 O O . ASN A 1 871 ? -20.909 9.916 51.817 1.00 66.00 871 ASN A O 1
ATOM 6821 N N . ILE A 1 872 ? -21.155 9.980 49.569 1.00 67.88 872 ILE A N 1
ATOM 6822 C CA . ILE A 1 872 ? -19.743 9.838 49.239 1.00 67.88 872 ILE A CA 1
ATOM 6823 C C . ILE A 1 872 ? -19.284 11.108 48.549 1.00 67.88 872 ILE A C 1
ATOM 6825 O O . ILE A 1 872 ? -19.832 11.490 47.518 1.00 67.88 872 ILE A O 1
ATOM 6829 N N . ILE A 1 873 ? -18.271 11.746 49.131 1.00 61.38 873 ILE A N 1
ATOM 6830 C CA . ILE A 1 873 ? -17.579 12.873 48.510 1.00 61.38 873 ILE A CA 1
ATOM 6831 C C . ILE A 1 873 ? -16.277 12.335 47.925 1.00 61.38 873 ILE A C 1
ATOM 6833 O O . ILE A 1 873 ? -15.438 11.787 48.653 1.00 61.38 873 ILE A O 1
ATOM 6837 N N . SER A 1 874 ? -16.148 12.463 46.608 1.00 66.44 874 SER A N 1
ATOM 6838 C CA . SER A 1 874 ? -15.007 11.994 45.822 1.00 66.44 874 SER A CA 1
ATOM 6839 C C . SER A 1 874 ? -14.078 13.146 45.408 1.00 66.44 874 SER A C 1
ATOM 6841 O O . SER A 1 874 ? -14.254 14.298 45.818 1.00 66.44 874 SER A O 1
ATOM 6843 N N . ARG A 1 875 ? -13.049 12.820 44.611 1.00 58.34 875 ARG A N 1
ATOM 6844 C CA . ARG A 1 875 ? -11.878 13.661 44.298 1.00 58.34 875 ARG A CA 1
ATOM 6845 C C . ARG A 1 875 ? -12.241 15.037 43.704 1.00 58.34 875 ARG A C 1
ATOM 6847 O O . ARG A 1 875 ? -11.506 15.989 43.940 1.00 58.34 875 ARG A O 1
ATOM 6854 N N . ASN A 1 876 ? -13.381 15.153 43.016 1.00 59.31 876 ASN A N 1
ATOM 6855 C CA . ASN A 1 876 ? -13.825 16.379 42.333 1.00 59.31 876 ASN A CA 1
ATOM 6856 C C . ASN A 1 876 ? -14.898 17.187 43.094 1.00 59.31 876 ASN A C 1
ATOM 6858 O O . ASN A 1 876 ? -15.530 18.063 42.512 1.00 59.31 876 ASN A O 1
ATOM 6862 N N . GLY A 1 877 ? -15.160 16.878 44.370 1.00 60.47 877 GLY A N 1
ATOM 6863 C CA . GLY A 1 877 ? -16.200 17.558 45.157 1.00 60.47 877 GLY A CA 1
ATOM 6864 C C . GLY A 1 877 ? -17.637 17.155 44.798 1.00 60.47 877 GLY A C 1
ATOM 6865 O O . GLY A 1 877 ? -18.581 17.670 45.396 1.00 60.47 877 GLY A O 1
ATOM 6866 N N . LEU A 1 878 ? -17.811 16.207 43.868 1.00 68.00 878 LEU A N 1
ATOM 6867 C CA . LEU A 1 878 ? -19.104 15.600 43.564 1.00 68.00 878 LEU A CA 1
ATOM 6868 C C . LEU A 1 878 ? -19.584 14.780 44.767 1.00 68.00 878 LEU A C 1
ATOM 6870 O O . LEU A 1 878 ? -18.836 13.981 45.337 1.00 68.00 878 LEU A O 1
ATOM 6874 N N . SER A 1 879 ? -20.842 14.998 45.150 1.00 73.50 879 SER A N 1
ATOM 6875 C CA . SER A 1 879 ? -21.509 14.252 46.212 1.00 73.50 879 SER A CA 1
ATOM 6876 C C . SER A 1 879 ? -22.446 13.225 45.597 1.00 73.50 879 SER A C 1
ATOM 6878 O O . SER A 1 879 ? -23.414 13.583 44.930 1.00 73.50 879 SER A O 1
ATOM 6880 N N . TRP A 1 880 ? -22.193 11.954 45.877 1.00 75.69 880 TRP A N 1
ATOM 6881 C CA . TRP A 1 880 ? -23.024 10.842 45.432 1.00 75.69 880 TRP A CA 1
ATOM 6882 C C . TRP A 1 880 ? -23.893 10.366 46.586 1.00 75.69 880 TRP A C 1
ATOM 6884 O O . TRP A 1 880 ? -23.361 9.967 47.624 1.00 75.69 880 TRP A O 1
ATOM 6894 N N . GLN A 1 881 ? -25.214 10.433 46.416 1.00 71.06 881 GLN A N 1
ATOM 6895 C CA . GLN A 1 881 ? -26.169 9.987 47.429 1.00 71.06 881 GLN A CA 1
ATOM 6896 C C . GLN A 1 881 ? -26.512 8.510 47.234 1.00 71.06 881 GLN A C 1
ATOM 6898 O O . GLN A 1 881 ? -26.743 8.047 46.117 1.00 71.06 881 GLN A O 1
ATOM 6903 N N . GLY A 1 882 ? -26.545 7.768 48.334 1.00 63.41 882 GLY A N 1
ATOM 6904 C CA . GLY A 1 882 ? -26.994 6.387 48.378 1.00 63.41 882 GLY A CA 1
ATOM 6905 C C . GLY A 1 882 ? -28.491 6.245 48.651 1.00 63.41 882 GLY A C 1
ATOM 6906 O O . GLY A 1 882 ? -29.210 7.228 48.814 1.00 63.41 882 GLY A O 1
ATOM 6907 N N . VAL A 1 883 ? -28.976 5.000 48.702 1.00 59.31 883 VAL A N 1
ATOM 6908 C CA . VAL A 1 883 ? -30.412 4.714 48.836 1.00 59.31 883 VAL A CA 1
ATOM 6909 C C . VAL A 1 883 ? -30.928 5.102 50.223 1.00 59.31 883 VAL A C 1
ATOM 6911 O O . VAL A 1 883 ? -30.369 4.711 51.245 1.00 59.31 883 VAL A O 1
ATOM 6914 N N . SER A 1 884 ? -32.052 5.816 50.243 1.00 54.41 884 SER A N 1
ATOM 6915 C CA . SER A 1 884 ? -32.933 5.979 51.400 1.00 54.41 884 SER A CA 1
ATOM 6916 C C . SER A 1 884 ? -34.038 4.914 51.333 1.00 54.41 884 SER A C 1
ATOM 6918 O O . SER A 1 884 ? -34.792 4.853 50.361 1.00 54.41 884 SER A O 1
ATOM 6920 N N . VAL A 1 885 ? -34.110 4.020 52.323 1.00 58.03 885 VAL A N 1
ATOM 6921 C CA . VAL A 1 885 ? -35.064 2.895 52.358 1.00 58.03 885 VAL A CA 1
ATOM 6922 C C . VAL A 1 885 ? -36.471 3.393 52.710 1.00 58.03 885 VAL A C 1
ATOM 6924 O O . VAL A 1 885 ? -36.890 3.287 53.850 1.00 58.03 885 VAL A O 1
ATOM 6927 N N . ALA A 1 886 ? -37.247 3.925 51.764 1.00 61.75 886 ALA A N 1
ATOM 6928 C CA . ALA A 1 886 ? -38.518 4.574 52.121 1.00 61.75 886 ALA A CA 1
ATOM 6929 C C . ALA A 1 886 ? -39.566 3.624 52.755 1.00 61.75 886 ALA A C 1
ATOM 6931 O O . ALA A 1 886 ? -40.175 3.970 53.771 1.00 61.75 886 ALA A O 1
ATOM 6932 N N . LYS A 1 887 ? -39.791 2.428 52.181 1.00 74.06 887 LYS A N 1
ATOM 6933 C CA . LYS A 1 887 ? -40.811 1.461 52.644 1.00 74.06 887 LYS A CA 1
ATOM 6934 C C . LYS A 1 887 ? -40.410 0.011 52.370 1.00 74.06 887 LYS A C 1
ATOM 6936 O O . LYS A 1 887 ? -40.030 -0.320 51.247 1.00 74.06 887 LYS A O 1
ATOM 6941 N N . GLN A 1 888 ? -40.581 -0.869 53.357 1.00 79.62 888 GLN A N 1
ATOM 6942 C CA . GLN A 1 888 ? -40.300 -2.306 53.263 1.00 79.62 888 GLN A CA 1
ATOM 6943 C C . GLN A 1 888 ? -41.494 -3.135 53.750 1.00 79.62 888 GLN A C 1
ATOM 6945 O O . GLN A 1 888 ? -42.140 -2.784 54.736 1.00 79.62 888 GLN A O 1
ATOM 6950 N N . GLN A 1 889 ? -41.777 -4.248 53.073 1.00 83.12 889 GLN A N 1
ATOM 6951 C CA . GLN A 1 889 ? -42.763 -5.245 53.497 1.00 83.12 889 GLN A CA 1
ATOM 6952 C C . GLN A 1 889 ? -42.070 -6.599 53.658 1.00 83.12 889 GLN A C 1
ATOM 6954 O O . GLN A 1 889 ? -41.303 -7.013 52.786 1.00 83.12 889 GLN A O 1
ATOM 6959 N N . GLY A 1 890 ? -42.305 -7.265 54.785 1.00 84.69 890 GLY A N 1
ATOM 6960 C CA . GLY A 1 890 ? -41.677 -8.527 55.154 1.00 84.69 890 GLY A CA 1
ATOM 6961 C C . GLY A 1 890 ? -42.699 -9.590 55.536 1.00 84.69 890 GLY A C 1
ATOM 6962 O O . GLY A 1 890 ? -43.733 -9.290 56.131 1.00 84.69 890 GLY A O 1
ATOM 6963 N N . LEU A 1 891 ? -42.371 -10.829 55.189 1.00 87.50 891 LEU A N 1
ATOM 6964 C CA . LEU A 1 891 ? -43.060 -12.048 55.577 1.00 87.50 891 LEU A CA 1
ATOM 6965 C C . LEU A 1 891 ? -42.033 -12.994 56.203 1.00 87.50 891 LEU A C 1
ATOM 6967 O O . LEU A 1 891 ? -41.041 -13.347 55.562 1.00 87.50 891 LEU A O 1
ATOM 6971 N N . THR A 1 892 ? -42.292 -13.429 57.428 1.00 88.19 892 THR A N 1
ATOM 6972 C CA . THR A 1 892 ? -41.465 -14.401 58.144 1.00 88.19 892 THR A CA 1
ATOM 6973 C C . THR A 1 892 ? -42.322 -15.595 58.516 1.00 88.19 892 THR A C 1
ATOM 6975 O O . THR A 1 892 ? -43.352 -15.433 59.162 1.00 88.19 892 THR A O 1
ATOM 6978 N N . ALA A 1 893 ? -41.895 -16.794 58.142 1.00 91.12 893 ALA A N 1
ATOM 6979 C CA . ALA A 1 893 ? -42.544 -18.039 58.533 1.00 91.12 893 ALA A CA 1
ATOM 6980 C C . ALA A 1 893 ? -41.522 -18.948 59.212 1.00 91.12 893 ALA A C 1
ATOM 6982 O O . ALA A 1 893 ? -40.375 -19.037 58.770 1.00 91.12 893 ALA A O 1
ATOM 6983 N N . GLY A 1 894 ? -41.915 -19.639 60.273 1.00 91.06 894 GLY A N 1
ATOM 6984 C CA . GLY A 1 894 ? -41.001 -20.541 60.955 1.00 91.06 894 GLY A CA 1
ATOM 6985 C C . GLY A 1 894 ? -41.671 -21.481 61.931 1.00 91.06 894 GLY A C 1
ATOM 6986 O O . GLY A 1 894 ? -42.881 -21.441 62.144 1.00 91.06 894 GLY A O 1
ATOM 6987 N N . ILE A 1 895 ? -40.851 -22.339 62.524 1.00 89.25 895 ILE A N 1
ATOM 6988 C CA . ILE A 1 895 ? -41.268 -23.331 63.509 1.00 89.25 895 ILE A CA 1
ATOM 6989 C C . ILE A 1 895 ? -40.301 -23.249 64.685 1.00 89.25 895 ILE A C 1
ATOM 6991 O O . ILE A 1 895 ? -39.093 -23.423 64.514 1.00 89.25 895 ILE A O 1
ATOM 6995 N N . ASN A 1 896 ? -40.845 -22.997 65.872 1.00 88.56 896 ASN A N 1
ATOM 6996 C CA . ASN A 1 896 ? -40.128 -23.105 67.136 1.00 88.56 896 ASN A CA 1
ATOM 6997 C C . ASN A 1 896 ? -40.507 -24.432 67.805 1.00 88.56 896 ASN A C 1
ATOM 6999 O O . ASN A 1 896 ? -41.684 -24.757 67.889 1.00 88.56 896 ASN A O 1
ATOM 7003 N N . THR A 1 897 ? -39.533 -25.223 68.237 1.00 87.25 897 THR A N 1
ATOM 7004 C CA . THR A 1 897 ? -39.743 -26.536 68.856 1.00 87.25 897 THR A CA 1
ATOM 7005 C C . THR A 1 897 ? -39.022 -26.584 70.191 1.00 87.25 897 THR A C 1
ATOM 7007 O O . THR A 1 897 ? -37.799 -26.467 70.229 1.00 87.25 897 THR A O 1
ATOM 7010 N N . LYS A 1 898 ? -39.758 -26.789 71.282 1.00 85.25 898 LYS A N 1
ATOM 7011 C CA . LYS A 1 898 ? -39.225 -27.013 72.628 1.00 85.25 898 LYS A CA 1
ATOM 7012 C C . LYS A 1 898 ? -39.265 -28.510 72.942 1.00 85.25 898 LYS A C 1
ATOM 7014 O O . LYS A 1 898 ? -40.308 -29.144 72.802 1.00 85.25 898 LYS A O 1
ATOM 7019 N N . ILE A 1 899 ? -38.128 -29.074 73.343 1.00 84.88 899 ILE A N 1
ATOM 7020 C CA . ILE A 1 899 ? -37.943 -30.496 73.656 1.00 84.88 899 ILE A CA 1
ATOM 7021 C C . ILE A 1 899 ? -37.590 -30.615 75.144 1.00 84.88 899 ILE A C 1
ATOM 7023 O O . ILE A 1 899 ? -36.500 -30.243 75.586 1.00 84.88 899 ILE A O 1
ATOM 7027 N N . GLY A 1 900 ? -38.524 -31.137 75.935 1.00 78.19 900 GLY A N 1
ATOM 7028 C CA . GLY A 1 900 ? -38.412 -31.200 77.388 1.00 78.19 900 GLY A CA 1
ATOM 7029 C C . GLY A 1 900 ? -38.388 -29.810 78.034 1.00 78.19 900 GLY A C 1
ATOM 7030 O O . GLY A 1 900 ? -39.017 -28.866 77.559 1.00 78.19 900 GLY A O 1
ATOM 7031 N N . LYS A 1 901 ? -37.658 -29.683 79.148 1.00 70.81 901 LYS A N 1
ATOM 7032 C CA . LYS A 1 901 ? -37.486 -28.405 79.867 1.00 70.81 901 LYS A CA 1
ATOM 7033 C C . LYS A 1 901 ? -36.231 -27.627 79.461 1.00 70.81 901 LYS A C 1
ATOM 7035 O O . LYS A 1 901 ? -36.049 -26.525 79.947 1.00 70.81 901 LYS A O 1
ATOM 7040 N N . VAL A 1 902 ? -35.375 -28.209 78.621 1.00 80.00 902 VAL A N 1
ATOM 7041 C CA . VAL A 1 902 ? -33.955 -27.830 78.549 1.00 80.00 902 VAL A CA 1
ATOM 7042 C C . VAL A 1 902 ? -33.559 -27.331 77.159 1.00 80.00 902 VAL A C 1
ATOM 7044 O O . VAL A 1 902 ? -32.780 -26.397 77.063 1.00 80.00 902 VAL A O 1
ATOM 7047 N N . LEU A 1 903 ? -34.090 -27.900 76.071 1.00 86.81 903 LEU A N 1
ATOM 7048 C CA . LEU A 1 903 ? -33.650 -27.587 74.704 1.00 86.81 903 LEU A CA 1
ATOM 7049 C C . LEU A 1 903 ? -34.779 -26.942 73.893 1.00 86.81 903 LEU A C 1
ATOM 7051 O O . LEU A 1 903 ? -35.904 -27.441 73.901 1.00 86.81 903 LEU A O 1
ATOM 7055 N N . ALA A 1 904 ? -34.481 -25.890 73.126 1.00 86.38 904 ALA A N 1
ATOM 7056 C CA . ALA A 1 904 ? -35.362 -25.471 72.034 1.00 86.38 904 ALA A CA 1
ATOM 7057 C C . ALA A 1 904 ? -34.604 -25.086 70.761 1.00 86.38 904 ALA A C 1
ATOM 7059 O O . ALA A 1 904 ? -33.452 -24.649 70.803 1.00 86.38 904 ALA A O 1
ATOM 7060 N N . LEU A 1 905 ? -35.295 -25.249 69.636 1.00 90.62 905 LEU A N 1
ATOM 7061 C CA . LEU A 1 905 ? -34.815 -25.007 68.284 1.00 90.62 905 LEU A CA 1
ATOM 7062 C C . LEU A 1 905 ? -35.818 -24.125 67.535 1.00 90.62 905 LEU A C 1
ATOM 7064 O O . LEU A 1 905 ? -37.000 -24.448 67.490 1.00 90.62 905 LEU A O 1
ATOM 7068 N N . ASP A 1 906 ? -35.362 -23.048 66.908 1.00 89.69 906 ASP A N 1
ATOM 7069 C CA . ASP A 1 906 ? -36.172 -22.208 66.022 1.00 89.69 906 ASP A CA 1
ATOM 7070 C C . ASP A 1 906 ? -35.563 -22.198 64.626 1.00 89.69 906 ASP A C 1
ATOM 7072 O O . ASP A 1 906 ? -34.371 -21.947 64.466 1.00 89.69 906 ASP A O 1
ATOM 7076 N N . THR A 1 907 ? -36.381 -22.476 63.614 1.00 91.75 907 THR A N 1
ATOM 7077 C CA . THR A 1 907 ? -36.000 -22.320 62.207 1.00 91.75 907 THR A CA 1
ATOM 7078 C C . THR A 1 907 ? -36.967 -21.359 61.538 1.00 91.75 907 THR A C 1
ATOM 7080 O O . THR A 1 907 ? -38.176 -21.603 61.542 1.00 91.75 907 THR A O 1
ATOM 7083 N N . THR A 1 908 ? -36.448 -20.286 60.942 1.00 91.31 908 THR A N 1
ATOM 7084 C CA . THR A 1 908 ? -37.253 -19.302 60.211 1.00 91.31 908 THR A CA 1
ATOM 7085 C C . THR A 1 908 ? -36.747 -19.059 58.803 1.00 91.31 908 THR A C 1
ATOM 7087 O O . THR A 1 908 ? -35.547 -19.031 58.528 1.00 91.31 908 THR A O 1
ATOM 7090 N N . PHE A 1 909 ? -37.707 -18.813 57.920 1.00 91.50 909 PHE A N 1
ATOM 7091 C CA . PHE A 1 909 ? -37.514 -18.299 56.579 1.00 91.50 909 PHE A CA 1
ATOM 7092 C C . PHE A 1 909 ? -38.084 -16.886 56.520 1.00 91.50 909 PHE A C 1
ATOM 7094 O O . PHE A 1 909 ? -39.248 -16.659 56.854 1.00 91.50 909 PHE A O 1
ATOM 7101 N N . GLU A 1 910 ? -37.267 -15.937 56.081 1.00 88.50 910 GLU A N 1
ATOM 7102 C CA . GLU A 1 910 ? -37.680 -14.551 55.888 1.00 88.50 910 GLU A CA 1
ATOM 7103 C C . GLU A 1 910 ? -37.630 -14.198 54.405 1.00 88.50 910 GLU A C 1
ATOM 7105 O O . GLU A 1 910 ? -36.620 -14.405 53.722 1.00 88.50 910 GLU A O 1
ATOM 7110 N N . TYR A 1 911 ? -38.705 -13.586 53.926 1.00 87.75 911 TYR A N 1
ATOM 7111 C CA . TYR A 1 911 ? -38.752 -12.915 52.641 1.00 87.75 911 TYR A CA 1
ATOM 7112 C C . TYR A 1 911 ? -39.158 -11.465 52.863 1.00 87.75 911 TYR A C 1
ATOM 7114 O O . TYR A 1 911 ? -40.195 -11.187 53.461 1.00 87.75 911 TYR A O 1
ATOM 7122 N N . ALA A 1 912 ? -38.363 -10.525 52.363 1.00 82.75 912 ALA A N 1
ATOM 7123 C CA . ALA A 1 912 ? -38.751 -9.123 52.381 1.00 82.75 912 ALA A CA 1
ATOM 7124 C C . ALA A 1 912 ? -38.561 -8.487 51.011 1.00 82.75 912 ALA A C 1
ATOM 7126 O O . ALA A 1 912 ? -37.543 -8.691 50.342 1.00 82.75 912 ALA A O 1
ATOM 7127 N N . LYS A 1 913 ? -39.552 -7.685 50.623 1.00 78.44 913 LYS A N 1
ATOM 7128 C CA . LYS A 1 913 ? -39.555 -6.897 49.398 1.00 78.44 913 LYS A CA 1
ATOM 7129 C C . LYS A 1 913 ? -39.674 -5.424 49.761 1.00 78.44 913 LYS A C 1
ATOM 7131 O O . LYS A 1 913 ? -40.570 -5.011 50.498 1.00 78.44 913 LYS A O 1
ATOM 7136 N N . GLN A 1 914 ? -38.750 -4.632 49.244 1.00 70.38 914 GLN A N 1
ATOM 7137 C CA . GLN A 1 914 ? -38.750 -3.187 49.415 1.00 70.38 914 GLN A CA 1
ATOM 7138 C C . GLN A 1 914 ? -39.332 -2.502 48.181 1.00 70.38 914 GLN A C 1
ATOM 7140 O O . GLN A 1 914 ? -39.231 -3.040 47.075 1.00 70.38 914 GLN A O 1
ATOM 7145 N N . GLU A 1 915 ? -39.942 -1.329 48.357 1.00 60.84 915 GLU A N 1
ATOM 7146 C CA . GLU A 1 915 ? -40.434 -0.541 47.226 1.00 60.84 915 GLU A CA 1
ATOM 7147 C C . GLU A 1 915 ? -39.242 -0.181 46.310 1.00 60.84 915 GLU A C 1
ATOM 7149 O O . GLU A 1 915 ? -38.230 0.364 46.749 1.00 60.84 915 GLU A O 1
ATOM 7154 N N . ASN A 1 916 ? -39.364 -0.593 45.048 1.00 52.03 916 ASN A N 1
ATOM 7155 C CA . ASN A 1 916 ? -38.442 -0.470 43.917 1.00 52.03 916 ASN A CA 1
ATOM 7156 C C . ASN A 1 916 ? -37.117 -1.250 43.860 1.00 52.03 916 ASN A C 1
ATOM 7158 O O . ASN A 1 916 ? -36.662 -1.404 42.733 1.00 52.03 916 ASN A O 1
ATOM 7162 N N . THR A 1 917 ? -36.452 -1.736 44.919 1.00 57.75 917 THR A N 1
ATOM 7163 C CA . THR A 1 917 ? -35.002 -2.022 44.716 1.00 57.75 917 THR A CA 1
ATOM 7164 C C . THR A 1 917 ? -34.327 -3.121 45.540 1.00 57.75 917 THR A C 1
ATOM 7166 O O . THR A 1 917 ? -33.147 -3.366 45.304 1.00 57.75 917 THR A O 1
ATOM 7169 N N . GLN A 1 918 ? -35.011 -3.835 46.444 1.00 62.56 918 GLN A N 1
ATOM 7170 C CA . GLN A 1 918 ? -34.357 -4.844 47.296 1.00 62.56 918 GLN A CA 1
ATOM 7171 C C . GLN A 1 918 ? -35.207 -6.105 47.481 1.00 62.56 918 GLN A C 1
ATOM 7173 O O . GLN A 1 918 ? -36.352 -6.043 47.938 1.00 62.56 918 GLN A O 1
ATOM 7178 N N . GLN A 1 919 ? -34.618 -7.257 47.152 1.00 68.19 919 GLN A N 1
ATOM 7179 C CA . GLN A 1 919 ? -35.129 -8.575 47.536 1.00 68.19 919 GLN A CA 1
ATOM 7180 C C . GLN A 1 919 ? -34.208 -9.170 48.600 1.00 68.19 919 GLN A C 1
ATOM 7182 O O . GLN A 1 919 ? -33.018 -9.358 48.339 1.00 68.19 919 GLN A O 1
ATOM 7187 N N . LYS A 1 920 ? -34.758 -9.462 49.783 1.00 81.56 920 LYS A N 1
ATOM 7188 C CA . LYS A 1 920 ? -34.079 -10.204 50.851 1.00 81.56 920 LYS A CA 1
ATOM 7189 C C . LYS A 1 920 ? -34.651 -11.611 50.921 1.00 81.56 920 LYS A C 1
ATOM 7191 O O . LYS A 1 920 ? -35.868 -11.779 51.013 1.00 81.56 920 LYS A O 1
ATOM 7196 N N . LYS A 1 921 ? -33.763 -12.598 50.957 1.00 87.50 921 LYS A N 1
ATOM 7197 C CA . LYS A 1 921 ? -34.068 -13.959 51.404 1.00 87.50 921 LYS A CA 1
ATOM 7198 C C . LYS A 1 921 ? -33.157 -14.280 52.575 1.00 87.50 921 LYS A C 1
ATOM 7200 O O . LYS A 1 921 ? -31.957 -14.015 52.485 1.00 87.50 921 LYS A O 1
ATOM 7205 N N . ALA A 1 922 ? -33.706 -14.820 53.655 1.00 88.00 922 ALA A N 1
ATOM 7206 C CA . ALA A 1 922 ? -32.896 -15.269 54.775 1.00 88.00 922 ALA A CA 1
ATOM 7207 C C . ALA A 1 922 ? -33.404 -16.568 55.390 1.00 88.00 922 ALA A C 1
ATOM 7209 O O . ALA A 1 922 ? -34.604 -16.843 55.385 1.00 88.00 922 ALA A O 1
ATOM 7210 N N . ILE A 1 923 ? -32.461 -17.339 55.921 1.00 90.75 923 ILE A N 1
ATOM 7211 C CA . ILE A 1 923 ? -32.712 -18.525 56.733 1.00 90.75 923 ILE A CA 1
ATOM 7212 C C . ILE A 1 923 ? -32.009 -18.300 58.061 1.00 90.75 923 ILE A C 1
ATOM 7214 O O . ILE A 1 923 ? -30.805 -18.022 58.082 1.00 90.75 923 ILE A O 1
ATOM 7218 N N . LYS A 1 924 ? -32.755 -18.426 59.153 1.00 91.00 924 LYS A N 1
ATOM 7219 C CA . LYS A 1 924 ? -32.232 -18.286 60.507 1.00 91.00 924 LYS A CA 1
ATOM 7220 C C . LYS A 1 924 ? -32.497 -19.557 61.304 1.00 91.00 924 LYS A C 1
ATOM 7222 O O . LYS A 1 924 ? -33.552 -20.177 61.180 1.00 91.00 924 LYS A O 1
ATOM 7227 N N . LEU A 1 925 ? -31.494 -19.946 62.082 1.00 92.50 925 LEU A N 1
ATOM 7228 C CA . LEU A 1 925 ? -31.505 -21.109 62.954 1.00 92.50 925 LEU A CA 1
ATOM 7229 C C . LEU A 1 925 ? -31.019 -20.679 64.334 1.00 92.50 925 LEU A C 1
ATOM 7231 O O . LEU A 1 925 ? -29.865 -20.269 64.476 1.00 92.50 925 LEU A O 1
ATOM 7235 N N . GLN A 1 926 ? -31.877 -20.828 65.338 1.00 91.38 926 GLN A N 1
ATOM 7236 C CA . GLN A 1 926 ? -31.537 -20.570 66.729 1.00 91.38 926 GLN A CA 1
ATOM 7237 C C . GLN A 1 926 ? -31.632 -21.855 67.545 1.00 91.38 926 GLN A C 1
ATOM 7239 O O . GLN A 1 926 ? -32.629 -22.569 67.474 1.00 91.38 926 GLN A O 1
ATOM 7244 N N . ILE A 1 927 ? -30.615 -22.118 68.359 1.00 91.88 927 ILE A N 1
ATOM 7245 C CA . ILE A 1 927 ? -30.609 -23.172 69.372 1.00 91.88 927 ILE A CA 1
ATOM 7246 C C . ILE A 1 927 ? -30.453 -22.535 70.750 1.00 91.88 927 ILE A C 1
ATOM 7248 O O . ILE A 1 927 ? -29.655 -21.613 70.928 1.00 91.88 927 ILE A O 1
ATOM 7252 N N . GLN A 1 928 ? -31.212 -23.018 71.725 1.00 89.81 928 GLN A N 1
ATOM 7253 C CA . GLN A 1 928 ? -31.125 -22.568 73.111 1.00 89.81 928 GLN A CA 1
ATOM 7254 C C . GLN A 1 928 ? -31.103 -23.744 74.086 1.00 89.81 928 GLN A C 1
ATOM 7256 O O . GLN A 1 928 ? -31.761 -24.759 73.855 1.00 89.81 928 GLN A O 1
ATOM 7261 N N . TYR A 1 929 ? -30.371 -23.569 75.182 1.00 87.38 929 TYR A N 1
ATOM 7262 C CA . TYR A 1 929 ? -30.254 -24.513 76.285 1.00 87.38 929 TYR A CA 1
ATOM 7263 C C . TYR A 1 929 ? -30.522 -23.793 77.616 1.00 87.38 929 TYR A C 1
ATOM 7265 O O . TYR A 1 929 ? -29.855 -22.804 77.927 1.00 87.38 929 TYR A O 1
ATOM 7273 N N . GLU A 1 930 ? -31.503 -24.269 78.381 1.00 85.38 930 GLU A N 1
ATOM 7274 C CA . GLU A 1 930 ? -31.895 -23.773 79.709 1.00 85.38 930 GLU A CA 1
ATOM 7275 C C . GLU A 1 930 ? -31.278 -24.673 80.795 1.00 85.38 930 GLU A C 1
ATOM 7277 O O . GLU A 1 930 ? -31.483 -25.885 80.769 1.00 85.38 930 GLU A O 1
ATOM 7282 N N . PHE A 1 931 ? -30.500 -24.086 81.712 1.00 79.12 931 PHE A N 1
ATOM 7283 C CA . PHE A 1 931 ? -29.823 -24.777 82.822 1.00 79.12 931 PHE A CA 1
ATOM 7284 C C . PHE A 1 931 ? -30.706 -24.957 84.055 1.00 79.12 931 PHE A C 1
ATOM 7286 O O . PHE A 1 931 ? -31.413 -23.987 84.428 1.00 79.12 931 PHE A O 1
#

Radius of gyration: 48.91 Å; Cα contacts (8 Å, |Δi|>4): 2305; chains: 1; bounding box: 99×62×153 Å

Solvent-accessible surface area (backbone atoms only — not comparable to full-atom values): 46027 Å² total; per-residue (Å²): 145,82,91,88,86,87,88,86,85,84,84,86,76,81,80,70,81,77,74,77,74,79,47,71,68,56,50,51,48,53,39,53,70,45,9,49,60,53,46,53,49,37,61,73,51,43,54,65,84,76,66,51,88,90,37,70,64,30,50,54,30,48,51,52,38,52,46,32,69,75,66,56,48,73,69,58,50,51,52,22,60,59,60,65,54,78,52,68,67,59,48,51,52,58,50,45,42,53,61,42,71,64,66,55,57,97,78,46,50,72,67,55,51,49,60,48,44,44,64,51,42,46,50,60,51,46,44,45,25,30,63,32,76,94,56,84,50,40,79,39,47,50,44,62,58,43,17,74,70,62,28,30,30,21,45,74,76,18,30,41,92,83,80,65,47,73,41,93,56,44,74,53,29,55,63,45,104,82,75,48,64,51,38,21,32,37,23,58,66,22,35,50,41,37,50,52,25,51,36,47,25,62,46,39,46,75,27,30,30,26,23,45,32,46,21,49,51,50,22,47,22,37,25,55,69,40,54,25,46,58,63,18,31,41,45,20,48,25,52,47,51,50,49,50,9,58,47,42,63,36,67,68,52,30,39,51,49,33,51,50,16,49,63,43,36,47,72,53,38,72,70,50,85,50,62,42,56,58,56,50,59,71,49,86,45,70,58,30,54,51,35,57,76,55,71,47,28,78,66,32,70,71,42,57,80,52,94,71,82,34,87,56,55,50,81,42,41,35,88,57,52,29,28,68,39,38,59,64,44,26,28,41,38,63,67,38,38,29,32,18,42,26,44,37,34,46,38,56,50,21,63,21,38,42,81,53,73,90,44,21,45,19,33,51,32,21,55,33,61,35,57,29,69,36,41,43,36,35,30,86,47,72,36,44,36,31,64,74,48,44,66,71,40,35,82,64,44,45,54,54,48,42,68,29,63,42,47,30,30,42,73,12,34,46,36,34,42,28,77,22,33,43,33,41,54,22,48,30,43,21,22,25,42,37,30,54,26,25,34,42,33,40,50,21,50,34,44,32,82,37,75,21,39,29,28,38,76,7,34,38,39,39,33,25,35,34,66,31,44,37,36,27,30,59,47,6,34,42,36,41,42,57,80,48,95,86,45,70,34,41,38,36,31,42,34,22,68,32,69,59,9,38,39,38,37,48,34,49,57,40,45,29,46,30,42,36,31,31,12,36,38,40,51,42,74,81,53,86,44,38,45,46,38,27,44,33,38,39,40,42,32,35,38,40,34,48,31,34,69,70,75,66,45,44,44,28,39,38,29,48,33,32,37,41,52,32,36,38,30,70,51,72,51,86,62,82,91,84,90,69,94,44,74,37,62,46,33,42,30,77,39,75,68,49,47,78,43,42,28,47,98,86,66,49,81,40,85,48,47,55,58,82,67,36,18,32,31,81,41,79,59,91,53,29,39,22,45,26,34,59,65,53,101,88,44,65,30,48,4,48,60,47,19,46,52,46,46,59,70,49,42,57,72,76,67,66,69,84,87,75,80,87,72,69,96,70,67,91,35,48,33,42,36,42,36,37,37,42,36,41,38,46,36,54,50,95,62,35,47,39,37,37,45,35,41,39,39,39,41,36,44,35,44,48,50,81,52,101,64,28,39,35,38,45,31,48,34,40,37,42,36,41,33,42,36,41,33,87,69,70,18,53,28,38,39,40,32,45,30,43,33,43,38,38,38,39,38,33,76,86,38,39,33,46,36,39,36,42,40,43,34,42,35,41,38,43,44,36,39,27,47,80,88,50,74,41,40,35,61,52,70,46,57,34,40,35,38,37,43,35,42,35,41,59,47,76,56,89,54,36,36,41,30,47,32,45,36,37,37,40,40,40,37,64,60,44,75,45,52,35,74,80,70,47,51,38,35,42,48,44,32,40,41,37,39,42,33,46,33,41,36,39,36,40,62,44,79,59,91,62,34,36,41,34,46,32,43,35,43,37,42,34,37,46,46,63,88,36,52,46,31,37,41,43,86,84,72,51,75,46,77,40,84,69,66,58,43,38,41,36,42,36,42,34,41,35,37,35,46,60,90,36,39,36,41,35,43,37,42,36,42,33,48,36,77,87,31,41,47,40,42,35,45,35,44,36,42,38,41,45,91